Protein AF-0000000087763593 (afdb_homodimer)

Secondary structure (DSSP, 8-state):
-----HHHHHHHHHHHHHHHHHHHHHHHHHHHHHHTTSS-HHHHHHHHHHIIIIIHHHHHHHHHHTT--HHHHHHTTHHHHHHHHHHHHHHHHHHHHHHHH---TTHHHHHH-B-TTHHHHHHHHHHHTSGGGGGGPPTT--HHHHHHHHHHHHHHHHHHHHHHHHHHHHHHHHTS----SSTTTT------------------------------GGGGGGGGGGS-TT---------TT---------------------------------------------------------HHHHHHHHHHTT--HHHHHHHHHHHHHHSHHHHIIIII-HHHIIIIIHHHHHHHTTHHHHHHHHHHHGGGSPPSSPPPHHHHHHHHHIIIIIHHHHHHHHHHHHHHHS-TTTS---HHHHHHHHHTT-SSBPTTHHHHHHHHT--HHHHHHHHHHHHHHHHTGGGGHHHHHHHHHHHTT---/-----HHHHHHHHHHHHHHHHHHHHHHHHHHHHHHTTSS-HHHHHHHHHHIIIIIHHHHHHHHHHTT--HHHHHHTTHHHHHHHHHHHHHHHHHHHHHHHH---TTHHHHHH-B--SHHHHHHHHHHHTSGGGGGGPPTT--HHHHHHHHHHHHHHHHHHHHHHHHHHHHHHHHTS----TTTTTT-----------------------------GGGGGGGGGGGSTT-------TT-GGGTT------------------------------------S-----------------HHHHHHHHHHTT--HHHHHHHHHHHHHHSHHHHIIIII-HHHIIIIIHHHHHHHTTHHHHHHHHHHHGGGSPPSSPPPHHHHHHHHHIIIIIHHHHHHHHHHHHHHHS-TTTS---HHHHHHHHHTT-SSBPTTHHHHHHHHT--HHHHHHHHHHHHHHHHTGGGGHHHHHHHHHHHTT---

Nearest PDB structures (foldseek):
  8pd8-assembly1_A  TM=4.485E-01  e=4.971E-01  Strongylocentrotus purpuratus
  8pd5-assembly1_A  TM=4.478E-01  e=5.172E-01  Strongylocentrotus purpuratus
  8pdu-assembly1_B  TM=4.734E-01  e=8.638E-01  Strongylocentrotus purpuratus
  8xqa-assembly1_B  TM=4.224E-01  e=7.376E-01  Strongylocentrotus purpuratus
  8pcz-assembly1_B  TM=4.304E-01  e=1.184E+00  Strongylocentrotus purpuratus

Organism: Geotrichum candidum (NCBI:txid1173061)

pLDDT: mean 70.45, std 29.54, range [14.21, 97.62]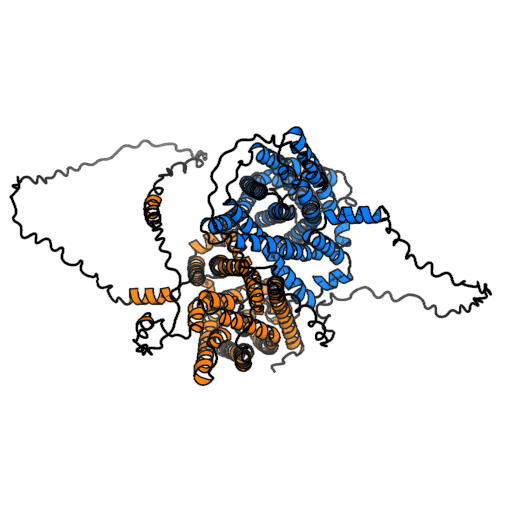

Structure (mmCIF, N/CA/C/O backbone):
data_AF-0000000087763593-model_v1
#
loop_
_entity.id
_entity.type
_entity.pdbx_description
1 polymer 'Auxin efflux carrier'
#
loop_
_atom_site.group_PDB
_atom_site.id
_atom_site.type_symbol
_atom_site.label_atom_id
_atom_site.label_alt_id
_atom_site.label_comp_id
_atom_site.label_asym_id
_atom_site.label_entity_id
_atom_site.label_seq_id
_atom_site.pdbx_PDB_ins_code
_atom_site.Cartn_x
_atom_site.Cartn_y
_atom_site.Cartn_z
_atom_site.occupancy
_atom_site.B_iso_or_equiv
_atom_site.auth_seq_id
_atom_site.auth_comp_id
_atom_site.auth_asym_id
_atom_site.auth_atom_id
_atom_site.pdbx_PDB_model_num
ATOM 1 N N . MET A 1 1 ? 20.031 38.031 -2.379 1 31.97 1 MET A N 1
ATOM 2 C CA . MET A 1 1 ? 18.734 38.312 -3 1 31.97 1 MET A CA 1
ATOM 3 C C . MET A 1 1 ? 17.969 37 -3.25 1 31.97 1 MET A C 1
ATOM 5 O O . MET A 1 1 ? 18.562 35.969 -3.58 1 31.97 1 MET A O 1
ATOM 9 N N . PHE A 1 2 ? 16.812 36.844 -2.635 1 45.16 2 PHE A N 1
ATOM 10 C CA . PHE A 1 2 ? 15.797 35.812 -2.721 1 45.16 2 PHE A CA 1
ATOM 11 C C . PHE A 1 2 ? 15.555 35.406 -4.172 1 45.16 2 PHE A C 1
ATOM 13 O O . PHE A 1 2 ? 14.82 36.094 -4.891 1 45.16 2 PHE A O 1
ATOM 20 N N . SER A 1 3 ? 16.5 35.156 -4.91 1 49.72 3 SER A N 1
ATOM 21 C CA . SER A 1 3 ? 16.125 34.875 -6.297 1 49.72 3 SER A CA 1
ATOM 22 C C . SER A 1 3 ? 15.211 33.656 -6.398 1 49.72 3 SER A C 1
ATOM 24 O O . SER A 1 3 ? 15.625 32.531 -6.102 1 49.72 3 SER A O 1
ATOM 26 N N . LEU A 1 4 ? 13.984 33.969 -6.145 1 59.84 4 LEU A N 1
ATOM 27 C CA . LEU A 1 4 ? 12.93 33 -6.418 1 59.84 4 LEU A CA 1
ATOM 28 C C . LEU A 1 4 ? 13.047 32.438 -7.84 1 59.84 4 LEU A C 1
ATOM 30 O O . LEU A 1 4 ? 12.922 33.219 -8.805 1 59.84 4 LEU A O 1
ATOM 34 N N . ASP A 1 5 ? 13.75 31.375 -7.98 1 69 5 ASP A N 1
ATOM 35 C CA . ASP A 1 5 ? 13.922 30.703 -9.258 1 69 5 ASP A CA 1
ATOM 36 C C . ASP A 1 5 ? 12.578 30.234 -9.812 1 69 5 ASP A C 1
ATOM 38 O O . ASP A 1 5 ? 11.898 29.406 -9.188 1 69 5 ASP A O 1
ATOM 42 N N . LEU A 1 6 ? 12.055 31.016 -10.844 1 76.81 6 LEU A N 1
ATOM 43 C CA . LEU A 1 6 ? 10.789 30.719 -11.5 1 76.81 6 LEU A CA 1
ATOM 44 C C . LEU A 1 6 ? 10.688 29.234 -11.859 1 76.81 6 LEU A C 1
ATOM 46 O O . LEU A 1 6 ? 9.609 28.656 -11.766 1 76.81 6 LEU A O 1
ATOM 50 N N . ALA A 1 7 ? 11.812 28.734 -12.18 1 75.88 7 ALA A N 1
ATOM 51 C CA . ALA A 1 7 ? 11.82 27.328 -12.547 1 75.88 7 ALA A CA 1
ATOM 52 C C . ALA A 1 7 ? 11.445 26.453 -11.352 1 75.88 7 ALA A C 1
ATOM 54 O O . ALA A 1 7 ? 10.703 25.469 -11.5 1 75.88 7 ALA A O 1
ATOM 55 N N . THR A 1 8 ? 11.82 26.891 -10.234 1 73.69 8 THR A N 1
ATOM 56 C CA . THR A 1 8 ? 11.523 26.141 -9.023 1 73.69 8 THR A CA 1
ATOM 57 C C . THR A 1 8 ? 10.039 26.234 -8.68 1 73.69 8 THR A C 1
ATOM 59 O O . THR A 1 8 ? 9.414 25.25 -8.312 1 73.69 8 THR A O 1
ATOM 62 N N . ILE A 1 9 ? 9.539 27.391 -8.82 1 78.38 9 ILE A N 1
ATOM 63 C CA . ILE A 1 9 ? 8.125 27.625 -8.516 1 78.38 9 ILE A CA 1
ATOM 64 C C . ILE A 1 9 ? 7.262 26.781 -9.461 1 78.38 9 ILE A C 1
ATOM 66 O O . ILE A 1 9 ? 6.352 26.078 -9.016 1 78.38 9 ILE A O 1
ATOM 70 N N . VAL A 1 10 ? 7.605 26.781 -10.688 1 79.12 10 VAL A N 1
ATOM 71 C CA . VAL A 1 10 ? 6.809 26.078 -11.688 1 79.12 10 VAL A CA 1
ATOM 72 C C . VAL A 1 10 ? 6.902 24.562 -11.461 1 79.12 10 VAL A C 1
ATOM 74 O O . VAL A 1 10 ? 5.883 23.875 -11.461 1 79.12 10 VAL A O 1
ATOM 77 N N . ASN A 1 11 ? 8.055 24.094 -11.172 1 75.19 11 ASN A N 1
ATOM 78 C CA . ASN A 1 11 ? 8.242 22.672 -10.953 1 75.19 11 ASN A CA 1
ATOM 79 C C . ASN A 1 11 ? 7.523 22.188 -9.695 1 75.19 11 ASN A C 1
ATOM 81 O O . ASN A 1 11 ? 6.953 21.094 -9.68 1 75.19 11 ASN A O 1
ATOM 85 N N . SER A 1 12 ? 7.551 23.094 -8.742 1 74.62 12 SER A N 1
ATOM 86 C CA . SER A 1 12 ? 6.855 22.734 -7.508 1 74.62 12 SER A CA 1
ATOM 87 C C . SER A 1 12 ? 5.344 22.75 -7.699 1 74.62 12 SER A C 1
ATOM 89 O O . SER A 1 12 ? 4.633 21.906 -7.16 1 74.62 12 SER A O 1
ATOM 91 N N . ALA A 1 13 ? 4.938 23.672 -8.445 1 79.38 13 ALA A N 1
ATOM 92 C CA . ALA A 1 13 ? 3.508 23.75 -8.742 1 79.38 13 ALA A CA 1
ATOM 93 C C . ALA A 1 13 ? 3.033 22.547 -9.539 1 79.38 13 ALA A C 1
ATOM 95 O O . ALA A 1 13 ? 1.973 21.984 -9.25 1 79.38 13 ALA A O 1
ATOM 96 N N . ILE A 1 14 ? 3.801 22.188 -10.453 1 78.94 14 ILE A N 1
ATOM 97 C CA . ILE A 1 14 ? 3.459 21.031 -11.297 1 78.94 14 ILE A CA 1
ATOM 98 C C . ILE A 1 14 ? 3.439 19.766 -10.445 1 78.94 14 ILE A C 1
ATOM 100 O O . ILE A 1 14 ? 2.508 18.953 -10.547 1 78.94 14 ILE A O 1
ATOM 104 N N . ALA A 1 15 ? 4.367 19.641 -9.609 1 75 15 ALA A N 1
ATOM 105 C CA . ALA A 1 15 ? 4.438 18.469 -8.734 1 75 15 ALA A CA 1
ATOM 106 C C . ALA A 1 15 ? 3.225 18.406 -7.812 1 75 15 ALA A C 1
ATOM 108 O O . ALA A 1 15 ? 2.641 17.328 -7.625 1 75 15 ALA A O 1
ATOM 109 N N . ALA A 1 16 ? 2.891 19.5 -7.285 1 75.25 16 ALA A N 1
ATOM 110 C CA . ALA A 1 16 ? 1.733 19.562 -6.398 1 75.25 16 ALA A CA 1
ATOM 111 C C . ALA A 1 16 ? 0.445 19.266 -7.156 1 75.25 16 ALA A C 1
ATOM 113 O O . ALA A 1 16 ? -0.436 18.562 -6.641 1 75.25 16 ALA A O 1
ATOM 114 N N . ALA A 1 17 ? 0.395 19.734 -8.305 1 80 17 ALA A N 1
ATOM 115 C CA . ALA A 1 17 ? -0.783 19.5 -9.133 1 80 17 ALA A CA 1
ATOM 116 C C . ALA A 1 17 ? -0.921 18.016 -9.469 1 80 17 ALA A C 1
ATOM 118 O O . ALA A 1 17 ? -2.016 17.453 -9.383 1 80 17 ALA A O 1
ATOM 119 N N . GLU A 1 18 ? 0.157 17.469 -9.836 1 77.12 18 GLU A N 1
ATOM 120 C CA . GLU A 1 18 ? 0.149 16.062 -10.195 1 77.12 18 GLU A CA 1
ATOM 121 C C . GLU A 1 18 ? -0.28 15.195 -9.008 1 77.12 18 GLU A C 1
ATOM 123 O O . GLU A 1 18 ? -1.085 14.273 -9.164 1 77.12 18 GLU A O 1
ATOM 128 N N . SER A 1 19 ? 0.187 15.523 -7.887 1 74.06 19 SER A N 1
ATOM 129 C CA . SER A 1 19 ? -0.183 14.797 -6.676 1 74.06 19 SER A CA 1
ATOM 130 C C . SER A 1 19 ? -1.663 14.969 -6.355 1 74.06 19 SER A C 1
ATOM 132 O O . SER A 1 19 ? -2.336 14.016 -5.957 1 74.06 19 SER A O 1
ATOM 134 N N . SER A 1 20 ? -2.084 16.141 -6.574 1 80.31 20 SER A N 1
ATOM 135 C CA . SER A 1 20 ? -3.484 16.422 -6.277 1 80.31 20 SER A CA 1
ATOM 136 C C . SER A 1 20 ? -4.414 15.695 -7.242 1 80.31 20 SER A C 1
ATOM 138 O O . SER A 1 20 ? -5.492 15.25 -6.855 1 80.31 20 SER A O 1
ATOM 140 N N . VAL A 1 21 ? -3.979 15.617 -8.43 1 84.88 21 VAL A N 1
ATOM 141 C CA . VAL A 1 21 ? -4.793 14.922 -9.422 1 84.88 21 VAL A CA 1
ATOM 142 C C . VAL A 1 21 ? -4.93 13.445 -9.039 1 84.88 21 VAL A C 1
ATOM 144 O O . VAL A 1 21 ? -6.004 12.867 -9.172 1 84.88 21 VAL A O 1
ATOM 147 N N . SER A 1 22 ? -3.898 12.875 -8.562 1 84.25 22 SER A N 1
ATOM 148 C CA . SER A 1 22 ? -3.951 11.484 -8.133 1 84.25 22 SER A CA 1
ATOM 149 C C . SER A 1 22 ? -4.984 11.281 -7.031 1 84.25 22 SER A C 1
ATOM 151 O O . SER A 1 22 ? -5.766 10.328 -7.07 1 84.25 22 SER A O 1
ATOM 153 N N . VAL A 1 23 ? -5.008 12.195 -6.121 1 80.56 23 VAL A N 1
ATOM 154 C CA . VAL A 1 23 ? -5.945 12.133 -5 1 80.56 23 VAL A CA 1
ATOM 155 C C . VAL A 1 23 ? -7.375 12.289 -5.516 1 80.56 23 VAL A C 1
ATOM 157 O O . VAL A 1 23 ? -8.266 11.523 -5.141 1 80.56 23 VAL A O 1
ATOM 160 N N . ILE A 1 24 ? -7.555 13.242 -6.406 1 86.69 24 ILE A N 1
ATOM 161 C CA . ILE A 1 24 ? -8.875 13.539 -6.961 1 86.69 24 ILE A CA 1
ATOM 162 C C . ILE A 1 24 ? -9.375 12.344 -7.762 1 86.69 24 ILE A C 1
ATOM 164 O O . ILE A 1 24 ? -10.562 12.016 -7.719 1 86.69 24 ILE A O 1
ATOM 168 N N . LEU A 1 25 ? -8.5 11.703 -8.445 1 90.94 25 LEU A N 1
ATOM 169 C CA . LEU A 1 25 ? -8.898 10.555 -9.242 1 90.94 25 LEU A CA 1
ATOM 170 C C . LEU A 1 25 ? -9.344 9.398 -8.344 1 90.94 25 LEU A C 1
ATOM 172 O O . LEU A 1 25 ? -10.305 8.703 -8.656 1 90.94 25 LEU A O 1
ATOM 176 N N . VAL A 1 26 ? -8.703 9.156 -7.262 1 89.5 26 VAL A N 1
ATOM 177 C CA . VAL A 1 26 ? -9.125 8.102 -6.348 1 89.5 26 VAL A CA 1
ATOM 178 C C . VAL A 1 26 ? -10.508 8.414 -5.785 1 89.5 26 VAL A C 1
ATOM 180 O O . VAL A 1 26 ? -11.359 7.531 -5.676 1 89.5 26 VAL A O 1
ATOM 183 N N . LEU A 1 27 ? -10.734 9.727 -5.453 1 86.94 27 LEU A N 1
ATOM 184 C CA . LEU A 1 27 ? -12.07 10.156 -5.059 1 86.94 27 LEU A CA 1
ATOM 185 C C . LEU A 1 27 ? -13.086 9.859 -6.16 1 86.94 27 LEU A C 1
ATOM 187 O O . LEU A 1 27 ? -14.188 9.375 -5.883 1 86.94 27 LEU A O 1
ATOM 191 N N . PHE A 1 28 ? -12.633 10.188 -7.297 1 92.75 28 PHE A N 1
ATOM 192 C CA . PHE A 1 28 ? -13.5 10.016 -8.453 1 92.75 28 PHE A CA 1
ATOM 193 C C . PHE A 1 28 ? -13.859 8.547 -8.648 1 92.75 28 PHE A C 1
ATOM 195 O O . PHE A 1 28 ? -15 8.227 -8.977 1 92.75 28 PHE A O 1
ATOM 202 N N . TYR A 1 29 ? -12.875 7.594 -8.477 1 94.62 29 TYR A N 1
ATOM 203 C CA . TYR A 1 29 ? -13.172 6.172 -8.586 1 94.62 29 TYR A CA 1
ATOM 204 C C . TYR A 1 29 ? -14.227 5.758 -7.566 1 94.62 29 TYR A C 1
ATOM 206 O O . TYR A 1 29 ? -15.148 5.004 -7.895 1 94.62 29 TYR A O 1
ATOM 214 N N . GLY A 1 30 ? -14.086 6.223 -6.332 1 92.75 30 GLY A N 1
ATOM 215 C CA . GLY A 1 30 ? -15.102 5.957 -5.324 1 92.75 30 GLY A CA 1
ATOM 216 C C . GLY A 1 30 ? -16.469 6.5 -5.699 1 92.75 30 GLY A C 1
ATOM 217 O O . GLY A 1 30 ? -17.484 5.82 -5.52 1 92.75 30 GLY A O 1
ATOM 218 N N . TYR A 1 31 ? -16.469 7.719 -6.219 1 92.56 31 TYR A N 1
ATOM 219 C CA . TYR A 1 31 ? -17.703 8.375 -6.652 1 92.56 31 TYR A CA 1
ATOM 220 C C . TYR A 1 31 ? -18.406 7.543 -7.719 1 92.56 31 TYR A C 1
ATOM 222 O O . TYR A 1 31 ? -19.609 7.297 -7.621 1 92.56 31 TYR A O 1
ATOM 230 N N . ILE A 1 32 ? -17.656 7.074 -8.727 1 95 32 ILE A N 1
ATOM 231 C CA . ILE A 1 32 ? -18.219 6.312 -9.836 1 95 32 ILE A CA 1
ATOM 232 C C . ILE A 1 32 ? -18.781 4.992 -9.32 1 95 32 ILE A C 1
ATOM 234 O O . ILE A 1 32 ? -19.859 4.551 -9.75 1 95 32 ILE A O 1
ATOM 238 N N . CYS A 1 33 ? -18.141 4.352 -8.406 1 94.69 33 CYS A N 1
ATOM 239 C CA . CYS A 1 33 ? -18.578 3.068 -7.875 1 94.69 33 CYS A CA 1
ATOM 240 C C . CYS A 1 33 ? -19.891 3.225 -7.105 1 94.69 33 CYS A C 1
ATOM 242 O O . CYS A 1 33 ? -20.75 2.344 -7.145 1 94.69 33 CYS A O 1
ATOM 244 N N . SER A 1 34 ? -19.953 4.293 -6.395 1 91.69 34 SER A N 1
ATOM 245 C CA . SER A 1 34 ? -21.203 4.562 -5.68 1 91.69 34 SER A CA 1
ATOM 246 C C . SER A 1 34 ? -22.312 4.961 -6.641 1 91.69 34 SER A C 1
ATOM 248 O O . SER A 1 34 ? -23.438 4.469 -6.535 1 91.69 34 SER A O 1
ATOM 250 N N . LYS A 1 35 ? -22.031 5.836 -7.586 1 91.81 35 LYS A N 1
ATOM 251 C CA . LYS A 1 35 ? -23 6.324 -8.562 1 91.81 35 LYS A CA 1
ATOM 252 C C . LYS A 1 35 ? -23.562 5.18 -9.398 1 91.81 35 LYS A C 1
ATOM 254 O O . LYS A 1 35 ? -24.75 5.176 -9.742 1 91.81 35 LYS A O 1
ATOM 259 N N . THR A 1 36 ? -22.781 4.188 -9.711 1 92.75 36 THR A N 1
ATOM 260 C CA . THR A 1 36 ? -23.188 3.055 -10.531 1 92.75 36 THR A CA 1
ATOM 261 C C . THR A 1 36 ? -23.719 1.913 -9.664 1 92.75 36 THR A C 1
ATOM 263 O O . THR A 1 36 ? -23.953 0.811 -10.164 1 92.75 36 THR A O 1
ATOM 266 N N . GLU A 1 37 ? -23.703 2.049 -8.367 1 88.75 37 GLU A N 1
ATOM 267 C CA . GLU A 1 37 ? -24.219 1.085 -7.395 1 88.75 37 GLU A CA 1
ATOM 268 C C . GLU A 1 37 ? -23.328 -0.148 -7.32 1 88.75 37 GLU A C 1
ATOM 270 O O . GLU A 1 37 ? -23.766 -1.227 -6.93 1 88.75 37 GLU A O 1
ATOM 275 N N . PHE A 1 38 ? -22.234 0.087 -7.875 1 90.81 38 PHE A N 1
ATOM 276 C CA . PHE A 1 38 ? -21.234 -0.954 -7.703 1 90.81 38 PHE A CA 1
ATOM 277 C C . PHE A 1 38 ? -20.859 -1.111 -6.234 1 90.81 38 PHE A C 1
ATOM 279 O O . PHE A 1 38 ? -20.531 -2.213 -5.785 1 90.81 38 PHE A O 1
ATOM 286 N N . LEU A 1 39 ? -20.828 -0.08 -5.547 1 92.56 39 LEU A N 1
ATOM 287 C CA . LEU A 1 39 ? -20.641 -0.03 -4.102 1 92.56 39 LEU A CA 1
ATOM 288 C C . LEU A 1 39 ? -21.891 0.457 -3.4 1 92.56 39 LEU A C 1
ATOM 290 O O . LEU A 1 39 ? -22.344 1.579 -3.637 1 92.56 39 LEU A O 1
ATOM 294 N N . SER A 1 40 ? -22.438 -0.372 -2.572 1 89.56 40 SER A N 1
ATOM 295 C CA . SER A 1 40 ? -23.641 -0.031 -1.834 1 89.56 40 SER A CA 1
ATOM 296 C C . SER A 1 40 ? -23.328 0.865 -0.64 1 89.56 40 SER A C 1
ATOM 298 O O . SER A 1 40 ? -22.172 0.985 -0.234 1 89.56 40 SER A O 1
ATOM 300 N N . GLU A 1 41 ? -24.422 1.399 -0.157 1 86.69 41 GLU A N 1
ATOM 301 C CA . GLU A 1 41 ? -24.266 2.234 1.031 1 86.69 41 GLU A CA 1
ATOM 302 C C . GLU A 1 41 ? -23.766 1.419 2.217 1 86.69 41 GLU A C 1
ATOM 304 O O . GLU A 1 41 ? -22.938 1.894 2.992 1 86.69 41 GLU A O 1
ATOM 309 N N . THR A 1 42 ? -24.281 0.24 2.314 1 87 42 THR A N 1
ATOM 310 C CA . THR A 1 42 ? -23.844 -0.645 3.389 1 87 42 THR A CA 1
ATOM 311 C C . THR A 1 42 ? -22.375 -1.036 3.209 1 87 42 THR A C 1
ATOM 313 O O . THR A 1 42 ? -21.625 -1.102 4.18 1 87 42 THR A O 1
ATOM 316 N N . GLY A 1 43 ? -22.031 -1.283 1.987 1 90.62 43 GLY A N 1
ATOM 317 C CA . GLY A 1 43 ? -20.625 -1.57 1.698 1 90.62 43 GLY A CA 1
ATOM 318 C C . GLY A 1 43 ? -19.703 -0.427 2.059 1 90.62 43 GLY A C 1
ATOM 319 O O . GLY A 1 43 ? -18.656 -0.642 2.676 1 90.62 43 GLY A O 1
ATOM 320 N N . GLU A 1 44 ? -20.141 0.702 1.66 1 90.19 44 GLU A N 1
ATOM 321 C CA . GLU A 1 44 ? -19.344 1.896 1.956 1 90.19 44 GLU A CA 1
ATOM 322 C C . GLU A 1 44 ? -19.203 2.1 3.461 1 90.19 44 GLU A C 1
ATOM 324 O O . GLU A 1 44 ? -18.109 2.436 3.943 1 90.19 44 GLU A O 1
ATOM 329 N N . ARG A 1 45 ? -20.25 1.892 4.195 1 86 45 ARG A N 1
ATOM 330 C CA . ARG A 1 45 ? -20.219 2.051 5.645 1 86 45 ARG A CA 1
ATOM 331 C C . ARG A 1 45 ? -19.297 1.027 6.293 1 86 45 ARG A C 1
ATOM 333 O O . ARG A 1 45 ? -18.578 1.348 7.242 1 86 45 ARG A O 1
ATOM 340 N N . SER A 1 46 ? -19.312 -0.134 5.801 1 90.38 46 SER A N 1
ATOM 341 C CA . SER A 1 46 ? -18.438 -1.179 6.32 1 90.38 46 SER A CA 1
ATOM 342 C C . SER A 1 46 ? -16.969 -0.843 6.082 1 90.38 46 SER A C 1
ATOM 344 O O . SER A 1 46 ? -16.141 -1.019 6.973 1 90.38 46 SER A O 1
ATOM 346 N N . ILE A 1 47 ? -16.766 -0.376 4.914 1 91.94 47 ILE A N 1
ATOM 347 C CA . ILE A 1 47 ? -15.398 -0.006 4.559 1 91.94 47 ILE A CA 1
ATOM 348 C C . ILE A 1 47 ? -14.922 1.139 5.449 1 91.94 47 ILE A C 1
ATOM 350 O O . ILE A 1 47 ? -13.82 1.09 5.996 1 91.94 47 ILE A O 1
ATOM 354 N N . SER A 1 48 ? -15.758 2.123 5.641 1 86.38 48 SER A N 1
ATOM 355 C CA . SER A 1 48 ? -15.414 3.275 6.465 1 86.38 48 SER A CA 1
ATOM 356 C C . SER A 1 48 ? -15.188 2.871 7.918 1 86.38 48 SER A C 1
ATOM 358 O O . SER A 1 48 ? -14.25 3.35 8.562 1 86.38 48 SER A O 1
ATOM 360 N N . LYS A 1 49 ? -16.016 2.01 8.375 1 88.44 49 LYS A N 1
ATOM 361 C CA . LYS A 1 49 ? -15.891 1.507 9.742 1 88.44 49 LYS A CA 1
ATOM 362 C C . LYS A 1 49 ? -14.57 0.778 9.945 1 88.44 49 LYS A C 1
ATOM 364 O O . LYS A 1 49 ? -13.883 0.987 10.945 1 88.44 49 LYS A O 1
ATOM 369 N N . LEU A 1 50 ? -14.211 -0.039 9.016 1 93.12 50 LEU A N 1
ATOM 370 C CA . LEU A 1 50 ? -12.945 -0.754 9.078 1 93.12 50 LEU A CA 1
ATOM 371 C C . LEU A 1 50 ? -11.773 0.218 9.023 1 93.12 50 LEU A C 1
ATOM 373 O O . LEU A 1 50 ? -10.797 0.064 9.766 1 93.12 50 LEU A O 1
ATOM 377 N N . CYS A 1 51 ? -11.859 1.228 8.164 1 90.38 51 CYS A N 1
ATOM 378 C CA . CYS A 1 51 ? -10.797 2.213 7.996 1 90.38 51 CYS A CA 1
ATOM 379 C C . CYS A 1 51 ? -10.547 2.965 9.297 1 90.38 51 CYS A C 1
ATOM 381 O O . CYS A 1 51 ? -9.406 3.051 9.758 1 90.38 51 CYS A O 1
ATOM 383 N N . VAL A 1 52 ? -11.633 3.359 9.961 1 85.31 52 VAL A N 1
ATOM 384 C CA . VAL A 1 52 ? -11.523 4.254 11.117 1 85.31 52 VAL A CA 1
ATOM 385 C C . VAL A 1 52 ? -11.133 3.455 12.352 1 85.31 52 VAL A C 1
ATOM 387 O O . VAL A 1 52 ? -10.352 3.924 13.18 1 85.31 52 VAL A O 1
ATOM 390 N N . ASN A 1 53 ? -11.602 2.211 12.438 1 89.81 53 ASN A N 1
ATOM 391 C CA . ASN A 1 53 ? -11.477 1.503 13.703 1 89.81 53 ASN A CA 1
ATOM 392 C C . ASN A 1 53 ? -10.352 0.471 13.664 1 89.81 53 ASN A C 1
ATOM 394 O O . ASN A 1 53 ? -9.898 -0.001 14.711 1 89.81 53 ASN A O 1
ATOM 398 N N . LEU A 1 54 ? -9.906 0.158 12.5 1 94.06 54 LEU A N 1
ATOM 399 C CA . LEU A 1 54 ? -8.914 -0.91 12.438 1 94.06 54 LEU A CA 1
ATOM 400 C C . LEU A 1 54 ? -7.711 -0.488 11.602 1 94.06 54 LEU A C 1
ATOM 402 O O . LEU A 1 54 ? -6.574 -0.514 12.078 1 94.06 54 LEU A O 1
ATOM 406 N N . PHE A 1 55 ? -7.906 -0.044 10.383 1 93.88 55 PHE A N 1
ATOM 407 C CA . PHE A 1 55 ? -6.801 0.226 9.469 1 93.88 55 PHE A CA 1
ATOM 408 C C . PHE A 1 55 ? -6.043 1.479 9.891 1 93.88 55 PHE A C 1
ATOM 410 O O . PHE A 1 55 ? -4.809 1.499 9.875 1 93.88 55 PHE A O 1
ATOM 417 N N . LEU A 1 56 ? -6.758 2.525 10.273 1 88.25 56 LEU A N 1
ATOM 418 C CA . LEU A 1 56 ? -6.133 3.768 10.719 1 88.25 56 LEU A CA 1
ATOM 419 C C . LEU A 1 56 ? -5.301 3.541 11.977 1 88.25 56 LEU A C 1
ATOM 421 O O . LEU A 1 56 ? -4.121 3.891 12.016 1 88.25 56 LEU A O 1
ATOM 425 N N . PRO A 1 57 ? -5.844 2.934 13 1 90.5 57 PRO A N 1
ATOM 426 C CA . PRO A 1 57 ? -5.035 2.645 14.188 1 90.5 57 PRO A CA 1
ATOM 427 C C . PRO A 1 57 ? -3.799 1.806 13.867 1 90.5 57 PRO A C 1
ATOM 429 O O . PRO A 1 57 ? -2.721 2.053 14.414 1 90.5 57 PRO A O 1
ATOM 432 N N . ALA A 1 58 ? -3.982 0.847 13.008 1 93.44 58 ALA A N 1
ATOM 433 C CA . ALA A 1 58 ? -2.854 0.011 12.609 1 93.44 58 ALA A CA 1
ATOM 434 C C . ALA A 1 58 ? -1.776 0.839 11.914 1 93.44 58 ALA A C 1
ATOM 436 O O . ALA A 1 58 ? -0.583 0.653 12.164 1 93.44 58 ALA A O 1
ATOM 437 N N . MET A 1 59 ? -2.205 1.718 11.062 1 89.12 59 MET A N 1
ATOM 438 C CA . MET A 1 59 ? -1.275 2.592 10.352 1 89.12 59 MET A CA 1
ATOM 439 C C . MET A 1 59 ? -0.508 3.479 11.328 1 89.12 59 MET A C 1
ATOM 441 O O . MET A 1 59 ? 0.711 3.619 11.219 1 89.12 59 MET A O 1
ATOM 445 N N . LEU A 1 60 ? -1.199 4.059 12.289 1 86.62 60 LEU A N 1
ATOM 446 C CA . LEU A 1 60 ? -0.576 4.957 13.258 1 86.62 60 LEU A CA 1
ATOM 447 C C . LEU A 1 60 ? 0.426 4.207 14.133 1 86.62 60 LEU A C 1
ATOM 449 O O . LEU A 1 60 ? 1.517 4.711 14.406 1 86.62 60 LEU A O 1
ATOM 453 N N . LEU A 1 61 ? 0.094 3.012 14.492 1 90.94 61 LEU A N 1
ATOM 454 C CA . LEU A 1 61 ? 0.959 2.203 15.344 1 90.94 61 LEU A CA 1
ATOM 455 C C . LEU A 1 61 ? 2.299 1.94 14.664 1 90.94 61 LEU A C 1
ATOM 457 O O . LEU A 1 61 ? 3.354 2.08 15.289 1 90.94 61 LEU A O 1
ATOM 461 N N . THR A 1 62 ? 2.266 1.655 13.438 1 88.5 62 THR A N 1
ATOM 462 C CA . THR A 1 62 ? 3.498 1.254 12.766 1 88.5 62 THR A CA 1
ATOM 463 C C . THR A 1 62 ? 4.227 2.469 12.203 1 88.5 62 THR A C 1
ATOM 465 O O . THR A 1 62 ? 5.453 2.553 12.281 1 88.5 62 THR A O 1
ATOM 468 N N . ASP A 1 63 ? 3.488 3.439 11.648 1 81.44 63 ASP A N 1
ATOM 469 C CA . ASP A 1 63 ? 4.117 4.59 11.008 1 81.44 63 ASP A CA 1
ATOM 470 C C . ASP A 1 63 ? 4.723 5.535 12.047 1 81.44 63 ASP A C 1
ATOM 472 O O . ASP A 1 63 ? 5.809 6.078 11.836 1 81.44 63 ASP A O 1
ATOM 476 N N . MET A 1 64 ? 4.043 5.734 13.109 1 80.38 64 MET A N 1
ATOM 477 C CA . MET A 1 64 ? 4.539 6.648 14.133 1 80.38 64 MET A CA 1
ATOM 478 C C . MET A 1 64 ? 5.562 5.957 15.031 1 80.38 64 MET A C 1
ATOM 480 O O . MET A 1 64 ? 6.633 6.504 15.297 1 80.38 64 MET A O 1
ATOM 484 N N . GLY A 1 65 ? 5.332 4.77 15.445 1 82.25 65 GLY A N 1
ATOM 485 C CA . GLY A 1 65 ? 6.164 4.082 16.422 1 82.25 65 GLY A CA 1
ATOM 486 C C . GLY A 1 65 ? 7.57 3.814 15.93 1 82.25 65 GLY A C 1
ATOM 487 O O . GLY A 1 65 ? 8.539 3.936 16.688 1 82.25 65 GLY A O 1
ATOM 488 N N . SER A 1 66 ? 7.652 3.49 14.711 1 82.75 66 SER A N 1
ATOM 489 C CA . SER A 1 66 ? 8.945 3.07 14.188 1 82.75 66 SER A CA 1
ATOM 490 C C . SER A 1 66 ? 9.883 4.262 14.008 1 82.75 66 SER A C 1
ATOM 492 O O . SER A 1 66 ? 11.102 4.09 13.898 1 82.75 66 SER A O 1
ATOM 494 N N . HIS A 1 67 ? 9.375 5.488 14.039 1 76.31 67 HIS A N 1
ATOM 495 C CA . HIS A 1 67 ? 10.203 6.648 13.742 1 76.31 67 HIS A CA 1
ATOM 496 C C . HIS A 1 67 ? 10.414 7.508 14.984 1 76.31 67 HIS A C 1
ATOM 498 O O . HIS A 1 67 ? 11.094 8.539 14.922 1 76.31 67 HIS A O 1
ATOM 504 N N . ILE A 1 68 ? 9.867 7.027 16.016 1 79.38 68 ILE A N 1
ATOM 505 C CA . ILE A 1 68 ? 9.992 7.828 17.234 1 79.38 68 ILE A CA 1
ATOM 506 C C . ILE A 1 68 ? 11.039 7.207 18.156 1 79.38 68 ILE A C 1
ATOM 508 O O . ILE A 1 68 ? 11.125 5.984 18.266 1 79.38 68 ILE A O 1
ATOM 512 N N . SER A 1 69 ? 12.07 7.918 18.547 1 80.44 69 SER A N 1
ATOM 513 C CA . SER A 1 69 ? 12.961 7.609 19.656 1 80.44 69 SER A CA 1
ATOM 514 C C . SER A 1 69 ? 13.203 8.836 20.531 1 80.44 69 SER A C 1
ATOM 516 O O . SER A 1 69 ? 13.016 9.969 20.078 1 80.44 69 SER A O 1
ATOM 518 N N . LEU A 1 70 ? 13.531 8.602 21.75 1 79.62 70 LEU A N 1
ATOM 519 C CA . LEU A 1 70 ? 13.82 9.734 22.625 1 79.62 70 LEU A CA 1
ATOM 520 C C . LEU A 1 70 ? 14.961 10.578 22.078 1 79.62 70 LEU A C 1
ATOM 522 O O . LEU A 1 70 ? 14.93 11.805 22.156 1 79.62 70 LEU A O 1
ATOM 526 N N . LYS A 1 71 ? 15.844 9.914 21.484 1 79.81 71 LYS A N 1
ATOM 527 C CA . LYS A 1 71 ? 16.984 10.617 20.906 1 79.81 71 LYS A CA 1
ATOM 528 C C . LYS A 1 71 ? 16.562 11.492 19.734 1 79.81 71 LYS A C 1
ATOM 530 O O . LYS A 1 71 ? 16.938 12.664 19.656 1 79.81 71 LYS A O 1
ATOM 535 N N . THR A 1 72 ? 15.703 11.016 18.969 1 79.25 72 THR A N 1
ATOM 536 C CA . THR A 1 72 ? 15.258 11.75 17.797 1 79.25 72 THR A CA 1
ATOM 537 C C . THR A 1 72 ? 14.344 12.906 18.188 1 79.25 72 THR A C 1
ATOM 539 O O . THR A 1 72 ? 14.391 13.977 17.578 1 79.25 72 THR A O 1
ATOM 542 N N . LEU A 1 73 ? 13.586 12.711 19.219 1 81.56 73 LEU A N 1
ATOM 543 C CA . LEU A 1 73 ? 12.672 13.75 19.672 1 81.56 73 LEU A CA 1
ATOM 544 C C . LEU A 1 73 ? 13.438 14.938 20.234 1 81.56 73 LEU A C 1
ATOM 546 O O . LEU A 1 73 ? 13.062 16.094 20.016 1 81.56 73 LEU A O 1
ATOM 550 N N . LYS A 1 74 ? 14.523 14.625 20.844 1 82.69 74 LYS A N 1
ATOM 551 C CA . LYS A 1 74 ? 15.336 15.688 21.422 1 82.69 74 LYS A CA 1
ATOM 552 C C . LYS A 1 74 ? 16.156 16.406 20.359 1 82.69 74 LYS A C 1
ATOM 554 O O . LYS A 1 74 ? 16.219 17.641 20.344 1 82.69 74 LYS A O 1
ATOM 559 N N . GLU A 1 75 ? 16.703 15.656 19.516 1 84.25 75 GLU A N 1
ATOM 560 C CA . GLU A 1 75 ? 17.578 16.203 18.484 1 84.25 75 GLU A CA 1
ATOM 561 C C . GLU A 1 75 ? 16.766 17.016 17.469 1 84.25 75 GLU A C 1
ATOM 563 O O . GLU A 1 75 ? 17.25 18.047 16.969 1 84.25 75 GLU A O 1
ATOM 568 N N . PHE A 1 76 ? 15.578 16.641 17.25 1 89 76 PHE A N 1
ATOM 569 C CA . PHE A 1 76 ? 14.742 17.281 16.25 1 89 76 PHE A CA 1
ATOM 570 C C . PHE A 1 76 ? 13.484 17.859 16.891 1 89 76 PHE A C 1
ATOM 572 O O . PHE A 1 76 ? 12.383 17.719 16.344 1 89 76 PHE A O 1
ATOM 579 N N . TRP A 1 77 ? 13.719 18.594 17.953 1 91.81 77 TRP A N 1
ATOM 580 C CA . TRP A 1 77 ? 12.617 19.141 18.75 1 91.81 77 TRP A CA 1
ATOM 581 C C . TRP A 1 77 ? 11.797 20.125 17.938 1 91.81 77 TRP A C 1
ATOM 583 O O . TRP A 1 77 ? 10.602 20.297 18.188 1 91.81 77 TRP A O 1
ATOM 593 N N . PRO A 1 78 ? 12.359 20.891 16.953 1 94.38 78 PRO A N 1
ATOM 594 C CA . PRO A 1 78 ? 11.523 21.797 16.156 1 94.38 78 PRO A CA 1
ATOM 595 C C . PRO A 1 78 ? 10.398 21.078 15.422 1 94.38 78 PRO A C 1
ATOM 597 O O . PRO A 1 78 ? 9.359 21.672 15.141 1 94.38 78 PRO A O 1
ATOM 600 N N . LEU A 1 79 ? 10.656 19.812 15.117 1 93.94 79 LEU A N 1
ATOM 601 C CA . LEU A 1 79 ? 9.656 19.016 14.414 1 93.94 79 LEU A CA 1
ATOM 602 C C . LEU A 1 79 ? 8.453 18.75 15.312 1 93.94 79 LEU A C 1
ATOM 604 O O . LEU A 1 79 ? 7.375 18.391 14.828 1 93.94 79 LEU A O 1
ATOM 608 N N . VAL A 1 80 ? 8.625 18.891 16.594 1 92 80 VAL A N 1
ATOM 609 C CA . VAL A 1 80 ? 7.562 18.703 17.562 1 92 80 VAL A CA 1
ATOM 610 C C . VAL A 1 80 ? 6.965 20.062 17.938 1 92 80 VAL A C 1
ATOM 612 O O . VAL A 1 80 ? 5.742 20.219 17.984 1 92 80 VAL A O 1
ATOM 615 N N . ALA A 1 81 ? 7.754 21.031 18.094 1 94.69 81 ALA A N 1
ATOM 616 C CA . ALA A 1 81 ? 7.336 22.328 18.609 1 94.69 81 ALA A CA 1
ATOM 617 C C . ALA A 1 81 ? 6.602 23.125 17.531 1 94.69 81 ALA A C 1
ATOM 619 O O . ALA A 1 81 ? 5.57 23.75 17.812 1 94.69 81 ALA A O 1
ATOM 620 N N . LEU A 1 82 ? 7.086 23.141 16.328 1 94.81 82 L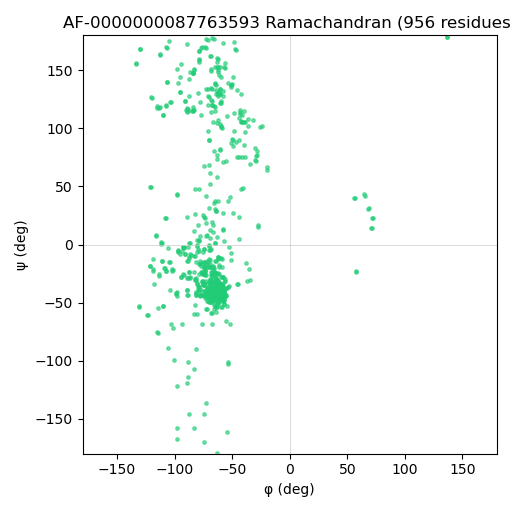EU A N 1
ATOM 621 C CA . LEU A 1 82 ? 6.516 23.969 15.281 1 94.81 82 LEU A CA 1
ATOM 622 C C . LEU A 1 82 ? 5.078 23.562 14.984 1 94.81 82 LEU A C 1
ATOM 624 O O . LEU A 1 82 ? 4.195 24.422 14.883 1 94.81 82 LEU A O 1
ATOM 628 N N . PRO A 1 83 ? 4.852 22.281 14.844 1 94.88 83 PRO A N 1
ATOM 629 C CA . PRO A 1 83 ? 3.453 21.922 14.586 1 94.88 83 PRO A CA 1
ATOM 630 C C . PRO A 1 83 ? 2.516 22.344 15.711 1 94.88 83 PRO A C 1
ATOM 632 O O . PRO A 1 83 ? 1.372 22.734 15.453 1 94.88 83 PRO A O 1
ATOM 635 N N . ILE A 1 84 ? 2.93 22.297 16.891 1 95.5 84 ILE A N 1
ATOM 636 C CA . ILE A 1 84 ? 2.096 22.719 18.016 1 95.5 84 ILE A CA 1
ATOM 637 C C . ILE A 1 84 ? 1.744 24.203 17.875 1 95.5 84 ILE A C 1
ATOM 639 O O . ILE A 1 84 ? 0.588 24.594 18.047 1 95.5 84 ILE A O 1
ATOM 643 N N . ILE A 1 85 ? 2.686 24.969 17.5 1 96.44 85 ILE A N 1
ATOM 644 C CA . ILE A 1 85 ? 2.494 26.406 17.344 1 96.44 85 ILE A CA 1
ATOM 645 C C . ILE A 1 85 ? 1.544 26.672 16.188 1 96.44 85 ILE A C 1
ATOM 647 O O . ILE A 1 85 ? 0.584 27.438 16.328 1 96.44 85 ILE A O 1
ATOM 651 N N . VAL A 1 86 ? 1.771 26.078 15.078 1 96.31 86 VAL A N 1
ATOM 652 C CA . VAL A 1 86 ? 0.961 26.312 13.883 1 96.31 86 VAL A CA 1
ATOM 653 C C . VAL A 1 86 ? -0.466 25.828 14.125 1 96.31 86 VAL A C 1
ATOM 655 O O . VAL A 1 86 ? -1.43 26.5 13.766 1 96.31 86 VAL A O 1
ATOM 658 N N . LEU A 1 87 ? -0.597 24.656 14.758 1 96.56 87 LEU A N 1
ATOM 659 C CA . LEU A 1 87 ? -1.913 24.109 15.078 1 96.56 87 LEU A CA 1
ATOM 660 C C . LEU A 1 87 ? -2.689 25.062 15.977 1 96.56 87 LEU A C 1
ATOM 662 O O . LEU A 1 87 ? -3.881 25.297 15.766 1 96.56 87 LEU A O 1
ATOM 666 N N . PHE A 1 88 ? -2.002 25.625 16.891 1 97.06 88 PHE A N 1
ATOM 667 C CA . PHE A 1 88 ? -2.645 26.531 17.844 1 97.06 88 PHE A CA 1
ATOM 668 C C . PHE A 1 88 ? -3.115 27.812 17.156 1 97.06 88 PHE A C 1
ATOM 670 O O . PHE A 1 88 ? -4.254 28.234 17.344 1 97.06 88 PHE A O 1
ATOM 677 N N . ILE A 1 89 ? -2.285 28.375 16.359 1 97.44 89 ILE A N 1
ATOM 678 C CA . ILE A 1 89 ? -2.609 29.625 15.688 1 97.44 89 ILE A CA 1
ATOM 679 C C . ILE A 1 89 ? -3.758 29.406 14.703 1 97.44 89 ILE A C 1
ATOM 681 O O . ILE A 1 89 ? -4.703 30.188 14.656 1 97.44 89 ILE A O 1
ATOM 685 N N . THR A 1 90 ? -3.68 28.328 13.945 1 97.25 90 THR A N 1
ATOM 686 C CA . THR A 1 90 ? -4.73 28.062 12.969 1 97.25 90 THR A CA 1
ATOM 687 C C . THR A 1 90 ? -6.035 27.688 13.664 1 97.25 90 THR A C 1
ATOM 689 O O . THR A 1 90 ? -7.121 27.969 13.156 1 97.25 90 THR A O 1
ATOM 692 N N . TYR A 1 91 ? -5.93 27.094 14.812 1 97.25 91 TYR A N 1
ATOM 693 C CA . TYR A 1 91 ? -7.117 26.828 15.609 1 97.25 91 TYR A CA 1
ATOM 694 C C . TYR A 1 91 ? -7.816 28.125 16 1 97.25 91 TYR A C 1
ATOM 696 O O . TYR A 1 91 ? -9.039 28.234 15.898 1 97.25 91 TYR A O 1
ATOM 704 N N . ILE A 1 92 ? -7.031 29.062 16.469 1 97.38 92 ILE A N 1
ATOM 705 C CA . ILE A 1 92 ? -7.578 30.359 16.844 1 97.38 92 ILE A CA 1
ATOM 706 C C . ILE A 1 92 ? -8.266 31.016 15.648 1 97.38 92 ILE A C 1
ATOM 708 O O . ILE A 1 92 ? -9.383 31.531 15.766 1 97.38 92 ILE A O 1
ATOM 712 N N . LEU A 1 93 ? -7.66 30.938 14.523 1 97.38 93 LEU A N 1
ATOM 713 C CA . LEU A 1 93 ? -8.242 31.516 13.32 1 97.38 93 LEU A CA 1
ATOM 714 C C . LEU A 1 93 ? -9.531 30.797 12.938 1 97.38 93 LEU A C 1
ATOM 716 O O . LEU A 1 93 ? -10.484 31.438 12.484 1 97.38 93 LEU A O 1
ATOM 720 N N . GLY A 1 94 ? -9.492 29.5 13.07 1 97 94 GLY A N 1
ATOM 721 C CA . GLY A 1 94 ? -10.703 28.734 12.812 1 97 94 GLY A CA 1
ATOM 722 C C . GLY A 1 94 ? -11.852 29.109 13.727 1 97 94 GLY A C 1
ATOM 723 O O . GLY A 1 94 ? -12.977 29.312 13.266 1 97 94 GLY A O 1
ATOM 724 N N . ARG A 1 95 ? -11.539 29.281 15.008 1 96.06 95 ARG A N 1
ATOM 725 C CA . ARG A 1 95 ? -12.562 29.641 15.984 1 96.06 95 ARG A CA 1
ATOM 726 C C . ARG A 1 95 ? -13.102 31.031 15.727 1 96.06 95 ARG A C 1
ATOM 728 O O . ARG A 1 95 ? -14.297 31.281 15.883 1 96.06 95 ARG A O 1
ATOM 735 N N . LEU A 1 96 ? -12.281 31.859 15.375 1 96.75 96 LEU A N 1
ATOM 736 C CA . LEU A 1 96 ? -12.695 33.219 15.055 1 96.75 96 LEU A CA 1
ATOM 737 C C . LEU A 1 96 ? -13.586 33.25 13.82 1 96.75 96 LEU A C 1
ATOM 739 O O . LEU A 1 96 ? -14.531 34.031 13.742 1 96.75 96 LEU A O 1
ATOM 743 N N . SER A 1 97 ? -13.305 32.344 12.844 1 96.56 97 SER A N 1
ATOM 744 C CA . SER A 1 97 ? -14.117 32.281 11.633 1 96.56 97 SER A CA 1
ATOM 745 C C . SER A 1 97 ? -15.531 31.797 11.953 1 96.56 97 SER A C 1
ATOM 747 O O . SER A 1 97 ? -16.5 32.281 11.352 1 96.56 97 SER A O 1
ATOM 749 N N . VAL A 1 98 ? -15.586 30.891 12.859 1 95.25 98 VAL A N 1
ATOM 750 C CA . VAL A 1 98 ? -16.891 30.375 13.258 1 95.25 98 VAL A CA 1
ATOM 751 C C . VAL A 1 98 ? -17.641 31.453 14.047 1 95.25 98 VAL A C 1
ATOM 753 O O . VAL A 1 98 ? -18.828 31.719 13.781 1 95.25 98 VAL A O 1
ATOM 756 N N . ARG A 1 99 ? -17.062 32.125 14.945 1 94.56 99 ARG A N 1
ATOM 757 C CA . ARG A 1 99 ? -17.672 33.062 15.883 1 94.56 99 ARG A CA 1
ATOM 758 C C . ARG A 1 99 ? -18.062 34.375 15.18 1 94.56 99 ARG A C 1
ATOM 760 O O . ARG A 1 99 ? -19.156 34.875 15.375 1 94.56 99 ARG A O 1
ATOM 767 N N . PHE A 1 100 ? -17.203 34.812 14.312 1 95.69 100 PHE A N 1
ATOM 768 C CA . PHE A 1 100 ? -17.391 36.156 13.805 1 95.69 100 PHE A CA 1
ATOM 769 C C . PHE A 1 100 ? -17.859 36.156 12.352 1 95.69 100 PHE A C 1
ATOM 771 O O . PHE A 1 100 ? -18.453 37.125 11.875 1 95.69 100 PHE A O 1
ATOM 778 N N . LEU A 1 101 ? -17.625 35.031 11.656 1 95.69 101 LEU A N 1
ATOM 779 C CA . LEU A 1 101 ? -18 35 10.25 1 95.69 101 LEU A CA 1
ATOM 780 C C . LEU A 1 101 ? -19.078 33.969 10 1 95.69 101 LEU A C 1
ATOM 782 O O . LEU A 1 101 ? -19.391 33.625 8.852 1 95.69 101 LEU A O 1
ATOM 786 N N . ASN A 1 102 ? -19.609 33.406 11.008 1 94.06 102 ASN A N 1
ATOM 787 C CA . ASN A 1 102 ? -20.719 32.469 10.961 1 94.06 102 ASN A CA 1
ATOM 788 C C . ASN A 1 102 ? -20.422 31.281 10.047 1 94.06 102 ASN A C 1
ATOM 790 O O . ASN A 1 102 ? -21.25 30.891 9.227 1 94.06 102 ASN A O 1
ATOM 794 N N . GLN A 1 103 ? -19.188 30.797 10.102 1 95.06 103 GLN A N 1
ATOM 795 C CA . GLN A 1 103 ? -18.797 29.641 9.312 1 95.06 103 GLN A CA 1
ATOM 796 C C . GLN A 1 103 ? -19.188 28.344 10.008 1 95.06 103 GLN A C 1
ATOM 798 O O . GLN A 1 103 ? -19.391 28.312 11.219 1 95.06 103 GLN A O 1
ATOM 803 N N . PRO A 1 104 ? -19.438 27.328 9.18 1 93.5 104 PRO A N 1
ATOM 804 C CA . PRO A 1 104 ? -19.734 26.031 9.797 1 93.5 104 PRO A CA 1
ATOM 805 C C . PRO A 1 104 ? -18.547 25.484 10.609 1 93.5 104 PRO A C 1
ATOM 807 O O . PRO A 1 104 ? -17.406 25.875 10.375 1 93.5 104 PRO A O 1
ATOM 810 N N . ASN A 1 105 ? -18.797 24.578 11.492 1 93.56 105 ASN A N 1
ATOM 811 C CA . ASN A 1 105 ? -17.781 24.078 12.422 1 93.56 105 ASN A CA 1
ATOM 812 C C . ASN A 1 105 ? -16.656 23.375 11.688 1 93.56 105 ASN A C 1
ATOM 814 O O . ASN A 1 105 ? -15.508 23.359 12.148 1 93.56 105 ASN A O 1
ATOM 818 N N . TYR A 1 106 ? -16.953 22.781 10.539 1 93.75 106 TYR A N 1
ATOM 819 C CA . TYR A 1 106 ? -15.93 21.984 9.875 1 93.75 106 TYR A CA 1
ATOM 820 C C . TYR A 1 106 ? -14.828 22.875 9.32 1 93.75 106 TYR A C 1
ATOM 822 O O . TYR A 1 106 ? -13.773 22.391 8.914 1 93.75 106 TYR A O 1
ATOM 830 N N . VAL A 1 107 ? -14.977 24.203 9.414 1 96 107 VAL A N 1
ATOM 831 C CA . VAL A 1 107 ? -13.938 25.141 8.984 1 96 107 VAL A CA 1
ATOM 832 C C . VAL A 1 107 ? -12.734 25.031 9.922 1 96 107 VAL A C 1
ATOM 834 O O . VAL A 1 107 ? -11.594 25.219 9.5 1 96 107 VAL A O 1
ATOM 837 N N . VAL A 1 108 ? -13 24.703 11.172 1 96.69 108 VAL A N 1
ATOM 838 C CA . VAL A 1 108 ? -11.953 24.703 12.188 1 96.69 108 VAL A CA 1
ATOM 839 C C . VAL A 1 108 ? -10.961 23.578 11.891 1 96.69 108 VAL A C 1
ATOM 841 O O . VAL A 1 108 ? -9.781 23.828 11.617 1 96.69 108 VAL A O 1
ATOM 844 N N . PRO A 1 109 ? -11.422 22.328 11.836 1 96.12 109 PRO A N 1
ATOM 845 C CA . PRO A 1 109 ? -10.438 21.297 11.484 1 96.12 109 PRO A CA 1
ATOM 846 C C . PRO A 1 109 ? -9.898 21.453 10.062 1 96.12 109 PRO A C 1
ATOM 848 O O . PRO A 1 109 ? -8.758 21.078 9.797 1 96.12 109 PRO A O 1
ATOM 851 N N . GLY A 1 110 ? -10.633 22 9.172 1 96.19 110 GLY A N 1
ATOM 852 C CA . GLY A 1 110 ? -10.148 22.281 7.828 1 96.19 110 GLY A CA 1
ATOM 853 C C . GLY A 1 110 ? -8.961 23.219 7.805 1 96.19 110 GLY A C 1
ATOM 854 O O . GLY A 1 110 ? -8.062 23.078 6.973 1 96.19 110 GLY A O 1
ATOM 855 N N . MET A 1 111 ? -8.945 24.141 8.734 1 97.12 111 MET A N 1
ATOM 856 C CA . MET A 1 111 ? -7.863 25.125 8.828 1 97.12 111 MET A CA 1
ATOM 857 C C . MET A 1 111 ? -6.703 24.578 9.656 1 97.12 111 MET A C 1
ATOM 859 O O . MET A 1 111 ? -5.547 24.922 9.422 1 97.12 111 MET A O 1
ATOM 863 N N . VAL A 1 112 ? -7 23.719 10.539 1 97 112 VAL A N 1
ATOM 864 C CA . VAL A 1 112 ? -6.035 23.328 11.562 1 97 112 VAL A CA 1
ATOM 865 C C . VAL A 1 112 ? -5.203 22.156 11.055 1 97 112 VAL A C 1
ATOM 867 O O . VAL A 1 112 ? -3.982 22.125 11.227 1 97 112 VAL A O 1
ATOM 870 N N . PHE A 1 113 ? -5.867 21.172 10.422 1 95.56 113 PHE A N 1
ATOM 871 C CA . PHE A 1 113 ? -5.203 19.906 10.109 1 95.56 113 PHE A CA 1
ATOM 872 C C . PHE A 1 113 ? -4.988 19.766 8.602 1 95.56 113 PHE A C 1
ATOM 874 O O . PHE A 1 113 ? -5.949 19.656 7.844 1 95.56 113 PHE A O 1
ATOM 881 N N . ASN A 1 114 ? -3.764 19.812 8.188 1 92.44 114 ASN A N 1
ATOM 882 C CA . ASN A 1 114 ? -3.449 19.656 6.773 1 92.44 114 ASN A CA 1
ATOM 883 C C . ASN A 1 114 ? -2.824 18.297 6.484 1 92.44 114 ASN A C 1
ATOM 885 O O . ASN A 1 114 ? -2.588 17.5 7.402 1 92.44 114 ASN A O 1
ATOM 889 N N . ASN A 1 115 ? -2.703 17.969 5.195 1 85.56 115 ASN A N 1
ATOM 890 C CA . ASN A 1 115 ? -2.004 16.766 4.75 1 85.56 115 ASN A CA 1
ATOM 891 C C . ASN A 1 115 ? -0.498 16.875 4.973 1 85.56 115 ASN A C 1
ATOM 893 O O . ASN A 1 115 ? 0.238 17.281 4.07 1 85.56 115 ASN A O 1
ATOM 897 N N . VAL A 1 116 ? -0.09 16.469 6.066 1 87.5 116 VAL A N 1
ATOM 898 C CA . VAL A 1 116 ? 1.258 16.797 6.523 1 87.5 116 VAL A CA 1
ATOM 899 C C . VAL A 1 116 ? 2.238 15.734 6.023 1 87.5 116 VAL A C 1
ATOM 901 O O . VAL A 1 116 ? 3.455 15.945 6.062 1 87.5 116 VAL A O 1
ATOM 904 N N . VAL A 1 117 ? 1.815 14.641 5.57 1 78.94 117 VAL A N 1
ATOM 905 C CA . VAL A 1 117 ? 2.746 13.57 5.23 1 78.94 117 VAL A CA 1
ATOM 906 C C . VAL A 1 117 ? 2.793 13.383 3.717 1 78.94 117 VAL A C 1
ATOM 908 O O . VAL A 1 117 ? 3.848 13.547 3.096 1 78.94 117 VAL A O 1
ATOM 911 N N . ALA A 1 118 ? 1.687 13.211 3.098 1 72.19 118 ALA A N 1
ATOM 912 C CA . ALA A 1 118 ? 1.663 12.828 1.688 1 72.19 118 ALA A CA 1
ATOM 913 C C . ALA A 1 118 ? 2.154 13.961 0.799 1 72.19 118 ALA A C 1
ATOM 915 O O . ALA A 1 118 ? 2.984 13.75 -0.089 1 72.19 118 ALA A O 1
ATOM 916 N N . MET A 1 119 ? 1.718 15.133 1.081 1 74 119 MET A N 1
ATOM 917 C CA . MET A 1 119 ? 2.006 16.25 0.189 1 74 119 MET A CA 1
ATOM 918 C C . MET A 1 119 ? 3.488 16.609 0.224 1 74 119 MET A C 1
ATOM 920 O O . MET A 1 119 ? 4.137 16.703 -0.821 1 74 119 MET A O 1
ATOM 924 N N . PRO A 1 120 ? 4.078 16.781 1.319 1 82 120 PRO A N 1
ATOM 925 C CA . PRO A 1 120 ? 5.516 17.078 1.35 1 82 120 PRO A CA 1
ATOM 926 C C . PRO A 1 120 ? 6.355 15.969 0.716 1 82 120 PRO A C 1
ATOM 928 O O . PRO A 1 120 ? 7.332 16.25 0.018 1 82 120 PRO A O 1
ATOM 931 N N . LEU A 1 121 ? 5.98 14.75 0.923 1 78.56 121 LEU A N 1
ATOM 932 C CA . LEU A 1 121 ? 6.754 13.633 0.38 1 78.56 121 LEU A CA 1
ATOM 933 C C . LEU A 1 121 ? 6.645 13.586 -1.141 1 78.56 121 LEU A C 1
ATOM 935 O O . LEU A 1 121 ? 7.633 13.32 -1.83 1 78.56 121 LEU A O 1
ATOM 939 N N . LEU A 1 122 ? 5.496 13.883 -1.611 1 68.75 122 LEU A N 1
ATOM 940 C CA . LEU A 1 122 ? 5.312 13.93 -3.059 1 68.75 122 LEU A CA 1
ATOM 941 C C . LEU A 1 122 ? 6.098 15.086 -3.67 1 68.75 122 LEU A C 1
ATOM 943 O O . LEU A 1 122 ? 6.672 14.945 -4.754 1 68.75 122 LEU A O 1
ATOM 947 N N . LEU A 1 123 ? 6.102 16.156 -2.986 1 74.81 123 LEU A N 1
ATOM 948 C CA . LEU A 1 123 ? 6.867 17.297 -3.445 1 74.81 123 LEU A CA 1
ATOM 949 C C . LEU A 1 123 ? 8.359 16.984 -3.48 1 74.81 123 LEU A C 1
ATOM 951 O O . LEU A 1 123 ? 9.055 17.328 -4.438 1 74.81 123 LEU A O 1
ATOM 955 N N . MET A 1 124 ? 8.828 16.297 -2.547 1 79 124 MET A N 1
ATOM 956 C CA . MET A 1 124 ? 10.234 15.914 -2.477 1 79 124 MET A CA 1
ATOM 957 C C . MET A 1 124 ? 10.594 14.953 -3.605 1 79 124 MET A C 1
ATOM 959 O O . MET A 1 124 ? 11.664 15.07 -4.207 1 79 124 MET A O 1
ATOM 963 N N . GLU A 1 125 ? 9.773 14.07 -3.799 1 70.06 125 GLU A N 1
ATOM 964 C CA . GLU A 1 125 ? 10 13.125 -4.887 1 70.06 125 GLU A CA 1
ATOM 965 C C . GLU A 1 125 ? 10.031 13.828 -6.238 1 70.06 125 GLU A C 1
ATOM 967 O O . GLU A 1 125 ? 10.844 13.492 -7.102 1 70.06 125 GLU A O 1
ATOM 972 N N . ALA A 1 126 ? 9.188 14.797 -6.336 1 66.44 126 ALA A N 1
ATOM 973 C CA . ALA A 1 126 ? 9.086 15.531 -7.598 1 66.44 126 ALA A CA 1
ATOM 974 C C . ALA A 1 126 ? 10.344 16.344 -7.859 1 66.44 126 ALA A C 1
ATOM 976 O O . ALA A 1 126 ? 10.781 16.469 -9 1 66.44 126 ALA A O 1
ATOM 977 N N . ILE A 1 127 ? 10.961 16.812 -6.812 1 69.94 127 ILE A N 1
ATOM 978 C CA . ILE A 1 127 ? 12.102 17.703 -7.012 1 69.94 127 ILE A CA 1
ATOM 979 C C . ILE A 1 127 ? 13.398 16.891 -6.91 1 69.94 127 ILE A C 1
ATOM 981 O O . ILE A 1 127 ? 14.492 17.438 -7.113 1 69.94 127 ILE A O 1
ATOM 985 N N . SER A 1 128 ? 13.312 15.594 -6.578 1 71 128 SER A N 1
ATOM 986 C CA . SER A 1 128 ? 14.492 14.75 -6.406 1 71 128 SER A CA 1
ATOM 987 C C . SER A 1 128 ? 15.211 14.531 -7.73 1 71 128 SER A C 1
ATOM 989 O O . SER A 1 128 ? 16.406 14.266 -7.754 1 71 128 SER A O 1
ATOM 991 N N . ASN A 1 129 ? 14.484 14.617 -8.758 1 62.44 129 ASN A N 1
ATOM 992 C CA . ASN A 1 129 ? 15.102 14.383 -10.062 1 62.44 129 ASN A CA 1
ATOM 993 C C . ASN A 1 129 ? 15.703 15.664 -10.633 1 62.44 129 ASN A C 1
ATOM 995 O O . ASN A 1 129 ? 16.234 15.656 -11.75 1 62.44 129 ASN A O 1
ATOM 999 N N . SER A 1 130 ? 15.57 16.688 -9.844 1 64.38 130 SER A N 1
ATOM 1000 C CA . SER A 1 130 ? 16.141 17.969 -10.273 1 64.38 130 SER A CA 1
ATOM 1001 C C . SER A 1 130 ? 17.312 18.375 -9.391 1 64.38 130 SER A C 1
ATOM 1003 O O . SER A 1 130 ? 17.562 17.75 -8.352 1 64.38 130 SER A O 1
ATOM 1005 N N . ASP A 1 131 ? 18.094 19.328 -9.898 1 71.56 131 ASP A N 1
ATOM 1006 C CA . ASP A 1 131 ? 19.25 19.828 -9.172 1 71.56 131 ASP A CA 1
ATOM 1007 C C . ASP A 1 131 ? 18.828 20.703 -7.992 1 71.56 131 ASP A C 1
ATOM 1009 O O . ASP A 1 131 ? 19.672 21.203 -7.242 1 71.56 131 ASP A O 1
ATOM 1013 N N . VAL A 1 132 ? 17.562 20.719 -7.75 1 75.06 132 VAL A N 1
ATOM 1014 C CA . VAL A 1 132 ? 17.031 21.609 -6.73 1 75.06 132 VAL A CA 1
ATOM 1015 C C . VAL A 1 132 ? 17.344 21.062 -5.34 1 75.06 132 VAL A C 1
ATOM 1017 O O . VAL A 1 132 ? 17.5 21.812 -4.383 1 75.06 132 VAL A O 1
ATOM 1020 N N . LEU A 1 133 ? 17.531 19.734 -5.258 1 78.81 133 LEU A N 1
ATOM 1021 C CA . LEU A 1 133 ? 17.719 19.109 -3.953 1 78.81 133 LEU A CA 1
ATOM 1022 C C . LEU A 1 133 ? 19.188 19.125 -3.555 1 78.81 133 LEU A C 1
ATOM 1024 O O . LEU A 1 133 ? 19.516 18.922 -2.385 1 78.81 133 LEU A O 1
ATOM 1028 N N . LEU A 1 134 ? 20.062 19.453 -4.449 1 82.19 134 LEU A N 1
ATOM 1029 C CA . LEU A 1 134 ? 21.484 19.281 -4.258 1 82.19 134 LEU A CA 1
ATOM 1030 C C . LEU A 1 134 ? 21.984 20.109 -3.084 1 82.19 134 LEU A C 1
ATOM 1032 O O . LEU A 1 134 ? 22.719 19.609 -2.227 1 82.19 134 LEU A O 1
ATOM 1036 N N . PRO A 1 135 ? 21.531 21.344 -2.984 1 85.06 135 PRO A N 1
ATOM 1037 C CA . PRO A 1 135 ? 22.031 22.156 -1.872 1 85.06 135 PRO A CA 1
ATOM 1038 C C . PRO A 1 135 ? 21.516 21.672 -0.515 1 85.06 135 PRO A C 1
ATOM 1040 O O . PRO A 1 135 ? 22.016 22.109 0.526 1 85.06 135 PRO A O 1
ATOM 1043 N N . LEU A 1 136 ? 20.531 20.812 -0.479 1 90.06 136 LEU A N 1
ATOM 1044 C CA . LEU A 1 136 ? 19.938 20.344 0.765 1 90.06 136 LEU A CA 1
ATOM 1045 C C . LEU A 1 136 ? 20.609 19.062 1.24 1 90.06 136 LEU A C 1
ATOM 1047 O O . LEU A 1 136 ? 20.328 18.578 2.334 1 90.06 136 LEU A O 1
ATOM 1051 N N . LEU A 1 137 ? 21.578 18.609 0.394 1 88.81 137 LEU A N 1
ATOM 1052 C CA . LEU A 1 137 ? 22.266 17.359 0.708 1 88.81 137 LEU A CA 1
ATOM 1053 C C . LEU A 1 137 ? 23.406 17.609 1.683 1 88.81 137 LEU A C 1
ATOM 1055 O O . LEU A 1 137 ? 24.016 18.688 1.697 1 88.81 137 LEU A O 1
ATOM 1059 N N . ARG A 1 138 ? 23.594 16.594 2.494 1 87.88 138 ARG A N 1
ATOM 1060 C CA . ARG A 1 138 ? 24.797 16.578 3.312 1 87.88 138 ARG A CA 1
ATOM 1061 C C . ARG A 1 138 ? 26.031 16.188 2.488 1 87.88 138 ARG A C 1
ATOM 1063 O O . ARG A 1 138 ? 25.891 15.742 1.345 1 87.88 138 ARG A O 1
ATOM 1070 N N . GLU A 1 139 ? 27.203 16.359 3.127 1 85.69 139 GLU A N 1
ATOM 1071 C CA . GLU A 1 139 ? 28.438 15.961 2.449 1 85.69 139 GLU A CA 1
ATOM 1072 C C . GLU A 1 139 ? 28.438 14.469 2.133 1 85.69 139 GLU A C 1
ATOM 1074 O O . GLU A 1 139 ? 28.156 13.648 3.008 1 85.69 139 GLU A O 1
ATOM 1079 N N . ASN A 1 140 ? 28.562 14.039 0.904 1 84.88 140 ASN A N 1
ATOM 1080 C CA . ASN A 1 140 ? 28.688 12.656 0.44 1 84.88 140 ASN A CA 1
ATOM 1081 C C . ASN A 1 140 ? 27.375 11.906 0.563 1 84.88 140 ASN A C 1
ATOM 1083 O O . ASN A 1 140 ? 27.359 10.688 0.759 1 84.88 140 ASN A O 1
ATOM 1087 N N . GLU A 1 141 ? 26.375 12.734 0.578 1 87.56 141 GLU A N 1
ATOM 1088 C CA . GLU A 1 141 ? 25.062 12.117 0.665 1 87.56 141 GLU A CA 1
ATOM 1089 C C . GLU A 1 141 ? 24.438 11.945 -0.717 1 87.56 141 GLU A C 1
ATOM 1091 O O . GLU A 1 141 ? 24.5 12.859 -1.545 1 87.56 141 GLU A O 1
ATOM 1096 N N . SER A 1 142 ? 23.953 10.75 -0.944 1 83.88 142 SER A N 1
ATOM 1097 C CA . SER A 1 142 ? 23.219 10.531 -2.193 1 83.88 142 SER A CA 1
ATOM 1098 C C . SER A 1 142 ? 21.797 11.078 -2.109 1 83.88 142 SER A C 1
ATOM 1100 O O . SER A 1 142 ? 21.297 11.336 -1.015 1 83.88 142 SER A O 1
ATOM 1102 N N . ILE A 1 143 ? 21.188 11.328 -3.193 1 81.75 143 ILE A N 1
ATOM 1103 C CA . ILE A 1 143 ? 19.812 11.82 -3.273 1 81.75 143 ILE A CA 1
ATOM 1104 C C . ILE A 1 143 ? 18.875 10.836 -2.57 1 81.75 143 ILE A C 1
ATOM 1106 O O . ILE A 1 143 ? 17.969 11.25 -1.849 1 81.75 143 ILE A O 1
ATOM 1110 N N . GLU A 1 144 ? 19.141 9.562 -2.746 1 75.56 144 GLU A N 1
ATOM 1111 C CA . GLU A 1 144 ? 18.312 8.539 -2.121 1 75.56 144 GLU A CA 1
ATOM 1112 C C . GLU A 1 144 ? 18.391 8.617 -0.6 1 75.56 144 GLU A C 1
ATOM 1114 O O . GLU A 1 144 ? 17.375 8.516 0.083 1 75.56 144 GLU A O 1
ATOM 1119 N N . GLN A 1 145 ? 19.594 8.836 -0.147 1 78.31 145 GLN A N 1
ATOM 1120 C CA . GLN A 1 145 ? 19.781 8.961 1.293 1 78.31 145 GLN A CA 1
ATOM 1121 C C . GLN A 1 145 ? 19.109 10.211 1.836 1 78.31 145 GLN A C 1
ATOM 1123 O O . GLN A 1 145 ? 18.531 10.188 2.922 1 78.31 145 GLN A O 1
ATOM 1128 N N . ALA A 1 146 ? 19.188 11.266 1.098 1 84.88 146 ALA A N 1
ATOM 1129 C CA . ALA A 1 146 ? 18.562 12.523 1.497 1 84.88 146 ALA A CA 1
ATOM 1130 C C . ALA A 1 146 ? 17.047 12.383 1.564 1 84.88 146 ALA A C 1
ATOM 1132 O O . ALA A 1 146 ? 16.391 12.945 2.455 1 84.88 146 ALA A O 1
ATOM 1133 N N . LEU A 1 147 ? 16.516 11.656 0.687 1 81.81 147 LEU A N 1
ATOM 1134 C CA . LEU A 1 147 ? 15.07 11.453 0.666 1 81.81 147 LEU A CA 1
ATOM 1135 C C . LEU A 1 147 ? 14.617 10.625 1.864 1 81.81 147 LEU A C 1
ATOM 1137 O O . LEU A 1 147 ? 13.547 10.867 2.426 1 81.81 147 LEU A O 1
ATOM 1141 N N . VAL A 1 148 ? 15.43 9.68 2.23 1 76.5 148 VAL A N 1
ATOM 1142 C CA . VAL A 1 148 ? 15.133 8.883 3.416 1 76.5 148 VAL A CA 1
ATOM 1143 C C . VAL A 1 148 ? 15.125 9.781 4.652 1 76.5 148 VAL A C 1
ATOM 1145 O O . VAL A 1 148 ? 14.234 9.68 5.496 1 76.5 148 VAL A O 1
ATOM 1148 N N . ARG A 1 149 ? 16.031 10.648 4.715 1 83.69 149 ARG A N 1
ATOM 1149 C CA . ARG A 1 149 ? 16.125 11.586 5.832 1 83.69 149 ARG A CA 1
ATOM 1150 C C . ARG A 1 149 ? 14.93 12.539 5.836 1 83.69 149 ARG A C 1
ATOM 1152 O O . ARG A 1 149 ? 14.328 12.781 6.887 1 83.69 149 ARG A O 1
ATOM 1159 N N . ALA A 1 150 ? 14.578 13.031 4.707 1 88.69 150 ALA A N 1
ATOM 1160 C CA . ALA A 1 150 ? 13.422 13.914 4.578 1 88.69 150 ALA A CA 1
ATOM 1161 C C . ALA A 1 150 ? 12.141 13.219 5.027 1 88.69 150 ALA A C 1
ATOM 1163 O O . ALA A 1 150 ? 11.32 13.805 5.738 1 88.69 150 ALA A O 1
ATOM 1164 N N . ARG A 1 151 ? 12.031 12 4.645 1 84.25 151 ARG A N 1
ATOM 1165 C CA . ARG A 1 151 ? 10.859 11.211 5.035 1 84.25 151 ARG A CA 1
ATOM 1166 C C . ARG A 1 151 ? 10.789 11.055 6.551 1 84.25 151 ARG A C 1
ATOM 1168 O O . ARG A 1 151 ? 9.703 11.148 7.137 1 84.25 151 ARG A O 1
ATOM 1175 N N . ALA A 1 152 ? 11.883 10.82 7.105 1 82.25 152 ALA A N 1
ATOM 1176 C CA . ALA A 1 152 ? 11.938 10.688 8.562 1 82.25 152 ALA A CA 1
ATOM 1177 C C . ALA A 1 152 ? 11.484 11.977 9.242 1 82.25 152 ALA A C 1
ATOM 1179 O O . ALA A 1 152 ? 10.719 11.938 10.211 1 82.25 152 ALA A O 1
ATOM 1180 N N . TYR A 1 153 ? 11.914 13.109 8.75 1 90.38 153 TYR A N 1
ATOM 1181 C CA . TYR A 1 153 ? 11.523 14.398 9.305 1 90.38 153 TYR A CA 1
ATOM 1182 C C . TYR A 1 153 ? 10.016 14.617 9.18 1 90.38 153 TYR A C 1
ATOM 1184 O O . TYR A 1 153 ? 9.367 15.023 10.148 1 90.38 153 TYR A O 1
ATOM 1192 N N . VAL A 1 154 ? 9.508 14.25 8.031 1 90.25 154 VAL A N 1
ATOM 1193 C CA . VAL A 1 154 ? 8.094 14.453 7.762 1 90.25 154 VAL A CA 1
ATOM 1194 C C . VAL A 1 154 ? 7.254 13.57 8.688 1 90.25 154 VAL A C 1
ATOM 1196 O O . VAL A 1 154 ? 6.258 14.023 9.25 1 90.25 154 VAL A O 1
ATOM 1199 N N . LEU A 1 155 ? 7.684 12.391 8.875 1 82.94 155 LEU A N 1
ATOM 1200 C CA . LEU A 1 155 ? 6.938 11.438 9.695 1 82.94 155 LEU A CA 1
ATOM 1201 C C . LEU A 1 155 ? 6.969 11.844 11.164 1 82.94 155 LEU A C 1
ATOM 1203 O O . LEU A 1 155 ? 5.965 11.719 11.867 1 82.94 155 LEU A O 1
ATOM 1207 N N . LEU A 1 156 ? 8.078 12.328 11.594 1 85.44 156 LEU A N 1
ATOM 1208 C CA . LEU A 1 156 ? 8.172 12.797 12.969 1 85.44 156 LEU A CA 1
ATOM 1209 C C . LEU A 1 156 ? 7.258 14 13.195 1 85.44 156 LEU A C 1
ATOM 1211 O O . LEU A 1 156 ? 6.559 14.07 14.203 1 85.44 156 LEU A O 1
ATOM 1215 N N . HIS A 1 157 ? 7.301 14.867 12.281 1 91.19 157 HIS A N 1
ATOM 1216 C CA . HIS A 1 157 ? 6.387 16 12.312 1 91.19 157 HIS A CA 1
ATOM 1217 C C . HIS A 1 157 ? 4.934 15.547 12.312 1 91.19 157 HIS A C 1
ATOM 1219 O O . HIS A 1 157 ? 4.094 16.125 13.008 1 91.19 157 HIS A O 1
ATOM 1225 N N . GLY A 1 158 ? 4.672 14.547 11.617 1 88.88 158 GLY A N 1
ATOM 1226 C CA . GLY A 1 158 ? 3.326 14.023 11.453 1 88.88 158 GLY A CA 1
ATOM 1227 C C . GLY A 1 158 ? 2.762 13.422 12.727 1 88.88 158 GLY A C 1
ATOM 1228 O O . GLY A 1 158 ? 1.543 13.383 12.906 1 88.88 158 GLY A O 1
ATOM 1229 N N . ILE A 1 159 ? 3.609 13.023 13.594 1 85.88 159 ILE A N 1
ATOM 1230 C CA . ILE A 1 159 ? 3.174 12.391 14.836 1 85.88 159 ILE A CA 1
ATOM 1231 C C . ILE A 1 159 ? 2.326 13.367 15.641 1 85.88 159 ILE A C 1
ATOM 1233 O O . ILE A 1 159 ? 1.223 13.031 16.078 1 85.88 159 ILE A O 1
ATOM 1237 N N . VAL A 1 160 ? 2.793 14.57 15.781 1 88.31 160 VAL A N 1
ATOM 1238 C CA . VAL A 1 160 ? 2.08 15.586 16.547 1 88.31 160 VAL A CA 1
ATOM 1239 C C . VAL A 1 160 ? 0.757 15.914 15.859 1 88.31 160 VAL A C 1
ATOM 1241 O O . VAL A 1 160 ? -0.287 16 16.516 1 88.31 160 VAL A O 1
ATOM 1244 N N . HIS A 1 161 ? 0.82 15.992 14.633 1 90.38 161 HIS A N 1
ATOM 1245 C CA . HIS A 1 161 ? -0.36 16.344 13.852 1 90.38 161 HIS A CA 1
ATOM 1246 C C . HIS A 1 161 ? -1.421 15.258 13.93 1 90.38 161 HIS A C 1
ATOM 1248 O O . HIS A 1 161 ? -2.605 15.547 14.117 1 90.38 161 HIS A O 1
ATOM 1254 N N . ASN A 1 162 ? -0.982 14.078 13.844 1 86.69 162 ASN A N 1
ATOM 1255 C CA . ASN A 1 162 ? -1.925 12.961 13.891 1 86.69 162 ASN A CA 1
ATOM 1256 C C . ASN A 1 162 ? -2.578 12.828 15.258 1 86.69 162 ASN A C 1
ATOM 1258 O O . ASN A 1 162 ? -3.791 12.648 15.359 1 86.69 162 ASN A O 1
ATOM 1262 N N . LEU A 1 163 ? -1.776 12.953 16.203 1 87.81 163 LEU A N 1
ATOM 1263 C CA . LEU A 1 163 ? -2.322 12.867 17.547 1 87.81 163 LEU A CA 1
ATOM 1264 C C . LEU A 1 163 ? -3.338 13.977 17.797 1 87.81 163 LEU A C 1
ATOM 1266 O O . LEU A 1 163 ? -4.438 13.719 18.297 1 87.81 163 LEU A O 1
ATOM 1270 N N . ALA A 1 164 ? -3.025 15.117 17.422 1 92.56 164 ALA A N 1
ATOM 1271 C CA . ALA A 1 164 ? -3.922 16.266 17.625 1 92.56 164 ALA A CA 1
ATOM 1272 C C . ALA A 1 164 ? -5.188 16.109 16.781 1 92.56 164 ALA A C 1
ATOM 1274 O O . ALA A 1 164 ? -6.289 16.391 17.25 1 92.56 164 ALA A O 1
ATOM 1275 N N . ARG A 1 165 ? -4.996 15.648 15.602 1 92.69 165 ARG A N 1
ATOM 1276 C CA . ARG A 1 165 ? -6.109 15.531 14.664 1 92.69 165 ARG A CA 1
ATOM 1277 C C . ARG A 1 165 ? -7.164 14.562 15.18 1 92.69 165 ARG A C 1
ATOM 1279 O O . ARG A 1 165 ? -8.352 14.891 15.211 1 92.69 165 ARG A O 1
ATOM 1286 N N . PHE A 1 166 ? -6.781 13.484 15.664 1 89.69 166 PHE A N 1
ATOM 1287 C CA . PHE A 1 166 ? -7.754 12.461 16.047 1 89.69 166 PHE A CA 1
ATOM 1288 C C . PHE A 1 166 ? -8.227 12.688 17.484 1 89.69 166 PHE A C 1
ATOM 1290 O O . PHE A 1 166 ? -9.344 12.297 17.828 1 89.69 166 PHE A O 1
ATOM 1297 N N . ALA A 1 167 ? -7.395 13.367 18.25 1 90.06 167 ALA A N 1
ATOM 1298 C CA . ALA A 1 167 ? -7.809 13.68 19.609 1 90.06 167 ALA A CA 1
ATOM 1299 C C . ALA A 1 167 ? -8.727 14.898 19.641 1 90.06 167 ALA A C 1
ATOM 1301 O O . ALA A 1 167 ? -9.742 14.906 20.344 1 90.06 167 ALA A O 1
ATOM 1302 N N . LEU A 1 168 ? -8.422 15.914 18.859 1 92.5 168 LEU A N 1
ATOM 1303 C CA . LEU A 1 168 ? -9.109 17.203 18.984 1 92.5 168 LEU A CA 1
ATOM 1304 C C . LEU A 1 168 ? -10.047 17.422 17.812 1 92.5 168 LEU A C 1
ATOM 1306 O O . LEU A 1 168 ? -10.984 18.219 17.906 1 92.5 168 LEU A O 1
ATOM 1310 N N . GLY A 1 169 ? -9.789 16.766 16.719 1 93.62 169 GLY A N 1
ATOM 1311 C CA . GLY A 1 169 ? -10.57 16.969 15.516 1 93.62 169 GLY A CA 1
ATOM 1312 C C . GLY A 1 169 ? -12.055 16.719 15.727 1 93.62 169 GLY A C 1
ATOM 1313 O O . GLY A 1 169 ? -12.883 17.578 15.391 1 93.62 169 GLY A O 1
ATOM 1314 N N . PRO A 1 170 ? -12.398 15.578 16.297 1 91.75 170 PRO A N 1
ATOM 1315 C CA . PRO A 1 170 ? -13.82 15.297 16.531 1 91.75 170 PRO A CA 1
ATOM 1316 C C . PRO A 1 170 ? -14.492 16.359 17.391 1 91.75 170 PRO A C 1
ATOM 1318 O O . PRO A 1 170 ? -15.648 16.719 17.156 1 91.75 170 PRO A O 1
ATOM 1321 N N . LEU A 1 171 ? -13.781 16.906 18.344 1 90 171 LEU A N 1
ATOM 1322 C CA . LEU A 1 171 ? -14.32 17.953 19.219 1 90 171 LEU A CA 1
ATOM 1323 C C . LEU A 1 171 ? -14.523 19.25 18.453 1 90 171 LEU A C 1
ATOM 1325 O O . LEU A 1 171 ? -15.492 19.969 18.688 1 90 171 LEU A O 1
ATOM 1329 N N . MET A 1 172 ? -13.664 19.516 17.578 1 93.19 172 MET A N 1
ATOM 1330 C CA . MET A 1 172 ? -13.742 20.734 16.781 1 93.19 172 MET A CA 1
ATOM 1331 C C . MET A 1 172 ? -14.953 20.688 15.852 1 93.19 172 MET A C 1
ATOM 1333 O O . MET A 1 172 ? -15.578 21.719 15.594 1 93.19 172 MET A O 1
ATOM 1337 N N . LEU A 1 173 ? -15.234 19.578 15.391 1 92.12 173 LEU A N 1
ATOM 1338 C CA . LEU A 1 173 ? -16.359 19.422 14.469 1 92.12 173 LEU A CA 1
ATOM 1339 C C . LEU A 1 173 ? -17.688 19.516 15.203 1 92.12 173 LEU A C 1
ATOM 1341 O O . LEU A 1 173 ? -18.656 20.062 14.664 1 92.12 173 LEU A O 1
ATOM 1345 N N . LYS A 1 174 ? -17.828 19.047 16.422 1 88 174 LYS A N 1
ATOM 1346 C CA . LYS A 1 174 ? -19.062 19.047 17.203 1 88 174 LYS A CA 1
ATOM 1347 C C . LYS A 1 174 ? -19.328 20.422 17.797 1 88 174 LYS A C 1
ATOM 1349 O O . LYS A 1 174 ? -20.453 20.719 18.219 1 88 174 LYS A O 1
ATOM 1354 N N . GLY A 1 175 ? -18.609 21.531 17.609 1 76.19 175 GLY A N 1
ATOM 1355 C CA . GLY A 1 175 ? -18.812 22.875 18.109 1 76.19 175 GLY A CA 1
ATOM 1356 C C . GLY A 1 175 ? -18.703 22.984 19.609 1 76.19 175 GLY A C 1
ATOM 1357 O O . GLY A 1 175 ? -19.297 23.875 20.219 1 76.19 175 GLY A O 1
ATOM 1358 N N . GLY A 1 176 ? -17.766 22.391 20.359 1 60.09 176 GLY A N 1
ATOM 1359 C CA . GLY A 1 176 ? -17.469 22.547 21.781 1 60.09 176 GLY A CA 1
ATOM 1360 C C . GLY A 1 176 ? -18.656 22.25 22.672 1 60.09 176 GLY A C 1
ATOM 1361 O O . GLY A 1 176 ? -18.594 22.438 23.891 1 60.09 176 GLY A O 1
ATOM 1362 N N . ALA A 1 177 ? -20.109 22.281 22.344 1 43.16 177 ALA A N 1
ATOM 1363 C CA . ALA A 1 177 ? -21.156 22.156 23.359 1 43.16 177 ALA A CA 1
ATOM 1364 C C . ALA A 1 177 ? -21.078 20.797 24.047 1 43.16 177 ALA A C 1
ATOM 1366 O O . ALA A 1 177 ? -21.094 19.766 23.375 1 43.16 177 ALA A O 1
ATOM 1367 N N . PRO A 1 178 ? -20.594 20.734 25.234 1 39.94 178 PRO A N 1
ATOM 1368 C CA . PRO A 1 178 ? -20.75 19.469 25.969 1 39.94 178 PRO A CA 1
ATOM 1369 C C . PRO A 1 178 ? -22.141 18.859 25.797 1 39.94 178 PRO A C 1
ATOM 1371 O O . PRO A 1 178 ? -23.125 19.594 25.688 1 39.94 178 PRO A O 1
ATOM 1374 N N . SER A 1 179 ? -22.266 17.875 25.062 1 38.06 179 SER A N 1
ATOM 1375 C CA . SER A 1 179 ? -23.578 17.234 25.062 1 38.06 179 SER A CA 1
ATOM 1376 C C . SER A 1 179 ? -24.219 17.312 26.438 1 38.06 179 SER A C 1
ATOM 1378 O O . SER A 1 179 ? -23.719 16.719 27.406 1 38.06 179 SER A O 1
ATOM 1380 N N . SER A 1 180 ? -24.641 18.375 26.984 1 32.44 180 SER A N 1
ATOM 1381 C CA . SER A 1 180 ? -25.531 18.312 28.141 1 32.44 180 SER A CA 1
ATOM 1382 C C . SER A 1 180 ? -26.625 17.266 27.938 1 32.44 180 SER A C 1
ATOM 1384 O O . SER A 1 180 ? -27.422 17.375 26.984 1 32.44 180 SER A O 1
ATOM 1386 N N . LYS A 1 181 ? -26.469 16.109 28.281 1 37.09 181 LYS A N 1
ATOM 1387 C CA . LYS A 1 181 ? -27.609 15.203 28.406 1 37.09 181 LYS A CA 1
ATOM 1388 C C . LYS A 1 181 ? -28.844 15.93 28.922 1 37.09 181 LYS A C 1
ATOM 1390 O O . LYS A 1 181 ? -29.891 15.32 29.125 1 37.09 181 LYS A O 1
ATOM 1395 N N . ALA A 1 182 ? -28.75 17.125 29.609 1 32.25 182 ALA A N 1
ATOM 1396 C CA . ALA A 1 182 ? -29.922 17.422 30.406 1 32.25 182 ALA A CA 1
ATOM 1397 C C . ALA A 1 182 ? -31.141 17.688 29.531 1 32.25 182 ALA A C 1
ATOM 1399 O O . ALA A 1 182 ? -32.281 17.406 29.938 1 32.25 182 ALA A O 1
ATOM 1400 N N . ASP A 1 183 ? -31 18.469 28.438 1 31.55 183 ASP A N 1
ATOM 1401 C CA . ASP A 1 183 ? -32.25 19.141 28.078 1 31.55 183 ASP A CA 1
ATOM 1402 C C . ASP A 1 183 ? -33.188 18.188 27.359 1 31.55 183 ASP A C 1
ATOM 1404 O O . ASP A 1 183 ? -34.25 18.609 26.859 1 31.55 183 ASP A O 1
ATOM 1408 N N . VAL A 1 184 ? -32.719 17.047 26.891 1 31.98 184 VAL A N 1
ATOM 1409 C CA . VAL A 1 184 ? -33.844 16.359 26.25 1 31.98 184 VAL A CA 1
ATOM 1410 C C . VAL A 1 184 ? -34.969 16.125 27.281 1 31.98 184 VAL A C 1
ATOM 1412 O O . VAL A 1 184 ? -35.969 15.461 26.969 1 31.98 184 VAL A O 1
ATOM 1415 N N . GLU A 1 185 ? -34.531 16.359 28.547 1 28.2 185 GLU A N 1
ATOM 1416 C CA . GLU A 1 185 ? -35.688 15.992 29.375 1 28.2 185 GLU A CA 1
ATOM 1417 C C . GLU A 1 185 ? -36.812 16.984 29.219 1 28.2 185 GLU A C 1
ATOM 1419 O O . GLU A 1 185 ? -38 16.625 29.312 1 28.2 185 GLU A O 1
ATOM 1424 N N . SER A 1 186 ? -36.438 18.297 29.281 1 27.56 186 SER A N 1
ATOM 1425 C CA . SER A 1 186 ? -37.5 19.125 29.844 1 27.56 186 SER A CA 1
ATOM 1426 C C . SER A 1 186 ? -38.562 19.406 28.812 1 27.56 186 SER A C 1
ATOM 1428 O O . SER A 1 186 ? -39.562 20.094 29.109 1 27.56 186 SER A O 1
ATOM 1430 N N . THR A 1 187 ? -38.156 19.578 27.578 1 26.83 187 THR A N 1
ATOM 1431 C CA . THR A 1 187 ? -39.25 20.203 26.828 1 26.83 187 THR A CA 1
ATOM 1432 C C . THR A 1 187 ? -40.5 19.328 26.891 1 26.83 187 THR A C 1
ATOM 1434 O O . THR A 1 187 ? -40.844 18.641 25.922 1 26.83 187 THR A O 1
ATOM 1437 N N . ALA A 1 188 ? -40.438 18.312 27.828 1 24.7 188 ALA A N 1
ATOM 1438 C CA . ALA A 1 188 ? -41.719 17.625 27.859 1 24.7 188 ALA A CA 1
ATOM 1439 C C . ALA A 1 188 ? -42.875 18.594 28.172 1 24.7 188 ALA A C 1
ATOM 1441 O O . ALA A 1 188 ? -43.719 18.312 29.016 1 24.7 188 ALA A O 1
ATOM 1442 N N . ALA A 1 189 ? -42.469 19.891 28.281 1 24.41 189 ALA A N 1
ATOM 1443 C CA . ALA A 1 189 ? -43.656 20.594 28.781 1 24.41 189 ALA A CA 1
ATOM 1444 C C . ALA A 1 189 ? -44.875 20.281 27.938 1 24.41 189 ALA A C 1
ATOM 1446 O O . ALA A 1 189 ? -44.781 20.047 26.734 1 24.41 189 ALA A O 1
ATOM 1447 N N . THR A 1 190 ? -46 20.062 28.688 1 24.44 190 THR A N 1
ATOM 1448 C CA . THR A 1 190 ? -47.406 19.703 28.562 1 24.44 190 THR A CA 1
ATOM 1449 C C . THR A 1 190 ? -48.094 20.641 27.594 1 24.44 190 THR A C 1
ATOM 1451 O O . THR A 1 190 ? -48.344 21.812 27.922 1 24.44 190 THR A O 1
ATOM 1454 N N . GLN A 1 191 ? -47.406 21.062 26.484 1 22.23 191 GLN A N 1
ATOM 1455 C CA . GLN A 1 191 ? -48.375 21.969 25.844 1 22.23 191 GLN A CA 1
ATOM 1456 C C . GLN A 1 191 ? -49.781 21.391 25.875 1 22.23 191 GLN A C 1
ATOM 1458 O O . GLN A 1 191 ? -49.969 20.203 25.562 1 22.23 191 GLN A O 1
ATOM 1463 N N . PRO A 1 192 ? -50.562 21.938 26.703 1 23.11 192 PRO A N 1
ATOM 1464 C CA . PRO A 1 192 ? -51.969 21.531 26.828 1 23.11 192 PRO A CA 1
ATOM 1465 C C . PRO A 1 192 ? -52.656 21.375 25.469 1 23.11 192 PRO A C 1
ATOM 1467 O O . PRO A 1 192 ? -52.656 22.312 24.656 1 23.11 192 PRO A O 1
ATOM 1470 N N . ILE A 1 193 ? -52.312 20.234 24.766 1 21.55 193 ILE A N 1
ATOM 1471 C CA . ILE A 1 193 ? -53.156 19.984 23.609 1 21.55 193 ILE A CA 1
ATOM 1472 C C . ILE A 1 193 ? -54.594 20.312 23.922 1 21.55 193 ILE A C 1
ATOM 1474 O O . ILE A 1 193 ? -55.156 19.781 24.891 1 21.55 193 ILE A O 1
ATOM 1478 N N . LEU A 1 194 ? -54.906 21.578 23.75 1 20.05 194 LEU A N 1
ATOM 1479 C CA . LEU A 1 194 ? -56.312 21.953 23.734 1 20.05 194 LEU A CA 1
ATOM 1480 C C . LEU A 1 194 ? -57.156 20.875 23.047 1 20.05 194 LEU A C 1
ATOM 1482 O O . LEU A 1 194 ? -56.812 20.422 21.953 1 20.05 194 LEU A O 1
ATOM 1486 N N . HIS A 1 195 ? -57.938 20.156 23.906 1 19.98 195 HIS A N 1
ATOM 1487 C CA . HIS A 1 195 ? -58.969 19.109 23.75 1 19.98 195 HIS A CA 1
ATOM 1488 C C . HIS A 1 195 ? -59.938 19.469 22.625 1 19.98 195 HIS A C 1
ATOM 1490 O O . HIS A 1 195 ? -61.094 19.078 22.672 1 19.98 195 HIS A O 1
ATOM 1496 N N . ASN A 1 196 ? -59.5 20.359 21.609 1 18.98 196 ASN A N 1
ATOM 1497 C CA . ASN A 1 196 ? -60.812 20.578 20.969 1 18.98 196 ASN A CA 1
ATOM 1498 C C . ASN A 1 196 ? -61.5 19.266 20.641 1 18.98 196 ASN A C 1
ATOM 1500 O O . ASN A 1 196 ? -60.844 18.266 20.328 1 18.98 196 ASN A O 1
ATOM 1504 N N . GLU A 1 197 ? -62.812 19.234 20.922 1 18.56 197 GLU A N 1
ATOM 1505 C CA . GLU A 1 197 ? -63.938 18.312 21.125 1 18.56 197 GLU A CA 1
ATOM 1506 C C . GLU A 1 197 ? -64.188 17.5 19.859 1 18.56 197 GLU A C 1
ATOM 1508 O O . GLU A 1 197 ? -65 16.531 19.891 1 18.56 197 GLU A O 1
ATOM 1513 N N . GLN A 1 198 ? -63.688 17.953 18.656 1 19 198 GLN A N 1
ATOM 1514 C CA . GLN A 1 198 ? -64.812 17.609 17.781 1 19 198 GLN A CA 1
ATOM 1515 C C . GLN A 1 198 ? -65.062 16.109 17.75 1 19 198 GLN A C 1
ATOM 1517 O O . GLN A 1 198 ? -64.125 15.32 17.922 1 19 198 GLN A O 1
ATOM 1522 N N . THR A 1 199 ? -66.312 15.68 17.578 1 17.44 199 THR A N 1
ATOM 1523 C CA . THR A 1 199 ? -67.25 14.602 17.828 1 17.44 199 THR A CA 1
ATOM 1524 C C . THR A 1 199 ? -66.938 13.398 16.953 1 17.44 199 THR A C 1
ATOM 1526 O O . THR A 1 199 ? -67.188 12.25 17.344 1 17.44 199 THR A O 1
ATOM 1529 N N . GLU A 1 200 ? -66.375 13.641 15.695 1 17.58 200 GLU A N 1
ATOM 1530 C CA . GLU A 1 200 ? -67.25 12.812 14.812 1 17.58 200 GLU A CA 1
ATOM 1531 C C . GLU A 1 200 ? -67.062 11.328 15.133 1 17.58 200 GLU A C 1
ATOM 1533 O O . GLU A 1 200 ? -66.062 10.93 15.734 1 17.58 200 GLU A O 1
ATOM 1538 N N . HIS A 1 201 ? -67.875 10.523 14.422 1 16.84 201 HIS A N 1
ATOM 1539 C CA . HIS A 1 201 ? -68.75 9.352 14.539 1 16.84 201 HIS A CA 1
ATOM 1540 C C . HIS A 1 201 ? -67.938 8.062 14.445 1 16.84 201 HIS A C 1
ATOM 1542 O O . HIS A 1 201 ? -68.125 7.148 15.25 1 16.84 201 HIS A O 1
ATOM 1548 N N . SER A 1 202 ? -67.25 7.934 13.242 1 18.19 202 SER A N 1
ATOM 1549 C CA . SER A 1 202 ? -67.688 6.676 12.633 1 18.19 202 SER A CA 1
ATOM 1550 C C . SER A 1 202 ? -67 5.484 13.297 1 18.19 202 SER A C 1
ATOM 1552 O O . SER A 1 202 ? -65.75 5.516 13.539 1 18.19 202 SER A O 1
ATOM 1554 N N . ARG A 1 203 ? -67.75 4.574 13.82 1 16.67 203 ARG A N 1
ATOM 1555 C CA . ARG A 1 203 ? -67.75 3.4 14.688 1 16.67 203 ARG A CA 1
ATOM 1556 C C . ARG A 1 203 ? -66.875 2.289 14.094 1 16.67 203 ARG A C 1
ATOM 1558 O O . ARG A 1 203 ? -66.75 1.22 14.688 1 16.67 203 ARG A O 1
ATOM 1565 N N . LEU A 1 204 ? -66.438 2.438 12.766 1 17.45 204 LEU A N 1
ATOM 1566 C CA . LEU A 1 204 ? -66.562 1.077 12.25 1 17.45 204 LEU A CA 1
ATOM 1567 C C . LEU A 1 204 ? -65.625 0.135 13.016 1 17.45 204 LEU A C 1
ATOM 1569 O O . LEU A 1 204 ? -64.562 0.555 13.516 1 17.45 204 LEU A O 1
ATOM 1573 N N . LEU A 1 205 ? -65.875 -1.113 13.055 1 16.92 205 LEU A N 1
ATOM 1574 C CA . LEU A 1 205 ? -65.938 -2.377 13.781 1 16.92 205 LEU A CA 1
ATOM 1575 C C . LEU A 1 205 ? -64.625 -3.123 13.727 1 16.92 205 LEU A C 1
ATOM 1577 O O . LEU A 1 205 ? -64.5 -4.207 14.297 1 16.92 205 LEU A O 1
ATOM 1581 N N . GLY A 1 206 ? -63.594 -2.566 12.984 1 17.41 206 GLY A N 1
ATOM 1582 C CA . GLY A 1 206 ? -62.875 -3.738 12.5 1 17.41 206 GLY A CA 1
ATOM 1583 C C . GLY A 1 206 ? -62.281 -4.582 13.609 1 17.41 206 GLY A C 1
ATOM 1584 O O . GLY A 1 206 ? -61.938 -4.059 14.672 1 17.41 206 GLY A O 1
ATOM 1585 N N . SER A 1 207 ? -62.531 -5.781 13.617 1 17.53 207 SER A N 1
ATOM 1586 C CA . SER A 1 207 ? -62.438 -6.953 14.477 1 17.53 207 SER A CA 1
ATOM 1587 C C . SER A 1 207 ? -61 -7.227 14.875 1 17.53 207 SER A C 1
ATOM 1589 O O . SER A 1 207 ? -60.062 -6.852 14.156 1 17.53 207 SER A O 1
ATOM 1591 N N . ASN A 1 208 ? -60.75 -7.699 16.125 1 16.56 208 ASN A N 1
ATOM 1592 C CA . ASN A 1 208 ? -59.875 -7.828 17.281 1 16.56 208 ASN A CA 1
ATOM 1593 C C . ASN A 1 208 ? -58.812 -8.914 17.078 1 16.56 208 ASN A C 1
ATOM 1595 O O . ASN A 1 208 ? -58.094 -9.258 18 1 16.56 208 ASN A O 1
ATOM 1599 N N . GLY A 1 209 ? -58.625 -9.633 15.922 1 17.91 209 GLY A N 1
ATOM 1600 C CA . GLY A 1 209 ? -58.25 -10.969 16.359 1 17.91 209 GLY A CA 1
ATOM 1601 C C . GLY A 1 209 ? -56.875 -11.016 17.031 1 17.91 209 GLY A C 1
ATOM 1602 O O . GLY A 1 209 ? -55.969 -10.281 16.641 1 17.91 209 GLY A O 1
ATOM 1603 N N . SER A 1 210 ? -56.75 -11.438 18.297 1 17.42 210 SER A N 1
ATOM 1604 C CA . SER A 1 210 ? -55.875 -11.469 19.453 1 17.42 210 SER A CA 1
ATOM 1605 C C . SER A 1 210 ? -54.656 -12.359 19.219 1 17.42 210 SER A C 1
ATOM 1607 O O . SER A 1 210 ? -53.781 -12.469 20.078 1 17.42 210 SER A O 1
ATOM 1609 N N . GLY A 1 211 ? -54.219 -12.883 18.047 1 17.81 211 GLY A N 1
ATOM 1610 C CA . GLY A 1 211 ? -53.562 -14.148 18.344 1 17.81 211 GLY A CA 1
ATOM 1611 C C . GLY A 1 211 ? -52.25 -13.977 19.109 1 17.81 211 GLY A C 1
ATOM 1612 O O . GLY A 1 211 ? -51.531 -13.023 18.875 1 17.81 211 GLY A O 1
ATOM 1613 N N . SER A 1 212 ? -52.094 -14.406 20.375 1 17.34 212 SER A N 1
ATOM 1614 C CA . SER A 1 212 ? -51.188 -14.375 21.531 1 17.34 212 SER A CA 1
ATOM 1615 C C . SER A 1 212 ? -49.875 -15.055 21.234 1 17.34 212 SER A C 1
ATOM 1617 O O . SER A 1 212 ? -49 -15.164 22.109 1 17.34 212 SER A O 1
ATOM 1619 N N . MET A 1 213 ? -49.25 -15.164 19.984 1 17.67 213 MET A N 1
ATOM 1620 C CA . MET A 1 213 ? -48.281 -16.266 19.984 1 17.67 213 MET A CA 1
ATOM 1621 C C . MET A 1 213 ? -47.156 -16 20.969 1 17.67 213 MET A C 1
ATOM 1623 O O . MET A 1 213 ? -46.719 -14.859 21.125 1 17.67 213 MET A O 1
ATOM 1627 N N . ASP A 1 214 ? -46.719 -17.031 21.891 1 17.86 214 ASP A N 1
ATOM 1628 C CA . ASP A 1 214 ? -45.938 -17.406 23.062 1 17.86 214 ASP A CA 1
ATOM 1629 C C . ASP A 1 214 ? -44.438 -17.25 22.812 1 17.86 214 ASP A C 1
ATOM 1631 O O . ASP A 1 214 ? -43.875 -17.891 21.922 1 17.86 214 ASP A O 1
ATOM 1635 N N . TYR A 1 215 ? -43.812 -16.078 22.891 1 17.33 215 TYR A N 1
ATOM 1636 C CA . TYR A 1 215 ? -42.438 -15.656 22.625 1 17.33 215 TYR A CA 1
ATOM 1637 C C . TYR A 1 215 ? -41.469 -16.266 23.625 1 17.33 215 TYR A C 1
ATOM 1639 O O . TYR A 1 215 ? -40.969 -15.586 24.516 1 17.33 215 TYR A O 1
ATOM 1647 N N . ASP A 1 216 ? -41.719 -17.391 24.422 1 17.86 216 ASP A N 1
ATOM 1648 C CA . ASP A 1 216 ? -40.969 -17.75 25.625 1 17.86 216 ASP A CA 1
ATOM 1649 C C . ASP A 1 216 ? -39.5 -18.078 25.266 1 17.86 216 ASP A C 1
ATOM 1651 O O . ASP A 1 216 ? -38.625 -18 26.125 1 17.86 216 ASP A O 1
ATOM 1655 N N . THR A 1 217 ? -39.062 -18.828 24.25 1 17.98 217 THR A N 1
ATOM 1656 C CA . THR A 1 217 ? -38.094 -19.906 24.328 1 17.98 217 THR A CA 1
ATOM 1657 C C . THR A 1 217 ? -36.688 -19.344 24.453 1 17.98 217 THR A C 1
ATOM 1659 O O . THR A 1 217 ? -35.75 -20.078 24.766 1 17.98 217 THR A O 1
ATOM 1662 N N . VAL A 1 218 ? -36.219 -18.156 24.094 1 18.02 218 VAL A N 1
ATOM 1663 C CA . VAL A 1 218 ? -34.844 -18.016 23.672 1 18.02 218 VAL A CA 1
ATOM 1664 C C . VAL A 1 218 ? -33.938 -17.875 24.875 1 18.02 218 VAL A C 1
ATOM 1666 O O . VAL A 1 218 ? -32.781 -17.438 24.75 1 18.02 218 VAL A O 1
ATOM 1669 N N . ALA A 1 219 ? -34.281 -18.094 26.172 1 18.64 219 ALA A N 1
ATOM 1670 C CA . ALA A 1 219 ? -33.531 -17.766 27.391 1 18.64 219 ALA A CA 1
ATOM 1671 C C . ALA A 1 219 ? -32.219 -18.531 27.453 1 18.64 219 ALA A C 1
ATOM 1673 O O . ALA A 1 219 ? -31.203 -18 27.891 1 18.64 219 ALA A O 1
ATOM 1674 N N . ASN A 1 220 ? -32.094 -19.891 27.344 1 17.84 220 ASN A N 1
ATOM 1675 C CA . ASN A 1 220 ? -31.219 -20.828 28.047 1 17.84 220 ASN A CA 1
ATOM 1676 C C . ASN A 1 220 ? -29.797 -20.781 27.5 1 17.84 220 ASN A C 1
ATOM 1678 O O . ASN A 1 220 ? -28.938 -21.547 27.938 1 17.84 220 ASN A O 1
ATOM 1682 N N . PHE A 1 221 ? -29.469 -20.312 26.391 1 17.48 221 PHE A N 1
ATOM 1683 C CA . PHE A 1 221 ? -28.25 -20.797 25.734 1 17.48 221 PHE A CA 1
ATOM 1684 C C . PHE A 1 221 ? -27.016 -20.172 26.359 1 17.48 221 PHE A C 1
ATOM 1686 O O . PHE A 1 221 ? -25.906 -20.344 25.828 1 17.48 221 PHE A O 1
ATOM 1693 N N . ARG A 1 222 ? -26.969 -19.406 27.438 1 19.16 222 ARG A N 1
ATOM 1694 C CA . ARG A 1 222 ? -25.797 -18.703 27.953 1 19.16 222 ARG A CA 1
ATOM 1695 C C . ARG A 1 222 ? -24.766 -19.672 28.516 1 19.16 222 ARG A C 1
ATOM 1697 O O . ARG A 1 222 ? -23.578 -19.344 28.594 1 19.16 222 ARG A O 1
ATOM 1704 N N . LYS A 1 223 ? -25.109 -20.688 29.234 1 19.2 223 LYS A N 1
ATOM 1705 C CA . LYS A 1 223 ? -24.234 -21.172 30.312 1 19.2 223 LYS A CA 1
ATOM 1706 C C . LYS A 1 223 ? -22.984 -21.812 29.734 1 19.2 223 LYS A C 1
ATOM 1708 O O . LYS A 1 223 ? -21.906 -21.719 30.344 1 19.2 223 LYS A O 1
ATOM 1713 N N . ARG A 1 224 ? -22.938 -22.75 28.75 1 19.08 224 ARG A N 1
ATOM 1714 C CA . ARG A 1 224 ? -21.969 -23.844 28.672 1 19.08 224 ARG A CA 1
ATOM 1715 C C . ARG A 1 224 ? -20.625 -23.344 28.141 1 19.08 224 ARG A C 1
ATOM 1717 O O . ARG A 1 224 ? -19.688 -24.125 27.969 1 19.08 224 ARG A O 1
ATOM 1724 N N . ALA A 1 225 ? -20.469 -22.25 27.547 1 18.39 225 ALA A N 1
ATOM 1725 C CA . ALA A 1 225 ? -19.234 -22.188 26.766 1 18.39 225 ALA A CA 1
ATOM 1726 C C . ALA A 1 225 ? -18.016 -22.047 27.672 1 18.39 225 ALA A C 1
ATOM 1728 O O . ALA A 1 225 ? -16.984 -21.531 27.25 1 18.39 225 ALA A O 1
ATOM 1729 N N . ARG A 1 226 ? -18.047 -22.438 28.984 1 18.22 226 ARG A N 1
ATOM 1730 C CA . ARG A 1 226 ? -16.938 -22.266 29.906 1 18.22 226 ARG A CA 1
ATOM 1731 C C . ARG A 1 226 ? -15.656 -22.906 29.359 1 18.22 226 ARG A C 1
ATOM 1733 O O . ARG A 1 226 ? -14.57 -22.328 29.484 1 18.22 226 ARG A O 1
ATOM 1740 N N . LEU A 1 227 ? -15.648 -24.281 29.219 1 18.3 227 LEU A N 1
ATOM 1741 C CA . LEU A 1 227 ? -14.57 -25.109 29.734 1 18.3 227 LEU A CA 1
ATOM 1742 C C . LEU A 1 227 ? -13.336 -25.016 28.844 1 18.3 227 LEU A C 1
ATOM 1744 O O . LEU A 1 227 ? -12.219 -25.234 29.281 1 18.3 227 LEU A O 1
ATOM 1748 N N . LEU A 1 228 ? -13.477 -25.062 27.484 1 17.92 228 LEU A N 1
ATOM 1749 C CA . LEU A 1 228 ? -12.461 -25.938 26.891 1 17.92 228 LEU A CA 1
ATOM 1750 C C . LEU A 1 228 ? -11.125 -25.203 26.766 1 17.92 228 LEU A C 1
ATOM 1752 O O . LEU A 1 228 ? -10.188 -25.734 26.172 1 17.92 228 LEU A O 1
ATOM 1756 N N . SER A 1 229 ? -10.914 -23.938 27.016 1 17.83 229 SER A N 1
ATOM 1757 C CA . SER A 1 229 ? -9.797 -23.438 26.219 1 17.83 229 SER A CA 1
ATOM 1758 C C . SER A 1 229 ? -8.461 -23.844 26.828 1 17.83 229 SER A C 1
ATOM 1760 O O . SER A 1 229 ? -7.473 -23.125 26.719 1 17.83 229 SER A O 1
ATOM 1762 N N . THR A 1 230 ? -8.188 -25.062 27.219 1 18.08 230 THR A N 1
ATOM 1763 C CA . THR A 1 230 ? -6.961 -25.156 28.016 1 18.08 230 THR A CA 1
ATOM 1764 C C . THR A 1 230 ? -5.73 -24.984 27.125 1 18.08 230 THR A C 1
ATOM 1766 O O . THR A 1 230 ? -4.605 -24.906 27.625 1 18.08 230 THR A O 1
ATOM 1769 N N . GLY A 1 231 ? -5.781 -25.188 25.75 1 17.03 231 GLY A N 1
ATOM 1770 C CA . GLY A 1 231 ? -4.582 -25.891 25.328 1 17.03 231 GLY A CA 1
ATOM 1771 C C . GLY A 1 231 ? -3.32 -25.047 25.469 1 17.03 231 GLY A C 1
ATOM 1772 O O . GLY A 1 231 ? -3.391 -23.828 25.578 1 17.03 231 GLY A O 1
ATOM 1773 N N . SER A 1 232 ? -1.989 -25.672 25.109 1 17.3 232 SER A N 1
ATOM 1774 C CA . SER A 1 232 ? -0.628 -25.766 25.625 1 17.3 232 SER A CA 1
ATOM 1775 C C . SER A 1 232 ? 0.262 -24.688 25.031 1 17.3 232 SER A C 1
ATOM 1777 O O . SER A 1 232 ? 0.976 -23.984 25.75 1 17.3 232 SER A O 1
ATOM 1779 N N . ILE A 1 233 ? 0.592 -24.766 23.594 1 17.09 233 ILE A N 1
ATOM 1780 C CA . ILE A 1 233 ? 2.016 -24.969 23.344 1 17.09 233 ILE A CA 1
ATOM 1781 C C . ILE A 1 233 ? 2.756 -23.641 23.5 1 17.09 233 ILE A C 1
ATOM 1783 O O . ILE A 1 233 ? 2.238 -22.578 23.109 1 17.09 233 ILE A O 1
ATOM 1787 N N . ASP A 1 234 ? 4.172 -23.562 23.797 1 16.3 234 ASP A N 1
ATOM 1788 C CA . ASP A 1 234 ? 5.234 -22.844 24.484 1 16.3 234 ASP A CA 1
ATOM 1789 C C . ASP A 1 234 ? 5.828 -21.734 23.609 1 16.3 234 ASP A C 1
ATOM 1791 O O . ASP A 1 234 ? 5.484 -21.625 22.438 1 16.3 234 ASP A O 1
ATOM 1795 N N . ALA A 1 235 ? 7.312 -21.828 23.266 1 15.79 235 ALA A N 1
ATOM 1796 C CA . ALA A 1 235 ? 8.469 -21.062 23.703 1 15.79 235 ALA A CA 1
ATOM 1797 C C . ALA A 1 235 ? 8.836 -19.984 22.703 1 15.79 235 ALA A C 1
ATOM 1799 O O . ALA A 1 235 ? 8.258 -19.922 21.609 1 15.79 235 ALA A O 1
ATOM 1800 N N . ASP A 1 236 ? 10.266 -19.906 22.016 1 16.36 236 ASP A N 1
ATOM 1801 C CA . ASP A 1 236 ? 11.477 -19.125 22.25 1 16.36 236 ASP A CA 1
ATOM 1802 C C . ASP A 1 236 ? 11.812 -18.266 21.031 1 16.36 236 ASP A C 1
ATOM 1804 O O . ASP A 1 236 ? 12.75 -17.469 21.078 1 16.36 236 ASP A O 1
ATOM 1808 N N . GLU A 1 237 ? 11.258 -18.375 19.812 1 16.98 237 GLU A N 1
ATOM 1809 C CA . GLU A 1 237 ? 12.25 -18.344 18.75 1 16.98 237 GLU A CA 1
ATOM 1810 C C . GLU A 1 237 ? 12.633 -16.906 18.406 1 16.98 237 GLU A C 1
ATOM 1812 O O . GLU A 1 237 ? 12.102 -16.312 17.469 1 16.98 237 GLU A O 1
ATOM 1817 N N . ALA A 1 238 ? 12.961 -15.977 19.391 1 16.41 238 ALA A N 1
ATOM 1818 C CA . ALA A 1 238 ? 12.984 -14.523 19.266 1 16.41 238 ALA A CA 1
ATOM 1819 C C . ALA A 1 238 ? 14.078 -14.07 18.297 1 16.41 238 ALA A C 1
ATOM 1821 O O . ALA A 1 238 ? 13.859 -13.203 17.453 1 16.41 238 ALA A O 1
ATOM 1822 N N . GLU A 1 239 ? 15.531 -14.422 18.406 1 17.45 239 GLU A N 1
ATOM 1823 C CA . GLU A 1 239 ? 16.594 -13.422 18.516 1 17.45 239 GLU A CA 1
ATOM 1824 C C . GLU A 1 239 ? 17.172 -13.078 17.141 1 17.45 239 GLU A C 1
ATOM 1826 O O . GLU A 1 239 ? 18.031 -12.203 17.031 1 17.45 239 GLU A O 1
ATOM 1831 N N . ALA A 1 240 ? 16.859 -13.672 16.031 1 18.3 240 ALA A N 1
ATOM 1832 C CA . ALA A 1 240 ? 18.031 -13.859 15.188 1 18.3 240 ALA A CA 1
ATOM 1833 C C . ALA A 1 240 ? 18.469 -12.547 14.555 1 18.3 240 ALA A C 1
ATOM 1835 O O . ALA A 1 240 ? 19.469 -12.5 13.82 1 18.3 240 ALA A O 1
ATOM 1836 N N . ILE A 1 241 ? 17.688 -11.508 14.547 1 18.2 241 ILE A N 1
ATOM 1837 C CA . ILE A 1 241 ? 17.875 -10.656 13.383 1 18.2 241 ILE A CA 1
ATOM 1838 C C . ILE A 1 241 ? 19.156 -9.828 13.555 1 18.2 241 ILE A C 1
ATOM 1840 O O . ILE A 1 241 ? 19.609 -9.172 12.617 1 18.2 241 ILE A O 1
ATOM 1844 N N . LEU A 1 242 ? 19.594 -9.406 14.805 1 18.16 242 LEU A N 1
ATOM 1845 C CA . LEU A 1 242 ? 20.344 -8.148 14.875 1 18.16 242 LEU A CA 1
ATOM 1846 C C . LEU A 1 242 ? 21.719 -8.289 14.258 1 18.16 242 LEU A C 1
ATOM 1848 O O . LEU A 1 242 ? 22.562 -9.031 14.766 1 18.16 242 LEU A O 1
ATOM 1852 N N . GLY A 1 243 ? 21.906 -8.477 12.953 1 18 243 GLY A N 1
ATOM 1853 C CA . GLY A 1 243 ? 23.25 -8.562 12.414 1 18 243 GLY A CA 1
ATOM 1854 C C . GLY A 1 243 ? 24.203 -7.527 12.992 1 18 243 GLY A C 1
ATOM 1855 O O . GLY A 1 243 ? 23.828 -6.363 13.148 1 18 243 GLY A O 1
ATOM 1856 N N . GLY A 1 244 ? 25.219 -7.973 13.734 1 19.55 244 GLY A N 1
ATOM 1857 C CA . GLY A 1 244 ? 26.188 -7.492 14.719 1 19.55 244 GLY A CA 1
ATOM 1858 C C . GLY A 1 244 ? 27.125 -6.438 14.164 1 19.55 244 GLY A C 1
ATOM 1859 O O . GLY A 1 244 ? 27.766 -6.656 13.133 1 19.55 244 GLY A O 1
ATOM 1860 N N . LEU A 1 245 ? 26.641 -5.207 13.953 1 17.56 245 LEU A N 1
ATOM 1861 C CA . LEU A 1 245 ? 27.641 -4.156 13.766 1 17.56 245 LEU A CA 1
ATOM 1862 C C . LEU A 1 245 ? 28.797 -4.324 14.742 1 17.56 245 LEU A C 1
ATOM 1864 O O . LEU A 1 245 ? 28.578 -4.473 15.945 1 17.56 245 LEU A O 1
ATOM 1868 N N . ARG A 1 246 ? 29.922 -4.781 14.242 1 19.55 246 ARG A N 1
ATOM 1869 C CA . ARG A 1 246 ? 31.172 -5.133 14.898 1 19.55 246 ARG A CA 1
ATOM 1870 C C . ARG A 1 246 ? 31.594 -4.043 15.875 1 19.55 246 ARG A C 1
ATOM 1872 O O . ARG A 1 246 ? 31.234 -2.875 15.711 1 19.55 246 ARG A O 1
ATOM 1879 N N . ILE A 1 247 ? 32.688 -4.383 16.828 1 19.97 247 ILE A N 1
ATOM 1880 C CA . ILE A 1 247 ? 33.188 -4.184 18.172 1 19.97 247 ILE A CA 1
ATOM 1881 C C . ILE A 1 247 ? 33.875 -2.824 18.266 1 19.97 247 ILE A C 1
ATOM 1883 O O . ILE A 1 247 ? 33.719 -2.092 19.234 1 19.97 247 ILE A O 1
ATOM 1887 N N . GLU A 1 248 ? 34.469 -1.996 17.469 1 18.64 248 GLU A N 1
ATOM 1888 C CA . GLU A 1 248 ? 35.875 -1.967 17.906 1 18.64 248 GLU A CA 1
ATOM 1889 C C . GLU A 1 248 ? 36.031 -1.167 19.203 1 18.64 248 GLU A C 1
ATOM 1891 O O . GLU A 1 248 ? 36.125 0.06 19.172 1 18.64 248 GLU A O 1
ATOM 1896 N N . THR A 1 249 ? 34.969 -1.03 20.016 1 17.45 249 THR A N 1
ATOM 1897 C CA . THR A 1 249 ? 35.375 -0.077 21.031 1 17.45 249 THR A CA 1
ATOM 1898 C C . THR A 1 249 ? 36.688 -0.544 21.703 1 17.45 249 THR A C 1
ATOM 1900 O O . THR A 1 249 ? 36.969 -1.742 21.734 1 17.45 249 THR A O 1
ATOM 1903 N N . ASP A 1 250 ? 37.656 0.399 21.984 1 19 250 ASP A N 1
ATOM 1904 C CA . ASP A 1 250 ? 38.938 0.38 22.719 1 19 250 ASP A CA 1
ATOM 1905 C C . ASP A 1 250 ? 38.75 -0.254 24.094 1 19 250 ASP A C 1
ATOM 1907 O O . ASP A 1 250 ? 37.625 -0.262 24.641 1 19 250 ASP A O 1
ATOM 1911 N N . SER A 1 251 ? 39.688 -1.129 24.562 1 17.11 251 SER A N 1
ATOM 1912 C CA . SER A 1 251 ? 40.062 -2.033 25.641 1 17.11 251 SER A CA 1
ATOM 1913 C C . SER A 1 251 ? 40 -1.343 27 1 17.11 251 SER A C 1
ATOM 1915 O O . SER A 1 251 ? 40.188 -1.978 28.047 1 17.11 251 SER A O 1
ATOM 1917 N N . THR A 1 252 ? 39.688 -0.018 27.25 1 18.56 252 THR A N 1
ATOM 1918 C CA . THR A 1 252 ? 40.375 0.232 28.5 1 18.56 252 THR A CA 1
ATOM 1919 C C . THR A 1 252 ? 39.719 -0.489 29.672 1 18.56 252 THR A C 1
ATOM 1921 O O . THR A 1 252 ? 38.5 -0.378 29.859 1 18.56 252 THR A O 1
ATOM 1924 N N . GLY A 1 253 ? 40.188 -1.762 30.188 1 16.72 253 GLY A N 1
ATOM 1925 C CA . GLY A 1 253 ? 39.938 -2.732 31.234 1 16.72 253 GLY A CA 1
ATOM 1926 C C . GLY A 1 253 ? 39.719 -2.096 32.594 1 16.72 253 GLY A C 1
ATOM 1927 O O . GLY A 1 253 ? 39.562 -2.797 33.594 1 16.72 253 GLY A O 1
ATOM 1928 N N . HIS A 1 254 ? 39.625 -0.819 33.062 1 15.91 254 HIS A N 1
ATOM 1929 C CA . HIS A 1 254 ? 40.281 -0.888 34.375 1 15.91 254 HIS A CA 1
ATOM 1930 C C . HIS A 1 254 ? 39.344 -1.559 35.375 1 15.91 254 HIS A C 1
ATOM 1932 O O . HIS A 1 254 ? 39.781 -2.438 36.125 1 15.91 254 HIS A O 1
ATOM 1938 N N . SER A 1 255 ? 38.156 -1.016 35.844 1 15.89 255 SER A N 1
ATOM 1939 C CA . SER A 1 255 ? 38.312 -0.714 37.281 1 15.89 255 SER A CA 1
ATOM 1940 C C . SER A 1 255 ? 38.062 -1.94 38.125 1 15.89 255 SER A C 1
ATOM 1942 O O . SER A 1 255 ? 37.469 -2.924 37.656 1 15.89 255 SER A O 1
ATOM 1944 N N . LYS A 1 256 ? 37.656 -1.64 39.656 1 16 256 LYS A N 1
ATOM 1945 C CA . LYS A 1 256 ? 37.906 -1.983 41.031 1 16 256 LYS A CA 1
ATOM 1946 C C . LYS A 1 256 ? 36.938 -3.027 41.531 1 16 256 LYS A C 1
ATOM 1948 O O . LYS A 1 256 ? 35.812 -3.135 41.031 1 16 256 LYS A O 1
ATOM 1953 N N . LEU A 1 257 ? 37.25 -3.863 42.594 1 14.83 257 LEU A N 1
ATOM 1954 C CA . LEU A 1 257 ? 37.125 -5.086 43.375 1 14.83 257 LEU A CA 1
ATOM 1955 C C . LEU A 1 257 ? 35.875 -5.023 44.219 1 14.83 257 LEU A C 1
ATOM 1957 O O . LEU A 1 257 ? 35.125 -6.012 44.344 1 14.83 257 LEU A O 1
ATOM 1961 N N . LYS A 1 258 ? 35.25 -4.074 45 1 15.09 258 LYS A N 1
ATOM 1962 C CA . LYS A 1 258 ? 35.188 -4.379 46.438 1 15.09 258 LYS A CA 1
ATOM 1963 C C . LYS A 1 258 ? 33.938 -5.211 46.75 1 15.09 258 LYS A C 1
ATOM 1965 O O . LYS A 1 258 ? 32.844 -4.938 46.25 1 15.09 258 LYS A O 1
ATOM 1970 N N . ARG A 1 259 ? 34.094 -6.348 47.438 1 15.64 259 ARG A N 1
ATOM 1971 C CA . ARG A 1 259 ? 33.406 -7.531 47.938 1 15.64 259 ARG A CA 1
ATOM 1972 C C . ARG A 1 259 ? 32.188 -7.137 48.75 1 15.64 259 ARG A C 1
ATOM 1974 O O . ARG A 1 259 ? 31.062 -7.578 48.469 1 15.64 259 ARG A O 1
ATOM 1981 N N . ARG A 1 260 ? 32.281 -7.207 50.188 1 15.31 260 ARG A N 1
ATOM 1982 C CA . ARG A 1 260 ? 31.781 -8.273 51.062 1 15.31 260 ARG A CA 1
ATOM 1983 C C . ARG A 1 260 ? 30.5 -7.859 51.781 1 15.31 260 ARG A C 1
ATOM 1985 O O . ARG A 1 260 ? 29.625 -8.695 52.062 1 15.31 260 ARG A O 1
ATOM 1992 N N . ASN A 1 261 ? 30.203 -6.527 52.344 1 14.53 261 ASN A N 1
ATOM 1993 C CA . ASN A 1 261 ? 30.031 -6.508 53.812 1 14.53 261 ASN A CA 1
ATOM 1994 C C . ASN A 1 261 ? 28.688 -7.102 54.219 1 14.53 261 ASN A C 1
ATOM 1996 O O . ASN A 1 261 ? 27.781 -7.227 53.375 1 14.53 261 ASN A O 1
ATOM 2000 N N . THR A 1 262 ? 28.234 -6.984 55.594 1 15.87 262 THR A N 1
ATOM 2001 C CA . THR A 1 262 ? 27.922 -7.535 56.906 1 15.87 262 THR A CA 1
ATOM 2002 C C . THR A 1 262 ? 26.453 -7.348 57.219 1 15.87 262 THR A C 1
ATOM 2004 O O . THR A 1 262 ? 25.844 -8.18 57.906 1 15.87 262 THR A O 1
ATOM 2007 N N . PHE A 1 263 ? 25.547 -6.258 56.844 1 15.4 263 PHE A N 1
ATOM 2008 C CA . PHE A 1 263 ? 24.922 -5.723 58.062 1 15.4 263 PHE A CA 1
ATOM 2009 C C . PHE A 1 263 ? 23.781 -6.617 58.5 1 15.4 263 PHE A C 1
ATOM 2011 O O . PHE A 1 263 ? 23 -7.125 57.688 1 15.4 263 PHE A O 1
ATOM 2018 N N . SER A 1 264 ? 23.656 -7.086 59.875 1 16.72 264 SER A N 1
ATOM 2019 C CA . SER A 1 264 ? 23.141 -7.922 60.969 1 16.72 264 SER A CA 1
ATOM 2020 C C . SER A 1 264 ? 21.703 -7.555 61.312 1 16.72 264 SER A C 1
ATOM 2022 O O . SER A 1 264 ? 20.922 -8.406 61.75 1 16.72 264 SER A O 1
ATOM 2024 N N . GLY A 1 265 ? 21.125 -6.234 61.25 1 15.76 265 GLY A N 1
ATOM 2025 C CA . GLY A 1 265 ? 20.484 -5.84 62.531 1 15.76 265 GLY A CA 1
ATOM 2026 C C . GLY A 1 265 ? 19.203 -6.602 62.812 1 15.76 265 GLY A C 1
ATOM 2027 O O . GLY A 1 265 ? 18.656 -7.262 61.906 1 15.76 265 GLY A O 1
ATOM 2028 N N . PHE A 1 266 ? 18.484 -6.379 64.125 1 16.88 266 PHE A N 1
ATOM 2029 C CA . PHE A 1 266 ? 17.906 -6.766 65.375 1 16.88 266 PHE A CA 1
ATOM 2030 C C . PHE A 1 266 ? 16.391 -6.633 65.375 1 16.88 266 PHE A C 1
ATOM 2032 O O . PHE A 1 266 ? 15.703 -6.977 66.312 1 16.88 266 PHE A O 1
ATOM 2039 N N . PHE A 1 267 ? 15.617 -6.164 64.188 1 16.03 267 PHE A N 1
ATOM 2040 C CA . PHE A 1 267 ? 14.508 -5.406 64.75 1 16.03 267 PHE A CA 1
ATOM 2041 C C . PHE A 1 267 ? 13.508 -6.332 65.438 1 16.03 267 PHE A C 1
ATOM 2043 O O . PHE A 1 267 ? 13.156 -7.387 64.938 1 16.03 267 PHE A O 1
ATOM 2050 N N . ASN A 1 268 ? 13.242 -6.168 66.812 1 17.33 268 ASN A N 1
ATOM 2051 C CA . ASN A 1 268 ? 12.578 -6.688 68 1 17.33 268 ASN A CA 1
ATOM 2052 C C . ASN A 1 268 ? 11.062 -6.551 67.875 1 17.33 268 ASN A C 1
ATOM 2054 O O . ASN A 1 268 ? 10.516 -5.461 68.062 1 17.33 268 ASN A O 1
ATOM 2058 N N . ARG A 1 269 ? 10.398 -7.012 66.812 1 16.42 269 ARG A N 1
ATOM 2059 C CA . ARG A 1 269 ? 9 -6.598 66.75 1 16.42 269 ARG A CA 1
ATOM 2060 C C . ARG A 1 269 ? 8.227 -7.09 68 1 16.42 269 ARG A C 1
ATOM 2062 O O . ARG A 1 269 ? 8.07 -8.297 68.188 1 16.42 269 ARG A O 1
ATOM 2069 N N . HIS A 1 270 ? 7.992 -6.242 68.938 1 16.33 270 HIS A N 1
ATOM 2070 C CA . HIS A 1 270 ? 7.422 -6.363 70.312 1 16.33 270 HIS A CA 1
ATOM 2071 C C . HIS A 1 270 ? 5.945 -6.742 70.25 1 16.33 270 HIS A C 1
ATOM 2073 O O . HIS A 1 270 ? 5.516 -7.684 70.875 1 16.33 270 HIS A O 1
ATOM 2079 N N . SER A 1 271 ? 4.926 -5.832 69.75 1 16.12 271 SER A N 1
ATOM 2080 C CA . SER A 1 271 ? 4.039 -5.281 70.812 1 16.12 271 SER A CA 1
ATOM 2081 C C . SER A 1 271 ? 2.854 -6.203 71.062 1 16.12 271 SER A C 1
ATOM 2083 O O . SER A 1 271 ? 2.59 -7.121 70.25 1 16.12 271 SER A O 1
ATOM 2085 N N . SER A 1 272 ? 1.513 -5.539 71.438 1 17.39 272 SER A N 1
ATOM 2086 C CA . SER A 1 272 ? 0.619 -5.441 72.562 1 17.39 272 SER A CA 1
ATOM 2087 C C . SER A 1 272 ? -0.631 -6.289 72.375 1 17.39 272 SER A C 1
ATOM 2089 O O . SER A 1 272 ? -0.989 -6.625 71.25 1 17.39 272 SER A O 1
ATOM 2091 N N . GLU A 1 273 ? -1.627 -6.422 73.438 1 19.06 273 GLU A N 1
ATOM 2092 C CA . GLU A 1 273 ? -2.498 -7.277 74.25 1 19.06 273 GLU A CA 1
ATOM 2093 C C . GLU A 1 273 ? -3.955 -7.133 73.812 1 19.06 273 GLU A C 1
ATOM 2095 O O . GLU A 1 273 ? -4.82 -7.879 74.25 1 19.06 273 GLU A O 1
ATOM 2100 N N . SER A 1 274 ? -4.375 -6.25 72.812 1 17.14 274 SER A N 1
ATOM 2101 C CA . SER A 1 274 ? -5.641 -5.652 73.188 1 17.14 274 SER A CA 1
ATOM 2102 C C . SER A 1 274 ? -6.75 -6.695 73.312 1 17.14 274 SER A C 1
ATOM 2104 O O . SER A 1 274 ? -6.648 -7.758 72.688 1 17.14 274 SER A O 1
ATOM 2106 N N . ALA A 1 275 ? -8.141 -6.168 73.688 1 18.38 275 ALA A N 1
ATOM 2107 C CA . ALA A 1 275 ? -9.336 -6.273 74.5 1 18.38 275 ALA A CA 1
ATOM 2108 C C . ALA A 1 275 ? -10.453 -7.008 73.812 1 18.38 275 ALA A C 1
ATOM 2110 O O . ALA A 1 275 ? -10.57 -6.914 72.562 1 18.38 275 ALA A O 1
ATOM 2111 N N . GLU A 1 276 ? -11.258 -7.895 74.438 1 21.62 276 GLU A N 1
ATOM 2112 C CA . GLU A 1 276 ? -12.172 -9.016 74.25 1 21.62 276 GLU A CA 1
ATOM 2113 C C . GLU A 1 276 ? -13.57 -8.523 73.875 1 21.62 276 GLU A C 1
ATOM 2115 O O . GLU A 1 276 ? -14.477 -9.328 73.625 1 21.62 276 GLU A O 1
ATOM 2120 N N . PRO A 1 277 ? -13.797 -7.199 73.188 1 22.14 277 PRO A N 1
ATOM 2121 C CA . PRO A 1 277 ? -15.133 -6.797 73.625 1 22.14 277 PRO A CA 1
ATOM 2122 C C . PRO A 1 277 ? -16.219 -7.762 73.188 1 22.14 277 PRO A C 1
ATOM 2124 O O . PRO A 1 277 ? -16.031 -8.469 72.188 1 22.14 277 PRO A O 1
ATOM 2127 N N . LEU A 1 278 ? -17.312 -7.867 74 1 23.42 278 LEU A N 1
ATOM 2128 C CA . LEU A 1 278 ? -18.5 -8.664 74.312 1 23.42 278 LEU A CA 1
ATOM 2129 C C . LEU A 1 278 ? -19.578 -8.461 73.25 1 23.42 278 LEU A C 1
ATOM 2131 O O . LEU A 1 278 ? -20.141 -7.363 73.125 1 23.42 278 LEU A O 1
ATOM 2135 N N . LEU A 1 279 ? -19.484 -8.867 72 1 22.56 279 LEU A N 1
ATOM 2136 C CA . LEU A 1 279 ? -20.344 -8.547 70.875 1 22.56 279 LEU A CA 1
ATOM 2137 C C . LEU A 1 279 ? -21.766 -9.055 71.062 1 22.56 279 LEU A C 1
ATOM 2139 O O . LEU A 1 279 ? -21.969 -10.266 71.25 1 22.56 279 LEU A O 1
ATOM 2143 N N . SER A 1 280 ? -22.516 -8.242 71.938 1 23.2 280 SER A N 1
ATOM 2144 C CA . SER A 1 280 ? -23.891 -8.508 72.312 1 23.2 280 SER A CA 1
ATOM 2145 C C . SER A 1 280 ? -24.766 -8.82 71.062 1 23.2 280 SER A C 1
ATOM 2147 O O . SER A 1 280 ? -24.422 -8.461 69.938 1 23.2 280 SER A O 1
ATOM 2149 N N . PRO A 1 281 ? -26.078 -9.344 71.312 1 27.16 281 PRO A N 1
ATOM 2150 C CA . PRO A 1 281 ? -27 -10.25 70.625 1 27.16 281 PRO A CA 1
ATOM 2151 C C . PRO A 1 281 ? -27.734 -9.578 69.438 1 27.16 281 PRO A C 1
ATOM 2153 O O . PRO A 1 281 ? -28.281 -10.266 68.562 1 27.16 281 PRO A O 1
ATOM 2156 N N . ASP A 1 282 ? -28.141 -8.266 69.625 1 29.12 282 ASP A N 1
ATOM 2157 C CA . ASP A 1 282 ? -29.391 -7.727 69.125 1 29.12 282 ASP A CA 1
ATOM 2158 C C . ASP A 1 282 ? -29.359 -7.652 67.625 1 29.12 282 ASP A C 1
ATOM 2160 O O . ASP A 1 282 ? -28.312 -7.328 67 1 29.12 282 ASP A O 1
ATOM 2164 N N . ASP A 1 283 ? -30.344 -8.281 66.875 1 30.47 283 ASP A N 1
ATOM 2165 C CA . ASP A 1 283 ? -30.531 -8.914 65.562 1 30.47 283 ASP A CA 1
ATOM 2166 C C . ASP A 1 283 ? -30.422 -7.891 64.438 1 30.47 283 ASP A C 1
ATOM 2168 O O . ASP A 1 283 ? -31.188 -7.957 63.469 1 30.47 283 ASP A O 1
ATOM 2172 N N . PRO A 1 284 ? -29.922 -6.551 64.75 1 28.56 284 PRO A N 1
ATOM 2173 C CA . PRO A 1 284 ? -30.203 -5.297 64.062 1 28.56 284 PRO A CA 1
ATOM 2174 C C . PRO A 1 284 ? -29.719 -5.316 62.594 1 28.56 284 PRO A C 1
ATOM 2176 O O . PRO A 1 284 ? -28.859 -4.527 62.219 1 28.56 284 PRO A O 1
ATOM 2179 N N . LEU A 1 285 ? -29.812 -6.426 61.812 1 28.89 285 LEU A N 1
ATOM 2180 C CA . LEU A 1 285 ? -29.016 -6.633 60.625 1 28.89 285 LEU A CA 1
ATOM 2181 C C . LEU A 1 285 ? -29.375 -5.621 59.531 1 28.89 285 LEU A C 1
ATOM 2183 O O . LEU A 1 285 ? -30.016 -5.973 58.531 1 28.89 285 LEU A O 1
ATOM 2187 N N . ALA A 1 286 ? -30.078 -4.523 59.969 1 28.39 286 ALA A N 1
ATOM 2188 C CA . ALA A 1 286 ? -30.469 -3.582 58.938 1 28.39 286 ALA A CA 1
ATOM 2189 C C . ALA A 1 286 ? -29.266 -3.193 58.062 1 28.39 286 ALA A C 1
ATOM 2191 O O . ALA A 1 286 ? -28.266 -2.693 58.562 1 28.39 286 ALA A O 1
ATOM 2192 N N . ILE A 1 287 ? -28.984 -3.934 57.031 1 32.72 287 ILE A N 1
ATOM 2193 C CA . ILE A 1 287 ? -27.812 -3.744 56.156 1 32.72 287 ILE A CA 1
ATOM 2194 C C . ILE A 1 287 ? -27.688 -2.27 55.781 1 32.72 287 ILE A C 1
ATOM 2196 O O . ILE A 1 287 ? -28.625 -1.675 55.25 1 32.72 287 ILE A O 1
ATOM 2200 N N . PRO A 1 288 ? -26.984 -1.46 56.594 1 32.88 288 PRO A N 1
ATOM 2201 C CA . PRO A 1 288 ? -26.969 -0.034 56.25 1 32.88 288 PRO A CA 1
ATOM 2202 C C . PRO A 1 288 ? -26.703 0.22 54.781 1 32.88 288 PRO A C 1
ATOM 2204 O O . PRO A 1 288 ? -26.094 -0.614 54.094 1 32.88 288 PRO A O 1
ATOM 2207 N N . PRO A 1 289 ? -27.516 1.108 54.156 1 35.03 289 PRO A N 1
ATOM 2208 C CA . PRO A 1 289 ? -27.422 1.421 52.719 1 35.03 289 PRO A CA 1
ATOM 2209 C C . PRO A 1 289 ? -25.984 1.594 52.25 1 35.03 289 PRO A C 1
ATOM 2211 O O . PRO A 1 289 ? -25.109 1.973 53.062 1 35.03 289 PRO A O 1
ATOM 2214 N N . GLU A 1 290 ? -25.547 0.716 51.375 1 36.72 290 GLU A N 1
ATOM 2215 C CA . GLU A 1 290 ? -24.188 0.748 50.844 1 36.72 290 GLU A CA 1
ATOM 2216 C C . GLU A 1 290 ? -23.703 2.182 50.656 1 36.72 290 GLU A C 1
ATOM 2218 O O . GLU A 1 290 ? -24.453 3.037 50.156 1 36.72 290 GLU A O 1
ATOM 2223 N N . PRO A 1 291 ? -22.875 2.666 51.562 1 33.94 291 PRO A N 1
ATOM 2224 C CA . PRO A 1 291 ? -22.469 4.055 51.312 1 33.94 291 PRO A CA 1
ATOM 2225 C C . PRO A 1 291 ? -22.219 4.344 49.844 1 33.94 291 PRO A C 1
ATOM 2227 O O . PRO A 1 291 ? -21.766 3.459 49.094 1 33.94 291 PRO A O 1
ATOM 2230 N N . THR A 1 292 ? -23.125 5.086 49.094 1 34.53 292 THR A N 1
ATOM 2231 C CA . THR A 1 292 ? -22.828 5.699 47.812 1 34.53 292 THR A CA 1
ATOM 2232 C C . THR A 1 292 ? -21.344 6.078 47.75 1 34.53 292 THR A C 1
ATOM 2234 O O . THR A 1 292 ? -20.875 6.906 48.5 1 34.53 292 THR A O 1
ATOM 2237 N N . ILE A 1 293 ? -20.5 5.062 47.625 1 36.47 293 ILE A N 1
ATOM 2238 C CA . ILE A 1 293 ? -19.172 5.551 47.281 1 36.47 293 ILE A CA 1
ATOM 2239 C C . ILE A 1 293 ? -19.266 6.855 46.5 1 36.47 293 ILE A C 1
ATOM 2241 O O . ILE A 1 293 ? -19.781 6.871 45.375 1 36.47 293 ILE A O 1
ATOM 2245 N N . THR A 1 294 ? -19.531 7.945 47.094 1 36.81 294 THR A N 1
ATOM 2246 C CA . THR A 1 294 ? -19.328 9.25 46.469 1 36.81 294 THR A CA 1
ATOM 2247 C C . THR A 1 294 ? -18.172 9.211 45.469 1 36.81 294 THR A C 1
ATOM 2249 O O . THR A 1 294 ? -17.062 8.805 45.812 1 36.81 294 THR A O 1
ATOM 2252 N N . ARG A 1 295 ? -18.391 8.766 44.188 1 41.81 295 ARG A N 1
ATOM 2253 C CA . ARG A 1 295 ? -17.422 9.133 43.156 1 41.81 295 ARG A CA 1
ATOM 2254 C C . ARG A 1 295 ? -16.594 10.344 43.594 1 41.81 295 ARG A C 1
ATOM 2256 O O . ARG A 1 295 ? -17.109 11.461 43.656 1 41.81 295 ARG A O 1
ATOM 2263 N N . SER A 1 296 ? -15.844 10.203 44.594 1 41.25 296 SER A N 1
ATOM 2264 C CA . SER A 1 296 ? -14.859 11.227 44.938 1 41.25 296 SER A CA 1
ATOM 2265 C C . SER A 1 296 ? -14.43 12.023 43.719 1 41.25 296 SER A C 1
ATOM 2267 O O . SER A 1 296 ? -14.094 11.445 42.688 1 41.25 296 SER A O 1
ATOM 2269 N N . ASN A 1 297 ? -14.836 13.234 43.344 1 48.22 297 ASN A N 1
ATOM 2270 C CA . ASN A 1 297 ? -14.5 14.367 42.469 1 48.22 297 ASN A CA 1
ATOM 2271 C C . ASN A 1 297 ? -12.992 14.445 42.219 1 48.22 297 ASN A C 1
ATOM 2273 O O . ASN A 1 297 ? -12.391 15.508 42.375 1 48.22 297 ASN A O 1
ATOM 2277 N N . SER A 1 298 ? -12.227 13.398 42.469 1 53 298 SER A N 1
ATOM 2278 C CA . SER A 1 298 ? -10.781 13.555 42.406 1 53 298 SER A CA 1
ATOM 2279 C C . SER A 1 298 ? -10.352 13.992 41 1 53 298 SER A C 1
ATOM 2281 O O . SER A 1 298 ? -11.031 13.695 40 1 53 298 SER A O 1
ATOM 2283 N N . LEU A 1 299 ? -9.508 15.086 40.906 1 58.28 299 LEU A N 1
ATOM 2284 C CA . LEU A 1 299 ? -8.852 15.664 39.75 1 58.28 299 LEU A CA 1
ATOM 2285 C C . LEU A 1 299 ? -8.406 14.57 38.781 1 58.28 299 LEU A C 1
ATOM 2287 O O . LEU A 1 299 ? -8.5 14.734 37.562 1 58.28 299 LEU A O 1
ATOM 2291 N N . PHE A 1 300 ? -8.094 13.43 39.438 1 58.91 300 PHE A N 1
ATOM 2292 C CA . PHE A 1 300 ? -7.605 12.336 38.594 1 58.91 300 PHE A CA 1
ATOM 2293 C C . PHE A 1 300 ? -8.734 11.758 37.75 1 58.91 300 PHE A C 1
ATOM 2295 O O . PHE A 1 300 ? -8.555 11.531 36.562 1 58.91 300 PHE A O 1
ATOM 2302 N N . PHE A 1 301 ? -9.805 11.469 38.344 1 61.38 301 PHE A N 1
ATOM 2303 C CA . PHE A 1 301 ? -10.906 10.883 37.594 1 61.38 301 PHE A CA 1
ATOM 2304 C C . PHE A 1 301 ? -11.477 11.883 36.594 1 61.38 301 PHE A C 1
ATOM 2306 O O . PHE A 1 301 ? -11.891 11.5 35.5 1 61.38 301 PHE A O 1
ATOM 2313 N N . ARG A 1 302 ? -11.5 13.203 37 1 59.47 302 ARG A N 1
ATOM 2314 C CA . ARG A 1 302 ? -11.914 14.227 36.062 1 59.47 302 ARG A CA 1
ATOM 2315 C C . ARG A 1 302 ? -10.969 14.281 34.844 1 59.47 302 ARG A C 1
ATOM 2317 O O . ARG A 1 302 ? -11.406 14.43 33.719 1 59.47 302 ARG A O 1
ATOM 2324 N N . ILE A 1 303 ? -9.727 14.102 35.25 1 61.06 303 ILE A N 1
ATOM 2325 C CA . ILE A 1 303 ? -8.727 14.078 34.188 1 61.06 303 ILE A CA 1
ATOM 2326 C C . ILE A 1 303 ? -8.953 12.852 33.312 1 61.06 303 ILE A C 1
ATOM 2328 O O . ILE A 1 303 ? -8.898 12.945 32.062 1 61.06 303 ILE A O 1
ATOM 2332 N N . LEU A 1 304 ? -9.211 11.766 33.938 1 62.97 304 LEU A N 1
ATOM 2333 C CA . LEU A 1 304 ? -9.422 10.539 33.188 1 62.97 304 LEU A CA 1
ATOM 2334 C C . LEU A 1 304 ? -10.672 10.648 32.312 1 62.97 304 LEU A C 1
ATOM 2336 O O . LEU A 1 304 ? -10.672 10.172 31.156 1 62.97 304 LEU A O 1
ATOM 2340 N N . GLU A 1 305 ? -11.688 11.211 32.875 1 63.97 305 GLU A N 1
ATOM 2341 C CA . GLU A 1 305 ? -12.906 11.414 32.094 1 63.97 305 GLU A CA 1
ATOM 2342 C C . GLU A 1 305 ? -12.672 12.359 30.922 1 63.97 305 GLU A C 1
ATOM 2344 O O . GLU A 1 305 ? -13.203 12.148 29.828 1 63.97 305 GLU A O 1
ATOM 2349 N N . THR A 1 306 ? -11.898 13.406 31.328 1 61.84 306 THR A N 1
ATOM 2350 C CA . THR A 1 306 ? -11.57 14.375 30.281 1 61.84 306 THR A CA 1
ATOM 2351 C C . THR A 1 306 ? -10.742 13.719 29.188 1 61.84 306 THR A C 1
ATOM 2353 O O . THR A 1 306 ? -10.977 13.961 28 1 61.84 306 THR A O 1
ATOM 2356 N N . VAL A 1 307 ? -9.961 12.836 29.641 1 71 307 VAL A N 1
ATOM 2357 C CA . VAL A 1 307 ? -9.078 12.172 28.688 1 71 307 VAL A CA 1
ATOM 2358 C C . VAL A 1 307 ? -9.867 11.164 27.859 1 71 307 VAL A C 1
ATOM 2360 O O . VAL A 1 307 ? -9.602 10.992 26.672 1 71 307 VAL A O 1
ATOM 2363 N N . GLU A 1 308 ? -10.773 10.625 28.484 1 73.38 308 GLU A N 1
ATOM 2364 C CA . GLU A 1 308 ? -11.562 9.586 27.828 1 73.38 308 GLU A CA 1
ATOM 2365 C C . GLU A 1 308 ? -12.336 10.148 26.625 1 73.38 308 GLU A C 1
ATOM 2367 O O . GLU A 1 308 ? -12.609 9.43 25.672 1 73.38 308 GLU A O 1
ATOM 2372 N N . GLN A 1 309 ? -12.672 11.453 26.797 1 69.44 309 GLN A N 1
ATOM 2373 C CA . GLN A 1 309 ? -13.445 12.055 25.703 1 69.44 309 GLN A CA 1
ATOM 2374 C C . GLN A 1 309 ? -12.617 12.148 24.438 1 69.44 309 GLN A C 1
ATOM 2376 O O . GLN A 1 309 ? -13.164 12.242 23.328 1 69.44 309 GLN A O 1
ATOM 2381 N N . PHE A 1 310 ? -11.352 12.055 24.656 1 76 310 PHE A N 1
ATOM 2382 C CA . PHE A 1 310 ? -10.461 12.203 23.516 1 76 310 PHE A CA 1
ATOM 2383 C C . PHE A 1 310 ? -10.055 10.836 22.953 1 76 310 PHE A C 1
ATOM 2385 O O . PHE A 1 310 ? -9.484 10.742 21.875 1 76 310 PHE A O 1
ATOM 2392 N N . LEU A 1 311 ? -10.484 9.844 23.688 1 83 311 LEU A N 1
ATOM 2393 C CA . LEU A 1 311 ? -9.93 8.539 23.344 1 83 311 LEU A CA 1
ATOM 2394 C C . LEU A 1 311 ? -10.781 7.848 22.297 1 83 311 LEU A C 1
ATOM 2396 O O . LEU A 1 311 ? -12.008 7.797 22.422 1 83 311 LEU A O 1
ATOM 2400 N N . ASN A 1 312 ? -10.32 7.598 21.234 1 85.25 312 ASN A N 1
ATOM 2401 C CA . ASN A 1 312 ? -10.82 6.746 20.156 1 85.25 312 ASN A CA 1
ATOM 2402 C C . ASN A 1 312 ? -9.75 5.781 19.672 1 85.25 312 ASN A C 1
ATOM 2404 O O . ASN A 1 312 ? -8.594 5.859 20.094 1 85.25 312 ASN A O 1
ATOM 2408 N N . PRO A 1 313 ? -10.086 4.852 18.922 1 88 313 PRO A N 1
ATOM 2409 C CA . PRO A 1 313 ? -9.102 3.84 18.516 1 88 313 PRO A CA 1
ATOM 2410 C C . PRO A 1 313 ? -7.844 4.453 17.906 1 88 313 PRO A C 1
ATOM 2412 O O . PRO A 1 313 ? -6.738 3.969 18.156 1 88 313 PRO A O 1
ATOM 2415 N N . ALA A 1 314 ? -7.996 5.496 17.188 1 86.94 314 ALA A N 1
ATOM 2416 C CA . ALA A 1 314 ? -6.848 6.152 16.562 1 86.94 314 ALA A CA 1
ATOM 2417 C C . ALA A 1 314 ? -5.938 6.777 17.625 1 86.94 314 ALA A C 1
ATOM 2419 O O . ALA A 1 314 ? -4.715 6.625 17.562 1 86.94 314 ALA A O 1
ATOM 2420 N N . VAL A 1 315 ? -6.512 7.441 18.578 1 89.06 315 VAL A N 1
ATOM 2421 C CA . VAL A 1 315 ? -5.746 8.102 19.625 1 89.06 315 VAL A CA 1
ATOM 2422 C C . VAL A 1 315 ? -5.051 7.047 20.484 1 89.06 315 VAL A C 1
ATOM 2424 O O . VAL A 1 315 ? -3.873 7.191 20.828 1 89.06 315 VAL A O 1
ATOM 2427 N N . ILE A 1 316 ? -5.762 6.023 20.766 1 91.88 316 ILE A N 1
ATOM 2428 C CA . ILE A 1 316 ? -5.195 4.938 21.562 1 91.88 316 ILE A CA 1
ATOM 2429 C C . ILE A 1 316 ? -3.998 4.336 20.828 1 91.88 316 ILE A C 1
ATOM 2431 O O . ILE A 1 316 ? -2.941 4.117 21.422 1 91.88 316 ILE A O 1
ATOM 2435 N N . ALA A 1 317 ? -4.156 4.129 19.594 1 92 317 ALA A N 1
ATOM 2436 C CA . ALA A 1 317 ? -3.072 3.566 18.797 1 92 317 ALA A CA 1
ATOM 2437 C C . ALA A 1 317 ? -1.886 4.523 18.734 1 92 317 ALA A C 1
ATOM 2439 O O . ALA A 1 317 ? -0.731 4.098 18.812 1 92 317 ALA A O 1
ATOM 2440 N N . ALA A 1 318 ? -2.199 5.766 18.609 1 88.25 318 ALA A N 1
ATOM 2441 C CA . ALA A 1 318 ? -1.14 6.77 18.547 1 88.25 318 ALA A CA 1
ATOM 2442 C C . ALA A 1 318 ? -0.362 6.824 19.859 1 88.25 318 ALA A C 1
ATOM 2444 O O . ALA A 1 318 ? 0.87 6.891 19.859 1 88.25 318 ALA A O 1
ATOM 2445 N N . LEU A 1 319 ? -1.057 6.797 20.938 1 89.5 319 LEU A N 1
ATOM 2446 C CA . LEU A 1 319 ? -0.408 6.812 22.25 1 89.5 319 LEU A CA 1
ATOM 2447 C C . LEU A 1 319 ? 0.421 5.547 22.453 1 89.5 319 LEU A C 1
ATOM 2449 O O . LEU A 1 319 ? 1.547 5.617 22.953 1 89.5 319 LEU A O 1
ATOM 2453 N N . LEU A 1 320 ? -0.15 4.461 22.031 1 92.19 320 LEU A N 1
ATOM 2454 C CA . LEU A 1 320 ? 0.591 3.207 22.109 1 92.19 320 LEU A CA 1
ATOM 2455 C C . LEU A 1 320 ? 1.843 3.258 21.234 1 92.19 320 LEU A C 1
ATOM 2457 O O . LEU A 1 320 ? 2.898 2.76 21.641 1 92.19 320 LEU A O 1
ATOM 2461 N N . ALA A 1 321 ? 1.688 3.822 20.109 1 91.19 321 ALA A N 1
ATOM 2462 C CA . ALA A 1 321 ? 2.826 3.979 19.219 1 91.19 321 ALA A CA 1
ATOM 2463 C C . ALA A 1 321 ? 3.936 4.797 19.859 1 91.19 321 ALA A C 1
ATOM 2465 O O . ALA A 1 321 ? 5.117 4.461 19.75 1 91.19 321 ALA A O 1
ATOM 2466 N N . ILE A 1 322 ? 3.547 5.828 20.531 1 87.81 322 ILE A N 1
ATOM 2467 C CA . ILE A 1 322 ? 4.512 6.684 21.219 1 87.81 322 ILE A CA 1
ATOM 2468 C C . ILE A 1 322 ? 5.191 5.898 22.344 1 87.81 322 ILE A C 1
ATOM 2470 O O . ILE A 1 322 ? 6.418 5.926 22.469 1 87.81 322 ILE A O 1
ATOM 2474 N N . VAL A 1 323 ? 4.414 5.168 23.094 1 91.69 323 VAL A N 1
ATOM 2475 C CA . VAL A 1 323 ? 4.949 4.379 24.188 1 91.69 323 VAL A CA 1
ATOM 2476 C C . VAL A 1 323 ? 5.918 3.326 23.656 1 91.69 323 VAL A C 1
ATOM 2478 O O . VAL A 1 323 ? 7.047 3.211 24.141 1 91.69 323 VAL A O 1
ATOM 2481 N N . ILE A 1 324 ? 5.535 2.65 22.688 1 92.38 324 ILE A N 1
ATOM 2482 C CA . ILE A 1 324 ? 6.367 1.599 22.109 1 92.38 324 ILE A CA 1
ATOM 2483 C C . ILE A 1 324 ? 7.605 2.215 21.453 1 92.38 324 ILE A C 1
ATOM 2485 O O . ILE A 1 324 ? 8.703 1.656 21.547 1 92.38 324 ILE A O 1
ATOM 2489 N N . GLY A 1 325 ? 7.434 3.311 20.828 1 88.56 325 GLY A N 1
ATOM 2490 C CA . GLY A 1 325 ? 8.523 3.971 20.125 1 88.56 325 GLY A CA 1
ATOM 2491 C C . GLY A 1 325 ? 9.57 4.547 21.062 1 88.56 325 GLY A C 1
ATOM 2492 O O . GLY A 1 325 ? 10.766 4.492 20.766 1 88.56 325 GLY A O 1
ATOM 2493 N N . VAL A 1 326 ? 9.188 5.027 22.25 1 89.19 326 VAL A N 1
ATOM 2494 C CA . VAL A 1 326 ? 10.086 5.746 23.156 1 89.19 326 VAL A CA 1
ATOM 2495 C C . VAL A 1 326 ? 10.797 4.758 24.078 1 89.19 326 VAL A C 1
ATOM 2497 O O . VAL A 1 326 ? 11.945 4.98 24.469 1 89.19 326 VAL A O 1
ATOM 2500 N N . ILE A 1 327 ? 10.172 3.623 24.391 1 92.38 327 ILE A N 1
ATOM 2501 C CA . ILE A 1 327 ? 10.781 2.613 25.25 1 92.38 327 ILE A CA 1
ATOM 2502 C C . ILE A 1 327 ? 11.695 1.716 24.422 1 92.38 327 ILE A C 1
ATOM 2504 O O . ILE A 1 327 ? 11.234 0.965 23.562 1 92.38 327 ILE A O 1
ATOM 2508 N N . PRO A 1 328 ? 12.977 1.79 24.766 1 90.12 328 PRO A N 1
ATOM 2509 C CA . PRO A 1 328 ? 13.969 1.117 23.922 1 90.12 328 PRO A CA 1
ATOM 2510 C C . PRO A 1 328 ? 13.695 -0.378 23.766 1 90.12 328 PRO A C 1
ATOM 2512 O O . PRO A 1 328 ? 13.805 -0.921 22.656 1 90.12 328 PRO A O 1
ATOM 2515 N N . PHE A 1 329 ? 13.344 -1.034 24.828 1 92.31 329 PHE A N 1
ATOM 2516 C CA . PHE A 1 329 ? 13.078 -2.467 24.766 1 92.31 329 PHE A CA 1
ATOM 2517 C C . PHE A 1 329 ? 11.891 -2.75 23.844 1 92.31 329 PHE A C 1
ATOM 2519 O O . PHE A 1 329 ? 11.953 -3.648 23 1 92.31 329 PHE A O 1
ATOM 2526 N N . LEU A 1 330 ? 10.891 -1.992 23.938 1 93.19 330 LEU A N 1
ATOM 2527 C CA . LEU A 1 330 ? 9.695 -2.186 23.141 1 93.19 330 LEU A CA 1
ATOM 2528 C C . LEU A 1 330 ? 9.945 -1.799 21.688 1 93.19 330 LEU A C 1
ATOM 2530 O O . LEU A 1 330 ? 9.469 -2.471 20.766 1 93.19 330 LEU A O 1
ATOM 2534 N N . HIS A 1 331 ? 10.609 -0.774 21.531 1 91.19 331 HIS A N 1
ATOM 2535 C CA . HIS A 1 331 ? 10.945 -0.337 20.188 1 91.19 331 HIS A CA 1
ATOM 2536 C C . HIS A 1 331 ? 11.711 -1.421 19.438 1 91.19 331 HIS A C 1
ATOM 2538 O O . HIS A 1 331 ? 11.383 -1.734 18.281 1 91.19 331 HIS A O 1
ATOM 2544 N N . TYR A 1 332 ? 12.688 -1.913 20.141 1 90.38 332 TYR A N 1
ATOM 2545 C CA . TYR A 1 332 ? 13.484 -2.973 19.531 1 90.38 332 TYR A CA 1
ATOM 2546 C C . TYR A 1 332 ? 12.625 -4.195 19.234 1 90.38 332 TYR A C 1
ATOM 2548 O O . TYR A 1 332 ? 12.703 -4.77 18.141 1 90.38 332 TYR A O 1
ATOM 2556 N N . PHE A 1 333 ? 11.859 -4.516 20.141 1 91.56 333 PHE A N 1
ATOM 2557 C CA . PHE A 1 333 ? 11.055 -5.73 20.031 1 91.56 333 PHE A CA 1
ATOM 2558 C C . PHE A 1 333 ? 10.094 -5.633 18.859 1 91.56 333 PHE A C 1
ATOM 2560 O O . PHE A 1 333 ? 10 -6.555 18.047 1 91.56 333 PHE A O 1
ATOM 2567 N N . PHE A 1 334 ? 9.477 -4.605 18.641 1 91.25 334 PHE A N 1
ATOM 2568 C CA . PHE A 1 334 ? 8.375 -4.523 17.688 1 91.25 334 PHE A CA 1
ATOM 2569 C C . PHE A 1 334 ? 8.875 -4.043 16.328 1 91.25 334 PHE A C 1
ATOM 2571 O O . PHE A 1 334 ? 8.32 -4.406 15.289 1 91.25 334 PHE A O 1
ATOM 2578 N N . TYR A 1 335 ? 9.969 -3.248 16.312 1 86.81 335 TYR A N 1
ATOM 2579 C CA . TYR A 1 335 ? 10.289 -2.58 15.055 1 86.81 335 TYR A CA 1
ATOM 2580 C C . TYR A 1 335 ? 11.68 -2.969 14.57 1 86.81 335 TYR A C 1
ATOM 2582 O O . TYR A 1 335 ? 12 -2.809 13.391 1 86.81 335 TYR A O 1
ATOM 2590 N N . ASP A 1 336 ? 12.492 -3.496 15.484 1 84.81 336 ASP A N 1
ATOM 2591 C CA . ASP A 1 336 ? 13.867 -3.773 15.07 1 84.81 336 ASP A CA 1
ATOM 2592 C C . ASP A 1 336 ? 14.148 -5.273 15.07 1 84.81 336 ASP A C 1
ATOM 2594 O O . ASP A 1 336 ? 15.031 -5.742 14.352 1 84.81 336 ASP A O 1
ATOM 2598 N N . ASN A 1 337 ? 13.406 -6.02 15.883 1 84.44 337 ASN A N 1
ATOM 2599 C CA . ASN A 1 337 ? 13.547 -7.473 15.859 1 84.44 337 ASN A CA 1
ATOM 2600 C C . ASN A 1 337 ? 13.055 -8.07 14.547 1 84.44 337 ASN A C 1
ATOM 2602 O O . ASN A 1 337 ? 11.875 -7.945 14.211 1 84.44 337 ASN A O 1
ATOM 2606 N N . VAL A 1 338 ? 13.859 -8.719 13.852 1 76.94 338 VAL A N 1
ATOM 2607 C CA . VAL A 1 338 ? 13.586 -9.172 12.492 1 76.94 338 VAL A CA 1
ATOM 2608 C C . VAL A 1 338 ? 12.391 -10.125 12.492 1 76.94 338 VAL A C 1
ATOM 2610 O O . VAL A 1 338 ? 11.516 -10.031 11.633 1 76.94 338 VAL A O 1
ATOM 2613 N N . ALA A 1 339 ? 12.406 -11.016 13.438 1 78.31 339 ALA A N 1
ATOM 2614 C CA . ALA A 1 339 ? 11.344 -12.016 13.5 1 78.31 339 ALA A CA 1
ATOM 2615 C C . ALA A 1 339 ? 9.977 -11.352 13.695 1 78.31 339 ALA A C 1
ATOM 2617 O O . ALA A 1 339 ? 9.023 -11.672 12.992 1 78.31 339 ALA A O 1
ATOM 2618 N N . ILE A 1 340 ? 9.938 -10.398 14.562 1 86.19 340 ILE A N 1
ATOM 2619 C CA . ILE A 1 340 ? 8.664 -9.75 14.883 1 86.19 340 ILE A CA 1
ATOM 2620 C C . ILE A 1 340 ? 8.312 -8.742 13.797 1 86.19 340 ILE A C 1
ATOM 2622 O O . ILE A 1 340 ? 7.152 -8.609 13.414 1 86.19 340 ILE A O 1
ATOM 2626 N N . GLU A 1 341 ? 9.227 -8.086 13.352 1 84.38 341 GLU A N 1
ATOM 2627 C CA . GLU A 1 341 ? 9.008 -7.09 12.312 1 84.38 341 GLU A CA 1
ATOM 2628 C C . GLU A 1 341 ? 8.469 -7.73 11.039 1 84.38 341 GLU A C 1
ATOM 2630 O O . GLU A 1 341 ? 7.535 -7.207 10.414 1 84.38 341 GLU A O 1
ATOM 2635 N N . SER A 1 342 ? 8.984 -8.938 10.719 1 80.75 342 SER A N 1
ATOM 2636 C CA . SER A 1 342 ? 8.609 -9.57 9.461 1 80.75 342 SER A CA 1
ATOM 2637 C C . SER A 1 342 ? 7.328 -10.383 9.609 1 80.75 342 SER A C 1
ATOM 2639 O O . SER A 1 342 ? 6.781 -10.875 8.625 1 80.75 342 SER A O 1
ATOM 2641 N N . SER A 1 343 ? 6.891 -10.516 10.812 1 86.06 343 SER A N 1
ATOM 2642 C CA . SER A 1 343 ? 5.676 -11.289 11.047 1 86.06 343 SER A CA 1
ATOM 2643 C C . SER A 1 343 ? 4.555 -10.406 11.586 1 86.06 343 SER A C 1
ATOM 2645 O O . SER A 1 343 ? 3.812 -9.797 10.805 1 86.06 343 SER A O 1
ATOM 2647 N N . PHE A 1 344 ? 4.711 -10.102 12.789 1 90.94 344 PHE A N 1
ATOM 2648 C CA . PHE A 1 344 ? 3.625 -9.391 13.461 1 90.94 344 PHE A CA 1
ATOM 2649 C C . PHE A 1 344 ? 3.545 -7.949 12.969 1 90.94 344 PHE A C 1
ATOM 2651 O O . PHE A 1 344 ? 2.488 -7.5 12.516 1 90.94 344 PHE A O 1
ATOM 2658 N N . THR A 1 345 ? 4.594 -7.219 13.062 1 90.38 345 THR A N 1
ATOM 2659 C CA . THR A 1 345 ? 4.594 -5.812 12.672 1 90.38 345 THR A CA 1
ATOM 2660 C C . THR A 1 345 ? 4.246 -5.656 11.195 1 90.38 345 THR A C 1
ATOM 2662 O O . THR A 1 345 ? 3.51 -4.742 10.82 1 90.38 345 THR A O 1
ATOM 2665 N N . GLN A 1 346 ? 4.715 -6.582 10.43 1 86.81 346 GLN A N 1
ATOM 2666 C CA . GLN A 1 346 ? 4.406 -6.543 9.008 1 86.81 346 GLN A CA 1
ATOM 2667 C C . GLN A 1 346 ? 2.914 -6.754 8.758 1 86.81 346 GLN A C 1
ATOM 2669 O O . GLN A 1 346 ? 2.338 -6.145 7.855 1 86.81 346 GLN A O 1
ATOM 2674 N N . SER A 1 347 ? 2.342 -7.633 9.477 1 90.12 347 SER A N 1
ATOM 2675 C CA . SER A 1 347 ? 0.908 -7.848 9.312 1 90.12 347 SER A CA 1
ATOM 2676 C C . SER A 1 347 ? 0.119 -6.586 9.648 1 90.12 347 SER A C 1
ATOM 2678 O O . SER A 1 347 ? -0.851 -6.254 8.961 1 90.12 347 SER A O 1
ATOM 2680 N N . ILE A 1 348 ? 0.568 -5.855 10.648 1 93.06 348 ILE A N 1
ATOM 2681 C CA . ILE A 1 348 ? -0.079 -4.605 11.039 1 93.06 348 ILE A CA 1
ATOM 2682 C C . ILE A 1 348 ? 0.172 -3.541 9.969 1 93.06 348 ILE A C 1
ATOM 2684 O O . ILE A 1 348 ? -0.729 -2.771 9.633 1 93.06 348 ILE A O 1
ATOM 2688 N N . ARG A 1 349 ? 1.293 -3.547 9.453 1 90.19 349 ARG A N 1
ATOM 2689 C CA . ARG A 1 349 ? 1.637 -2.615 8.383 1 90.19 349 ARG A CA 1
ATOM 2690 C C . ARG A 1 349 ? 0.809 -2.887 7.129 1 90.19 349 ARG A C 1
ATOM 2692 O O . ARG A 1 349 ? 0.39 -1.954 6.441 1 90.19 349 ARG A O 1
ATOM 2699 N N . SER A 1 350 ? 0.583 -4.102 6.883 1 88.56 350 SER A N 1
ATOM 2700 C CA . SER A 1 350 ? -0.175 -4.484 5.699 1 88.56 350 SER A CA 1
ATOM 2701 C C . SER A 1 350 ? -1.606 -3.963 5.762 1 88.56 350 SER A C 1
ATOM 2703 O O . SER A 1 350 ? -2.111 -3.4 4.789 1 88.56 350 SER A O 1
ATOM 2705 N N . ILE A 1 351 ? -2.195 -4.105 6.852 1 93.06 351 ILE A N 1
ATOM 2706 C CA . ILE A 1 351 ? -3.574 -3.639 6.941 1 93.06 351 ILE A CA 1
ATOM 2707 C C . ILE A 1 351 ? -3.596 -2.123 7.129 1 93.06 351 ILE A C 1
ATOM 2709 O O . ILE A 1 351 ? -4.516 -1.446 6.668 1 93.06 351 ILE A O 1
ATOM 2713 N N . GLY A 1 352 ? -2.635 -1.581 7.883 1 92.5 352 GLY A N 1
ATOM 2714 C CA . GLY A 1 352 ? -2.541 -0.134 8.008 1 92.5 352 GLY A CA 1
ATOM 2715 C C . GLY A 1 352 ? -2.357 0.565 6.672 1 92.5 352 GLY A C 1
ATOM 2716 O O . GLY A 1 352 ? -2.877 1.663 6.465 1 92.5 352 GLY A O 1
ATOM 2717 N N . GLY A 1 353 ? -1.645 -0.065 5.801 1 89.81 353 GLY A N 1
ATOM 2718 C CA . GLY A 1 353 ? -1.388 0.481 4.477 1 89.81 353 GLY A CA 1
ATOM 2719 C C . GLY A 1 353 ? -2.641 0.622 3.635 1 89.81 353 GLY A C 1
ATOM 2720 O O . GLY A 1 353 ? -2.645 1.339 2.633 1 89.81 353 GLY A O 1
ATOM 2721 N N . LEU A 1 354 ? -3.678 0.015 4.035 1 90.69 354 LEU A N 1
ATOM 2722 C CA . LEU A 1 354 ? -4.945 0.081 3.32 1 90.69 354 LEU A CA 1
ATOM 2723 C C . LEU A 1 354 ? -5.625 1.43 3.537 1 90.69 354 LEU A C 1
ATOM 2725 O O . LEU A 1 354 ? -6.434 1.861 2.713 1 90.69 354 LEU A O 1
ATOM 2729 N N . TYR A 1 355 ? -5.34 2.074 4.59 1 88.44 355 TYR A N 1
ATOM 2730 C CA . TYR A 1 355 ? -6.145 3.184 5.086 1 88.44 355 TYR A CA 1
ATOM 2731 C C . TYR A 1 355 ? -6.125 4.352 4.105 1 88.44 355 TYR A C 1
ATOM 2733 O O . TYR A 1 355 ? -7.18 4.832 3.682 1 88.44 355 TYR A O 1
ATOM 2741 N N . PRO A 1 356 ? -5.023 4.859 3.686 1 82.62 356 PRO A N 1
ATOM 2742 C CA . PRO A 1 356 ? -5.031 6.117 2.934 1 82.62 356 PRO A CA 1
ATOM 2743 C C . PRO A 1 356 ? -5.863 6.035 1.655 1 82.62 356 PRO A C 1
ATOM 2745 O O . PRO A 1 356 ? -6.789 6.828 1.464 1 82.62 356 PRO A O 1
ATOM 2748 N N . ALA A 1 357 ? -5.551 5.059 0.841 1 87.88 357 ALA A N 1
ATOM 2749 C CA . ALA A 1 357 ? -6.234 4.969 -0.448 1 87.88 357 ALA A CA 1
ATOM 2750 C C . ALA A 1 357 ? -7.68 4.52 -0.274 1 87.88 357 ALA A C 1
ATOM 2752 O O . ALA A 1 357 ? -8.578 5.027 -0.951 1 87.88 357 ALA A O 1
ATOM 2753 N N . LEU A 1 358 ? -7.875 3.598 0.61 1 91.75 358 LEU A N 1
ATOM 2754 C CA . LEU A 1 358 ? -9.219 3.059 0.789 1 91.75 358 LEU A CA 1
ATOM 2755 C C . LEU A 1 358 ? -10.148 4.105 1.396 1 91.75 358 LEU A C 1
ATOM 2757 O O . LEU A 1 358 ? -11.32 4.184 1.031 1 91.75 358 LEU A O 1
ATOM 2761 N N . GLN A 1 359 ? -9.672 4.848 2.359 1 85.12 359 GLN A N 1
ATOM 2762 C CA . GLN A 1 359 ? -10.484 5.902 2.955 1 85.12 359 GLN A CA 1
ATOM 2763 C C . GLN A 1 359 ? -10.828 6.977 1.928 1 85.12 359 GLN A C 1
ATOM 2765 O O . GLN A 1 359 ? -11.945 7.504 1.922 1 85.12 359 GLN A O 1
ATOM 2770 N N . LEU A 1 360 ? -9.852 7.34 1.16 1 84.25 360 LEU A N 1
ATOM 2771 C CA . LEU A 1 360 ? -10.094 8.312 0.1 1 84.25 360 LEU A CA 1
ATOM 2772 C C . LEU A 1 360 ? -11.148 7.801 -0.875 1 84.25 360 LEU A C 1
ATOM 2774 O O . LEU A 1 360 ? -12.031 8.555 -1.296 1 84.25 360 LEU A O 1
ATOM 2778 N N . PHE A 1 361 ? -10.992 6.57 -1.243 1 91.69 361 PHE A N 1
ATOM 2779 C CA . PHE A 1 361 ? -11.953 5.906 -2.115 1 91.69 361 PHE A CA 1
ATOM 2780 C C . PHE A 1 361 ? -13.344 5.938 -1.505 1 91.69 361 PHE A C 1
ATOM 2782 O O . PHE A 1 361 ? -14.32 6.277 -2.182 1 91.69 361 PHE A O 1
ATOM 2789 N N . ALA A 1 362 ? -13.492 5.586 -0.222 1 88.69 362 ALA A N 1
ATOM 2790 C CA . ALA A 1 362 ? -14.773 5.59 0.48 1 88.69 362 ALA A CA 1
ATOM 2791 C C . ALA A 1 362 ? -15.359 6.996 0.54 1 88.69 362 ALA A C 1
ATOM 2793 O O . ALA A 1 362 ? -16.578 7.176 0.39 1 88.69 362 ALA A O 1
ATOM 2794 N N . LEU A 1 363 ? -14.57 7.965 0.77 1 83.06 363 LEU A N 1
ATOM 2795 C CA . LEU A 1 363 ? -15.023 9.352 0.805 1 83.06 363 LEU A CA 1
ATOM 2796 C C . LEU A 1 363 ? -15.602 9.766 -0.545 1 83.06 363 LEU A C 1
ATOM 2798 O O . LEU A 1 363 ? -16.609 10.484 -0.603 1 83.06 363 LEU A O 1
ATOM 2802 N N . GLY A 1 364 ? -14.883 9.383 -1.582 1 87.5 364 GLY A N 1
ATOM 2803 C CA . GLY A 1 364 ? -15.398 9.664 -2.914 1 87.5 364 GLY A CA 1
ATOM 2804 C C . GLY A 1 364 ? -16.797 9.117 -3.143 1 87.5 364 GLY A C 1
ATOM 2805 O O . GLY A 1 364 ? -17.609 9.758 -3.805 1 87.5 364 GLY A O 1
ATOM 2806 N N . SER A 1 365 ? -17 7.988 -2.588 1 89.88 365 SER A N 1
ATOM 2807 C CA . SER A 1 365 ? -18.312 7.363 -2.756 1 89.88 365 SER A CA 1
ATOM 2808 C C . SER A 1 365 ? -19.406 8.18 -2.078 1 89.88 365 SER A C 1
ATOM 2810 O O . SER A 1 365 ? -20.562 8.109 -2.469 1 89.88 365 SER A O 1
ATOM 2812 N N . LYS A 1 366 ? -19.078 8.961 -1.105 1 83.5 366 LYS A N 1
ATOM 2813 C CA . LYS A 1 366 ? -20.062 9.742 -0.351 1 83.5 366 LYS A CA 1
ATOM 2814 C C . LYS A 1 366 ? -20.406 11.039 -1.078 1 83.5 366 LYS A C 1
ATOM 2816 O O . LYS A 1 366 ? -21.344 11.742 -0.698 1 83.5 366 LYS A O 1
ATOM 2821 N N . LEU A 1 367 ? -19.656 11.305 -2.068 1 85.31 367 LEU A N 1
ATOM 2822 C CA . LEU A 1 367 ? -19.875 12.531 -2.826 1 85.31 367 LEU A CA 1
ATOM 2823 C C . LEU A 1 367 ? -21.156 12.438 -3.658 1 85.31 367 LEU A C 1
ATOM 2825 O O . LEU A 1 367 ? -21.656 13.445 -4.148 1 85.31 367 LEU A O 1
ATOM 2829 N N . THR A 1 368 ? -21.641 11.18 -3.777 1 85.31 368 THR A N 1
ATOM 2830 C CA . THR A 1 368 ? -22.875 11.008 -4.543 1 85.31 368 THR A CA 1
ATOM 2831 C C . THR A 1 368 ? -24.078 11.492 -3.744 1 85.31 368 THR A C 1
ATOM 2833 O O . THR A 1 368 ? -25.141 11.758 -4.312 1 85.31 368 THR A O 1
ATOM 2836 N N . ALA A 1 369 ? -23.953 11.578 -2.498 1 79.12 369 ALA A N 1
ATOM 2837 C CA . ALA A 1 369 ? -25.047 12.039 -1.653 1 79.12 369 ALA A CA 1
ATOM 2838 C C . ALA A 1 369 ? -25.312 13.523 -1.863 1 79.12 369 ALA A C 1
ATOM 2840 O O . ALA A 1 369 ? -24.375 14.328 -1.953 1 79.12 369 ALA A O 1
ATOM 2841 N N . PRO A 1 370 ? -26.578 13.844 -2.148 1 74.75 370 PRO A N 1
ATOM 2842 C CA . PRO A 1 370 ? -26.906 15.258 -2.346 1 74.75 370 PRO A CA 1
ATOM 2843 C C . PRO A 1 370 ? -26.719 16.078 -1.078 1 74.75 370 PRO A C 1
ATOM 2845 O O . PRO A 1 370 ? -26.859 15.57 0.031 1 74.75 370 PRO A O 1
ATOM 2848 N N . LEU A 1 371 ? -26.156 17.281 -1.261 1 74.19 371 LEU A N 1
ATOM 2849 C CA . LEU A 1 371 ? -26.062 18.25 -0.166 1 74.19 371 LEU A CA 1
ATOM 2850 C C . LEU A 1 371 ? -27.281 19.156 -0.143 1 74.19 371 LEU A C 1
ATOM 2852 O O . LEU A 1 371 ? -27.703 19.688 -1.181 1 74.19 371 LEU A O 1
ATOM 2856 N N . ARG A 1 372 ? -27.922 19.125 1.05 1 69.69 372 ARG A N 1
ATOM 2857 C CA . ARG A 1 372 ? -29.047 20.047 1.192 1 69.69 372 ARG A CA 1
ATOM 2858 C C . ARG A 1 372 ? -28.609 21.484 0.942 1 69.69 372 ARG A C 1
ATOM 2860 O O . ARG A 1 372 ? -29.297 22.25 0.267 1 69.69 372 ARG A O 1
ATOM 2867 N N . GLN A 1 373 ? -27.438 21.844 1.551 1 76.88 373 GLN A N 1
ATOM 2868 C CA . GLN A 1 373 ? -26.844 23.156 1.343 1 76.88 373 GLN A CA 1
ATOM 2869 C C . GLN A 1 373 ? -25.438 23.031 0.75 1 76.88 373 GLN A C 1
ATOM 2871 O O . GLN A 1 373 ? -24.609 22.266 1.245 1 76.88 373 GLN A O 1
ATOM 2876 N N . PRO A 1 374 ? -25.297 23.75 -0.353 1 82.81 374 PRO A N 1
ATOM 2877 C CA . PRO A 1 374 ? -23.953 23.719 -0.939 1 82.81 374 PRO A CA 1
ATOM 2878 C C . PRO A 1 374 ? -22.875 24.25 0.002 1 82.81 374 PRO A C 1
ATOM 2880 O O . PRO A 1 374 ? -23.188 25.047 0.894 1 82.81 374 PRO A O 1
ATOM 2883 N N . VAL A 1 375 ? -21.75 23.797 -0.175 1 88.81 375 VAL A N 1
ATOM 2884 C CA . VAL A 1 375 ? -20.609 24.297 0.591 1 88.81 375 VAL A CA 1
ATOM 2885 C C . VAL A 1 375 ? -20.375 25.766 0.253 1 88.81 375 VAL A C 1
ATOM 2887 O O . VAL A 1 375 ? -20.312 26.141 -0.921 1 88.81 375 VAL A O 1
ATOM 2890 N N . ARG A 1 376 ? -20.281 26.531 1.237 1 90.88 376 ARG A N 1
ATOM 2891 C CA . ARG A 1 376 ? -20.094 27.969 1.058 1 90.88 376 ARG A CA 1
ATOM 2892 C C . ARG A 1 376 ? -18.734 28.281 0.458 1 90.88 376 ARG A C 1
ATOM 2894 O O . ARG A 1 376 ? -17.703 27.797 0.936 1 90.88 376 ARG A O 1
ATOM 2901 N N . LYS A 1 377 ? -18.75 29.125 -0.499 1 93.44 377 LYS A N 1
ATOM 2902 C CA . LYS A 1 377 ? -17.5 29.547 -1.134 1 93.44 377 LYS A CA 1
ATOM 2903 C C . LYS A 1 377 ? -16.594 30.25 -0.136 1 93.44 377 LYS A C 1
ATOM 2905 O O . LYS A 1 377 ? -15.367 30.094 -0.183 1 93.44 377 LYS A O 1
ATOM 2910 N N . SER A 1 378 ? -17.219 31.016 0.726 1 95.12 378 SER A N 1
ATOM 2911 C CA . SER A 1 378 ? -16.438 31.75 1.716 1 95.12 378 SER A CA 1
ATOM 2912 C C . SER A 1 378 ? -15.664 30.797 2.625 1 95.12 378 SER A C 1
ATOM 2914 O O . SER A 1 378 ? -14.531 31.078 3.02 1 95.12 378 SER A O 1
ATOM 2916 N N . THR A 1 379 ? -16.281 29.672 2.916 1 95.56 379 THR A N 1
ATOM 2917 C CA . THR A 1 379 ? -15.625 28.672 3.764 1 95.56 379 THR A CA 1
ATOM 2918 C C . THR A 1 379 ? -14.391 28.094 3.074 1 95.56 379 THR A C 1
ATOM 2920 O O . THR A 1 379 ? -13.32 28.016 3.678 1 95.56 379 THR A O 1
ATOM 2923 N N . ILE A 1 380 ? -14.539 27.797 1.843 1 95.88 380 ILE A N 1
ATOM 2924 C CA . ILE A 1 380 ? -13.445 27.219 1.067 1 95.88 380 ILE A CA 1
ATOM 2925 C C . ILE A 1 380 ? -12.32 28.25 0.924 1 95.88 380 ILE A C 1
ATOM 2927 O O . ILE A 1 380 ? -11.141 27.906 1.07 1 95.88 380 ILE A O 1
ATOM 2931 N N . ILE A 1 381 ? -12.656 29.453 0.677 1 96.5 381 ILE A N 1
ATOM 2932 C CA . ILE A 1 381 ? -11.68 30.516 0.486 1 96.5 381 ILE A CA 1
ATOM 2933 C C . ILE A 1 381 ? -10.914 30.766 1.787 1 96.5 381 ILE A C 1
ATOM 2935 O O . ILE A 1 381 ? -9.688 30.906 1.778 1 96.5 381 ILE A O 1
ATOM 2939 N N . LEU A 1 382 ? -11.656 30.812 2.889 1 96.88 382 LEU A N 1
ATOM 2940 C CA . LEU A 1 382 ? -11.023 31.031 4.184 1 96.88 382 LEU A CA 1
ATOM 2941 C C . LEU A 1 382 ? -10.055 29.891 4.512 1 96.88 382 LEU A C 1
ATOM 2943 O O . LEU A 1 382 ? -8.938 30.125 4.965 1 96.88 382 LEU A O 1
ATOM 2947 N N . ILE A 1 383 ? -10.5 28.672 4.266 1 97.31 383 ILE A N 1
ATOM 2948 C CA . ILE A 1 383 ? -9.641 27.516 4.5 1 97.31 383 ILE A CA 1
ATOM 2949 C C . ILE A 1 383 ? -8.406 27.594 3.602 1 97.31 383 ILE A C 1
ATOM 2951 O O . ILE A 1 383 ? -7.285 27.359 4.055 1 97.31 383 ILE A O 1
ATOM 2955 N N . ALA A 1 384 ? -8.594 27.984 2.395 1 96.56 384 ALA A N 1
ATOM 2956 C CA . ALA A 1 384 ? -7.504 28.094 1.429 1 96.56 384 ALA A CA 1
ATOM 2957 C C . ALA A 1 384 ? -6.484 29.141 1.866 1 96.56 384 ALA A C 1
ATOM 2959 O O . ALA A 1 384 ? -5.273 28.891 1.808 1 96.56 384 ALA A O 1
ATOM 2960 N N . ILE A 1 385 ? -6.938 30.234 2.299 1 96.94 385 ILE A N 1
ATOM 2961 C CA . ILE A 1 385 ? -6.055 31.312 2.723 1 96.94 385 ILE A CA 1
ATOM 2962 C C . ILE A 1 385 ? -5.199 30.859 3.9 1 96.94 385 ILE A C 1
ATOM 2964 O O . ILE A 1 385 ? -3.988 31.078 3.92 1 96.94 385 ILE A O 1
ATOM 2968 N N . VAL A 1 386 ? -5.812 30.203 4.82 1 97.56 386 VAL A N 1
ATOM 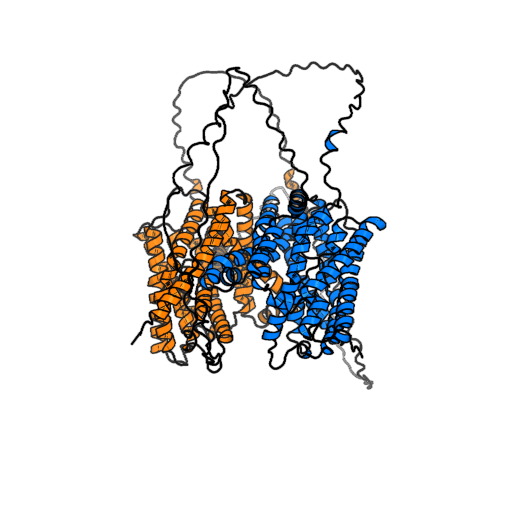2969 C CA . VAL A 1 386 ? -5.094 29.766 6.016 1 97.56 386 VAL A CA 1
ATOM 2970 C C . VAL A 1 386 ? -4.121 28.641 5.652 1 97.56 386 VAL A C 1
ATOM 2972 O O . VAL A 1 386 ? -2.959 28.672 6.059 1 97.56 386 VAL A O 1
ATOM 2975 N N . ARG A 1 387 ? -4.508 27.75 4.812 1 95.69 387 ARG A N 1
ATOM 2976 C CA . ARG A 1 387 ? -3.764 26.516 4.535 1 95.69 387 ARG A CA 1
ATOM 2977 C C . ARG A 1 387 ? -2.645 26.766 3.533 1 95.69 387 ARG A C 1
ATOM 2979 O O . ARG A 1 387 ? -1.584 26.141 3.605 1 95.69 387 ARG A O 1
ATOM 2986 N N . PHE A 1 388 ? -2.824 27.734 2.619 1 95.25 388 PHE A N 1
ATOM 2987 C CA . PHE A 1 388 ? -1.859 27.875 1.535 1 95.25 388 PHE A CA 1
ATOM 2988 C C . PHE A 1 388 ? -1.052 29.156 1.696 1 95.25 388 PHE A C 1
ATOM 2990 O O . PHE A 1 388 ? -0.014 29.328 1.054 1 95.25 388 PHE A O 1
ATOM 2997 N N . ALA A 1 389 ? -1.504 30.062 2.557 1 95.69 389 ALA A N 1
ATOM 2998 C CA . ALA A 1 389 ? -0.785 31.312 2.729 1 95.69 389 ALA A CA 1
ATOM 2999 C C . ALA A 1 389 ? -0.374 31.516 4.184 1 95.69 389 ALA A C 1
ATOM 3001 O O . ALA A 1 389 ? 0.813 31.469 4.512 1 95.69 389 ALA A O 1
ATOM 3002 N N . ILE A 1 390 ? -1.307 31.578 5.113 1 97.19 390 ILE A N 1
ATOM 3003 C CA . ILE A 1 390 ? -1.033 31.953 6.5 1 97.19 390 ILE A CA 1
ATOM 3004 C C . ILE A 1 390 ? -0.125 30.906 7.141 1 97.19 390 ILE A C 1
ATOM 3006 O O . ILE A 1 390 ? 0.855 31.25 7.805 1 97.19 390 ILE A O 1
ATOM 3010 N N . SER A 1 391 ? -0.446 29.641 6.996 1 96.69 391 SER A N 1
ATOM 3011 C CA . SER A 1 391 ? 0.364 28.578 7.582 1 96.69 391 SER A CA 1
ATOM 3012 C C . SER A 1 391 ? 1.796 28.625 7.062 1 96.69 391 SER A C 1
ATOM 3014 O O . SER A 1 391 ? 2.746 28.453 7.828 1 96.69 391 SER A O 1
ATOM 3016 N N . GLY A 1 392 ? 1.945 28.859 5.77 1 95.44 392 GLY A N 1
ATOM 3017 C CA . GLY A 1 392 ? 3.271 28.984 5.188 1 95.44 392 GLY A CA 1
ATOM 3018 C C . GLY A 1 392 ? 4.043 30.188 5.707 1 95.44 392 GLY A C 1
ATOM 3019 O O . GLY A 1 392 ? 5.234 30.078 6 1 95.44 392 GLY A O 1
ATOM 3020 N N . ILE A 1 393 ? 3.344 31.281 5.805 1 96.69 393 ILE A N 1
ATOM 3021 C CA . ILE A 1 393 ? 3.971 32.5 6.309 1 96.69 393 ILE A CA 1
ATOM 3022 C C . ILE A 1 393 ? 4.457 32.25 7.742 1 96.69 393 ILE A C 1
ATOM 3024 O O . ILE A 1 393 ? 5.574 32.656 8.094 1 96.69 393 ILE A O 1
ATOM 3028 N N . ILE A 1 394 ? 3.66 31.578 8.555 1 96.94 394 ILE A N 1
ATOM 3029 C CA . ILE A 1 394 ? 4.012 31.312 9.953 1 96.94 394 ILE A CA 1
ATOM 3030 C C . ILE A 1 394 ? 5.238 30.406 10.008 1 96.94 394 ILE A C 1
ATOM 3032 O O . ILE A 1 394 ? 6.219 30.719 10.688 1 96.94 394 ILE A O 1
ATOM 3036 N N . SER A 1 395 ? 5.191 29.297 9.336 1 97 395 SER A N 1
ATOM 3037 C CA . SER A 1 395 ? 6.281 28.328 9.414 1 97 395 SER A CA 1
ATOM 3038 C C . SER A 1 395 ? 7.578 28.906 8.852 1 97 395 SER A C 1
ATOM 3040 O O . SER A 1 395 ? 8.641 28.766 9.469 1 97 395 SER A O 1
ATOM 3042 N N . VAL A 1 396 ? 7.488 29.562 7.711 1 96.62 396 VAL A N 1
ATOM 3043 C CA . VAL A 1 396 ? 8.664 30.141 7.074 1 96.62 396 VAL A CA 1
ATOM 3044 C C . VAL A 1 396 ? 9.242 31.234 7.977 1 96.62 396 VAL A C 1
ATOM 3046 O O . VAL A 1 396 ? 10.461 31.312 8.164 1 96.62 396 VAL A O 1
ATOM 3049 N N . SER A 1 397 ? 8.391 32.062 8.531 1 97 397 SER A N 1
ATOM 3050 C CA . SER A 1 397 ? 8.844 33.156 9.391 1 97 397 SER A CA 1
ATOM 3051 C C . SER A 1 397 ? 9.57 32.625 10.625 1 97 397 SER A C 1
ATOM 3053 O O . SER A 1 397 ? 10.633 33.125 10.992 1 97 397 SER A O 1
ATOM 3055 N N . ILE A 1 398 ? 9.023 31.594 11.195 1 97 398 ILE A N 1
ATOM 3056 C CA . ILE A 1 398 ? 9.609 31.031 12.406 1 97 398 ILE A CA 1
ATOM 3057 C C . ILE A 1 398 ? 10.953 30.391 12.07 1 97 398 ILE A C 1
ATOM 3059 O O . ILE A 1 398 ? 11.945 30.625 12.758 1 97 398 ILE A O 1
ATOM 3063 N N . VAL A 1 399 ? 11 29.609 11.047 1 97.06 399 VAL A N 1
ATOM 3064 C CA . VAL A 1 399 ? 12.227 28.906 10.672 1 97.06 399 VAL A CA 1
ATOM 3065 C C . VAL A 1 399 ? 13.281 29.922 10.234 1 97.06 399 VAL A C 1
ATOM 3067 O O . VAL A 1 399 ? 14.453 29.812 10.617 1 97.06 399 VAL A O 1
ATOM 3070 N N . ALA A 1 400 ? 12.867 30.922 9.414 1 95.5 400 ALA A N 1
ATOM 3071 C CA . ALA A 1 400 ? 13.797 31.953 8.984 1 95.5 400 ALA A CA 1
ATOM 3072 C C . ALA A 1 400 ? 14.375 32.719 10.18 1 95.5 400 ALA A C 1
ATOM 3074 O O . ALA A 1 400 ? 15.578 32.969 10.242 1 95.5 400 ALA A O 1
ATOM 3075 N N . PHE A 1 401 ? 13.516 33 11.117 1 96.44 401 PHE A N 1
ATOM 3076 C CA . PHE A 1 401 ? 13.938 33.719 12.312 1 96.44 401 PHE A CA 1
ATOM 3077 C C . PHE A 1 401 ? 14.883 32.875 13.148 1 96.44 401 PHE A C 1
ATOM 3079 O O . PHE A 1 401 ? 15.953 33.344 13.555 1 96.44 401 PHE A O 1
ATOM 3086 N N . MET A 1 402 ? 14.531 31.656 13.391 1 95.69 402 MET A N 1
ATOM 3087 C CA . MET A 1 402 ? 15.32 30.781 14.25 1 95.69 402 MET A CA 1
ATOM 3088 C C . MET A 1 402 ? 16.641 30.422 13.594 1 95.69 402 MET A C 1
ATOM 3090 O O . MET A 1 402 ? 17.688 30.375 14.258 1 95.69 402 MET A O 1
ATOM 3094 N N . SER A 1 403 ? 16.641 30.156 12.336 1 94.06 403 SER A N 1
ATOM 3095 C CA . SER A 1 403 ? 17.875 29.766 11.633 1 94.06 403 SER A CA 1
ATOM 3096 C C . SER A 1 403 ? 18.844 30.938 11.562 1 94.06 403 SER A C 1
ATOM 3098 O O . SER A 1 403 ? 20.062 30.734 11.477 1 94.06 403 SER A O 1
ATOM 3100 N N . SER A 1 404 ? 18.375 32.188 11.594 1 92.44 404 SER A N 1
ATOM 3101 C CA . SER A 1 404 ? 19.234 33.375 11.469 1 92.44 404 SER A CA 1
ATOM 3102 C C . SER A 1 404 ? 19.688 33.875 12.836 1 92.44 404 SER A C 1
ATOM 3104 O O . SER A 1 404 ? 20.75 34.469 12.961 1 92.44 404 SER A O 1
ATOM 3106 N N . HIS A 1 405 ? 18.906 33.594 13.875 1 93.5 405 HIS A N 1
ATOM 3107 C CA . HIS A 1 405 ? 19.203 34.25 15.141 1 93.5 405 HIS A CA 1
ATOM 3108 C C . HIS A 1 405 ? 19.547 33.25 16.234 1 93.5 405 HIS A C 1
ATOM 3110 O O . HIS A 1 405 ? 20.156 33.594 17.234 1 93.5 405 HIS A O 1
ATOM 3116 N N . ALA A 1 406 ? 19.141 32.031 16.062 1 92.88 406 ALA A N 1
ATOM 3117 C CA . ALA A 1 406 ? 19.422 31.047 17.094 1 92.88 406 ALA A CA 1
ATOM 3118 C C . ALA A 1 406 ? 20.797 30.422 16.875 1 92.88 406 ALA A C 1
ATOM 3120 O O . ALA A 1 406 ? 21.281 30.328 15.742 1 92.88 406 ALA A O 1
ATOM 3121 N N . SER A 1 407 ? 21.438 30.062 17.953 1 91.56 407 SER A N 1
ATOM 3122 C CA . SER A 1 407 ? 22.719 29.359 17.875 1 91.56 407 SER A CA 1
ATOM 3123 C C . SER A 1 407 ? 22.547 27.953 17.312 1 91.56 407 SER A C 1
ATOM 3125 O O . SER A 1 407 ? 21.5 27.328 17.5 1 91.56 407 SER A O 1
ATOM 3127 N N . PRO A 1 408 ? 23.547 27.469 16.625 1 89.56 408 PRO A N 1
ATOM 3128 C CA . PRO A 1 408 ? 23.5 26.109 16.062 1 89.56 408 PRO A CA 1
ATOM 3129 C C . PRO A 1 408 ? 23.297 25.047 17.125 1 89.56 408 PRO A C 1
ATOM 3131 O O . PRO A 1 408 ? 22.875 23.922 16.812 1 89.56 408 PRO A O 1
ATOM 3134 N N . SER A 1 409 ? 23.578 25.375 18.391 1 88.19 409 SER A N 1
ATOM 3135 C CA . SER A 1 409 ? 23.375 24.422 19.484 1 88.19 409 SER A CA 1
ATOM 3136 C C . SER A 1 409 ? 21.891 24.297 19.844 1 88.19 409 SER A C 1
ATOM 3138 O O . SER A 1 409 ? 21.469 23.281 20.406 1 88.19 409 SER A O 1
ATOM 3140 N N . VAL A 1 410 ? 21.188 25.297 19.531 1 91 410 VAL A N 1
ATOM 3141 C CA . VAL A 1 410 ? 19.781 25.344 19.906 1 91 410 VAL A CA 1
ATOM 3142 C C . VAL A 1 410 ? 18.922 24.922 18.703 1 91 410 VAL A C 1
ATOM 3144 O O . VAL A 1 410 ? 18 24.125 18.859 1 91 410 VAL A O 1
ATOM 3147 N N . TRP A 1 411 ? 19.266 25.406 17.531 1 94.38 411 TRP A N 1
ATOM 3148 C CA . TRP A 1 411 ? 18.516 25.141 16.312 1 94.38 411 TRP A CA 1
ATOM 3149 C C . TRP A 1 411 ? 19.344 24.344 15.32 1 94.38 411 TRP A C 1
ATOM 3151 O O . TRP A 1 411 ? 20.391 24.828 14.852 1 94.38 411 TRP A O 1
ATOM 3161 N N . PRO A 1 412 ? 18.844 23.156 15.031 1 92.38 412 PRO A N 1
ATOM 3162 C CA . PRO A 1 412 ? 19.609 22.344 14.086 1 92.38 412 PRO A CA 1
ATOM 3163 C C . PRO A 1 412 ? 19.766 23.016 12.727 1 92.38 412 PRO A C 1
ATOM 3165 O O . PRO A 1 412 ? 18.766 23.406 12.117 1 92.38 412 PRO A O 1
ATOM 3168 N N . MET A 1 413 ? 21.031 23.078 12.242 1 93 413 MET A N 1
ATOM 3169 C CA . MET A 1 413 ? 21.328 23.781 11 1 93 413 MET A CA 1
ATOM 3170 C C . MET A 1 413 ? 21.406 22.797 9.828 1 93 413 MET A C 1
ATOM 3172 O O . MET A 1 413 ? 22.328 22.859 9.016 1 93 413 MET A O 1
ATOM 3176 N N . ASP A 1 414 ? 20.484 21.859 9.773 1 92.88 414 ASP A N 1
ATOM 3177 C CA . ASP A 1 414 ? 20.312 20.953 8.641 1 92.88 414 ASP A CA 1
ATOM 3178 C C . ASP A 1 414 ? 19.375 21.562 7.594 1 92.88 414 ASP A C 1
ATOM 3180 O O . ASP A 1 414 ? 18.188 21.75 7.855 1 92.88 414 ASP A O 1
ATOM 3184 N N . PRO A 1 415 ? 19.906 21.844 6.43 1 93.56 415 PRO A N 1
ATOM 3185 C CA . PRO A 1 415 ? 19.078 22.5 5.41 1 93.56 415 PRO A CA 1
ATOM 3186 C C . PRO A 1 415 ? 17.828 21.688 5.078 1 93.56 415 PRO A C 1
ATOM 3188 O O . PRO A 1 415 ? 16.75 22.266 4.871 1 93.56 415 PRO A O 1
ATOM 3191 N N . MET A 1 416 ? 17.922 20.438 5.027 1 92.94 416 MET A N 1
ATOM 3192 C CA . MET A 1 416 ? 16.766 19.594 4.715 1 92.94 416 MET A CA 1
ATOM 3193 C C . MET A 1 416 ? 15.711 19.688 5.816 1 92.94 416 MET A C 1
ATOM 3195 O O . MET A 1 416 ? 14.516 19.797 5.535 1 92.94 416 MET A O 1
ATOM 3199 N N . LEU A 1 417 ? 16.188 19.641 7.023 1 94.12 417 LEU A N 1
ATOM 3200 C CA . LEU A 1 417 ? 15.273 19.766 8.156 1 94.12 417 LEU A CA 1
ATOM 3201 C C . LEU A 1 417 ? 14.508 21.078 8.094 1 94.12 417 LEU A C 1
ATOM 3203 O O . LEU A 1 417 ? 13.281 21.109 8.242 1 94.12 417 LEU A O 1
ATOM 3207 N N . ASN A 1 418 ? 15.211 22.109 7.887 1 95.88 418 ASN A N 1
ATOM 3208 C CA . ASN A 1 418 ? 14.602 23.438 7.863 1 95.88 418 ASN A CA 1
ATOM 3209 C C . ASN A 1 418 ? 13.664 23.609 6.672 1 95.88 418 ASN A C 1
ATOM 3211 O O . ASN A 1 418 ? 12.625 24.266 6.781 1 95.88 418 ASN A O 1
ATOM 3215 N N . PHE A 1 419 ? 14.047 23 5.602 1 94.5 419 PHE A N 1
ATOM 3216 C CA . PHE A 1 419 ? 13.156 22.984 4.449 1 94.5 419 PHE A CA 1
ATOM 3217 C C . PHE A 1 419 ? 11.852 22.266 4.773 1 94.5 419 PHE A C 1
ATOM 3219 O O . PHE A 1 419 ? 10.766 22.797 4.523 1 94.5 419 PHE A O 1
ATOM 3226 N N . VAL A 1 420 ? 11.922 21.078 5.352 1 94.5 420 VAL A N 1
ATOM 3227 C CA . VAL A 1 420 ? 10.766 20.266 5.695 1 94.5 420 VAL A CA 1
ATOM 3228 C C . VAL A 1 420 ? 9.883 21.016 6.691 1 94.5 420 VAL A C 1
ATOM 3230 O O . VAL A 1 420 ? 8.656 21.016 6.559 1 94.5 420 VAL A O 1
ATOM 3233 N N . LEU A 1 421 ? 10.492 21.688 7.625 1 96.06 421 LEU A N 1
ATOM 3234 C CA . LEU A 1 421 ? 9.758 22.453 8.633 1 96.06 421 LEU A CA 1
ATOM 3235 C C . LEU A 1 421 ? 8.922 23.547 7.988 1 96.06 421 LEU A C 1
ATOM 3237 O O . LEU A 1 421 ? 7.816 23.844 8.445 1 96.06 421 LEU A O 1
ATOM 3241 N N . MET A 1 422 ? 9.375 24.094 6.957 1 96.06 422 MET A N 1
ATOM 3242 C CA . MET A 1 422 ? 8.695 25.219 6.328 1 96.06 422 MET A CA 1
ATOM 3243 C C . MET A 1 422 ? 7.551 24.75 5.445 1 96.06 422 MET A C 1
ATOM 3245 O O . MET A 1 422 ? 6.523 25.422 5.34 1 96.06 422 MET A O 1
ATOM 3249 N N . ILE A 1 423 ? 7.656 23.562 4.906 1 93.62 423 ILE A N 1
ATOM 3250 C CA . ILE A 1 423 ? 6.684 23.203 3.879 1 93.62 423 ILE A CA 1
ATOM 3251 C C . ILE A 1 423 ? 5.617 22.281 4.469 1 93.62 423 ILE A C 1
ATOM 3253 O O . ILE A 1 423 ? 4.516 22.172 3.93 1 93.62 423 ILE A O 1
ATOM 3257 N N . THR A 1 424 ? 5.844 21.625 5.527 1 94.12 424 THR A N 1
ATOM 3258 C CA . THR A 1 424 ? 4.949 20.609 6.066 1 94.12 424 THR A CA 1
ATOM 3259 C C . THR A 1 424 ? 3.625 21.234 6.504 1 94.12 424 THR A C 1
ATOM 3261 O O . THR A 1 424 ? 2.566 20.609 6.355 1 94.12 424 THR A O 1
ATOM 3264 N N . PRO A 1 425 ? 3.641 22.5 6.992 1 94.62 425 PRO A N 1
ATOM 3265 C CA . PRO A 1 425 ? 2.359 23.047 7.441 1 94.62 425 PRO A CA 1
ATOM 3266 C C . PRO A 1 425 ? 1.499 23.562 6.285 1 94.62 425 PRO A C 1
ATOM 3268 O O . PRO A 1 425 ? 0.365 24 6.504 1 94.62 425 PRO A O 1
ATOM 3271 N N . VAL A 1 426 ? 1.963 23.5 5.109 1 93.88 426 VAL A N 1
ATOM 3272 C CA . VAL A 1 426 ? 1.268 24.094 3.973 1 93.88 426 VAL A CA 1
ATOM 3273 C C . VAL A 1 426 ? 0.637 23 3.119 1 93.88 426 VAL A C 1
ATOM 3275 O O . VAL A 1 426 ? 1.249 21.953 2.891 1 93.88 426 VAL A O 1
ATOM 3278 N N . GLY A 1 427 ? -0.534 23.281 2.666 1 91.5 427 GLY A N 1
ATOM 3279 C CA . GLY A 1 427 ? -1.21 22.328 1.799 1 91.5 427 GLY A CA 1
ATOM 3280 C C . GLY A 1 427 ? -2.678 22.141 2.139 1 91.5 427 GLY A C 1
ATOM 3281 O O . GLY A 1 427 ? -3.186 22.781 3.07 1 91.5 427 GLY A O 1
ATOM 3282 N N . PRO A 1 428 ? -3.336 21.344 1.401 1 92.19 428 PRO A N 1
ATOM 3283 C CA . PRO A 1 428 ? -4.762 21.109 1.654 1 92.19 428 PRO A CA 1
ATOM 3284 C C . PRO A 1 428 ? -5.016 20.359 2.957 1 92.19 428 PRO A C 1
ATOM 3286 O O . PRO A 1 428 ? -4.09 19.797 3.539 1 92.19 428 PRO A O 1
ATOM 3289 N N . PRO A 1 429 ? -6.285 20.469 3.395 1 93.75 429 PRO A N 1
ATOM 3290 C CA . PRO A 1 429 ? -6.633 19.734 4.609 1 93.75 429 PRO A CA 1
ATOM 3291 C C . PRO A 1 429 ? -6.363 18.234 4.484 1 93.75 429 PRO A C 1
ATOM 3293 O O . PRO A 1 429 ? -6.34 17.703 3.373 1 93.75 429 PRO A O 1
ATOM 3296 N N . ALA A 1 430 ? -6.109 17.656 5.633 1 90.69 430 ALA A N 1
ATOM 3297 C CA . ALA A 1 430 ? -5.824 16.219 5.695 1 90.69 430 ALA A CA 1
ATOM 3298 C C . ALA A 1 430 ? -7.004 15.406 5.176 1 90.69 430 ALA A C 1
ATOM 3300 O O . ALA A 1 430 ? -8.156 15.656 5.547 1 90.69 430 ALA A O 1
ATOM 3301 N N . ILE A 1 431 ? -6.695 14.477 4.375 1 82.06 431 ILE A N 1
ATOM 3302 C CA . ILE A 1 431 ? -7.723 13.594 3.842 1 82.06 431 ILE A CA 1
ATOM 3303 C C . ILE A 1 431 ? -8.375 12.82 4.98 1 82.06 431 ILE A C 1
ATOM 3305 O O . ILE A 1 431 ? -9.562 12.469 4.91 1 82.06 431 ILE A O 1
ATOM 3309 N N . THR A 1 432 ? -7.656 12.664 6.066 1 84.94 432 THR A N 1
ATOM 3310 C CA . THR A 1 432 ? -8.133 11.875 7.203 1 84.94 432 THR A CA 1
ATOM 3311 C C . THR A 1 432 ? -9.203 12.641 7.977 1 84.94 432 THR A C 1
ATOM 3313 O O . THR A 1 432 ? -9.797 12.109 8.914 1 84.94 432 THR A O 1
ATOM 3316 N N . LEU A 1 433 ? -9.484 13.859 7.598 1 89.69 433 LEU A N 1
ATOM 3317 C CA . LEU A 1 433 ? -10.586 14.586 8.227 1 89.69 433 LEU A CA 1
ATOM 3318 C C . LEU A 1 433 ? -11.922 13.898 7.949 1 89.69 433 LEU A C 1
ATOM 3320 O O . LEU A 1 433 ? -12.883 14.07 8.703 1 89.69 433 LEU A O 1
ATOM 3324 N N . ALA A 1 434 ? -11.906 13.195 6.883 1 80.56 434 ALA A N 1
ATOM 3325 C CA . ALA A 1 434 ? -13.086 12.375 6.613 1 80.56 434 ALA A CA 1
ATOM 3326 C C . ALA A 1 434 ? -13.32 11.367 7.738 1 80.56 434 ALA A C 1
ATOM 3328 O O . ALA A 1 434 ? -14.453 11.195 8.195 1 80.56 434 ALA A O 1
ATOM 3329 N N . ALA A 1 435 ? -12.25 10.773 8.125 1 82.62 435 ALA A N 1
ATOM 3330 C CA . ALA A 1 435 ? -12.336 9.844 9.242 1 82.62 435 ALA A CA 1
ATOM 3331 C C . ALA A 1 435 ? -12.711 10.562 10.531 1 82.62 435 ALA A C 1
ATOM 3333 O O . ALA A 1 435 ? -13.492 10.047 11.336 1 82.62 435 ALA A O 1
ATOM 3334 N N . VAL A 1 436 ? -12.172 11.703 10.68 1 89.81 436 VAL A N 1
ATOM 3335 C CA . VAL A 1 436 ? -12.461 12.5 11.867 1 89.81 436 VAL A CA 1
ATOM 3336 C C . VAL A 1 436 ? -13.953 12.82 11.922 1 89.81 436 VAL A C 1
ATOM 3338 O O . VAL A 1 436 ? -14.562 12.773 12.992 1 89.81 436 VAL A O 1
ATOM 3341 N N . ALA A 1 437 ? -14.516 13.109 10.812 1 88.88 437 ALA A N 1
ATOM 3342 C CA . ALA A 1 437 ? -15.945 13.391 10.75 1 88.88 437 ALA A CA 1
ATOM 3343 C C . ALA A 1 437 ? -16.766 12.156 11.133 1 88.88 437 ALA A C 1
ATOM 3345 O O . ALA A 1 437 ? -17.766 12.266 11.844 1 88.88 437 ALA A O 1
ATOM 3346 N N . GLU A 1 438 ? -16.297 11.055 10.68 1 82.5 438 GLU A N 1
ATOM 3347 C CA . GLU A 1 438 ? -16.969 9.805 11.023 1 82.5 438 GLU A CA 1
ATOM 3348 C C . GLU A 1 438 ? -16.844 9.516 12.516 1 82.5 438 GLU A C 1
ATOM 3350 O O . GLU A 1 438 ? -17.828 9.117 13.156 1 82.5 438 GLU A O 1
ATOM 3355 N N . ILE A 1 439 ? -15.711 9.719 13.055 1 85.44 439 ILE A N 1
ATOM 3356 C CA . ILE A 1 439 ? -15.453 9.484 14.477 1 85.44 439 ILE A CA 1
ATOM 3357 C C . ILE A 1 439 ? -16.297 10.438 15.32 1 85.44 439 ILE A C 1
ATOM 3359 O O . ILE A 1 439 ? -16.812 10.047 16.359 1 85.44 439 ILE A O 1
ATOM 3363 N N . ALA A 1 440 ? -16.438 11.633 14.844 1 89.19 440 ALA A N 1
ATOM 3364 C CA . ALA A 1 440 ? -17.188 12.656 15.562 1 89.19 440 ALA A CA 1
ATOM 3365 C C . ALA A 1 440 ? -18.688 12.336 15.547 1 89.19 440 ALA A C 1
ATOM 3367 O O . ALA A 1 440 ? -19.453 12.891 16.344 1 89.19 440 ALA A O 1
ATOM 3368 N N . GLY A 1 441 ? -19.109 11.484 14.609 1 86.12 441 GLY A N 1
ATOM 3369 C CA . GLY A 1 441 ? -20.516 11.133 14.516 1 86.12 441 GLY A CA 1
ATOM 3370 C C . GLY A 1 441 ? -21.391 12.281 14.047 1 86.12 441 GLY A C 1
ATOM 3371 O O . GLY A 1 441 ? -22.516 12.453 14.539 1 86.12 441 GLY A O 1
ATOM 3372 N N . VAL A 1 442 ? -20.891 13.117 13.266 1 87.69 442 VAL A N 1
ATOM 3373 C CA . VAL A 1 442 ? -21.656 14.242 12.742 1 87.69 442 VAL A CA 1
ATOM 3374 C C . VAL A 1 442 ? -22.641 13.734 11.68 1 87.69 442 VAL A C 1
ATOM 3376 O O . VAL A 1 442 ? -22.594 12.562 11.289 1 87.69 442 VAL A O 1
ATOM 3379 N N . SER A 1 443 ? -23.516 14.586 11.273 1 85.81 443 SER A N 1
ATOM 3380 C CA . SER A 1 443 ? -24.562 14.219 10.312 1 85.81 443 SER A CA 1
ATOM 3381 C C . SER A 1 443 ? -23.969 13.844 8.969 1 85.81 443 SER A C 1
ATOM 3383 O O . SER A 1 443 ? -22.875 14.297 8.617 1 85.81 443 SER A O 1
ATOM 3385 N N . PRO A 1 444 ? -24.625 13.023 8.219 1 83.44 444 PRO A N 1
ATOM 3386 C CA . PRO A 1 444 ? -24.156 12.664 6.879 1 83.44 444 PRO A CA 1
ATOM 3387 C C . PRO A 1 444 ? -23.953 13.875 5.977 1 83.44 444 PRO A C 1
ATOM 3389 O O . PRO A 1 444 ? -23.062 13.867 5.121 1 83.44 444 PRO A O 1
ATOM 3392 N N . GLU A 1 445 ? -24.719 14.828 6.199 1 86 445 GLU A N 1
ATOM 3393 C CA . GLU A 1 445 ? -24.562 16.047 5.422 1 86 445 GLU A CA 1
ATOM 3394 C C . GLU A 1 445 ? -23.234 16.734 5.727 1 86 445 GLU A C 1
ATOM 3396 O O . GLU A 1 445 ? -22.578 17.25 4.82 1 86 445 GLU A O 1
ATOM 3401 N N . GLU A 1 446 ? -22.906 16.719 6.957 1 87.44 446 GLU A N 1
ATOM 3402 C CA . GLU A 1 446 ? -21.625 17.312 7.352 1 87.44 446 GLU A CA 1
ATOM 3403 C C . GLU A 1 446 ? -20.453 16.5 6.805 1 87.44 446 GLU A C 1
ATOM 3405 O O . GLU A 1 446 ? -19.438 17.078 6.418 1 87.44 446 GLU A O 1
ATOM 3410 N N . VAL A 1 447 ? -20.625 15.219 6.777 1 86.94 447 VAL A N 1
ATOM 3411 C CA . VAL A 1 447 ? -19.578 14.367 6.207 1 86.94 447 VAL A CA 1
ATOM 3412 C C . VAL A 1 447 ? -19.406 14.688 4.723 1 86.94 447 VAL A C 1
ATOM 3414 O O . VAL A 1 447 ? -18.281 14.789 4.227 1 86.94 447 VAL A O 1
ATOM 3417 N N . THR A 1 448 ? -20.516 14.852 4.078 1 87 448 THR A N 1
ATOM 3418 C CA . THR A 1 448 ? -20.484 15.203 2.662 1 87 448 THR A CA 1
ATOM 3419 C C . THR A 1 448 ? -19.844 16.578 2.457 1 87 448 THR A C 1
ATOM 3421 O O . THR A 1 448 ? -19.109 16.781 1.497 1 87 448 THR A O 1
ATOM 3424 N N . ALA A 1 449 ? -20.172 17.469 3.344 1 89.5 449 ALA A N 1
ATOM 3425 C CA . ALA A 1 449 ? -19.578 18.797 3.27 1 89.5 449 ALA A CA 1
ATOM 3426 C C . ALA A 1 449 ? -18.062 18.734 3.41 1 89.5 449 ALA A C 1
ATOM 3428 O O . ALA A 1 449 ? -17.328 19.422 2.693 1 89.5 449 ALA A O 1
ATOM 3429 N N . VAL A 1 450 ? -17.609 17.922 4.301 1 89.94 450 VAL A N 1
ATOM 3430 C CA . VAL A 1 450 ? -16.172 17.734 4.508 1 89.94 450 VAL A CA 1
ATOM 3431 C C . VAL A 1 450 ? -15.539 17.125 3.256 1 89.94 450 VAL A C 1
ATOM 3433 O O . VAL A 1 450 ? -14.469 17.562 2.822 1 89.94 450 VAL A O 1
ATOM 3436 N N . SER A 1 451 ? -16.219 16.188 2.631 1 87.69 451 SER A N 1
ATOM 3437 C CA . SER A 1 451 ? -15.727 15.57 1.406 1 87.69 451 SER A CA 1
ATOM 3438 C C . SER A 1 451 ? -15.609 16.594 0.276 1 87.69 451 SER A C 1
ATOM 3440 O O . SER A 1 451 ? -14.625 16.594 -0.459 1 87.69 451 SER A O 1
ATOM 3442 N N . ARG A 1 452 ? -16.562 17.406 0.131 1 90.25 452 ARG A N 1
ATOM 3443 C CA . ARG A 1 452 ? -16.547 18.422 -0.907 1 90.25 452 ARG A CA 1
ATOM 3444 C C . ARG A 1 452 ? -15.461 19.469 -0.633 1 90.25 452 ARG A C 1
ATOM 3446 O O . ARG A 1 452 ? -14.797 19.938 -1.559 1 90.25 452 ARG A O 1
ATOM 3453 N N . MET A 1 453 ? -15.414 19.797 0.615 1 91.56 453 MET A N 1
ATOM 3454 C CA . MET A 1 453 ? -14.344 20.719 1.001 1 91.56 453 MET A CA 1
ATOM 3455 C C . MET A 1 453 ? -12.977 20.156 0.609 1 91.56 453 MET A C 1
ATOM 3457 O O . MET A 1 453 ? -12.141 20.891 0.066 1 91.56 453 MET A O 1
ATOM 3461 N N . LEU A 1 454 ? -12.75 18.891 0.833 1 88.94 454 LEU A N 1
ATOM 3462 C CA . LEU A 1 454 ? -11.5 18.234 0.457 1 88.94 454 LEU A CA 1
ATOM 3463 C C . LEU A 1 454 ? -11.312 18.25 -1.057 1 88.94 454 LEU A C 1
ATOM 3465 O O . LEU A 1 454 ? -10.234 18.594 -1.549 1 88.94 454 LEU A O 1
ATOM 3469 N N . LEU A 1 455 ? -12.367 17.969 -1.765 1 88.31 455 LEU A N 1
ATOM 3470 C CA . LEU A 1 455 ? -12.312 17.984 -3.223 1 88.31 455 LEU A CA 1
ATOM 3471 C C . LEU A 1 455 ? -11.891 19.359 -3.73 1 88.31 455 LEU A C 1
ATOM 3473 O O . LEU A 1 455 ? -10.953 19.469 -4.531 1 88.31 455 LEU A O 1
ATOM 3477 N N . TYR A 1 456 ? -12.469 20.375 -3.225 1 91.81 456 TYR A N 1
ATOM 3478 C CA . TYR A 1 456 ? -12.195 21.734 -3.682 1 91.81 456 TYR A CA 1
ATOM 3479 C C . TYR A 1 456 ? -10.789 22.172 -3.301 1 91.81 456 TYR A C 1
ATOM 3481 O O . TYR A 1 456 ? -10.078 22.766 -4.109 1 91.81 456 TYR A O 1
ATOM 3489 N N . THR A 1 457 ? -10.398 21.828 -2.174 1 92.12 457 THR A N 1
ATOM 3490 C CA . THR A 1 457 ? -9.102 22.297 -1.703 1 92.12 457 THR A CA 1
ATOM 3491 C C . THR A 1 457 ? -7.965 21.531 -2.385 1 92.12 457 THR A C 1
ATOM 3493 O O . THR A 1 457 ? -6.891 22.094 -2.617 1 92.12 457 THR A O 1
ATOM 3496 N N . TYR A 1 458 ? -8.156 20.312 -2.727 1 87.19 458 TYR A N 1
ATOM 3497 C CA . TYR A 1 458 ? -7.117 19.547 -3.416 1 87.19 458 TYR A CA 1
ATOM 3498 C C . TYR A 1 458 ? -6.98 20 -4.867 1 87.19 458 TYR A C 1
ATOM 3500 O O . TYR A 1 458 ? -5.91 19.875 -5.465 1 87.19 458 TYR A O 1
ATOM 3508 N N . THR A 1 459 ? -8.047 20.609 -5.457 1 88.56 459 THR A N 1
ATOM 3509 C CA . THR A 1 459 ? -7.965 21.156 -6.809 1 88.56 459 THR A CA 1
ATOM 3510 C C . THR A 1 459 ? -7.02 22.344 -6.855 1 88.56 459 THR A C 1
ATOM 3512 O O . THR A 1 459 ? -6.379 22.609 -7.879 1 88.56 459 THR A O 1
ATOM 3515 N N . ILE A 1 460 ? -6.863 23 -5.707 1 91.31 460 ILE A N 1
ATOM 3516 C CA . ILE A 1 460 ? -6.02 24.188 -5.711 1 91.31 460 ILE A CA 1
ATOM 3517 C C . ILE A 1 460 ? -4.711 23.891 -4.977 1 91.31 460 ILE A C 1
ATOM 3519 O O . ILE A 1 460 ? -4.027 24.812 -4.516 1 91.31 460 ILE A O 1
ATOM 3523 N N . ALA A 1 461 ? -4.32 22.688 -4.867 1 87.69 461 ALA A N 1
ATOM 3524 C CA . ALA A 1 461 ? -3.117 22.219 -4.176 1 87.69 461 ALA A CA 1
ATOM 3525 C C . ALA A 1 461 ? -1.863 22.844 -4.777 1 87.69 461 ALA A C 1
ATOM 3527 O O . ALA A 1 461 ? -0.881 23.094 -4.07 1 87.69 461 ALA A O 1
ATOM 3528 N N . PRO A 1 462 ? -1.797 23.234 -6.059 1 87 462 PRO A N 1
ATOM 3529 C CA . PRO A 1 462 ? -0.604 23.859 -6.641 1 87 462 PRO A CA 1
ATOM 3530 C C . PRO A 1 462 ? -0.258 25.188 -5.984 1 87 462 PRO A C 1
ATOM 3532 O O . PRO A 1 462 ? 0.852 25.703 -6.16 1 87 462 PRO A O 1
ATOM 3535 N N . LEU A 1 463 ? -1.104 25.719 -5.195 1 91.06 463 LEU A N 1
ATOM 3536 C CA . LEU A 1 463 ? -0.876 26.984 -4.512 1 91.06 463 LEU A CA 1
ATOM 3537 C C . LEU A 1 463 ? 0.189 26.828 -3.428 1 91.06 463 LEU A C 1
ATOM 3539 O O . LEU A 1 463 ? 0.608 27.812 -2.822 1 91.06 463 LEU A O 1
ATOM 3543 N N . VAL A 1 464 ? 0.689 25.625 -3.293 1 90.75 464 VAL A N 1
ATOM 3544 C CA . VAL A 1 464 ? 1.772 25.406 -2.34 1 90.75 464 VAL A CA 1
ATOM 3545 C C . VAL A 1 464 ? 3.088 25.906 -2.932 1 90.75 464 VAL A C 1
ATOM 3547 O O . VAL A 1 464 ? 4.066 26.109 -2.207 1 90.75 464 VAL A O 1
ATOM 3550 N N . ALA A 1 465 ? 3.197 26.125 -4.18 1 88.06 465 ALA A N 1
ATOM 3551 C CA . ALA A 1 465 ? 4.422 26.328 -4.953 1 88.06 465 ALA A CA 1
ATOM 3552 C C . ALA A 1 465 ? 5.168 27.578 -4.469 1 88.06 465 ALA A C 1
ATOM 3554 O O . ALA A 1 465 ? 6.387 27.531 -4.27 1 88.06 465 ALA A O 1
ATOM 3555 N N . PRO A 1 466 ? 4.488 28.672 -4.254 1 88.5 466 PRO A N 1
ATOM 3556 C CA . PRO A 1 466 ? 5.227 29.844 -3.783 1 88.5 466 PRO A CA 1
ATOM 3557 C C . PRO A 1 466 ? 5.926 29.609 -2.445 1 88.5 466 PRO A C 1
ATOM 3559 O O . PRO A 1 466 ? 7.066 30.031 -2.258 1 88.5 466 PRO A O 1
ATOM 3562 N N . THR A 1 467 ? 5.246 28.938 -1.545 1 91.75 467 THR A N 1
ATOM 3563 C CA . THR A 1 467 ? 5.852 28.641 -0.253 1 91.75 467 THR A CA 1
ATOM 3564 C C . THR A 1 467 ? 7.062 27.719 -0.421 1 91.75 467 THR A C 1
ATOM 3566 O O . THR A 1 467 ? 8.086 27.906 0.239 1 91.75 467 THR A O 1
ATOM 3569 N N . VAL A 1 468 ? 6.977 26.797 -1.282 1 88.62 468 VAL A N 1
ATOM 3570 C CA . VAL A 1 468 ? 8.07 25.859 -1.527 1 88.62 468 VAL A CA 1
ATOM 3571 C C . VAL A 1 468 ? 9.281 26.609 -2.082 1 88.62 468 VAL A C 1
ATOM 3573 O O . VAL A 1 468 ? 10.414 26.375 -1.658 1 88.62 468 VAL A O 1
ATOM 3576 N N . ALA A 1 469 ? 9.023 27.484 -2.965 1 87.5 469 ALA A N 1
ATOM 3577 C CA . ALA A 1 469 ? 10.102 28.266 -3.561 1 87.5 469 ALA A CA 1
ATOM 3578 C C . ALA A 1 469 ? 10.805 29.125 -2.51 1 87.5 469 ALA A C 1
ATOM 3580 O O . ALA A 1 469 ? 12.039 29.172 -2.465 1 87.5 469 ALA A O 1
ATOM 3581 N N . VAL A 1 470 ? 10.016 29.75 -1.692 1 91.62 470 VAL A N 1
ATOM 3582 C CA . VAL A 1 470 ? 10.578 30.578 -0.639 1 91.62 470 VAL A CA 1
ATOM 3583 C C . VAL A 1 470 ? 11.352 29.719 0.357 1 91.62 470 VAL A C 1
ATOM 3585 O O . VAL A 1 470 ? 12.445 30.078 0.791 1 91.62 470 VAL A O 1
ATOM 3588 N N . ALA A 1 471 ? 10.758 28.609 0.679 1 93.5 471 ALA A N 1
ATOM 3589 C CA . ALA A 1 471 ? 11.383 27.688 1.623 1 93.5 471 ALA A CA 1
ATOM 3590 C C . ALA A 1 471 ? 12.727 27.203 1.1 1 93.5 471 ALA A C 1
ATOM 3592 O O . ALA A 1 471 ? 13.703 27.109 1.855 1 93.5 471 ALA A O 1
ATOM 3593 N N . LEU A 1 472 ? 12.789 26.938 -0.134 1 88.75 472 LEU A N 1
ATOM 3594 C CA . LEU A 1 472 ? 14.039 26.484 -0.741 1 88.75 472 LEU A CA 1
ATOM 3595 C C . LEU A 1 472 ? 15.086 27.594 -0.687 1 88.75 472 LEU A C 1
ATOM 3597 O O . LEU A 1 472 ? 16.25 27.328 -0.341 1 88.75 472 LEU A O 1
ATOM 3601 N N . SER A 1 473 ? 14.672 28.719 -1.028 1 88.62 473 SER A N 1
ATOM 3602 C CA . SER A 1 473 ? 15.594 29.859 -1.02 1 88.62 473 SER A CA 1
ATOM 3603 C C . SER A 1 473 ? 16.203 30.062 0.365 1 88.62 473 SER A C 1
ATOM 3605 O O . SER A 1 473 ? 17.391 30.359 0.492 1 88.62 473 SER A O 1
ATOM 3607 N N . ILE A 1 474 ? 15.438 29.906 1.337 1 92.38 474 ILE A N 1
ATOM 3608 C CA . ILE A 1 474 ? 15.898 30.078 2.709 1 92.38 474 ILE A CA 1
ATOM 3609 C C . ILE A 1 474 ? 16.766 28.906 3.117 1 92.38 474 ILE A C 1
ATOM 3611 O O . ILE A 1 474 ? 17.844 29.078 3.703 1 92.38 474 ILE A O 1
ATOM 3615 N N . ALA A 1 475 ? 16.344 27.703 2.797 1 92.75 475 ALA A N 1
ATOM 3616 C CA . ALA A 1 475 ? 17.078 26.5 3.168 1 92.75 475 ALA A CA 1
ATOM 3617 C C . ALA A 1 475 ? 18.469 26.469 2.537 1 92.75 475 ALA A C 1
ATOM 3619 O O . ALA A 1 475 ? 19.422 25.984 3.146 1 92.75 475 ALA A O 1
ATOM 3620 N N . TYR A 1 476 ? 18.594 27.062 1.358 1 89.56 476 TYR A N 1
ATOM 3621 C CA . TYR A 1 476 ? 19.859 27.109 0.65 1 89.56 476 TYR A CA 1
ATOM 3622 C C . TYR A 1 476 ? 20.875 27.953 1.411 1 89.56 476 TYR A C 1
ATOM 3624 O O . TYR A 1 476 ? 22.094 27.781 1.252 1 89.56 476 TYR A O 1
ATOM 3632 N N . GLN A 1 477 ? 20.375 28.797 2.191 1 89.5 477 GLN A N 1
ATOM 3633 C CA . GLN A 1 477 ? 21.266 29.719 2.896 1 89.5 477 GLN A CA 1
ATOM 3634 C C . GLN A 1 477 ? 21.688 29.156 4.242 1 89.5 477 GLN A C 1
ATOM 3636 O O . GLN A 1 477 ? 22.578 29.703 4.902 1 89.5 477 GLN A O 1
ATOM 3641 N N . ILE A 1 478 ? 21.062 28.062 4.605 1 90.56 478 ILE A N 1
ATOM 3642 C CA . ILE A 1 478 ? 21.375 27.453 5.891 1 90.56 478 ILE A CA 1
ATOM 3643 C C . ILE A 1 478 ? 22.594 26.547 5.746 1 90.56 478 ILE A C 1
ATOM 3645 O O . ILE A 1 478 ? 22.594 25.609 4.945 1 90.56 478 ILE A O 1
ATOM 3649 N N . LYS A 1 479 ? 23.688 26.781 6.316 1 79.19 479 LYS A N 1
ATOM 3650 C CA . LYS A 1 479 ? 24.922 26 6.258 1 79.19 479 LYS A CA 1
ATOM 3651 C C . LYS A 1 479 ? 25.172 25.266 7.57 1 79.19 479 LYS A C 1
ATOM 3653 O O . LYS A 1 479 ? 25.109 25.859 8.648 1 79.19 479 LYS A O 1
ATOM 3658 N N . PRO A 1 480 ? 25.203 23.906 7.383 1 72.06 480 PRO A N 1
ATOM 3659 C CA . PRO A 1 480 ? 25.469 23.156 8.609 1 72.06 480 PRO A CA 1
ATOM 3660 C C . PRO A 1 480 ? 26.734 23.641 9.328 1 72.06 480 PRO A C 1
ATOM 3662 O O . PRO A 1 480 ? 27.641 24.172 8.688 1 72.06 480 PRO A O 1
ATOM 3665 N N . MET B 1 1 ? 31.047 -30.047 -4.008 1 32.12 1 MET B N 1
ATOM 3666 C CA . MET B 1 1 ? 30.109 -30.672 -3.09 1 32.12 1 MET B CA 1
ATOM 3667 C C . MET B 1 1 ? 29.047 -29.672 -2.617 1 32.12 1 MET B C 1
ATOM 3669 O O . MET B 1 1 ? 29.359 -28.5 -2.387 1 32.12 1 MET B O 1
ATOM 3673 N N . PHE B 1 2 ? 27.797 -29.891 -2.953 1 45.19 2 PHE B N 1
ATOM 3674 C CA . PHE B 1 2 ? 26.562 -29.219 -2.582 1 45.19 2 PHE B CA 1
ATOM 3675 C C . PHE B 1 2 ? 26.562 -28.859 -1.099 1 45.19 2 PHE B C 1
ATOM 3677 O O . PHE B 1 2 ? 26.266 -29.719 -0.256 1 45.19 2 PHE B O 1
ATOM 3684 N N . SER B 1 3 ? 27.531 -28.297 -0.602 1 50.03 3 SER B N 1
ATOM 3685 C CA . SER B 1 3 ? 27.438 -28.109 0.842 1 50.03 3 SER B CA 1
ATOM 3686 C C . SER B 1 3 ? 26.25 -27.25 1.215 1 50.03 3 SER B C 1
ATOM 3688 O O . SER B 1 3 ? 26.203 -26.062 0.869 1 50.03 3 SER B O 1
ATOM 3690 N N . LEU B 1 4 ? 25.141 -27.938 1.245 1 59.66 4 LEU B N 1
ATOM 3691 C CA . LEU B 1 4 ? 23.938 -27.344 1.81 1 59.66 4 LEU B CA 1
ATOM 3692 C C . LEU B 1 4 ? 24.219 -26.719 3.174 1 59.66 4 LEU B C 1
ATOM 3694 O O . LEU B 1 4 ? 24.594 -27.438 4.117 1 59.66 4 LEU B O 1
ATOM 3698 N N . ASP B 1 5 ? 24.578 -25.469 3.174 1 68.69 5 ASP B N 1
ATOM 3699 C CA . ASP B 1 5 ? 24.828 -24.719 4.398 1 68.69 5 ASP B CA 1
ATOM 3700 C C . ASP B 1 5 ? 23.594 -24.672 5.285 1 68.69 5 ASP B C 1
ATOM 3702 O O . ASP B 1 5 ? 22.547 -24.156 4.875 1 68.69 5 ASP B O 1
ATOM 3706 N N . LEU B 1 6 ? 23.609 -25.547 6.375 1 76.62 6 LEU B N 1
ATOM 3707 C CA . LEU B 1 6 ? 22.516 -25.641 7.344 1 76.62 6 LEU B CA 1
ATOM 3708 C C . LEU B 1 6 ? 22.047 -24.25 7.77 1 76.62 6 LEU B C 1
ATOM 3710 O O . LEU B 1 6 ? 20.844 -24.031 7.961 1 76.62 6 LEU B O 1
ATOM 3714 N N . ALA B 1 7 ? 23 -23.406 7.816 1 75.44 7 ALA B N 1
ATOM 3715 C CA . ALA B 1 7 ? 22.656 -22.047 8.227 1 75.44 7 ALA B CA 1
ATOM 3716 C C . ALA B 1 7 ? 21.734 -21.391 7.203 1 75.44 7 ALA B C 1
ATOM 3718 O O . ALA B 1 7 ? 20.781 -20.703 7.574 1 75.44 7 ALA B O 1
ATOM 3719 N N . THR B 1 8 ? 21.938 -21.734 6.012 1 73.44 8 THR B N 1
ATOM 3720 C CA . THR B 1 8 ? 21.125 -21.156 4.945 1 73.44 8 THR B CA 1
ATOM 3721 C C . THR B 1 8 ? 19.719 -21.734 4.98 1 73.44 8 THR B C 1
ATOM 3723 O O . THR B 1 8 ? 18.734 -21.016 4.816 1 73.44 8 THR B O 1
ATOM 3726 N N . ILE B 1 9 ? 19.672 -22.984 5.191 1 78.31 9 ILE B N 1
ATOM 3727 C CA . ILE B 1 9 ? 18.375 -23.656 5.242 1 78.31 9 ILE B CA 1
ATOM 3728 C C . ILE B 1 9 ? 17.547 -23.109 6.402 1 78.31 9 ILE B C 1
ATOM 3730 O O . ILE B 1 9 ? 16.375 -22.75 6.23 1 78.31 9 ILE B O 1
ATOM 3734 N N . VAL B 1 10 ? 18.156 -22.938 7.512 1 78.81 10 VAL B N 1
ATOM 3735 C CA . VAL B 1 10 ? 17.453 -22.484 8.711 1 78.81 10 VAL B CA 1
ATOM 3736 C C . VAL B 1 10 ? 17 -21.047 8.523 1 78.81 10 VAL B C 1
ATOM 3738 O O . VAL B 1 10 ? 15.844 -20.703 8.805 1 78.81 10 VAL B O 1
ATOM 3741 N N . ASN B 1 11 ? 17.844 -20.234 7.965 1 74.81 11 ASN B N 1
ATOM 3742 C CA . ASN B 1 11 ? 17.516 -18.828 7.77 1 74.81 11 ASN B CA 1
ATOM 3743 C C . ASN B 1 11 ? 16.391 -18.656 6.75 1 74.81 11 ASN B C 1
ATOM 3745 O O . ASN B 1 11 ? 15.516 -17.812 6.922 1 74.81 11 ASN B O 1
ATOM 3749 N N . SER B 1 12 ? 16.453 -19.531 5.785 1 74.38 12 SER B N 1
ATOM 3750 C CA . SER B 1 12 ? 15.398 -19.469 4.777 1 74.38 12 SER B CA 1
ATOM 3751 C C . SER B 1 12 ? 14.07 -19.969 5.34 1 74.38 12 SER B C 1
ATOM 3753 O O . SER B 1 12 ? 13.016 -19.406 5.027 1 74.38 12 SER B O 1
ATOM 3755 N N . ALA B 1 13 ? 14.172 -20.938 6.117 1 79.12 13 ALA B N 1
ATOM 3756 C CA . ALA B 1 13 ? 12.961 -21.469 6.75 1 79.12 13 ALA B CA 1
ATOM 3757 C C . ALA B 1 13 ? 12.344 -20.438 7.691 1 79.12 13 ALA B C 1
ATOM 3759 O O . ALA B 1 13 ? 11.125 -20.25 7.703 1 79.12 13 ALA B O 1
ATOM 3760 N N . ILE B 1 14 ? 13.156 -19.812 8.398 1 78.06 14 ILE B N 1
ATOM 3761 C CA . ILE B 1 14 ? 12.688 -18.797 9.344 1 78.06 14 ILE B CA 1
ATOM 3762 C C . ILE B 1 14 ? 12.055 -17.641 8.586 1 78.06 14 ILE B C 1
ATOM 3764 O O . ILE B 1 14 ? 10.977 -17.156 8.945 1 78.06 14 ILE B O 1
ATOM 3768 N N . ALA B 1 15 ? 12.672 -17.266 7.547 1 74.69 15 ALA B N 1
ATOM 3769 C CA . ALA B 1 15 ? 12.148 -16.172 6.738 1 74.69 15 ALA B CA 1
ATOM 3770 C C . ALA B 1 15 ? 10.789 -16.516 6.145 1 74.69 15 ALA B C 1
ATOM 3772 O O . ALA B 1 15 ? 9.867 -15.703 6.152 1 74.69 15 ALA B O 1
ATOM 3773 N N . ALA B 1 16 ? 10.703 -17.688 5.672 1 74.75 16 ALA B N 1
ATOM 3774 C CA . ALA B 1 16 ? 9.445 -18.156 5.098 1 74.75 16 ALA B CA 1
ATOM 3775 C C . ALA B 1 16 ? 8.359 -18.234 6.168 1 74.75 16 ALA B C 1
ATOM 3777 O O . ALA B 1 16 ? 7.203 -17.875 5.918 1 74.75 16 ALA B O 1
ATOM 3778 N N . ALA B 1 17 ? 8.742 -18.672 7.27 1 79.69 17 ALA B N 1
ATOM 3779 C CA . ALA B 1 17 ? 7.789 -18.781 8.375 1 79.69 17 ALA B CA 1
ATOM 3780 C C . ALA B 1 17 ? 7.277 -17.406 8.789 1 79.69 17 ALA B C 1
ATOM 3782 O O . ALA B 1 17 ? 6.074 -17.219 9.008 1 79.69 17 ALA B O 1
ATOM 3783 N N . GLU B 1 18 ? 8.18 -16.531 8.891 1 76.75 18 GLU B N 1
ATOM 3784 C CA . GLU B 1 18 ? 7.816 -15.172 9.297 1 76.75 18 GLU B CA 1
ATOM 3785 C C . GLU B 1 18 ? 6.855 -14.539 8.289 1 76.75 18 GLU B C 1
ATOM 3787 O O . GLU B 1 18 ? 5.863 -13.922 8.68 1 76.75 18 GLU B O 1
ATOM 3792 N N . SER B 1 19 ? 7.105 -14.75 7.074 1 74 19 SER B N 1
ATOM 3793 C CA . SER B 1 19 ? 6.234 -14.227 6.027 1 74 19 SER B CA 1
ATOM 3794 C C . SER B 1 19 ? 4.855 -14.875 6.078 1 74 19 SER B C 1
ATOM 3796 O O . SER B 1 19 ? 3.842 -14.203 5.898 1 74 19 SER B O 1
ATOM 3798 N N . SER B 1 20 ? 4.895 -16.109 6.352 1 80.31 20 SER B N 1
ATOM 3799 C CA . SER B 1 20 ? 3.633 -16.828 6.406 1 80.31 20 SER B CA 1
ATOM 3800 C C . SER B 1 20 ? 2.793 -16.391 7.605 1 80.31 20 SER B C 1
ATOM 3802 O O . SER B 1 20 ? 1.566 -16.312 7.516 1 80.31 20 SER B O 1
ATOM 3804 N N . VAL B 1 21 ? 3.463 -16.141 8.648 1 84.56 21 VAL B N 1
ATOM 3805 C CA . VAL B 1 21 ? 2.748 -15.695 9.836 1 84.56 21 VAL B CA 1
ATOM 3806 C C . VAL B 1 21 ? 2.062 -14.359 9.562 1 84.56 21 VAL B C 1
ATOM 3808 O O . VAL B 1 21 ? 0.927 -14.133 9.984 1 84.56 21 VAL B O 1
ATOM 3811 N N . SER B 1 22 ? 2.711 -13.508 8.867 1 84.06 22 SER B N 1
ATOM 3812 C CA . SER B 1 22 ? 2.115 -12.219 8.523 1 84.06 22 SER B CA 1
ATOM 3813 C C . SER B 1 22 ? 0.83 -12.398 7.723 1 84.06 22 SER B C 1
ATOM 3815 O O . SER B 1 22 ? -0.174 -11.742 7.992 1 84.06 22 SER B O 1
ATOM 3817 N N . VAL B 1 23 ? 0.867 -13.305 6.805 1 80.44 23 VAL B N 1
ATOM 3818 C CA . VAL B 1 23 ? -0.29 -13.586 5.961 1 80.44 23 VAL B CA 1
ATOM 3819 C C . VAL B 1 23 ? -1.42 -14.164 6.809 1 80.44 23 VAL B C 1
ATOM 3821 O O . VAL B 1 23 ? -2.57 -13.734 6.699 1 80.44 23 VAL B O 1
ATOM 3824 N N . ILE B 1 24 ? -1.062 -15.078 7.672 1 86.44 24 ILE B N 1
ATOM 3825 C CA . ILE B 1 24 ? -2.035 -15.758 8.523 1 86.44 24 ILE B CA 1
ATOM 3826 C C . ILE B 1 24 ? -2.676 -14.75 9.477 1 86.44 24 ILE B C 1
ATOM 3828 O O . ILE B 1 24 ? -3.877 -14.812 9.742 1 86.44 24 ILE B O 1
ATOM 3832 N N . LEU B 1 25 ? -1.899 -13.836 9.938 1 90.69 25 LEU B N 1
ATOM 3833 C CA . LEU B 1 25 ? -2.43 -12.836 10.859 1 90.69 25 LEU B CA 1
ATOM 3834 C C . LEU B 1 25 ? -3.424 -11.922 10.148 1 90.69 25 LEU B C 1
ATOM 3836 O O . LEU B 1 25 ? -4.449 -11.555 10.727 1 90.69 25 LEU B O 1
ATOM 3840 N N . VAL B 1 26 ? -3.186 -11.539 8.953 1 89.38 26 VAL B N 1
ATOM 3841 C CA . VAL B 1 26 ? -4.129 -10.711 8.211 1 89.38 26 VAL B CA 1
ATOM 3842 C C . VAL B 1 26 ? -5.434 -11.469 8 1 89.38 26 VAL B C 1
ATOM 3844 O O . VAL B 1 26 ? -6.523 -10.906 8.148 1 89.38 26 VAL B O 1
ATOM 3847 N N . LEU B 1 27 ? -5.32 -12.789 7.684 1 86.81 27 LEU B N 1
ATOM 3848 C CA . LEU B 1 27 ? -6.504 -13.641 7.617 1 86.81 27 LEU B CA 1
ATOM 3849 C C . LEU B 1 27 ? -7.25 -13.641 8.945 1 86.81 27 LEU B C 1
ATOM 3851 O O . LEU B 1 27 ? -8.477 -13.539 8.977 1 86.81 27 LEU B O 1
ATOM 3855 N N . PHE B 1 28 ? -6.434 -13.766 9.922 1 92.81 28 PHE B N 1
ATOM 3856 C CA . PHE B 1 28 ? -6.992 -13.828 11.266 1 92.81 28 PHE B CA 1
ATOM 3857 C C . PHE B 1 28 ? -7.742 -12.547 11.602 1 92.81 28 PHE B C 1
ATOM 3859 O O . PHE B 1 28 ? -8.805 -12.586 12.227 1 92.81 28 PHE B O 1
ATOM 3866 N N . TYR B 1 29 ? -7.184 -11.344 11.242 1 94.5 29 TYR B N 1
ATOM 3867 C CA . TYR B 1 29 ? -7.879 -10.078 11.477 1 94.5 29 TYR B CA 1
ATOM 3868 C C . TYR B 1 29 ? -9.234 -10.07 10.773 1 94.5 29 TYR B C 1
ATOM 3870 O O . TYR B 1 29 ? -10.234 -9.633 11.352 1 94.5 29 TYR B O 1
ATOM 3878 N N . GLY B 1 30 ? -9.266 -10.508 9.523 1 92.81 30 GLY B N 1
ATOM 3879 C CA . GLY B 1 30 ? -10.531 -10.617 8.812 1 92.81 30 GLY B CA 1
ATOM 3880 C C . GLY B 1 30 ? -11.516 -11.555 9.492 1 92.81 30 GLY B C 1
ATOM 3881 O O . GLY B 1 30 ? -12.703 -11.234 9.594 1 92.81 30 GLY B O 1
ATOM 3882 N N . TYR B 1 31 ? -11.008 -12.688 9.945 1 92.5 31 TYR B N 1
ATOM 3883 C CA . TYR B 1 31 ? -11.82 -13.68 10.641 1 92.5 31 TYR B CA 1
ATOM 3884 C C . TYR B 1 31 ? -12.461 -13.07 11.883 1 92.5 31 TYR B C 1
ATOM 3886 O O . TYR B 1 31 ? -13.672 -13.219 12.094 1 92.5 31 TYR B O 1
ATOM 3894 N N . ILE B 1 32 ? -11.656 -12.352 12.688 1 95 32 ILE B N 1
ATOM 3895 C CA . ILE B 1 32 ? -12.141 -11.758 13.93 1 95 32 ILE B CA 1
ATOM 3896 C C . ILE B 1 32 ? -13.203 -10.711 13.625 1 95 32 ILE B C 1
ATOM 3898 O O . ILE B 1 32 ? -14.211 -10.617 14.328 1 95 32 ILE B O 1
ATOM 3902 N N . CYS B 1 33 ? -13.039 -9.93 12.617 1 94.75 33 CYS B N 1
ATOM 3903 C CA . CYS B 1 33 ? -13.984 -8.883 12.266 1 94.75 33 CYS B CA 1
ATOM 3904 C C . CYS B 1 33 ? -15.32 -9.469 11.836 1 94.75 33 CYS B C 1
ATOM 3906 O O . CYS B 1 33 ? -16.375 -8.906 12.125 1 94.75 33 CYS B O 1
ATOM 3908 N N . SER B 1 34 ? -15.234 -10.539 11.125 1 91.69 34 SER B N 1
ATOM 3909 C CA . SER B 1 34 ? -16.469 -11.211 10.734 1 91.69 34 SER B CA 1
ATOM 3910 C C . SER B 1 34 ? -17.125 -11.906 11.93 1 91.69 34 SER B C 1
ATOM 3912 O O . SER B 1 34 ? -18.328 -11.805 12.117 1 91.69 34 SER B O 1
ATOM 3914 N N . LYS B 1 35 ? -16.344 -12.594 12.727 1 91.94 35 LYS B N 1
ATOM 3915 C CA . LYS B 1 35 ? -16.844 -13.328 13.891 1 91.94 35 LYS B CA 1
ATOM 3916 C C . LYS B 1 35 ? -17.5 -12.383 14.891 1 91.94 35 LYS B C 1
ATOM 3918 O O . LYS B 1 35 ? -18.5 -12.742 15.516 1 91.94 35 LYS B O 1
ATOM 3923 N N . THR B 1 36 ? -17.031 -11.188 15.031 1 92.81 36 THR B N 1
ATOM 3924 C CA . THR B 1 36 ? -17.547 -10.211 15.977 1 92.81 36 THR B CA 1
ATOM 3925 C C . THR B 1 36 ? -18.609 -9.336 15.32 1 92.81 36 THR B C 1
ATOM 3927 O O . THR B 1 36 ? -19.062 -8.344 15.898 1 92.81 36 THR B O 1
ATOM 3930 N N . GLU B 1 37 ? -18.891 -9.516 14.055 1 88.88 37 GLU B N 1
ATOM 3931 C CA . GLU B 1 37 ? -19.906 -8.797 13.289 1 88.88 37 GLU B CA 1
ATOM 3932 C C . GLU B 1 37 ? -19.5 -7.352 13.039 1 88.88 37 GLU B C 1
ATOM 3934 O O . GLU B 1 37 ? -20.344 -6.488 12.82 1 88.88 37 GLU B O 1
ATOM 3939 N N . PHE B 1 38 ? -18.281 -7.211 13.297 1 90.94 38 PHE B N 1
ATOM 3940 C CA . PHE B 1 38 ? -17.734 -5.914 12.922 1 90.94 38 PHE B CA 1
ATOM 3941 C C . PHE B 1 38 ? -17.812 -5.711 11.414 1 90.94 38 PHE B C 1
ATOM 3943 O O . PHE B 1 38 ? -17.969 -4.582 10.945 1 90.94 38 PHE B O 1
ATOM 3950 N N . LEU B 1 39 ? -17.641 -6.719 10.695 1 92.69 39 LEU B N 1
ATOM 3951 C CA . LEU B 1 39 ? -17.797 -6.766 9.25 1 92.69 39 LEU B CA 1
ATOM 3952 C C . LEU B 1 39 ? -18.984 -7.656 8.859 1 92.69 39 LEU B C 1
ATOM 3954 O O . LEU B 1 39 ? -18.969 -8.852 9.156 1 92.69 39 LEU B O 1
ATOM 3958 N N . SER B 1 40 ? -19.938 -7.07 8.242 1 89.5 40 SER B N 1
ATOM 3959 C CA . SER B 1 40 ? -21.125 -7.809 7.82 1 89.5 40 SER B CA 1
ATOM 3960 C C . SER B 1 40 ? -20.844 -8.609 6.547 1 89.5 40 SER B C 1
ATOM 3962 O O . SER B 1 40 ? -19.844 -8.367 5.863 1 89.5 40 SER B O 1
ATOM 3964 N N . GLU B 1 41 ? -21.797 -9.484 6.324 1 86.62 41 GLU B N 1
ATOM 3965 C CA . GLU B 1 41 ? -21.688 -10.273 5.102 1 86.62 41 GLU B CA 1
ATOM 3966 C C . GLU B 1 41 ? -21.781 -9.383 3.861 1 86.62 41 GLU B C 1
ATOM 3968 O O . GLU B 1 41 ? -21.062 -9.602 2.887 1 86.62 41 GLU B O 1
ATOM 3973 N N . THR B 1 42 ? -22.641 -8.438 3.955 1 86.88 42 THR B N 1
ATOM 3974 C CA . THR B 1 42 ? -22.797 -7.5 2.844 1 86.88 42 THR B CA 1
ATOM 3975 C C . THR B 1 42 ? -21.531 -6.656 2.672 1 86.88 42 THR B C 1
ATOM 3977 O O . THR B 1 42 ? -21.109 -6.387 1.546 1 86.88 42 THR B O 1
ATOM 3980 N N . GLY B 1 43 ? -20.969 -6.266 3.775 1 90.69 43 GLY B N 1
ATOM 3981 C CA . GLY B 1 43 ? -19.719 -5.539 3.719 1 90.69 43 GLY B CA 1
ATOM 3982 C C . GLY B 1 43 ? -18.594 -6.34 3.09 1 90.69 43 GLY B C 1
ATOM 3983 O O . GLY B 1 43 ? -17.859 -5.832 2.238 1 90.69 43 GLY B O 1
ATOM 3984 N N . GLU B 1 44 ? -18.531 -7.527 3.535 1 90.19 44 GLU B N 1
ATOM 3985 C CA . GLU B 1 44 ? -17.516 -8.422 3.004 1 90.19 44 GLU B CA 1
ATOM 3986 C C . GLU B 1 44 ? -17.688 -8.633 1.501 1 90.19 44 GLU B C 1
ATOM 3988 O O . GLU B 1 44 ? -16.703 -8.625 0.75 1 90.19 44 GLU B O 1
ATOM 3993 N N . ARG B 1 45 ? -18.891 -8.789 1.055 1 86.19 45 ARG B N 1
ATOM 3994 C CA . ARG B 1 45 ? -19.188 -8.992 -0.361 1 86.19 45 ARG B CA 1
ATOM 3995 C C . ARG B 1 45 ? -18.828 -7.758 -1.178 1 86.19 45 ARG B C 1
ATOM 3997 O O . ARG B 1 45 ? -18.297 -7.871 -2.287 1 86.19 45 ARG B O 1
ATOM 4004 N N . SER B 1 46 ? -19.078 -6.645 -0.643 1 90.38 46 SER B N 1
ATOM 4005 C CA . SER B 1 46 ? -18.734 -5.398 -1.322 1 90.38 46 SER B CA 1
ATOM 4006 C C . SER B 1 46 ? -17.234 -5.242 -1.471 1 90.38 46 SER B C 1
ATOM 4008 O O . SER B 1 46 ? -16.734 -4.848 -2.533 1 90.38 46 SER B O 1
ATOM 4010 N N . ILE B 1 47 ? -16.609 -5.574 -0.41 1 91.88 47 ILE B N 1
ATOM 4011 C CA . ILE B 1 47 ? -15.148 -5.477 -0.417 1 91.88 47 ILE B CA 1
ATOM 4012 C C . ILE B 1 47 ? -14.57 -6.445 -1.444 1 91.88 47 ILE B C 1
ATOM 4014 O O . ILE B 1 47 ? -13.711 -6.074 -2.246 1 91.88 47 ILE B O 1
ATOM 4018 N N . SER B 1 48 ? -15.07 -7.648 -1.474 1 86.44 48 SER B N 1
ATOM 4019 C CA . SER B 1 48 ? -14.594 -8.664 -2.404 1 86.44 48 SER B CA 1
ATOM 4020 C C . SER B 1 48 ? -14.875 -8.266 -3.85 1 86.44 48 SER B C 1
ATOM 4022 O O . SER B 1 48 ? -14.031 -8.453 -4.727 1 86.44 48 SER B O 1
ATOM 4024 N N . LYS B 1 49 ? -16.031 -7.73 -4.047 1 88.44 49 LYS B N 1
ATOM 4025 C CA . LYS B 1 49 ? -16.422 -7.273 -5.375 1 88.44 49 LYS B CA 1
ATOM 4026 C C . LYS B 1 49 ? -15.484 -6.172 -5.871 1 88.44 49 LYS B C 1
ATOM 4028 O O . LYS B 1 49 ? -15.039 -6.191 -7.023 1 88.44 49 LYS B O 1
ATOM 4033 N N . LEU B 1 50 ? -15.188 -5.246 -5.031 1 92.94 50 LEU B N 1
ATOM 4034 C CA . LEU B 1 50 ? -14.266 -4.168 -5.379 1 92.94 50 LEU B CA 1
ATOM 4035 C C . LEU B 1 50 ? -12.867 -4.715 -5.66 1 92.94 50 LEU B C 1
ATOM 4037 O O . LEU B 1 50 ? -12.211 -4.285 -6.613 1 92.94 50 LEU B O 1
ATOM 4041 N N . CYS B 1 51 ? -12.422 -5.672 -4.852 1 90.38 51 CYS B N 1
ATOM 4042 C CA . CYS B 1 51 ? -11.094 -6.262 -4.996 1 90.38 51 CYS B CA 1
ATOM 4043 C C . CYS B 1 51 ? -10.953 -6.949 -6.348 1 90.38 51 CYS B C 1
ATOM 4045 O O . CYS B 1 51 ? -9.992 -6.691 -7.082 1 90.38 51 CYS B O 1
ATOM 4047 N N . VAL B 1 52 ? -11.984 -7.691 -6.738 1 85.25 52 VAL B N 1
ATOM 4048 C CA . VAL B 1 52 ? -11.891 -8.555 -7.91 1 85.25 52 VAL B CA 1
ATOM 4049 C C . VAL B 1 52 ? -12.094 -7.727 -9.18 1 85.25 52 VAL B C 1
ATOM 4051 O O . VAL B 1 52 ? -11.438 -7.957 -10.195 1 85.25 52 VAL B O 1
ATOM 4054 N N . ASN B 1 53 ? -12.93 -6.688 -9.086 1 89.75 53 ASN B N 1
ATOM 4055 C CA . ASN B 1 53 ? -13.359 -6.027 -10.32 1 89.75 53 ASN B CA 1
ATOM 4056 C C . ASN B 1 53 ? -12.648 -4.691 -10.516 1 89.75 53 ASN B C 1
ATOM 4058 O O . ASN B 1 53 ? -12.641 -4.141 -11.617 1 89.75 53 ASN B O 1
ATOM 4062 N N . LEU B 1 54 ? -12.047 -4.211 -9.492 1 94.06 54 LEU B N 1
ATOM 4063 C CA . LEU B 1 54 ? -11.469 -2.883 -9.633 1 94.06 54 LEU B CA 1
ATOM 4064 C C . LEU B 1 54 ? -10.023 -2.867 -9.133 1 94.06 54 LEU B C 1
ATOM 4066 O O . LEU B 1 54 ? -9.109 -2.506 -9.883 1 94.06 54 LEU B O 1
ATOM 4070 N N . PHE B 1 55 ? -9.75 -3.309 -7.926 1 93.81 55 PHE B N 1
ATOM 4071 C CA . PHE B 1 55 ? -8.43 -3.176 -7.324 1 93.81 55 PHE B CA 1
ATOM 4072 C C . PHE B 1 55 ? -7.441 -4.141 -7.973 1 93.81 55 PHE B C 1
ATOM 4074 O O . PHE B 1 55 ? -6.301 -3.771 -8.266 1 93.81 55 PHE B O 1
ATOM 4081 N N . LEU B 1 56 ? -7.871 -5.367 -8.211 1 88.31 56 LEU B N 1
ATOM 4082 C CA . LEU B 1 56 ? -7.016 -6.367 -8.844 1 88.31 56 LEU B CA 1
ATOM 4083 C C . LEU B 1 56 ? -6.641 -5.938 -10.258 1 88.31 56 LEU B C 1
ATOM 4085 O O . LEU B 1 56 ? -5.457 -5.898 -10.602 1 88.31 56 LEU B O 1
ATOM 4089 N N . PRO B 1 57 ? -7.578 -5.574 -11.094 1 90.44 57 PRO B N 1
ATOM 4090 C CA . PRO B 1 57 ? -7.219 -5.094 -12.43 1 90.44 57 PRO B CA 1
ATOM 4091 C C . PRO B 1 57 ? -6.273 -3.895 -12.391 1 90.44 57 PRO B C 1
ATOM 4093 O O . PRO B 1 57 ? -5.344 -3.812 -13.195 1 90.44 57 PRO B O 1
ATOM 4096 N N . ALA B 1 58 ? -6.531 -3.012 -11.477 1 93.44 58 ALA B N 1
ATOM 4097 C CA . ALA B 1 58 ? -5.66 -1.847 -11.336 1 93.44 58 ALA B CA 1
ATOM 4098 C C . ALA B 1 58 ? -4.238 -2.264 -10.969 1 93.44 58 ALA B C 1
ATOM 4100 O O . ALA B 1 58 ? -3.268 -1.72 -11.5 1 93.44 58 ALA B O 1
ATOM 4101 N N . MET B 1 59 ? -4.145 -3.199 -10.078 1 89.12 59 MET B N 1
ATOM 4102 C CA . MET B 1 59 ? -2.842 -3.707 -9.656 1 89.12 59 MET B CA 1
ATOM 4103 C C . MET B 1 59 ? -2.1 -4.34 -10.828 1 89.12 59 MET B C 1
ATOM 4105 O O . MET B 1 59 ? -0.913 -4.082 -11.031 1 89.12 59 MET B O 1
ATOM 4109 N N . LEU B 1 60 ? -2.783 -5.145 -11.617 1 86.69 60 LEU B N 1
ATOM 4110 C CA . LEU B 1 60 ? -2.17 -5.84 -12.742 1 86.69 60 LEU B CA 1
ATOM 4111 C C . LEU B 1 60 ? -1.705 -4.848 -13.805 1 86.69 60 LEU B C 1
ATOM 4113 O O . LEU B 1 60 ? -0.614 -4.992 -14.359 1 86.69 60 LEU B O 1
ATOM 4117 N N . LEU B 1 61 ? -2.48 -3.836 -14.023 1 90.88 61 LEU B N 1
ATOM 4118 C CA . LEU B 1 61 ? -2.156 -2.83 -15.031 1 90.88 61 LEU B CA 1
ATOM 4119 C C . LEU B 1 61 ? -0.845 -2.129 -14.695 1 90.88 61 LEU B C 1
ATOM 4121 O O . LEU B 1 61 ? 0.01 -1.954 -15.562 1 90.88 61 LEU B O 1
ATOM 4125 N N . THR B 1 62 ? -0.666 -1.823 -13.492 1 88.62 62 THR B N 1
ATOM 4126 C CA . THR B 1 62 ? 0.501 -1.024 -13.133 1 88.62 62 THR B CA 1
ATOM 4127 C C . THR B 1 62 ? 1.695 -1.922 -12.82 1 88.62 62 THR B C 1
ATOM 4129 O O . THR B 1 62 ? 2.826 -1.614 -13.203 1 88.62 62 THR B O 1
ATOM 4132 N N . ASP B 1 63 ? 1.478 -3.049 -12.141 1 81.44 63 ASP B N 1
ATOM 4133 C CA . ASP B 1 63 ? 2.578 -3.914 -11.727 1 81.44 63 ASP B CA 1
ATOM 4134 C C . ASP B 1 63 ? 3.176 -4.652 -12.922 1 81.44 63 ASP B C 1
ATOM 4136 O O . ASP B 1 63 ? 4.395 -4.805 -13.016 1 81.44 63 ASP B O 1
ATOM 4140 N N . MET B 1 64 ? 2.338 -5.109 -13.789 1 80.56 64 MET B N 1
ATOM 4141 C CA . MET B 1 64 ? 2.828 -5.859 -14.945 1 80.56 64 MET B CA 1
ATOM 4142 C C . MET B 1 64 ? 3.32 -4.918 -16.031 1 80.56 64 MET B C 1
ATOM 4144 O O . MET B 1 64 ? 4.402 -5.113 -16.594 1 80.56 64 MET B O 1
ATOM 4148 N N . GLY B 1 65 ? 2.633 -3.877 -16.328 1 82.38 65 GLY B N 1
ATOM 4149 C CA . GLY B 1 65 ? 2.934 -3 -17.438 1 82.38 65 GLY B CA 1
ATOM 4150 C C . GLY B 1 65 ? 4.262 -2.281 -17.297 1 82.38 65 GLY B C 1
ATOM 4151 O O . GLY B 1 65 ? 4.996 -2.117 -18.281 1 82.38 65 GLY B O 1
ATOM 4152 N N . SER B 1 66 ? 4.539 -1.901 -16.141 1 83 66 SER B N 1
ATOM 4153 C CA . SER B 1 66 ? 5.723 -1.073 -15.93 1 83 66 SER B CA 1
ATOM 4154 C C . SER B 1 66 ? 7 -1.9 -16.047 1 83 66 SER B C 1
ATOM 4156 O O . SER B 1 66 ? 8.086 -1.351 -16.234 1 83 66 SER B O 1
ATOM 4158 N N . HIS B 1 67 ? 6.926 -3.225 -15.977 1 76.44 67 HIS B N 1
ATOM 4159 C CA . HIS B 1 67 ? 8.125 -4.051 -15.945 1 76.44 67 HIS B CA 1
ATOM 4160 C C . HIS B 1 67 ? 8.289 -4.848 -17.234 1 76.44 67 HIS B C 1
ATOM 4162 O O . HIS B 1 67 ? 9.258 -5.59 -17.391 1 76.44 67 HIS B O 1
ATOM 4168 N N . ILE B 1 68 ? 7.371 -4.621 -18.078 1 79.44 68 ILE B N 1
ATOM 4169 C CA . ILE B 1 68 ? 7.438 -5.395 -19.312 1 79.44 68 ILE B CA 1
ATOM 4170 C C . ILE B 1 68 ? 7.969 -4.512 -20.438 1 79.44 68 ILE B C 1
ATOM 4172 O O . ILE B 1 68 ? 7.629 -3.332 -20.531 1 79.44 68 ILE B O 1
ATOM 4176 N N . SER B 1 69 ? 9.039 -4.879 -21.094 1 80.38 69 SER B N 1
ATOM 4177 C CA . SER B 1 69 ? 9.469 -4.348 -22.391 1 80.38 69 SER B CA 1
ATOM 4178 C C . SER B 1 69 ? 9.859 -5.469 -23.344 1 80.38 69 SER B C 1
ATOM 4180 O O . SER B 1 69 ? 10.164 -6.586 -22.906 1 80.38 69 SER B O 1
ATOM 4182 N N . LEU B 1 70 ? 9.797 -5.191 -24.609 1 79.69 70 LEU B N 1
ATOM 4183 C CA . LEU B 1 70 ? 10.188 -6.207 -25.578 1 79.69 70 LEU B CA 1
ATOM 4184 C C . LEU B 1 70 ? 11.641 -6.621 -25.359 1 79.69 70 LEU B C 1
ATOM 4186 O O . LEU B 1 70 ? 11.977 -7.801 -25.484 1 79.69 70 LEU B O 1
ATOM 4190 N N . LYS B 1 71 ? 12.391 -5.703 -24.969 1 79.94 71 LYS B N 1
ATOM 4191 C CA . LYS B 1 71 ? 13.805 -5.977 -24.734 1 79.94 71 LYS B CA 1
ATOM 4192 C C . LYS B 1 71 ? 13.984 -6.895 -23.531 1 79.94 71 LYS B C 1
ATOM 4194 O O . LYS B 1 71 ? 14.719 -7.883 -23.594 1 79.94 71 LYS B O 1
ATOM 4199 N N . THR B 1 72 ? 13.234 -6.68 -22.562 1 79.19 72 THR B N 1
ATOM 4200 C CA . THR B 1 72 ? 13.359 -7.469 -21.344 1 79.19 72 THR B CA 1
ATOM 4201 C C . THR B 1 72 ? 12.789 -8.867 -21.547 1 79.19 72 THR B C 1
ATOM 4203 O O . THR B 1 72 ? 13.32 -9.844 -21.016 1 79.19 72 THR B O 1
ATOM 4206 N N . LEU B 1 73 ? 11.773 -8.961 -22.344 1 81.38 73 LEU B N 1
ATOM 4207 C CA . LEU B 1 73 ? 11.148 -10.258 -22.594 1 81.38 73 LEU B CA 1
ATOM 4208 C C . LEU B 1 73 ? 12.086 -11.164 -23.391 1 81.38 73 LEU B C 1
ATOM 4210 O O . LEU B 1 73 ? 12.164 -12.367 -23.125 1 81.38 73 LEU B O 1
ATOM 4214 N N . LYS B 1 74 ? 12.836 -10.547 -24.234 1 82.62 74 LYS B N 1
ATOM 4215 C CA . LYS B 1 74 ? 13.766 -11.32 -25.047 1 82.62 74 LYS B CA 1
ATOM 4216 C C . LYS B 1 74 ? 15.008 -11.703 -24.234 1 82.62 74 LYS B C 1
ATOM 4218 O O . LYS B 1 74 ? 15.461 -12.844 -24.281 1 82.62 74 LYS B O 1
ATOM 4223 N N . GLU B 1 75 ? 15.484 -10.789 -23.531 1 84.38 75 GLU B N 1
ATOM 4224 C CA . GLU B 1 75 ? 16.719 -10.992 -22.766 1 84.38 75 GLU B CA 1
ATOM 4225 C C . GLU B 1 75 ? 16.484 -11.977 -21.609 1 84.38 75 GLU B C 1
ATOM 4227 O O . GLU B 1 75 ? 17.359 -12.773 -21.297 1 84.38 75 GLU B O 1
ATOM 4232 N N . PHE B 1 76 ? 15.32 -11.992 -21.094 1 88.94 76 PHE B N 1
ATOM 4233 C CA . PHE B 1 76 ? 15.016 -12.828 -19.938 1 88.94 76 PHE B CA 1
ATOM 4234 C C . PHE B 1 76 ? 13.891 -13.805 -20.266 1 88.94 76 PHE B C 1
ATOM 4236 O O . PHE B 1 76 ? 12.977 -13.992 -19.453 1 88.94 76 PHE B O 1
ATOM 4243 N N . TRP B 1 77 ? 14.062 -14.469 -21.391 1 91.81 77 TRP B N 1
ATOM 4244 C CA . TRP B 1 77 ? 13.023 -15.352 -21.906 1 91.81 77 TRP B CA 1
ATOM 4245 C C . TRP B 1 77 ? 12.781 -16.516 -20.953 1 91.81 77 TRP B C 1
ATOM 4247 O O . TRP B 1 77 ? 11.68 -17.062 -20.906 1 91.81 77 TRP B O 1
ATOM 4257 N N . PRO B 1 78 ? 13.789 -17.031 -20.172 1 94.38 78 PRO B N 1
ATOM 4258 C CA . PRO B 1 78 ? 13.508 -18.109 -19.234 1 94.38 78 PRO B CA 1
ATOM 4259 C C . PRO B 1 78 ? 12.438 -17.766 -18.219 1 94.38 78 PRO B C 1
ATOM 4261 O O . PRO B 1 78 ? 11.742 -18.641 -17.703 1 94.38 78 PRO B O 1
ATOM 4264 N N . LEU B 1 79 ? 12.352 -16.453 -17.938 1 93.88 79 LEU B N 1
ATOM 4265 C CA . LEU B 1 79 ? 11.352 -16 -16.969 1 93.88 79 LEU B CA 1
ATOM 4266 C C . LEU B 1 79 ? 9.945 -16.156 -17.531 1 93.88 79 LEU B C 1
ATOM 4268 O O . LEU B 1 79 ? 8.969 -16.156 -16.781 1 93.88 79 LEU B O 1
ATOM 4272 N N . VAL B 1 80 ? 9.836 -16.312 -18.812 1 91.94 80 VAL B N 1
ATOM 4273 C CA . VAL B 1 80 ? 8.555 -16.5 -19.484 1 91.94 80 VAL B CA 1
ATOM 4274 C C . VAL B 1 80 ? 8.336 -18 -19.75 1 91.94 80 VAL B C 1
ATOM 4276 O O . VAL B 1 80 ? 7.262 -18.531 -19.484 1 91.94 80 VAL B O 1
ATOM 4279 N N . ALA B 1 81 ? 9.32 -18.656 -20.141 1 94.62 81 ALA B N 1
ATOM 4280 C CA . ALA B 1 81 ? 9.227 -20.047 -20.578 1 94.62 81 ALA B CA 1
ATOM 4281 C C . ALA B 1 81 ? 9.07 -21 -19.406 1 94.62 81 ALA B C 1
ATOM 4283 O O . ALA B 1 81 ? 8.258 -21.922 -19.438 1 94.62 81 ALA B O 1
ATOM 4284 N N . LEU B 1 82 ? 9.82 -20.797 -18.359 1 94.81 82 LEU B N 1
ATOM 4285 C CA . LEU B 1 82 ? 9.828 -21.734 -17.234 1 94.81 82 LEU B CA 1
ATOM 4286 C C . LEU B 1 82 ? 8.453 -21.781 -16.562 1 94.81 82 LEU B C 1
ATOM 4288 O O . LEU B 1 82 ? 7.938 -22.859 -16.281 1 94.81 82 LEU B O 1
ATOM 4292 N N . PRO B 1 83 ? 7.875 -20.625 -16.328 1 94.94 83 PRO B N 1
ATOM 4293 C CA . PRO B 1 83 ? 6.547 -20.703 -15.711 1 94.94 83 PRO B CA 1
ATOM 4294 C C . PRO B 1 83 ? 5.543 -21.453 -16.578 1 94.94 83 PRO B C 1
ATOM 4296 O O . PRO B 1 83 ? 4.684 -22.172 -16.062 1 94.94 83 PRO B O 1
ATOM 4299 N N . ILE B 1 84 ? 5.617 -21.344 -17.828 1 95.56 84 ILE B N 1
ATOM 4300 C CA . ILE B 1 84 ? 4.703 -22.047 -18.719 1 95.56 84 ILE B CA 1
ATOM 4301 C C . ILE B 1 84 ? 4.883 -23.547 -18.562 1 95.56 84 ILE B C 1
ATOM 4303 O O . ILE B 1 84 ? 3.9 -24.297 -18.469 1 95.56 84 ILE B O 1
ATOM 4307 N N . ILE B 1 85 ? 6.082 -23.969 -18.453 1 96.5 85 ILE B N 1
ATOM 4308 C CA . ILE B 1 85 ? 6.398 -25.391 -18.328 1 96.5 85 ILE B CA 1
ATOM 4309 C C . ILE B 1 85 ? 5.902 -25.906 -16.969 1 96.5 85 ILE B C 1
ATOM 4311 O O . ILE B 1 85 ? 5.223 -26.922 -16.906 1 96.5 85 ILE B O 1
ATOM 4315 N N . VAL B 1 86 ? 6.191 -25.203 -15.922 1 96.38 86 VAL B N 1
ATOM 4316 C CA . VAL B 1 86 ? 5.82 -25.625 -14.578 1 96.38 86 VAL B CA 1
ATOM 4317 C C . VAL B 1 86 ? 4.301 -25.625 -14.438 1 96.38 86 VAL B C 1
ATOM 4319 O O . VAL B 1 86 ? 3.721 -26.562 -13.883 1 96.38 86 VAL B O 1
ATOM 4322 N N . LEU B 1 87 ? 3.654 -24.578 -14.969 1 96.62 87 LEU B N 1
ATOM 4323 C CA . LEU B 1 87 ? 2.199 -24.5 -14.93 1 96.62 87 LEU B CA 1
ATOM 4324 C C . LEU B 1 87 ? 1.565 -25.688 -15.648 1 96.62 87 LEU B C 1
ATOM 4326 O O . LEU B 1 87 ? 0.601 -26.281 -15.148 1 96.62 87 LEU B O 1
ATOM 4330 N N . PHE B 1 88 ? 2.141 -26.047 -16.734 1 97.12 88 PHE B N 1
ATOM 4331 C CA . PHE B 1 88 ? 1.599 -27.141 -17.531 1 97.12 88 PHE B CA 1
ATOM 4332 C C . PHE B 1 88 ? 1.742 -28.469 -16.797 1 97.12 88 PHE B C 1
ATOM 4334 O O . PHE B 1 88 ? 0.788 -29.25 -16.703 1 97.12 88 PHE B O 1
ATOM 4341 N N . ILE B 1 89 ? 2.881 -28.719 -16.25 1 97.5 89 ILE B N 1
ATOM 4342 C CA . ILE B 1 89 ? 3.145 -29.984 -15.57 1 97.5 89 ILE B CA 1
ATOM 4343 C C . ILE B 1 89 ? 2.264 -30.094 -14.328 1 97.5 89 ILE B C 1
ATOM 4345 O O . ILE B 1 89 ? 1.66 -31.141 -14.078 1 97.5 89 ILE B O 1
ATOM 4349 N N . THR B 1 90 ? 2.195 -29.016 -13.57 1 97.25 90 THR B N 1
ATOM 4350 C CA . THR B 1 90 ? 1.394 -29.047 -12.352 1 97.25 90 THR B CA 1
ATOM 4351 C C . THR B 1 90 ? -0.093 -29.141 -12.688 1 97.25 90 THR B C 1
ATOM 4353 O O . THR B 1 90 ? -0.872 -29.719 -11.93 1 97.25 90 THR B O 1
ATOM 4356 N N . TYR B 1 91 ? -0.479 -28.594 -13.797 1 97.31 91 TYR B N 1
ATOM 4357 C CA . TYR B 1 91 ? -1.854 -28.734 -14.266 1 97.31 91 TYR B CA 1
ATOM 4358 C C . TYR B 1 91 ? -2.184 -30.203 -14.523 1 97.31 91 TYR B C 1
ATOM 4360 O O . TYR B 1 91 ? -3.244 -30.688 -14.117 1 97.31 91 TYR B O 1
ATOM 4368 N N . ILE B 1 92 ? -1.272 -30.891 -15.188 1 97.5 92 ILE B N 1
ATOM 4369 C CA . ILE B 1 92 ? -1.463 -32.312 -15.477 1 97.5 92 ILE B CA 1
ATOM 4370 C C . ILE B 1 92 ? -1.584 -33.094 -14.172 1 97.5 92 ILE B C 1
ATOM 4372 O O . ILE B 1 92 ? -2.475 -33.938 -14.031 1 97.5 92 ILE B O 1
ATOM 4376 N N . LEU B 1 93 ? -0.774 -32.781 -13.227 1 97.44 93 LEU B N 1
ATOM 4377 C CA . LEU B 1 93 ? -0.822 -33.469 -11.938 1 97.44 93 LEU B CA 1
ATOM 4378 C C . LEU B 1 93 ? -2.135 -33.156 -11.219 1 97.44 93 LEU B C 1
ATOM 4380 O O . LEU B 1 93 ? -2.701 -34.062 -10.57 1 97.44 93 LEU B O 1
ATOM 4384 N N . GLY B 1 94 ? -2.537 -31.938 -11.312 1 97.06 94 GLY B N 1
ATOM 4385 C CA . GLY B 1 94 ? -3.82 -31.578 -10.727 1 97.06 94 GLY B CA 1
ATOM 4386 C C . GLY B 1 94 ? -4.984 -32.312 -11.344 1 97.06 94 GLY B C 1
ATOM 4387 O O . GLY B 1 94 ? -5.836 -32.875 -10.625 1 97.06 94 GLY B O 1
ATOM 4388 N N . ARG B 1 95 ? -4.969 -32.438 -12.664 1 96.12 95 ARG B N 1
ATOM 4389 C CA . ARG B 1 95 ? -6.031 -33.156 -13.375 1 96.12 95 ARG B CA 1
ATOM 4390 C C . ARG B 1 95 ? -6.023 -34.625 -13.039 1 96.12 95 ARG B C 1
ATOM 4392 O O . ARG B 1 95 ? -7.086 -35.25 -12.906 1 96.12 95 ARG B O 1
ATOM 4399 N N . LEU B 1 96 ? -4.934 -35.156 -12.93 1 96.81 96 LEU B N 1
ATOM 4400 C CA . LEU B 1 96 ? -4.801 -36.562 -12.578 1 96.81 96 LEU B CA 1
ATOM 4401 C C . LEU B 1 96 ? -5.309 -36.812 -11.156 1 96.81 96 LEU B C 1
ATOM 4403 O O . LEU B 1 96 ? -5.898 -37.844 -10.883 1 96.81 96 LEU B O 1
ATOM 4407 N N . SER B 1 97 ? -5.082 -35.812 -10.25 1 96.69 97 SER B N 1
ATOM 4408 C CA . SER B 1 97 ? -5.555 -35.938 -8.875 1 96.69 97 SER B CA 1
ATOM 4409 C C . SER B 1 97 ? -7.078 -35.969 -8.805 1 96.69 97 SER B C 1
ATOM 4411 O O . SER B 1 97 ? -7.664 -36.688 -8.008 1 96.69 97 SER B O 1
ATOM 4413 N N . VAL B 1 98 ? -7.645 -35.156 -9.633 1 95.31 98 VAL B N 1
ATOM 4414 C CA . VAL B 1 98 ? -9.102 -35.094 -9.672 1 95.31 98 VAL B CA 1
ATOM 4415 C C . VAL B 1 98 ? -9.641 -36.375 -10.297 1 95.31 98 VAL B C 1
ATOM 4417 O O . VAL B 1 98 ? -10.57 -37 -9.758 1 95.31 98 VAL B O 1
ATOM 4420 N N . ARG B 1 99 ? -9.109 -36.875 -11.344 1 94.69 99 ARG B N 1
ATOM 4421 C CA . ARG B 1 99 ? -9.609 -38 -12.125 1 94.69 99 ARG B CA 1
ATOM 4422 C C . ARG B 1 99 ? -9.375 -39.312 -11.406 1 94.69 99 ARG B C 1
ATOM 4424 O O . ARG B 1 99 ? -10.273 -40.188 -11.352 1 94.69 99 ARG B O 1
ATOM 4431 N N . PHE B 1 100 ? -8.25 -39.438 -10.805 1 95.94 100 PHE B N 1
ATOM 4432 C CA . PHE B 1 100 ? -7.867 -40.781 -10.328 1 95.94 100 PHE B CA 1
ATOM 4433 C C . PHE B 1 100 ? -7.938 -40.844 -8.805 1 95.94 100 PHE B C 1
ATOM 4435 O O . PHE B 1 100 ? -8.055 -41.906 -8.227 1 95.94 100 PHE B O 1
ATOM 4442 N N . LEU B 1 101 ? -7.898 -39.688 -8.141 1 95.75 101 LEU B N 1
ATOM 4443 C CA . LEU B 1 101 ? -7.898 -39.719 -6.684 1 95.75 101 LEU B CA 1
ATOM 4444 C C . LEU B 1 101 ? -9.156 -39.062 -6.129 1 95.75 101 LEU B C 1
ATOM 4446 O O . LEU B 1 101 ? -9.242 -38.812 -4.93 1 95.75 101 LEU B O 1
ATOM 4450 N N . ASN B 1 102 ? -10.078 -38.719 -6.949 1 94.06 102 ASN B N 1
ATOM 4451 C CA . ASN B 1 102 ? -11.383 -38.188 -6.582 1 94.06 102 ASN B CA 1
ATOM 4452 C C . ASN B 1 102 ? -11.242 -36.938 -5.73 1 94.06 102 ASN B C 1
ATOM 4454 O O . ASN B 1 102 ? -11.922 -36.781 -4.711 1 94.06 102 ASN B O 1
ATOM 4458 N N . GLN B 1 103 ? -10.281 -36.094 -6.078 1 95.12 103 GLN B N 1
ATOM 4459 C CA . GLN B 1 103 ? -10.094 -34.844 -5.367 1 95.12 103 GLN B CA 1
ATOM 4460 C C . GLN B 1 103 ? -11.039 -33.75 -5.891 1 95.12 103 GLN B C 1
ATOM 4462 O O . GLN B 1 103 ? -11.523 -33.844 -7.016 1 95.12 103 GLN B O 1
ATOM 4467 N N . PRO B 1 104 ? -11.383 -32.844 -4.98 1 93.62 104 PRO B N 1
ATOM 4468 C CA . PRO B 1 104 ? -12.211 -31.734 -5.453 1 93.62 104 PRO B CA 1
ATOM 4469 C C . PRO B 1 104 ? -11.508 -30.875 -6.508 1 93.62 104 PRO B C 1
ATOM 4471 O O . PRO B 1 104 ? -10.281 -30.875 -6.586 1 93.62 104 PRO B O 1
ATOM 4474 N N . ASN B 1 105 ? -12.227 -30.141 -7.27 1 93.75 105 ASN B N 1
ATOM 4475 C CA . ASN B 1 105 ? -11.695 -29.391 -8.398 1 93.75 105 ASN B CA 1
ATOM 4476 C C . ASN B 1 105 ? -10.703 -28.328 -7.941 1 93.75 105 ASN B C 1
ATOM 4478 O O . ASN B 1 105 ? -9.773 -27.984 -8.68 1 93.75 105 ASN B O 1
ATOM 4482 N N . TYR B 1 106 ? -10.883 -27.812 -6.738 1 93.88 106 TYR B N 1
ATOM 4483 C CA . TYR B 1 106 ? -10.023 -26.703 -6.316 1 93.88 106 TYR B CA 1
ATOM 4484 C C . TYR B 1 106 ? -8.594 -27.188 -6.094 1 93.88 106 TYR B C 1
ATOM 4486 O O . TYR B 1 106 ? -7.68 -26.375 -5.938 1 93.88 106 TYR B O 1
ATOM 4494 N N . VAL B 1 107 ? -8.336 -28.484 -6.195 1 96.12 107 VAL B N 1
ATOM 4495 C CA . VAL B 1 107 ? -6.98 -29.031 -6.082 1 96.12 107 VAL B CA 1
ATOM 4496 C C . VAL B 1 107 ? -6.148 -28.578 -7.281 1 96.12 107 VAL B C 1
ATOM 4498 O O . VAL B 1 107 ? -4.938 -28.375 -7.164 1 96.12 107 VAL B O 1
ATOM 4501 N N . VAL B 1 108 ? -6.801 -28.406 -8.406 1 96.81 108 VAL B N 1
ATOM 4502 C CA . VAL B 1 108 ? -6.094 -28.109 -9.648 1 96.81 108 VAL B CA 1
ATOM 4503 C C . VAL B 1 108 ? -5.469 -26.719 -9.562 1 96.81 108 VAL B C 1
ATOM 4505 O O . VAL B 1 108 ? -4.246 -26.578 -9.609 1 96.81 108 VAL B O 1
ATOM 4508 N N . PRO B 1 109 ? -6.273 -25.672 -9.352 1 96.25 109 PRO B N 1
ATOM 4509 C CA . PRO B 1 109 ? -5.617 -24.375 -9.219 1 96.25 109 PRO B CA 1
ATOM 4510 C C . PRO B 1 109 ? -4.719 -24.281 -7.984 1 96.25 109 PRO B C 1
ATOM 4512 O O . PRO B 1 109 ? -3.719 -23.562 -7.992 1 96.25 109 PRO B O 1
ATOM 4515 N N . GLY B 1 110 ? -4.988 -25 -6.953 1 96.25 110 GLY B N 1
ATOM 4516 C CA . GLY B 1 110 ? -4.125 -25.062 -5.785 1 96.25 110 GLY B CA 1
ATOM 4517 C C . GLY B 1 110 ? -2.73 -25.578 -6.102 1 96.25 110 GLY B C 1
ATOM 4518 O O . GLY B 1 110 ? -1.747 -25.125 -5.516 1 96.25 110 GLY B O 1
ATOM 4519 N N . MET B 1 111 ? -2.65 -26.484 -7.039 1 97.19 111 MET B N 1
ATOM 4520 C CA . MET B 1 111 ? -1.376 -27.078 -7.441 1 97.19 111 MET B CA 1
ATOM 4521 C C . MET B 1 111 ? -0.693 -26.219 -8.508 1 97.19 111 MET B C 1
ATOM 4523 O O . MET B 1 111 ? 0.536 -26.188 -8.586 1 97.19 111 MET B O 1
ATOM 4527 N N . VAL B 1 112 ? -1.454 -25.547 -9.258 1 97.12 112 VAL B N 1
ATOM 4528 C CA . VAL B 1 112 ? -0.951 -24.906 -10.469 1 97.12 112 VAL B CA 1
ATOM 4529 C C . VAL B 1 112 ? -0.436 -23.5 -10.133 1 97.12 112 VAL B C 1
ATOM 4531 O O . VAL B 1 112 ? 0.634 -23.094 -10.602 1 97.12 112 VAL B O 1
ATOM 4534 N N . PHE B 1 113 ? -1.195 -22.766 -9.328 1 95.69 113 PHE B N 1
ATOM 4535 C CA . PHE B 1 113 ? -0.904 -21.344 -9.141 1 95.69 113 PHE B CA 1
ATOM 4536 C C . PHE B 1 113 ? -0.377 -21.078 -7.734 1 95.69 113 PHE B C 1
ATOM 4538 O O . PHE B 1 113 ? -1.104 -21.234 -6.754 1 95.69 113 PHE B O 1
ATOM 4545 N N . ASN B 1 114 ? 0.859 -20.719 -7.633 1 92.75 114 ASN B N 1
ATOM 4546 C CA . ASN B 1 114 ? 1.446 -20.422 -6.332 1 92.75 114 ASN B CA 1
ATOM 4547 C C . ASN B 1 114 ? 1.667 -18.922 -6.16 1 92.75 114 ASN B C 1
ATOM 4549 O O . ASN B 1 114 ? 1.415 -18.141 -7.078 1 92.75 114 ASN B O 1
ATOM 4553 N N . ASN B 1 115 ? 2 -18.516 -4.934 1 85.69 115 ASN B N 1
ATOM 4554 C CA . ASN B 1 115 ? 2.379 -17.141 -4.629 1 85.69 115 ASN B CA 1
ATOM 4555 C C . ASN B 1 115 ? 3.738 -16.781 -5.227 1 85.69 115 ASN B C 1
ATOM 4557 O O . ASN B 1 115 ? 4.766 -16.906 -4.551 1 85.69 115 ASN B O 1
ATOM 4561 N N . VAL B 1 116 ? 3.705 -16.312 -6.371 1 87.69 116 VAL B N 1
ATOM 4562 C CA . VAL B 1 116 ? 4.93 -16.219 -7.16 1 87.69 116 VAL B CA 1
ATOM 4563 C C . VAL B 1 116 ? 5.613 -14.883 -6.883 1 87.69 116 VAL B C 1
ATOM 4565 O O . VAL B 1 116 ? 6.781 -14.688 -7.234 1 87.69 116 VAL B O 1
ATOM 4568 N N . VAL B 1 117 ? 4.992 -13.969 -6.297 1 79.06 117 VAL B N 1
ATOM 4569 C CA . VAL B 1 117 ? 5.586 -12.641 -6.16 1 79.06 117 VAL B CA 1
ATOM 4570 C C . VAL B 1 117 ? 5.945 -12.383 -4.695 1 79.06 117 VAL B C 1
ATOM 4572 O O . VAL B 1 117 ? 7.113 -12.18 -4.363 1 79.06 117 VAL B O 1
ATOM 4575 N N . ALA B 1 118 ? 5.031 -12.539 -3.818 1 72.19 118 ALA B N 1
ATOM 4576 C CA . ALA B 1 118 ? 5.234 -12.125 -2.434 1 72.19 118 ALA B CA 1
ATOM 4577 C C . ALA B 1 118 ? 6.266 -13.008 -1.739 1 72.19 118 ALA B C 1
ATOM 4579 O O . ALA B 1 118 ? 7.18 -12.508 -1.078 1 72.19 118 ALA B O 1
ATOM 4580 N N . MET B 1 119 ? 6.168 -14.258 -1.943 1 74.31 119 MET B N 1
ATOM 4581 C CA . MET B 1 119 ? 7.012 -15.195 -1.197 1 74.31 119 MET B CA 1
ATOM 4582 C C . MET B 1 119 ? 8.469 -15.062 -1.617 1 74.31 119 MET B C 1
ATOM 4584 O O . MET B 1 119 ? 9.352 -14.898 -0.771 1 74.31 119 MET B O 1
ATOM 4588 N N . PRO B 1 120 ? 8.789 -15.078 -2.836 1 82.06 120 PRO B N 1
ATOM 4589 C CA . PRO B 1 120 ? 10.188 -14.906 -3.236 1 82.06 120 PRO B CA 1
ATOM 4590 C C . PRO B 1 120 ? 10.773 -13.562 -2.789 1 82.06 120 PRO B C 1
ATOM 4592 O O . PRO B 1 120 ? 11.93 -13.5 -2.369 1 82.06 120 PRO B O 1
ATOM 4595 N N . LEU B 1 121 ? 10 -12.547 -2.855 1 78.06 121 LEU B N 1
ATOM 4596 C CA . LEU B 1 121 ? 10.492 -11.227 -2.479 1 78.06 121 LEU B CA 1
ATOM 4597 C C . LEU B 1 121 ? 10.75 -11.148 -0.978 1 78.06 121 LEU B C 1
ATOM 4599 O O . LEU B 1 121 ? 11.742 -10.562 -0.545 1 78.06 121 LEU B O 1
ATOM 4603 N N . LEU B 1 122 ? 9.906 -11.781 -0.25 1 68.62 122 LEU B N 1
ATOM 4604 C CA . LEU B 1 122 ? 10.109 -11.82 1.194 1 68.62 122 LEU B CA 1
ATOM 4605 C C . LEU B 1 122 ? 11.344 -12.641 1.546 1 68.62 122 LEU B C 1
ATOM 4607 O O . LEU B 1 122 ? 12.094 -12.281 2.455 1 68.62 122 LEU B O 1
ATOM 4611 N N . LEU B 1 123 ? 11.508 -13.68 0.846 1 74.56 123 LEU B N 1
ATOM 4612 C CA . LEU B 1 123 ? 12.695 -14.508 1.052 1 74.56 123 LEU B CA 1
ATOM 4613 C C . LEU B 1 123 ? 13.969 -13.742 0.723 1 74.56 123 LEU B C 1
ATOM 4615 O O . LEU B 1 123 ? 14.953 -13.812 1.462 1 74.56 123 LEU B O 1
ATOM 4619 N N . MET B 1 124 ? 13.945 -12.969 -0.266 1 78.44 124 MET B N 1
ATOM 4620 C CA . MET B 1 124 ? 15.094 -12.172 -0.672 1 78.44 124 MET B CA 1
ATOM 4621 C C . MET B 1 124 ? 15.406 -11.102 0.368 1 78.44 124 MET B C 1
ATOM 4623 O O . MET B 1 124 ? 16.562 -10.844 0.677 1 78.44 124 MET B O 1
ATOM 4627 N N . GLU B 1 125 ? 14.43 -10.516 0.782 1 69.69 125 GLU B N 1
ATOM 4628 C CA . GLU B 1 125 ? 14.609 -9.5 1.814 1 69.69 125 GLU B CA 1
ATOM 4629 C C . GLU B 1 125 ? 15.195 -10.102 3.088 1 69.69 125 GLU B C 1
ATOM 4631 O O . GLU B 1 125 ? 16.047 -9.492 3.729 1 69.69 125 GLU B O 1
ATOM 4636 N N . ALA B 1 126 ? 14.75 -11.281 3.369 1 65.81 126 ALA B N 1
ATOM 4637 C CA . ALA B 1 126 ? 15.203 -11.953 4.586 1 65.81 126 ALA B CA 1
ATOM 4638 C C . ALA B 1 126 ? 16.672 -12.328 4.492 1 65.81 126 ALA B C 1
ATOM 4640 O O . ALA B 1 126 ? 17.406 -12.266 5.484 1 65.81 126 ALA B O 1
ATOM 4641 N N . ILE B 1 127 ? 17.141 -12.625 3.307 1 69.19 127 ILE B N 1
ATOM 4642 C CA . ILE B 1 127 ? 18.5 -13.094 3.176 1 69.19 127 ILE B CA 1
ATOM 4643 C C . ILE B 1 127 ? 19.422 -11.93 2.789 1 69.19 127 ILE B C 1
ATOM 4645 O O . ILE B 1 127 ? 20.641 -12.094 2.697 1 69.19 127 ILE B O 1
ATOM 4649 N N . SER B 1 128 ? 18.844 -10.75 2.529 1 70.44 128 SER B N 1
ATOM 4650 C CA . SER B 1 128 ? 19.625 -9.594 2.107 1 70.44 128 SER B CA 1
ATOM 4651 C C . SER B 1 128 ? 20.531 -9.094 3.229 1 70.44 128 SER B C 1
ATOM 4653 O O . SER B 1 128 ? 21.562 -8.469 2.969 1 70.44 128 SER B O 1
ATOM 4655 N N . ASN B 1 129 ? 20.141 -9.359 4.395 1 61.47 129 ASN B N 1
ATOM 4656 C CA . ASN B 1 129 ? 20.953 -8.891 5.52 1 61.47 129 ASN B CA 1
ATOM 4657 C C . ASN B 1 129 ? 22.047 -9.883 5.875 1 61.47 129 ASN B C 1
ATOM 4659 O O . ASN B 1 129 ? 22.797 -9.664 6.824 1 61.47 129 ASN B O 1
ATOM 4663 N N . SER B 1 130 ? 22.062 -10.938 5.098 1 63.44 130 SER B N 1
ATOM 4664 C CA . SER B 1 130 ? 23.094 -11.945 5.328 1 63.44 130 SER B CA 1
ATOM 4665 C C . SER B 1 130 ? 24.078 -12 4.168 1 63.44 130 SER B C 1
ATOM 4667 O O . SER B 1 130 ? 23.859 -11.375 3.127 1 63.44 130 SER B O 1
ATOM 4669 N N . ASP B 1 131 ? 25.234 -12.625 4.422 1 70.56 131 ASP B N 1
ATOM 4670 C CA . ASP B 1 131 ? 26.266 -12.766 3.41 1 70.56 131 ASP B CA 1
ATOM 4671 C C . ASP B 1 131 ? 25.859 -13.781 2.342 1 70.56 131 ASP B C 1
ATOM 4673 O O . ASP B 1 131 ? 26.609 -14.016 1.39 1 70.56 131 ASP B O 1
ATOM 4677 N N . VAL B 1 132 ? 24.641 -14.195 2.426 1 74.5 132 VAL B N 1
ATOM 4678 C CA . VAL B 1 132 ? 24.188 -15.258 1.539 1 74.5 132 VAL B CA 1
ATOM 4679 C C . VAL B 1 132 ? 23.953 -14.695 0.138 1 74.5 132 VAL B C 1
ATOM 4681 O O . VAL B 1 132 ? 24.094 -15.406 -0.856 1 74.5 132 VAL B O 1
ATOM 4684 N N . LEU B 1 133 ? 23.688 -13.391 0.06 1 78.5 133 LEU B N 1
ATOM 4685 C CA . LEU B 1 133 ? 23.344 -12.797 -1.226 1 78.5 133 LEU B CA 1
ATOM 4686 C C . LEU B 1 133 ? 24.594 -12.367 -1.979 1 78.5 133 LEU B C 1
ATOM 4688 O O . LEU B 1 133 ? 24.547 -12.109 -3.184 1 78.5 133 LEU B O 1
ATOM 4692 N N . LEU B 1 134 ? 25.703 -12.352 -1.341 1 81.69 134 LEU B N 1
ATOM 4693 C CA . LEU B 1 134 ? 26.922 -11.742 -1.875 1 81.69 134 LEU B CA 1
ATOM 4694 C C . LEU B 1 134 ? 27.344 -12.43 -3.168 1 81.69 134 LEU B C 1
ATOM 4696 O O . LEU B 1 134 ? 27.641 -11.758 -4.16 1 81.69 134 LEU B O 1
ATOM 4700 N N . PRO B 1 135 ? 27.281 -13.734 -3.188 1 84.88 135 PRO B N 1
ATOM 4701 C CA . PRO B 1 135 ? 27.719 -14.398 -4.422 1 84.88 135 PRO B CA 1
ATOM 4702 C C . PRO B 1 135 ? 26.75 -14.164 -5.586 1 84.88 135 PRO B C 1
ATOM 4704 O O . PRO B 1 135 ? 27.094 -14.461 -6.734 1 84.88 135 PRO B O 1
ATOM 4707 N N . LEU B 1 136 ? 25.578 -13.664 -5.336 1 89.81 136 LEU B N 1
ATOM 4708 C CA . LEU B 1 136 ? 24.562 -13.453 -6.371 1 89.81 136 LEU B CA 1
ATOM 4709 C C . LEU B 1 136 ? 24.672 -12.047 -6.953 1 89.81 136 LEU B C 1
ATOM 4711 O O . LEU B 1 136 ? 23.984 -11.719 -7.922 1 89.81 136 LEU B O 1
ATOM 4715 N N . LEU B 1 137 ? 25.625 -11.281 -6.359 1 88.5 137 LEU B N 1
ATOM 4716 C CA . LEU B 1 137 ? 25.781 -9.891 -6.785 1 88.5 137 LEU B CA 1
ATOM 4717 C C . LEU B 1 137 ? 26.672 -9.797 -8.023 1 88.5 137 LEU B C 1
ATOM 4719 O O . LEU B 1 137 ? 27.547 -10.641 -8.227 1 88.5 137 LEU B O 1
ATOM 4723 N N . ARG B 1 138 ? 26.312 -8.797 -8.812 1 88.06 138 ARG B N 1
ATOM 4724 C CA . ARG B 1 138 ? 27.203 -8.453 -9.906 1 88.06 138 ARG B CA 1
ATOM 4725 C C . ARG B 1 138 ? 28.406 -7.656 -9.398 1 88.06 138 ARG B C 1
ATOM 4727 O O . ARG B 1 138 ? 28.422 -7.227 -8.242 1 88.06 138 ARG B O 1
ATOM 4734 N N . GLU B 1 139 ? 29.391 -7.488 -10.305 1 85.62 139 GLU B N 1
ATOM 4735 C CA . GLU B 1 139 ? 30.562 -6.699 -9.945 1 85.62 139 GLU B CA 1
ATOM 4736 C C . GLU B 1 139 ? 30.172 -5.266 -9.578 1 85.62 139 GLU B C 1
ATOM 4738 O O . GLU B 1 139 ? 29.438 -4.609 -10.328 1 85.62 139 GLU B O 1
ATOM 4743 N N . ASN B 1 140 ? 30.469 -4.762 -8.398 1 84.75 140 ASN B N 1
ATOM 4744 C CA . ASN B 1 140 ? 30.266 -3.396 -7.922 1 84.75 140 ASN B CA 1
ATOM 4745 C C . ASN B 1 140 ? 28.781 -3.1 -7.684 1 84.75 140 ASN B C 1
ATOM 4747 O O . ASN B 1 140 ? 28.344 -1.956 -7.82 1 84.75 140 ASN B O 1
ATOM 4751 N N . GLU B 1 141 ? 28.125 -4.203 -7.492 1 87.44 141 GLU B N 1
ATOM 4752 C CA . GLU B 1 141 ? 26.703 -4.031 -7.23 1 87.44 141 GLU B CA 1
ATOM 4753 C C . GLU B 1 141 ? 26.422 -4.008 -5.73 1 87.44 141 GLU B C 1
ATOM 4755 O O . GLU B 1 141 ? 26.953 -4.816 -4.977 1 87.44 141 GLU B O 1
ATOM 4760 N N . SER B 1 142 ? 25.656 -2.998 -5.359 1 83.5 142 SER B N 1
ATOM 4761 C CA . SER B 1 142 ? 25.234 -2.967 -3.961 1 83.5 142 SER B CA 1
ATOM 4762 C C . SER B 1 142 ? 24.078 -3.938 -3.713 1 83.5 142 SER B C 1
ATOM 4764 O O . SER B 1 142 ? 23.422 -4.391 -4.656 1 83.5 142 SER B O 1
ATOM 4766 N N . ILE B 1 143 ? 23.859 -4.32 -2.512 1 81.44 143 ILE B N 1
ATOM 4767 C CA . ILE B 1 143 ? 22.766 -5.211 -2.111 1 81.44 143 ILE B CA 1
ATOM 4768 C C . ILE B 1 143 ? 21.438 -4.605 -2.521 1 81.44 143 ILE B C 1
ATOM 4770 O O . ILE B 1 143 ? 20.547 -5.312 -3.01 1 81.44 143 ILE B O 1
ATOM 4774 N N . GLU B 1 144 ? 21.328 -3.307 -2.365 1 75.31 144 GLU B N 1
ATOM 4775 C CA . GLU B 1 144 ? 20.094 -2.617 -2.727 1 75.31 144 GLU B CA 1
ATOM 4776 C C . GLU B 1 144 ? 19.812 -2.738 -4.223 1 75.31 144 GLU B C 1
ATOM 4778 O O . GLU B 1 144 ? 18.672 -2.996 -4.625 1 75.31 144 GLU B O 1
ATOM 4783 N N . GLN B 1 145 ? 20.859 -2.59 -4.973 1 78.44 145 GLN B N 1
ATOM 4784 C CA . GLN B 1 145 ? 20.719 -2.709 -6.418 1 78.44 145 GLN B CA 1
ATOM 4785 C C . GLN B 1 145 ? 20.359 -4.137 -6.82 1 78.44 145 GLN B C 1
ATOM 4787 O O . GLN B 1 145 ? 19.547 -4.344 -7.727 1 78.44 145 GLN B O 1
ATOM 4792 N N . ALA B 1 146 ? 20.938 -5.066 -6.152 1 84.81 146 ALA B N 1
ATOM 4793 C CA . ALA B 1 146 ? 20.656 -6.477 -6.434 1 84.81 146 ALA B CA 1
ATOM 4794 C C . ALA B 1 146 ? 19.219 -6.828 -6.117 1 84.81 146 ALA B C 1
ATOM 4796 O O . ALA B 1 146 ? 18.578 -7.598 -6.844 1 84.81 146 ALA B O 1
ATOM 4797 N N . LEU B 1 147 ? 18.719 -6.27 -5.109 1 81.62 147 LEU B N 1
ATOM 4798 C CA . LEU B 1 147 ? 17.344 -6.531 -4.723 1 81.62 147 LEU B CA 1
ATOM 4799 C C . LEU B 1 147 ? 16.375 -5.941 -5.738 1 81.62 147 LEU B C 1
ATOM 4801 O O . LEU B 1 147 ? 15.328 -6.535 -6.027 1 81.62 147 LEU B O 1
ATOM 4805 N N . VAL B 1 148 ? 16.719 -4.812 -6.246 1 76.19 148 VAL B N 1
ATOM 4806 C CA . VAL B 1 148 ? 15.906 -4.199 -7.293 1 76.19 148 VAL B CA 1
ATOM 4807 C C . VAL B 1 148 ? 15.875 -5.105 -8.523 1 76.19 148 VAL B C 1
ATOM 4809 O O . VAL B 1 148 ? 14.812 -5.32 -9.109 1 76.19 148 VAL B O 1
ATOM 4812 N N . ARG B 1 149 ? 16.969 -5.645 -8.844 1 83.5 149 ARG B N 1
ATOM 4813 C CA . ARG B 1 149 ? 17.062 -6.555 -9.984 1 83.5 149 ARG B CA 1
ATOM 4814 C C . ARG B 1 149 ? 16.266 -7.832 -9.734 1 83.5 149 ARG B C 1
ATOM 4816 O O . ARG B 1 149 ? 15.539 -8.297 -10.609 1 83.5 149 ARG B O 1
ATOM 4823 N N . ALA B 1 150 ? 16.375 -8.359 -8.578 1 88.56 150 ALA B N 1
ATOM 4824 C CA . ALA B 1 150 ? 15.633 -9.562 -8.203 1 88.56 150 ALA B CA 1
ATOM 4825 C C . ALA B 1 150 ? 14.125 -9.312 -8.289 1 88.56 150 ALA B C 1
ATOM 4827 O O . ALA B 1 150 ? 13.383 -10.164 -8.789 1 88.56 150 ALA B O 1
ATOM 4828 N N . ARG B 1 151 ? 13.734 -8.188 -7.84 1 83.81 151 ARG B N 1
ATOM 4829 C CA . ARG B 1 151 ? 12.32 -7.82 -7.895 1 83.81 151 ARG B CA 1
ATOM 4830 C C . ARG B 1 151 ? 11.828 -7.762 -9.336 1 83.81 151 ARG B C 1
ATOM 4832 O O . ARG B 1 151 ? 10.727 -8.219 -9.641 1 83.81 151 ARG B O 1
ATOM 4839 N N . ALA B 1 152 ? 12.625 -7.215 -10.141 1 82.19 152 ALA B N 1
ATOM 4840 C CA . ALA B 1 152 ? 12.266 -7.141 -11.555 1 82.19 152 ALA B CA 1
ATOM 4841 C C . ALA B 1 152 ? 12.094 -8.531 -12.148 1 82.19 152 ALA B C 1
ATOM 4843 O O . ALA B 1 152 ? 11.141 -8.781 -12.891 1 82.19 152 ALA B O 1
ATOM 4844 N N . TYR B 1 153 ? 12.969 -9.453 -11.812 1 90.31 153 TYR B N 1
ATOM 4845 C CA . TYR B 1 153 ? 12.883 -10.828 -12.297 1 90.31 153 TYR B CA 1
ATOM 4846 C C . TYR B 1 153 ? 11.602 -11.492 -11.82 1 90.31 153 TYR B C 1
ATOM 4848 O O . TYR B 1 153 ? 10.891 -12.133 -12.602 1 90.31 153 TYR B O 1
ATOM 4856 N N . VAL B 1 154 ? 11.305 -11.258 -10.578 1 90.06 154 VAL B N 1
ATOM 4857 C CA . VAL B 1 154 ? 10.133 -11.883 -9.961 1 90.06 154 VAL B CA 1
ATOM 4858 C C . VAL B 1 154 ? 8.859 -11.344 -10.617 1 90.06 154 VAL B C 1
ATOM 4860 O O . VAL B 1 154 ? 7.949 -12.117 -10.938 1 90.06 154 VAL B O 1
ATOM 4863 N N . LEU B 1 155 ? 8.828 -10.102 -10.859 1 82.75 155 LEU B N 1
ATOM 4864 C CA . LEU B 1 155 ? 7.641 -9.477 -11.422 1 82.75 155 LEU B CA 1
ATOM 4865 C C . LEU B 1 155 ? 7.434 -9.906 -12.875 1 82.75 155 LEU B C 1
ATOM 4867 O O . LEU B 1 155 ? 6.301 -10.141 -13.297 1 82.75 155 LEU B O 1
ATOM 4871 N N . LEU B 1 156 ? 8.5 -10.023 -13.586 1 85.38 156 LEU B N 1
ATOM 4872 C CA . LEU B 1 156 ? 8.391 -10.508 -14.961 1 85.38 156 LEU B CA 1
ATOM 4873 C C . LEU B 1 156 ? 7.875 -11.938 -14.992 1 85.38 156 LEU B C 1
ATOM 4875 O O . LEU B 1 156 ? 7.004 -12.266 -15.805 1 85.38 156 LEU B O 1
ATOM 4879 N N . HIS B 1 157 ? 8.414 -12.711 -14.156 1 91.19 157 HIS B N 1
ATOM 4880 C CA . HIS B 1 157 ? 7.934 -14.078 -14.008 1 91.19 157 HIS B CA 1
ATOM 4881 C C . HIS B 1 157 ? 6.453 -14.102 -13.625 1 91.19 157 HIS B C 1
ATOM 4883 O O . HIS B 1 157 ? 5.699 -14.945 -14.117 1 91.19 157 HIS B O 1
ATOM 4889 N N . GLY B 1 158 ? 6.07 -13.211 -12.844 1 88.81 158 GLY B N 1
ATOM 4890 C CA . GLY B 1 158 ? 4.711 -13.133 -12.328 1 88.81 158 GLY B CA 1
ATOM 4891 C C . GLY B 1 158 ? 3.689 -12.797 -13.398 1 88.81 158 GLY B C 1
ATOM 4892 O O . GLY B 1 158 ? 2.514 -13.141 -13.273 1 88.81 158 GLY B O 1
ATOM 4893 N N . ILE B 1 159 ? 4.133 -12.188 -14.438 1 85.88 159 ILE B N 1
ATOM 4894 C CA . ILE B 1 159 ? 3.225 -11.773 -15.5 1 85.88 159 ILE B CA 1
ATOM 4895 C C . ILE B 1 159 ? 2.553 -13 -16.109 1 85.88 159 ILE B C 1
ATOM 4897 O O . ILE B 1 159 ? 1.326 -13.047 -16.234 1 85.88 159 ILE B O 1
ATOM 4901 N N . VAL B 1 160 ? 3.314 -14 -16.406 1 88.38 160 VAL B N 1
ATOM 4902 C CA . VAL B 1 160 ? 2.787 -15.227 -17.016 1 88.38 160 VAL B CA 1
ATOM 4903 C C . VAL B 1 160 ? 1.848 -15.922 -16.031 1 88.38 160 VAL B C 1
ATOM 4905 O O . VAL B 1 160 ? 0.754 -16.344 -16.406 1 88.38 160 VAL B O 1
ATOM 4908 N N . HIS B 1 161 ? 2.236 -15.922 -14.859 1 90.75 161 HIS B N 1
ATOM 4909 C CA . HIS B 1 161 ? 1.459 -16.594 -13.828 1 90.75 161 HIS B CA 1
ATOM 4910 C C . HIS B 1 161 ? 0.125 -15.891 -13.594 1 90.75 161 HIS B C 1
ATOM 4912 O O . HIS B 1 161 ? -0.916 -16.547 -13.492 1 90.75 161 HIS B O 1
ATOM 4918 N N . ASN B 1 162 ? 0.175 -14.633 -13.57 1 86.75 162 ASN B N 1
ATOM 4919 C CA . ASN B 1 162 ? -1.048 -13.875 -13.336 1 86.75 162 ASN B CA 1
ATOM 4920 C C . ASN B 1 162 ? -2.029 -14.016 -14.5 1 86.75 162 ASN B C 1
ATOM 4922 O O . ASN B 1 162 ? -3.223 -14.227 -14.281 1 86.75 162 ASN B O 1
ATOM 4926 N N . LEU B 1 163 ? -1.479 -13.922 -15.617 1 87.88 163 LEU B N 1
ATOM 4927 C CA . LEU B 1 163 ? -2.342 -14.07 -16.781 1 87.88 163 LEU B CA 1
ATOM 4928 C C . LEU B 1 163 ? -2.982 -15.453 -16.812 1 87.88 163 LEU B C 1
ATOM 4930 O O . LEU B 1 163 ? -4.195 -15.578 -17.016 1 87.88 163 LEU B O 1
ATOM 4934 N N . ALA B 1 164 ? -2.25 -16.422 -16.578 1 92.69 164 ALA B N 1
ATOM 4935 C CA . ALA B 1 164 ? -2.758 -17.797 -16.578 1 92.69 164 ALA B CA 1
ATOM 4936 C C . ALA B 1 164 ? -3.754 -18.016 -15.438 1 92.69 164 ALA B C 1
ATOM 4938 O O . ALA B 1 164 ? -4.793 -18.641 -15.633 1 92.69 164 ALA B O 1
ATOM 4939 N N . ARG B 1 165 ? -3.428 -17.469 -14.328 1 92.94 165 ARG B N 1
ATOM 4940 C CA . ARG B 1 165 ? -4.25 -17.672 -13.141 1 92.94 165 ARG B CA 1
ATOM 4941 C C . ARG B 1 165 ? -5.648 -17.094 -13.336 1 92.94 165 ARG B C 1
ATOM 4943 O O . ARG B 1 165 ? -6.645 -17.781 -13.086 1 92.94 165 ARG B O 1
ATOM 4950 N N . PHE B 1 166 ? -5.762 -15.977 -13.859 1 89.75 166 PHE B N 1
ATOM 4951 C CA . PHE B 1 166 ? -7.07 -15.336 -13.945 1 89.75 166 PHE B CA 1
ATOM 4952 C C . PHE B 1 166 ? -7.793 -15.758 -15.219 1 89.75 166 PHE B C 1
ATOM 4954 O O . PHE B 1 166 ? -9.023 -15.75 -15.266 1 89.75 166 PHE B O 1
ATOM 4961 N N . ALA B 1 167 ? -7.008 -16.172 -16.203 1 90.12 167 ALA B N 1
ATOM 4962 C CA . ALA B 1 167 ? -7.629 -16.656 -17.422 1 90.12 167 ALA B CA 1
ATOM 4963 C C . ALA B 1 167 ? -8.086 -18.109 -17.266 1 90.12 167 ALA B C 1
ATOM 4965 O O . ALA B 1 167 ? -9.195 -18.453 -17.688 1 90.12 167 ALA B O 1
ATOM 4966 N N . LEU B 1 168 ? -7.289 -18.938 -16.641 1 92.62 168 LEU B N 1
ATOM 4967 C CA . LEU B 1 168 ? -7.543 -20.375 -16.641 1 92.62 168 LEU B CA 1
ATOM 4968 C C . LEU B 1 168 ? -8.039 -20.828 -15.266 1 92.62 168 LEU B C 1
ATOM 4970 O O . LEU B 1 168 ? -8.672 -21.891 -15.156 1 92.62 168 LEU B O 1
ATOM 4974 N N . GLY B 1 169 ? -7.742 -20.078 -14.266 1 93.75 169 GLY B N 1
ATOM 4975 C CA . GLY B 1 169 ? -8.102 -20.469 -12.914 1 93.75 169 GLY B CA 1
ATOM 4976 C C . GLY B 1 169 ? -9.586 -20.719 -12.734 1 93.75 169 GLY B C 1
ATOM 4977 O O . GLY B 1 169 ? -9.992 -21.766 -12.234 1 93.75 169 GLY B O 1
ATOM 4978 N N . PRO B 1 170 ? -10.406 -19.766 -13.156 1 91.75 170 PRO B N 1
ATOM 4979 C CA . PRO B 1 170 ? -11.852 -19.953 -13.008 1 91.75 170 PRO B CA 1
ATOM 4980 C C . PRO B 1 170 ? -12.359 -21.203 -13.734 1 91.75 170 PRO B C 1
ATOM 4982 O O . PRO B 1 170 ? -13.234 -21.906 -13.219 1 91.75 170 PRO B O 1
ATOM 4985 N N . LEU B 1 171 ? -11.773 -21.547 -14.844 1 90.19 171 LEU B N 1
ATOM 4986 C CA . LEU B 1 171 ? -12.156 -22.734 -15.594 1 90.19 171 LEU B CA 1
ATOM 4987 C C . LEU B 1 171 ? -11.742 -24 -14.852 1 90.19 171 LEU B C 1
ATOM 4989 O O . LEU B 1 171 ? -12.469 -25 -14.859 1 90.19 171 LEU B O 1
ATOM 4993 N N . MET B 1 172 ? -10.641 -23.953 -14.234 1 93.38 172 MET B N 1
ATOM 4994 C CA . MET B 1 172 ? -10.133 -25.094 -13.484 1 93.38 172 MET B CA 1
ATOM 4995 C C . MET B 1 172 ? -11.023 -25.406 -12.289 1 93.38 172 MET B C 1
ATOM 4997 O O . MET B 1 172 ? -11.211 -26.562 -11.93 1 93.38 172 MET B O 1
ATOM 5001 N N . LEU B 1 173 ? -11.523 -24.406 -11.734 1 92.31 173 LEU B N 1
ATOM 5002 C CA . LEU B 1 173 ? -12.359 -24.578 -10.555 1 92.31 173 LEU B CA 1
ATOM 5003 C C . LEU B 1 173 ? -13.734 -25.109 -10.938 1 92.31 173 LEU B C 1
ATOM 5005 O O . LEU B 1 173 ? -14.32 -25.906 -10.195 1 92.31 173 LEU B O 1
ATOM 5009 N N . LYS B 1 174 ? -14.328 -24.766 -12.062 1 88.12 174 LYS B N 1
ATOM 5010 C CA . LYS B 1 174 ? -15.648 -25.188 -12.508 1 88.12 174 LYS B CA 1
ATOM 5011 C C . LYS B 1 174 ? -15.609 -26.594 -13.086 1 88.12 174 LYS B C 1
ATOM 5013 O O . LYS B 1 174 ? -16.656 -27.25 -13.211 1 88.12 174 LYS B O 1
ATOM 5018 N N . GLY B 1 175 ? -14.562 -27.422 -13.133 1 76.44 175 GLY B N 1
ATOM 5019 C CA . GLY B 1 175 ? -14.461 -28.781 -13.609 1 76.44 175 GLY B CA 1
ATOM 5020 C C . GLY B 1 175 ? -14.695 -28.906 -15.102 1 76.44 175 GLY B C 1
ATOM 5021 O O . GLY B 1 175 ? -15.117 -29.969 -15.578 1 76.44 175 GLY B O 1
ATOM 5022 N N . GLY B 1 176 ? -14.25 -28.109 -16.047 1 60.84 176 GLY B N 1
ATOM 5023 C CA . GLY B 1 176 ? -14.289 -28.219 -17.5 1 60.84 176 GLY B CA 1
ATOM 5024 C C . GLY B 1 176 ? -15.695 -28.359 -18.047 1 60.84 176 GLY B C 1
ATOM 5025 O O . GLY B 1 176 ? -15.883 -28.547 -19.25 1 60.84 176 GLY B O 1
ATOM 5026 N N . ALA B 1 177 ? -16.938 -28.859 -17.391 1 43.59 177 ALA B N 1
ATOM 5027 C CA . ALA B 1 177 ? -18.188 -29.109 -18.094 1 43.59 177 ALA B CA 1
ATOM 5028 C C . ALA B 1 177 ? -18.734 -27.828 -18.703 1 43.59 177 ALA B C 1
ATOM 5030 O O . ALA B 1 177 ? -18.906 -26.828 -18.016 1 43.59 177 ALA B O 1
ATOM 5031 N N . PRO B 1 178 ? -18.656 -27.688 -20 1 41.06 178 PRO B N 1
ATOM 5032 C CA . PRO B 1 178 ? -19.406 -26.578 -20.609 1 41.06 178 PRO B CA 1
ATOM 5033 C C . PRO B 1 178 ? -20.812 -26.438 -20.047 1 41.06 178 PRO B C 1
ATOM 5035 O O . PRO B 1 178 ? -21.453 -27.438 -19.734 1 41.06 178 PRO B O 1
ATOM 5038 N N . SER B 1 179 ? -21.078 -25.516 -19.344 1 37.78 179 SER B N 1
ATOM 5039 C CA . SER B 1 179 ? -22.469 -25.312 -18.984 1 37.78 179 SER B CA 1
ATOM 5040 C C . SER B 1 179 ? -23.391 -25.609 -20.172 1 37.78 179 SER B C 1
ATOM 5042 O O . SER B 1 179 ? -23.328 -24.938 -21.203 1 37.78 179 SER B O 1
ATOM 5044 N N . SER B 1 180 ? -23.703 -26.766 -20.609 1 29.31 180 SER B N 1
ATOM 5045 C CA . SER B 1 180 ? -24.859 -26.922 -21.484 1 29.31 180 SER B CA 1
ATOM 5046 C C . SER B 1 180 ? -26.078 -26.203 -20.906 1 29.31 180 SER B C 1
ATOM 5048 O O . SER B 1 180 ? -26.5 -26.5 -19.797 1 29.31 180 SER B O 1
ATOM 5050 N N . LYS B 1 181 ? -26.406 -25.109 -21.266 1 41.25 181 LYS B N 1
ATOM 5051 C CA . LYS B 1 181 ? -27.75 -24.562 -21.047 1 41.25 181 LYS B CA 1
ATOM 5052 C C . LYS B 1 181 ? -28.812 -25.641 -21.219 1 41.25 181 LYS B C 1
ATOM 5054 O O . LYS B 1 181 ? -30.016 -25.344 -21.141 1 41.25 181 LYS B O 1
ATOM 5059 N N . ALA B 1 182 ? -28.453 -26.844 -21.875 1 31.81 182 ALA B N 1
ATOM 5060 C CA . ALA B 1 182 ? -29.625 -27.578 -22.297 1 31.81 182 ALA B CA 1
ATOM 5061 C C . ALA B 1 182 ? -30.328 -28.234 -21.125 1 31.81 182 ALA B C 1
ATOM 5063 O O . ALA B 1 182 ? -31.547 -28.469 -21.156 1 31.81 182 ALA B O 1
ATOM 5064 N N . ASP B 1 183 ? -29.562 -28.891 -20.156 1 31.44 183 ASP B N 1
ATOM 5065 C CA . ASP B 1 183 ? -30.312 -29.891 -19.406 1 31.44 183 ASP B CA 1
ATOM 5066 C C . ASP B 1 183 ? -31.297 -29.219 -18.438 1 31.44 183 ASP B C 1
ATOM 5068 O O . ASP B 1 183 ? -31.906 -29.906 -17.609 1 31.44 183 ASP B O 1
ATOM 5072 N N . VAL B 1 184 ? -31.156 -27.984 -18.141 1 32.75 184 VAL B N 1
ATOM 5073 C CA . VAL B 1 184 ? -32.188 -27.578 -17.188 1 32.75 184 VAL B CA 1
ATOM 5074 C C . VAL B 1 184 ? -33.562 -27.797 -17.828 1 32.75 184 VAL B C 1
ATOM 5076 O O . VAL B 1 184 ? -34.594 -27.469 -17.219 1 32.75 184 VAL B O 1
ATOM 5079 N N . GLU B 1 185 ? -33.5 -28.062 -19.156 1 29.08 185 GLU B N 1
ATOM 5080 C CA . GLU B 1 185 ? -34.906 -28.172 -19.625 1 29.08 185 GLU B CA 1
ATOM 5081 C C . GLU B 1 185 ? -35.531 -29.469 -19.141 1 29.08 185 GLU B C 1
ATOM 5083 O O . GLU B 1 185 ? -36.75 -29.531 -18.922 1 29.08 185 GLU B O 1
ATOM 5088 N N . SER B 1 186 ? -34.781 -30.609 -19.266 1 27.78 186 SER B N 1
ATOM 5089 C CA . SER B 1 186 ? -35.594 -31.781 -19.5 1 27.78 186 SER B CA 1
ATOM 5090 C C . SER B 1 186 ? -36.188 -32.281 -18.188 1 27.78 186 SER B C 1
ATOM 5092 O O . SER B 1 186 ? -36.969 -33.25 -18.203 1 27.78 186 SER B O 1
ATOM 5094 N N . THR B 1 187 ? -35.438 -32.219 -17.109 1 27.58 187 THR B N 1
ATOM 5095 C CA . THR B 1 187 ? -36 -33.094 -16.078 1 27.58 187 THR B CA 1
ATOM 5096 C C . THR B 1 187 ? -37.438 -32.688 -15.758 1 27.58 187 THR B C 1
ATOM 5098 O O . THR B 1 187 ? -37.688 -32.031 -14.734 1 27.58 187 THR B O 1
ATOM 5101 N N . ALA B 1 188 ? -38.031 -31.812 -16.641 1 25.12 188 ALA B N 1
ATOM 5102 C CA . ALA B 1 188 ? -39.406 -31.547 -16.266 1 25.12 188 ALA B CA 1
ATOM 5103 C C . ALA B 1 188 ? -40.25 -32.812 -16.328 1 25.12 188 ALA B C 1
ATOM 5105 O O . ALA B 1 188 ? -41.312 -32.844 -16.922 1 25.12 188 ALA B O 1
ATOM 5106 N N . ALA B 1 189 ? -39.531 -33.938 -16.578 1 24.73 189 ALA B N 1
ATOM 5107 C CA . ALA B 1 189 ? -40.469 -35.031 -16.766 1 24.73 189 ALA B CA 1
ATOM 5108 C C . ALA B 1 189 ? -41.5 -35.062 -15.633 1 24.73 189 ALA B C 1
ATOM 5110 O O . ALA B 1 189 ? -41.188 -34.719 -14.5 1 24.73 189 ALA B O 1
ATOM 5111 N N . THR B 1 190 ? -42.781 -35.438 -16.016 1 25.06 190 THR B N 1
ATOM 5112 C CA . THR B 1 190 ? -44.156 -35.531 -15.523 1 25.06 190 THR B CA 1
ATOM 5113 C C . THR B 1 190 ? -44.25 -36.562 -14.406 1 25.06 190 THR B C 1
ATOM 5115 O O . THR B 1 190 ? -44.156 -37.781 -14.656 1 25.06 190 THR B O 1
ATOM 5118 N N . GLN B 1 191 ? -43.219 -36.719 -13.516 1 22.59 191 GLN B N 1
ATOM 5119 C CA . GLN B 1 191 ? -43.625 -37.844 -12.664 1 22.59 191 GLN B CA 1
ATOM 5120 C C . GLN B 1 191 ? -45.094 -37.719 -12.289 1 22.59 191 GLN B C 1
ATOM 5122 O O . GLN B 1 191 ? -45.594 -36.656 -11.922 1 22.59 191 GLN B O 1
ATOM 5127 N N . PRO B 1 192 ? -45.875 -38.594 -12.789 1 23.05 192 PRO B N 1
ATOM 5128 C CA . PRO B 1 192 ? -47.312 -38.656 -12.523 1 23.05 192 PRO B CA 1
ATOM 5129 C C . PRO B 1 192 ? -47.656 -38.594 -11.039 1 23.05 192 PRO B C 1
ATOM 5131 O O . PRO B 1 192 ? -47.062 -39.312 -10.242 1 23.05 192 PRO B O 1
ATOM 5134 N N . ILE B 1 193 ? -47.75 -37.344 -10.508 1 22.19 193 ILE B N 1
ATOM 5135 C CA . ILE B 1 193 ? -48.344 -37.188 -9.18 1 22.19 193 ILE B CA 1
ATOM 5136 C C . ILE B 1 193 ? -49.562 -38.094 -9.047 1 22.19 193 ILE B C 1
ATOM 5138 O O . ILE B 1 193 ? -50.531 -37.938 -9.789 1 22.19 193 ILE B O 1
ATOM 5142 N N . LEU B 1 194 ? -49.281 -39.344 -8.891 1 20.25 194 LEU B N 1
ATOM 5143 C CA . LEU B 1 194 ? -50.406 -40.188 -8.492 1 20.25 194 LEU B CA 1
ATOM 5144 C C . LEU B 1 194 ? -51.281 -39.469 -7.473 1 20.25 194 LEU B C 1
ATOM 5146 O O . LEU B 1 194 ? -50.781 -38.875 -6.52 1 20.25 194 LEU B O 1
ATOM 5150 N N . HIS B 1 195 ? -52.562 -39.188 -7.93 1 20.62 195 HIS B N 1
ATOM 5151 C CA . HIS B 1 195 ? -53.75 -38.594 -7.359 1 20.62 195 HIS B CA 1
ATOM 5152 C C . HIS B 1 195 ? -54.094 -39.219 -6 1 20.62 195 HIS B C 1
ATOM 5154 O O . HIS B 1 195 ? -55.188 -39.719 -5.801 1 20.62 195 HIS B O 1
ATOM 5160 N N . ASN B 1 196 ? -53.094 -39.781 -5.207 1 19.36 196 ASN B N 1
ATOM 5161 C CA . ASN B 1 196 ? -53.906 -40.406 -4.18 1 19.36 196 ASN B CA 1
ATOM 5162 C C . ASN B 1 196 ? -54.906 -39.406 -3.588 1 19.36 196 ASN B C 1
ATOM 5164 O O . ASN B 1 196 ? -54.594 -38.219 -3.43 1 19.36 196 ASN B O 1
ATOM 5168 N N . GLU B 1 197 ? -56.156 -39.844 -3.418 1 18.91 197 GLU B N 1
ATOM 5169 C CA . GLU B 1 197 ? -57.562 -39.406 -3.232 1 18.91 197 GLU B CA 1
ATOM 5170 C C . GLU B 1 197 ? -57.719 -38.688 -1.896 1 18.91 197 GLU B C 1
ATOM 5172 O O . GLU B 1 197 ? -58.812 -38.156 -1.611 1 18.91 197 GLU B O 1
ATOM 5177 N N . GLN B 1 198 ? -56.75 -38.906 -0.885 1 19.16 198 GLN B N 1
ATOM 5178 C CA . GLN B 1 198 ? -57.594 -38.938 0.305 1 19.16 198 GLN B CA 1
ATOM 5179 C C . GLN B 1 198 ? -58.406 -37.625 0.458 1 19.16 198 GLN B C 1
ATOM 5181 O O . GLN B 1 198 ? -58.031 -36.594 -0.093 1 19.16 198 GLN B O 1
ATOM 5186 N N . THR B 1 199 ? -59.312 -37.656 1.459 1 17.91 199 THR B N 1
ATOM 5187 C CA . THR B 1 199 ? -60.688 -37.25 1.803 1 17.91 199 THR B CA 1
ATOM 5188 C C . THR B 1 199 ? -60.719 -35.781 2.186 1 17.91 199 THR B C 1
ATOM 5190 O O . THR B 1 199 ? -61.625 -35.031 1.773 1 17.91 199 THR B O 1
ATOM 5193 N N . GLU B 1 200 ? -59.906 -35.406 3.297 1 17.3 200 GLU B N 1
ATOM 5194 C CA . GLU B 1 200 ? -60.75 -34.844 4.312 1 17.3 200 GLU B CA 1
ATOM 5195 C C . GLU B 1 200 ? -61.25 -33.438 3.893 1 17.3 200 GLU B C 1
ATOM 5197 O O . GLU B 1 200 ? -60.781 -32.906 2.887 1 17.3 200 GLU B O 1
ATOM 5202 N N . HIS B 1 201 ? -61.156 -32.562 4.977 1 17.05 201 HIS B N 1
ATOM 5203 C CA . HIS B 1 201 ? -62.094 -31.719 5.688 1 17.05 201 HIS B CA 1
ATOM 5204 C C . HIS B 1 201 ? -62.188 -30.344 5.027 1 17.05 201 HIS B C 1
ATOM 5206 O O . HIS B 1 201 ? -63.281 -29.891 4.684 1 17.05 201 HIS B O 1
ATOM 5212 N N . SER B 1 202 ? -61.719 -29.344 5.812 1 18.09 202 SER B N 1
ATOM 5213 C CA . SER B 1 202 ? -62.5 -28.219 6.281 1 18.09 202 SER B CA 1
ATOM 5214 C C . SER B 1 202 ? -62.469 -27.078 5.27 1 18.09 202 SER B C 1
ATOM 5216 O O . SER B 1 202 ? -61.5 -26.875 4.555 1 18.09 202 SER B O 1
ATOM 5218 N N . ARG B 1 203 ? -63.594 -26.375 5.105 1 17.39 203 ARG B N 1
ATOM 5219 C CA . ARG B 1 203 ? -64.312 -25.438 4.289 1 17.39 203 ARG B CA 1
ATOM 5220 C C . ARG B 1 203 ? -63.688 -24.047 4.293 1 17.39 203 ARG B C 1
ATOM 5222 O O . ARG B 1 203 ? -64.25 -23.094 3.771 1 17.39 203 ARG B O 1
ATOM 5229 N N . LEU B 1 204 ? -62.594 -23.922 5.145 1 16.58 204 LEU B N 1
ATOM 5230 C CA . LEU B 1 204 ? -62.719 -22.547 5.598 1 16.58 204 LEU B CA 1
ATOM 5231 C C . LEU B 1 204 ? -62.781 -21.594 4.41 1 16.58 204 LEU B C 1
ATOM 5233 O O . LEU B 1 204 ? -62.344 -21.938 3.305 1 16.58 204 LEU B O 1
ATOM 5237 N N . LEU B 1 205 ? -62.5 -20.312 4.754 1 18.05 205 LEU B N 1
ATOM 5238 C CA . LEU B 1 205 ? -63 -18.953 4.609 1 18.05 205 LEU B CA 1
ATOM 5239 C C . LEU B 1 205 ? -62.438 -18.281 3.365 1 18.05 205 LEU B C 1
ATOM 5241 O O . LEU B 1 205 ? -61.219 -18.312 3.145 1 18.05 205 LEU B O 1
ATOM 5245 N N . GLY B 1 206 ? -63.188 -17.938 2.406 1 16.25 206 GLY B N 1
ATOM 5246 C CA . GLY B 1 206 ? -63.281 -17.531 1.013 1 16.25 206 GLY B CA 1
ATOM 5247 C C . GLY B 1 206 ? -62.562 -16.219 0.731 1 16.25 206 GLY B C 1
ATOM 5248 O O . GLY B 1 206 ? -62.5 -15.781 -0.416 1 16.25 206 GLY B O 1
ATOM 5249 N N . SER B 1 207 ? -62.156 -15.445 1.762 1 18.06 207 SER B N 1
ATOM 5250 C CA . SER B 1 207 ? -62.5 -14.102 1.326 1 18.06 207 SER B CA 1
ATOM 5251 C C . SER B 1 207 ? -61.594 -13.633 0.188 1 18.06 207 SER B C 1
ATOM 5253 O O . SER B 1 207 ? -60.438 -14.016 0.119 1 18.06 207 SER B O 1
ATOM 5255 N N . ASN B 1 208 ? -62.125 -13.055 -0.855 1 16.33 208 ASN B N 1
ATOM 5256 C CA . ASN B 1 208 ? -62.031 -12.742 -2.275 1 16.33 208 ASN B CA 1
ATOM 5257 C C . ASN B 1 208 ? -60.969 -11.672 -2.527 1 16.33 208 ASN B C 1
ATOM 5259 O O . ASN B 1 208 ? -60.5 -11.508 -3.656 1 16.33 208 ASN B O 1
ATOM 5263 N N . GLY B 1 209 ? -60.562 -10.734 -1.659 1 18.02 209 GLY B N 1
ATOM 5264 C CA . GLY B 1 209 ? -60.562 -9.461 -2.357 1 18.02 209 GLY B CA 1
ATOM 5265 C C . GLY B 1 209 ? -59.375 -9.281 -3.279 1 18.02 209 GLY B C 1
ATOM 5266 O O . GLY B 1 209 ? -58.25 -9.68 -2.941 1 18.02 209 GLY B O 1
ATOM 5267 N N . SER B 1 210 ? -59.5 -9.25 -4.57 1 17.5 210 SER B N 1
ATOM 5268 C CA . SER B 1 210 ? -58.781 -9.289 -5.824 1 17.5 210 SER B CA 1
ATOM 5269 C C . SER B 1 210 ? -57.875 -8.062 -5.965 1 17.5 210 SER B C 1
ATOM 5271 O O . SER B 1 210 ? -57.188 -7.891 -6.988 1 17.5 210 SER B O 1
ATOM 5273 N N . GLY B 1 211 ? -57.281 -7.398 -4.957 1 17.56 211 GLY B N 1
ATOM 5274 C CA . GLY B 1 211 ? -56.875 -6.074 -5.41 1 17.56 211 GLY B CA 1
ATOM 5275 C C . GLY B 1 211 ? -55.781 -6.102 -6.457 1 17.56 211 GLY B C 1
ATOM 5276 O O . GLY B 1 211 ? -54.812 -6.852 -6.332 1 17.56 211 GLY B O 1
ATOM 5277 N N . SER B 1 212 ? -56 -5.863 -7.742 1 17.53 212 SER B N 1
ATOM 5278 C CA . SER B 1 212 ? -55.375 -5.914 -9.055 1 17.53 212 SER B CA 1
ATOM 5279 C C . SER B 1 212 ? -54.219 -4.938 -9.141 1 17.53 212 SER B C 1
ATOM 5281 O O . SER B 1 212 ? -53.562 -4.828 -10.188 1 17.53 212 SER B O 1
ATOM 5283 N N . MET B 1 213 ? -53.344 -4.648 -8.148 1 18.23 213 MET B N 1
ATOM 5284 C CA . MET B 1 213 ? -52.594 -3.412 -8.391 1 18.23 213 MET B CA 1
ATOM 5285 C C . MET B 1 213 ? -51.688 -3.555 -9.609 1 18.23 213 MET B C 1
ATOM 5287 O O . MET B 1 213 ? -51.031 -4.574 -9.766 1 18.23 213 MET B O 1
ATOM 5291 N N . ASP B 1 214 ? -51.875 -2.73 -10.695 1 18.84 214 ASP B N 1
ATOM 5292 C CA . ASP B 1 214 ? -51.406 -2.514 -12.07 1 18.84 214 ASP B CA 1
ATOM 5293 C C . ASP B 1 214 ? -49.906 -2.266 -12.125 1 18.84 214 ASP B C 1
ATOM 5295 O O . ASP B 1 214 ? -49.406 -1.404 -11.414 1 18.84 214 ASP B O 1
ATOM 5299 N N . TYR B 1 215 ? -49.094 -3.219 -12.453 1 18.83 215 TYR B N 1
ATOM 5300 C CA . TYR B 1 215 ? -47.656 -3.426 -12.57 1 18.83 215 TYR B CA 1
ATOM 5301 C C . TYR B 1 215 ? -47.062 -2.549 -13.664 1 18.83 215 TYR B C 1
ATOM 5303 O O . TYR B 1 215 ? -45.906 -2.711 -14.047 1 18.83 215 TYR B O 1
ATOM 5311 N N . ASP B 1 216 ? -47.875 -1.681 -14.375 1 19.41 216 ASP B N 1
ATOM 5312 C CA . ASP B 1 216 ? -47.438 -1.293 -15.711 1 19.41 216 ASP B CA 1
ATOM 5313 C C . ASP B 1 216 ? -46.156 -0.474 -15.656 1 19.41 216 ASP B C 1
ATOM 5315 O O . ASP B 1 216 ? -45.438 -0.342 -16.656 1 19.41 216 ASP B O 1
ATOM 5319 N N . THR B 1 217 ? -45.906 0.342 -14.734 1 19.69 217 THR B N 1
ATOM 5320 C CA . THR B 1 217 ? -45.312 1.64 -15.031 1 19.69 217 THR B CA 1
ATOM 5321 C C . THR B 1 217 ? -43.844 1.485 -15.383 1 19.69 217 THR B C 1
ATOM 5323 O O . THR B 1 217 ? -43.219 2.418 -15.898 1 19.69 217 THR B O 1
ATOM 5326 N N . VAL B 1 218 ? -43.188 0.49 -15.023 1 19.53 218 VAL B N 1
ATOM 5327 C CA . VAL B 1 218 ? -41.781 0.711 -14.859 1 19.53 218 VAL B CA 1
ATOM 5328 C C . VAL B 1 218 ? -41.094 0.701 -16.219 1 19.53 218 VAL B C 1
ATOM 5330 O O . VAL B 1 218 ? -39.844 0.771 -16.312 1 19.53 218 VAL B O 1
ATOM 5333 N N . ALA B 1 219 ? -41.75 0.397 -17.359 1 20.36 219 ALA B N 1
ATOM 5334 C CA . ALA B 1 219 ? -41.156 0.121 -18.656 1 20.36 219 ALA B CA 1
ATOM 5335 C C . ALA B 1 219 ? -40.406 1.347 -19.188 1 20.36 219 ALA B C 1
ATOM 5337 O O . ALA B 1 219 ? -39.438 1.218 -19.938 1 20.36 219 ALA B O 1
ATOM 5338 N N . ASN B 1 220 ? -40.969 2.518 -19.094 1 19.08 220 ASN B N 1
ATOM 5339 C CA . ASN B 1 220 ? -40.656 3.611 -20.016 1 19.08 220 ASN B CA 1
ATOM 5340 C C . ASN B 1 220 ? -39.25 4.145 -19.797 1 19.08 220 ASN B C 1
ATOM 5342 O O . ASN B 1 220 ? -38.812 5.07 -20.484 1 19.08 220 ASN B O 1
ATOM 5346 N N . PHE B 1 221 ? -38.656 3.91 -18.75 1 18.38 221 PHE B N 1
ATOM 5347 C CA . PHE B 1 221 ? -37.594 4.848 -18.438 1 18.38 221 PHE B CA 1
ATOM 5348 C C . PHE B 1 221 ? -36.375 4.594 -19.312 1 18.38 221 PHE B C 1
ATOM 5350 O O . PHE B 1 221 ? -35.344 5.273 -19.172 1 18.38 221 PHE B O 1
ATOM 5357 N N . ARG B 1 222 ? -36.281 3.568 -20.125 1 20.58 222 ARG B N 1
ATOM 5358 C CA . ARG B 1 222 ? -35.094 3.223 -20.891 1 20.58 222 ARG B CA 1
ATOM 5359 C C . ARG B 1 222 ? -34.719 4.336 -21.859 1 20.58 222 ARG B C 1
ATOM 5361 O O . ARG B 1 222 ? -33.562 4.457 -22.266 1 20.58 222 ARG B O 1
ATOM 5368 N N . LYS B 1 223 ? -35.719 4.902 -22.484 1 20.06 223 LYS B N 1
ATOM 5369 C CA . LYS B 1 223 ? -35.406 5.531 -23.781 1 20.06 223 LYS B CA 1
ATOM 5370 C C . LYS B 1 223 ? -34.5 6.738 -23.594 1 20.06 223 LYS B C 1
ATOM 5372 O O . LYS B 1 223 ? -33.688 7.027 -24.469 1 20.06 223 LYS B O 1
ATOM 5377 N N . ARG B 1 224 ? -34.719 7.641 -22.656 1 19.72 224 ARG B N 1
ATOM 5378 C CA . ARG B 1 224 ? -34.281 9.008 -22.859 1 19.72 224 ARG B CA 1
ATOM 5379 C C . ARG B 1 224 ? -32.75 9.102 -22.703 1 19.72 224 ARG B C 1
ATOM 5381 O O . ARG B 1 224 ? -32.188 10.18 -22.859 1 19.72 224 ARG B O 1
ATOM 5388 N N . ALA B 1 225 ? -32.094 8.195 -22.094 1 19.69 225 ALA B N 1
ATOM 5389 C CA . ALA B 1 225 ? -30.75 8.641 -21.75 1 19.69 225 ALA B CA 1
ATOM 5390 C C . ALA B 1 225 ? -29.891 8.805 -23.016 1 19.69 225 ALA B C 1
ATOM 5392 O O . ALA B 1 225 ? -28.688 8.992 -22.922 1 19.69 225 ALA B O 1
ATOM 5393 N N . ARG B 1 226 ? -30.5 8.641 -24.234 1 19.36 226 ARG B N 1
ATOM 5394 C CA . ARG B 1 226 ? -29.719 8.742 -25.453 1 19.36 226 ARG B CA 1
ATOM 5395 C C . ARG B 1 226 ? -28.953 10.07 -25.516 1 19.36 226 ARG B C 1
ATOM 5397 O O . ARG B 1 226 ? -27.828 10.125 -26 1 19.36 226 ARG B O 1
ATOM 5404 N N . LEU B 1 227 ? -29.719 11.195 -25.344 1 19.47 227 LEU B N 1
ATOM 5405 C CA . LEU B 1 227 ? -29.391 12.391 -26.125 1 19.47 227 LEU B CA 1
ATOM 5406 C C . LEU B 1 227 ? -28.125 13.047 -25.609 1 19.47 227 LEU B C 1
ATOM 5408 O O . LEU B 1 227 ? -27.656 14.055 -26.156 1 19.47 227 LEU B O 1
ATOM 5412 N N . LEU B 1 228 ? -27.766 12.891 -24.359 1 19.53 228 LEU B N 1
ATOM 5413 C CA . LEU B 1 228 ? -26.969 14.047 -23.984 1 19.53 228 LEU B CA 1
ATOM 5414 C C . LEU B 1 228 ? -25.594 13.992 -24.641 1 19.53 228 LEU B C 1
ATOM 5416 O O . LEU B 1 228 ? -24.578 14.312 -24.016 1 19.53 228 LEU B O 1
ATOM 5420 N N . SER B 1 229 ? -25.375 13.156 -25.766 1 19.05 229 SER B N 1
ATOM 5421 C CA . SER B 1 229 ? -24.047 13.023 -26.375 1 19.05 229 SER B CA 1
ATOM 5422 C C . SER B 1 229 ? -23.484 14.391 -26.766 1 19.05 229 SER B C 1
ATOM 5424 O O . SER B 1 229 ? -22.266 14.57 -26.812 1 19.05 229 SER B O 1
ATOM 5426 N N . THR B 1 230 ? -24.25 15.25 -27.359 1 19.39 230 THR B N 1
ATOM 5427 C CA . THR B 1 230 ? -23.656 15.969 -28.484 1 19.39 230 THR B CA 1
ATOM 5428 C C . THR B 1 230 ? -22.766 17.109 -28 1 19.39 230 THR B C 1
ATOM 5430 O O . THR B 1 230 ? -22.312 17.938 -28.797 1 19.39 230 THR B O 1
ATOM 5433 N N . GLY B 1 231 ? -22.609 17.453 -26.734 1 17.98 231 GLY B N 1
ATOM 5434 C CA . GLY B 1 231 ? -22.156 18.828 -26.75 1 17.98 231 GLY B CA 1
ATOM 5435 C C . GLY B 1 231 ? -20.781 19 -27.391 1 17.98 231 GLY B C 1
ATOM 5436 O O . GLY B 1 231 ? -19.906 18.141 -27.219 1 17.98 231 GLY B O 1
ATOM 5437 N N . SER B 1 232 ? -20.594 19.703 -28.562 1 19.55 232 SER B N 1
ATOM 5438 C CA . SER B 1 232 ? -19.531 20.188 -29.469 1 19.55 232 SER B CA 1
ATOM 5439 C C . SER B 1 232 ? -18.469 20.969 -28.703 1 19.55 232 SER B C 1
ATOM 5441 O O . SER B 1 232 ? -18.719 22.094 -28.281 1 19.55 232 SER B O 1
ATOM 5443 N N . ILE B 1 233 ? -18.016 20.594 -27.531 1 18.17 233 ILE B N 1
ATOM 5444 C CA . ILE B 1 233 ? -17.109 21.609 -27.016 1 18.17 233 ILE B CA 1
ATOM 5445 C C . ILE B 1 233 ? -16.016 21.891 -28.047 1 18.17 233 ILE B C 1
ATOM 5447 O O . ILE B 1 233 ? -15.375 20.969 -28.547 1 18.17 233 ILE B O 1
ATOM 5451 N N . ASP B 1 234 ? -15.945 23.078 -28.734 1 18.12 234 ASP B N 1
ATOM 5452 C CA . ASP B 1 234 ? -15.055 23.781 -29.656 1 18.12 234 ASP B CA 1
ATOM 5453 C C . ASP B 1 234 ? -13.617 23.766 -29.141 1 18.12 234 ASP B C 1
ATOM 5455 O O . ASP B 1 234 ? -13.375 23.969 -27.953 1 18.12 234 ASP B O 1
ATOM 5459 N N . ALA B 1 235 ? -12.672 23.078 -29.812 1 18.48 235 ALA B N 1
ATOM 5460 C CA . ALA B 1 235 ? -11.25 22.766 -29.859 1 18.48 235 ALA B CA 1
ATOM 5461 C C . ALA B 1 235 ? -10.406 24.047 -29.812 1 18.48 235 ALA B C 1
ATOM 5463 O O . ALA B 1 235 ? -9.18 23.984 -29.766 1 18.48 235 ALA B O 1
ATOM 5464 N N . ASP B 1 236 ? -10.938 25.344 -29.875 1 19.58 236 ASP B N 1
ATOM 5465 C CA . ASP B 1 236 ? -10.031 26.297 -30.5 1 19.58 236 ASP B CA 1
ATOM 5466 C C . ASP B 1 236 ? -8.82 26.578 -29.609 1 19.58 236 ASP B C 1
ATOM 5468 O O . ASP B 1 236 ? -7.789 27.031 -30.094 1 19.58 236 ASP B O 1
ATOM 5472 N N . GLU B 1 237 ? -8.938 26.547 -28.328 1 17.86 237 GLU B N 1
ATOM 5473 C CA . GLU B 1 237 ? -8.055 27.547 -27.719 1 17.86 237 GLU B CA 1
ATOM 5474 C C . GLU B 1 237 ? -6.605 27.078 -27.75 1 17.86 237 GLU B C 1
ATOM 5476 O O . GLU B 1 237 ? -6.062 26.672 -26.719 1 17.86 237 GLU B O 1
ATOM 5481 N N . ALA B 1 238 ? -6.148 26.156 -28.703 1 18.56 238 ALA B N 1
ATOM 5482 C CA . ALA B 1 238 ? -4.754 25.719 -28.688 1 18.56 238 ALA B CA 1
ATOM 5483 C C . ALA B 1 238 ? -3.805 26.906 -28.781 1 18.56 238 ALA B C 1
ATOM 5485 O O . ALA B 1 238 ? -2.633 26.812 -28.406 1 18.56 238 ALA B O 1
ATOM 5486 N N . GLU B 1 239 ? -4.152 28.078 -29.438 1 20.34 239 GLU B N 1
ATOM 5487 C CA . GLU B 1 239 ? -3.125 28.797 -30.188 1 20.34 239 GLU B CA 1
ATOM 5488 C C . GLU B 1 239 ? -2.17 29.531 -29.234 1 20.34 239 GLU B C 1
ATOM 5490 O O . GLU B 1 239 ? -1.096 29.969 -29.656 1 20.34 239 GLU B O 1
ATOM 5495 N N . ALA B 1 240 ? -2.596 29.875 -28.031 1 18.69 240 ALA B N 1
ATOM 5496 C CA . ALA B 1 240 ? -2.029 31.172 -27.656 1 18.69 240 ALA B CA 1
ATOM 5497 C C . ALA B 1 240 ? -0.511 31.078 -27.531 1 18.69 240 ALA B C 1
ATOM 5499 O O . ALA B 1 240 ? 0.207 32 -27.938 1 18.69 240 ALA B O 1
ATOM 5500 N N . ILE B 1 241 ? 0.043 30.234 -26.688 1 18.81 241 ILE B N 1
ATOM 5501 C CA . ILE B 1 241 ? 1.192 30.828 -26 1 18.81 241 ILE B CA 1
ATOM 5502 C C . ILE B 1 241 ? 2.412 30.781 -26.922 1 18.81 241 ILE B C 1
ATOM 5504 O O . ILE B 1 241 ? 3.537 30.578 -26.469 1 18.81 241 ILE B O 1
ATOM 5508 N N . LEU B 1 242 ? 2.252 30.547 -28.344 1 20.77 242 LEU B N 1
ATOM 5509 C CA . LEU B 1 242 ? 3.486 30.484 -29.125 1 20.77 242 LEU B CA 1
ATOM 5510 C C . LEU B 1 242 ? 4.203 31.828 -29.109 1 20.77 242 LEU B C 1
ATOM 5512 O O . LEU B 1 242 ? 5.156 32.031 -29.875 1 20.77 242 LEU B O 1
ATOM 5516 N N . GLY B 1 243 ? 3.746 32.906 -28.438 1 18.8 243 GLY B N 1
ATOM 5517 C CA . GLY B 1 243 ? 4.094 34.188 -29.031 1 18.8 243 GLY B CA 1
ATOM 5518 C C . GLY B 1 243 ? 5.578 34.344 -29.312 1 18.8 243 GLY B C 1
ATOM 5519 O O . GLY B 1 243 ? 5.973 34.875 -30.344 1 18.8 243 GLY B O 1
ATOM 5520 N N . GLY B 1 244 ? 6.504 34.438 -28.344 1 18.88 244 GLY B N 1
ATOM 5521 C CA . GLY B 1 244 ? 7.262 35.688 -28.391 1 18.88 244 GLY B CA 1
ATOM 5522 C C . GLY B 1 244 ? 8.406 35.625 -29.391 1 18.88 244 GLY B C 1
ATOM 5523 O O . GLY B 1 244 ? 9.18 36.594 -29.484 1 18.88 244 GLY B O 1
ATOM 5524 N N . LEU B 1 245 ? 8.938 34.375 -29.75 1 17.94 245 LEU B N 1
ATOM 5525 C CA . LEU B 1 245 ? 10.297 34.688 -30.188 1 17.94 245 LEU B CA 1
ATOM 5526 C C . LEU B 1 245 ? 10.289 35.5 -31.469 1 17.94 245 LEU B C 1
ATOM 5528 O O . LEU B 1 245 ? 9.469 35.281 -32.344 1 17.94 245 LEU B O 1
ATOM 5532 N N . ARG B 1 246 ? 10.906 36.719 -31.578 1 19.17 246 ARG B N 1
ATOM 5533 C CA . ARG B 1 246 ? 11.055 37.812 -32.531 1 19.17 246 ARG B CA 1
ATOM 5534 C C . ARG B 1 246 ? 11.664 37.312 -33.844 1 19.17 246 ARG B C 1
ATOM 5536 O O . ARG B 1 246 ? 11.867 38.094 -34.781 1 19.17 246 ARG B O 1
ATOM 5543 N N . ILE B 1 247 ? 11.555 36.031 -34.344 1 18.03 247 ILE B N 1
ATOM 5544 C CA . ILE B 1 247 ? 12.562 36.031 -35.406 1 18.03 247 ILE B CA 1
ATOM 5545 C C . ILE B 1 247 ? 12.172 37.031 -36.469 1 18.03 247 ILE B C 1
ATOM 5547 O O . ILE B 1 247 ? 10.992 37.188 -36.812 1 18.03 247 ILE B O 1
ATOM 5551 N N . GLU B 1 248 ? 13.102 37.906 -37.062 1 18.47 248 GLU B N 1
ATOM 5552 C CA . GLU B 1 248 ? 13.289 38.938 -38.094 1 18.47 248 GLU B CA 1
ATOM 5553 C C . GLU B 1 248 ? 12.859 38.438 -39.469 1 18.47 248 GLU B C 1
ATOM 5555 O O . GLU B 1 248 ? 13.523 37.562 -40.031 1 18.47 248 GLU B O 1
ATOM 5560 N N . THR B 1 249 ? 11.492 38.312 -39.625 1 18.7 249 THR B N 1
ATOM 5561 C CA . THR B 1 249 ? 11.094 37.812 -40.938 1 18.7 249 THR B CA 1
ATOM 5562 C C . THR B 1 249 ? 11.375 38.844 -42 1 18.7 249 THR B C 1
ATOM 5564 O O . THR B 1 249 ? 10.648 39.844 -42.125 1 18.7 249 THR B O 1
ATOM 5567 N N . ASP B 1 250 ? 12.5 39.312 -42.312 1 16.38 250 ASP B N 1
ATOM 5568 C CA . ASP B 1 250 ? 12.453 40.406 -43.281 1 16.38 250 ASP B CA 1
ATOM 5569 C C . ASP B 1 250 ? 11.664 40 -44.531 1 16.38 250 ASP B C 1
ATOM 5571 O O . ASP B 1 250 ? 10.719 40.688 -44.938 1 16.38 250 ASP B O 1
ATOM 5575 N N . SER B 1 251 ? 12.406 39.656 -45.625 1 16.42 251 SER B N 1
ATOM 5576 C CA . SER B 1 251 ? 12.453 40.406 -46.875 1 16.42 251 SER B CA 1
ATOM 5577 C C . SER B 1 251 ? 11.352 39.969 -47.844 1 16.42 251 SER B C 1
ATOM 5579 O O . SER B 1 251 ? 10.586 40.781 -48.344 1 16.42 251 SER B O 1
ATOM 5581 N N . THR B 1 252 ? 11.648 39.125 -48.875 1 17.3 252 THR B N 1
ATOM 5582 C CA . THR B 1 252 ? 11.641 39.469 -50.281 1 17.3 252 THR B CA 1
ATOM 5583 C C . THR B 1 252 ? 10.297 39.094 -50.938 1 17.3 252 THR B C 1
ATOM 5585 O O . THR B 1 252 ? 9.602 38.188 -50.438 1 17.3 252 THR B O 1
ATOM 5588 N N . GLY B 1 253 ? 9.711 39.906 -51.969 1 16.31 253 GLY B N 1
ATOM 5589 C CA . GLY B 1 253 ? 8.562 40.281 -52.75 1 16.31 253 GLY B CA 1
ATOM 5590 C C . GLY B 1 253 ? 8.07 39.188 -53.688 1 16.31 253 GLY B C 1
ATOM 5591 O O . GLY B 1 253 ? 6.961 39.25 -54.219 1 16.31 253 GLY B O 1
ATOM 5592 N N . HIS B 1 254 ? 8.812 38.125 -54.125 1 15.89 254 HIS B N 1
ATOM 5593 C CA . HIS B 1 254 ? 8.656 38 -55.562 1 15.89 254 HIS B CA 1
ATOM 5594 C C . HIS B 1 254 ? 7.266 37.469 -55.906 1 15.89 254 HIS B C 1
ATOM 5596 O O . HIS B 1 254 ? 6.602 36.844 -55.094 1 15.89 254 HIS B O 1
ATOM 5602 N N . SER B 1 255 ? 6.922 37.344 -57.281 1 15.46 255 SER B N 1
ATOM 5603 C CA . SER B 1 255 ? 6.07 37.625 -58.438 1 15.46 255 SER B CA 1
ATOM 5604 C C . SER B 1 255 ? 5.152 36.438 -58.719 1 15.46 255 SER B C 1
ATOM 5606 O O . SER B 1 255 ? 3.945 36.625 -58.906 1 15.46 255 SER B O 1
ATOM 5608 N N . LYS B 1 256 ? 5.633 35.25 -59.25 1 15.6 256 LYS B N 1
ATOM 5609 C CA . LYS B 1 256 ? 5.23 34.969 -60.625 1 15.6 256 LYS B CA 1
ATOM 5610 C C . LYS B 1 256 ? 3.828 34.375 -60.688 1 15.6 256 LYS B C 1
ATOM 5612 O O . LYS B 1 256 ? 2.965 34.875 -61.406 1 15.6 256 LYS B O 1
ATOM 5617 N N . LEU B 1 257 ? 3.66 32.969 -60.625 1 14.21 257 LEU B N 1
ATOM 5618 C CA . LEU B 1 257 ? 3.328 32.25 -61.875 1 14.21 257 LEU B CA 1
ATOM 5619 C C . LEU B 1 257 ? 1.828 32 -61.969 1 14.21 257 LEU B C 1
ATOM 5621 O O . LEU B 1 257 ? 1.137 31.953 -60.938 1 14.21 257 LEU B O 1
ATOM 5625 N N . LYS B 1 258 ? 1.438 30.938 -62.812 1 14.52 258 LYS B N 1
ATOM 5626 C CA . LYS B 1 258 ? 0.684 30.75 -64.062 1 14.52 258 LYS B CA 1
ATOM 5627 C C . LYS B 1 258 ? -0.737 30.281 -63.75 1 14.52 258 LYS B C 1
ATOM 5629 O O . LYS B 1 258 ? -1.706 30.875 -64.25 1 14.52 258 LYS B O 1
ATOM 5634 N N . ARG B 1 259 ? -1.006 28.891 -63.875 1 14.43 259 ARG B N 1
ATOM 5635 C CA . ARG B 1 259 ? -1.712 28.391 -65.062 1 14.43 259 ARG B CA 1
ATOM 5636 C C . ARG B 1 259 ? -3.195 28.203 -64.75 1 14.43 259 ARG B C 1
ATOM 5638 O O . ARG B 1 259 ? -3.594 28.062 -63.625 1 14.43 259 ARG B O 1
ATOM 5645 N N . ARG B 1 260 ? -3.941 27.453 -65.75 1 14.62 260 ARG B N 1
ATOM 5646 C CA . ARG B 1 260 ? -5.047 27.531 -66.688 1 14.62 260 ARG B CA 1
ATOM 5647 C C . ARG B 1 260 ? -6.277 26.797 -66.125 1 14.62 260 ARG B C 1
ATOM 5649 O O . ARG B 1 260 ? -7.395 27.312 -66.25 1 14.62 260 ARG B O 1
ATOM 5656 N N . ASN B 1 261 ? -6.348 25.312 -65.938 1 14.7 261 ASN B N 1
ATOM 5657 C CA . ASN B 1 261 ? -7.219 24.688 -66.938 1 14.7 261 ASN B CA 1
ATOM 5658 C C . ASN B 1 261 ? -8.664 24.641 -66.438 1 14.7 261 ASN B C 1
ATOM 5660 O O . ASN B 1 261 ? -8.922 24.719 -65.25 1 14.7 261 ASN B O 1
ATOM 5664 N N . THR B 1 262 ? -9.703 24.203 -67.375 1 15.13 262 THR B N 1
ATOM 5665 C CA . THR B 1 262 ? -11 24.406 -68 1 15.13 262 THR B CA 1
ATOM 5666 C C . THR B 1 262 ? -12.055 23.469 -67.375 1 15.13 262 THR B C 1
ATOM 5668 O O . THR B 1 262 ? -13.25 23.75 -67.438 1 15.13 262 THR B O 1
ATOM 5671 N N . PHE B 1 263 ? -11.852 22.25 -66.688 1 15.3 263 PHE B N 1
ATOM 5672 C CA . PHE B 1 263 ? -12.719 21.234 -67.25 1 15.3 263 PHE B CA 1
ATOM 5673 C C . PHE B 1 263 ? -14.164 21.453 -66.875 1 15.3 263 PHE B C 1
ATOM 5675 O O . PHE B 1 263 ? -14.445 21.781 -65.688 1 15.3 263 PHE B O 1
ATOM 5682 N N . SER B 1 264 ? -15.203 21.375 -67.812 1 15.33 264 SER B N 1
ATOM 5683 C CA . SER B 1 264 ? -16.531 21.734 -68.25 1 15.33 264 SER B CA 1
ATOM 5684 C C . SER B 1 264 ? -17.609 20.891 -67.625 1 15.33 264 SER B C 1
ATOM 5686 O O . SER B 1 264 ? -18.656 21.406 -67.188 1 15.33 264 SER B O 1
ATOM 5688 N N . GLY B 1 265 ? -17.609 19.453 -67.625 1 15.02 265 GLY B N 1
ATOM 5689 C CA . GLY B 1 265 ? -18.688 18.828 -68.375 1 15.02 265 GLY B CA 1
ATOM 5690 C C . GLY B 1 265 ? -20.031 18.906 -67.688 1 15.02 265 GLY B C 1
ATOM 5691 O O . GLY B 1 265 ? -20.109 19.312 -66.5 1 15.02 265 GLY B O 1
ATOM 5692 N N . PHE B 1 266 ? -21.016 17.703 -67.875 1 15.3 266 PHE B N 1
ATOM 5693 C CA . PHE B 1 266 ? -22.188 17.375 -68.625 1 15.3 266 PHE B CA 1
ATOM 5694 C C . PHE B 1 266 ? -23.406 17.156 -67.75 1 15.3 266 PHE B C 1
ATOM 5696 O O . PHE B 1 266 ? -24.5 17.625 -68.062 1 15.3 266 PHE B O 1
ATOM 5703 N N . PHE B 1 267 ? -23.469 16.219 -66.625 1 15.77 267 PHE B N 1
ATOM 5704 C CA . PHE B 1 267 ? -24.484 15.188 -66.812 1 15.77 267 PHE B CA 1
ATOM 5705 C C . PHE B 1 267 ? -25.859 15.703 -66.375 1 15.77 267 PHE B C 1
ATOM 5707 O O . PHE B 1 267 ? -26.016 16.234 -65.312 1 15.77 267 PHE B O 1
ATOM 5714 N N . ASN B 1 268 ? -26.844 15.797 -67.188 1 15.89 268 ASN B N 1
ATOM 5715 C CA . ASN B 1 268 ? -28.156 16.375 -67.438 1 15.89 268 ASN B CA 1
ATOM 5716 C C . ASN B 1 268 ? -29.25 15.586 -66.75 1 15.89 268 ASN B C 1
ATOM 5718 O O . ASN B 1 268 ? -30.422 15.992 -66.688 1 15.89 268 ASN B O 1
ATOM 5722 N N . ARG B 1 269 ? -29.078 14.328 -66.25 1 16 269 ARG B N 1
ATOM 5723 C CA . ARG B 1 269 ? -30.172 13.438 -66.625 1 16 269 ARG B CA 1
ATOM 5724 C C . ARG B 1 269 ? -31.5 13.953 -66.062 1 16 269 ARG B C 1
ATOM 5726 O O . ARG B 1 269 ? -31.578 14.406 -64.938 1 16 269 ARG B O 1
ATOM 5733 N N . HIS B 1 270 ? -32.594 13.781 -66.75 1 16.3 270 HIS B N 1
ATOM 5734 C CA . HIS B 1 270 ? -33.906 14.266 -67.125 1 16.3 270 HIS B CA 1
ATOM 5735 C C . HIS B 1 270 ? -34.938 13.891 -66.125 1 16.3 270 HIS B C 1
ATOM 5737 O O . HIS B 1 270 ? -35.625 14.766 -65.562 1 16.3 270 HIS B O 1
ATOM 5743 N N . SER B 1 271 ? -35.906 12.852 -66.438 1 16.62 271 SER B N 1
ATOM 5744 C CA . SER B 1 271 ? -37.25 13.016 -66.938 1 16.62 271 SER B CA 1
ATOM 5745 C C . SER B 1 271 ? -38.281 12.734 -65.812 1 16.62 271 SER B C 1
ATOM 5747 O O . SER B 1 271 ? -39.156 13.562 -65.562 1 16.62 271 SER B O 1
ATOM 5749 N N . SER B 1 272 ? -38.812 11.344 -65.562 1 18 272 SER B N 1
ATOM 5750 C CA . SER B 1 272 ? -40.094 10.797 -65.938 1 18 272 SER B CA 1
ATOM 5751 C C . SER B 1 272 ? -41.062 10.828 -64.812 1 18 272 SER B C 1
ATOM 5753 O O . SER B 1 272 ? -40.656 10.805 -63.625 1 18 272 SER B O 1
ATOM 5755 N N . GLU B 1 273 ? -42.5 10.93 -65 1 20.86 273 GLU B N 1
ATOM 5756 C CA . GLU B 1 273 ? -43.812 11.336 -64.5 1 20.86 273 GLU B CA 1
ATOM 5757 C C . GLU B 1 273 ? -44.469 10.203 -63.688 1 20.86 273 GLU B C 1
ATOM 5759 O O . GLU B 1 273 ? -45.594 10.352 -63.219 1 20.86 273 GLU B O 1
ATOM 5764 N N . SER B 1 274 ? -43.781 9.219 -63.094 1 18.16 274 SER B N 1
ATOM 5765 C CA . SER B 1 274 ? -44.5 7.965 -62.938 1 18.16 274 SER B CA 1
ATOM 5766 C C . SER B 1 274 ? -45.781 8.172 -62.125 1 18.16 274 SER B C 1
ATOM 5768 O O . SER B 1 274 ? -45.812 8.977 -61.188 1 18.16 274 SER B O 1
ATOM 5770 N N . ALA B 1 275 ? -47 7.617 -62.625 1 20.06 275 ALA B N 1
ATOM 5771 C CA . ALA B 1 275 ? -48.438 7.352 -62.531 1 20.06 275 ALA B CA 1
ATOM 5772 C C . ALA B 1 275 ? -48.781 6.562 -61.281 1 20.06 275 ALA B C 1
ATOM 5774 O O . ALA B 1 275 ? -48.031 5.672 -60.875 1 20.06 275 ALA B O 1
ATOM 5775 N N . GLU B 1 276 ? -49.688 7.039 -60.375 1 21.86 276 GLU B N 1
ATOM 5776 C CA . GLU B 1 276 ? -50.094 6.668 -59 1 21.86 276 GLU B CA 1
ATOM 5777 C C . GLU B 1 276 ? -50.906 5.371 -59 1 21.86 276 GLU B C 1
ATOM 5779 O O . GLU B 1 276 ? -51.406 4.957 -57.969 1 21.86 276 GLU B O 1
ATOM 5784 N N . PRO B 1 277 ? -50.469 4.262 -59.875 1 22.34 277 PRO B N 1
ATOM 5785 C CA . PRO B 1 277 ? -51.562 3.303 -60 1 22.34 277 PRO B CA 1
ATOM 5786 C C . PRO B 1 277 ? -52.062 2.781 -58.656 1 22.34 277 PRO B C 1
ATOM 5788 O O . PRO B 1 277 ? -51.312 2.834 -57.656 1 22.34 277 PRO B O 1
ATOM 5791 N N . LEU B 1 278 ? -53.406 2.285 -58.594 1 26.02 278 LEU B N 1
ATOM 5792 C CA . LEU B 1 278 ? -54.469 1.781 -57.75 1 26.02 278 LEU B CA 1
ATOM 5793 C C . LEU B 1 278 ? -54.125 0.4 -57.219 1 26.02 278 LEU B C 1
ATOM 5795 O O . LEU B 1 278 ? -55 -0.263 -56.625 1 26.02 278 LEU B O 1
ATOM 5799 N N . LEU B 1 279 ? -52.875 -0.067 -56.938 1 22.52 279 LEU B N 1
ATOM 5800 C CA . LEU B 1 279 ? -52.531 -1.49 -56.906 1 22.52 279 LEU B CA 1
ATOM 5801 C C . LEU B 1 279 ? -53.344 -2.205 -55.812 1 22.52 279 LEU B C 1
ATOM 5803 O O . LEU B 1 279 ? -53.688 -1.607 -54.812 1 22.52 279 LEU B O 1
ATOM 5807 N N . SER B 1 280 ? -53.969 -3.365 -56.219 1 24.78 280 SER B N 1
ATOM 5808 C CA . SER B 1 280 ? -54.781 -4.48 -55.75 1 24.78 280 SER B CA 1
ATOM 5809 C C . SER B 1 280 ? -54.219 -5.086 -54.5 1 24.78 280 SER B C 1
ATOM 5811 O O . SER B 1 280 ? -53.031 -4.898 -54.188 1 24.78 280 SER B O 1
ATOM 5813 N N . PRO B 1 281 ? -54.969 -6.125 -53.844 1 29.11 281 PRO B N 1
ATOM 5814 C CA . PRO B 1 281 ? -55.094 -6.645 -52.469 1 29.11 281 PRO B CA 1
ATOM 5815 C C . PRO B 1 281 ? -53.812 -7.355 -52 1 29.11 281 PRO B C 1
ATOM 5817 O O . PRO B 1 281 ? -53.625 -7.578 -50.812 1 29.11 281 PRO B O 1
ATOM 5820 N N . ASP B 1 282 ? -53.281 -8.156 -53.062 1 29.56 282 ASP B N 1
ATOM 5821 C CA . ASP B 1 282 ? -52.375 -9.297 -52.844 1 29.56 282 ASP B CA 1
ATOM 5822 C C . ASP B 1 282 ? -51.062 -8.844 -52.219 1 29.56 282 ASP B C 1
ATOM 5824 O O . ASP B 1 282 ? -50.219 -8.266 -52.906 1 29.56 282 ASP B O 1
ATOM 5828 N N . ASP B 1 283 ? -51.125 -8.242 -51.125 1 27.95 283 ASP B N 1
ATOM 5829 C CA . ASP B 1 283 ? -50.094 -7.391 -50.531 1 27.95 283 ASP B CA 1
ATOM 5830 C C . ASP B 1 283 ? -48.812 -8.156 -50.344 1 27.95 283 ASP B C 1
ATOM 5832 O O . ASP B 1 283 ? -48.719 -9.078 -49.531 1 27.95 283 ASP B O 1
ATOM 5836 N N . PRO B 1 284 ? -48.062 -8.508 -51.5 1 26.86 284 PRO B N 1
ATOM 5837 C CA . PRO B 1 284 ? -46.938 -9.43 -51.562 1 26.86 284 PRO B CA 1
ATOM 5838 C C . PRO B 1 284 ? -45.875 -9.133 -50.531 1 26.86 284 PRO B C 1
ATOM 5840 O O . PRO B 1 284 ? -44.75 -9.664 -50.594 1 26.86 284 PRO B O 1
ATOM 5843 N N . LEU B 1 285 ? -45.906 -8.008 -49.906 1 28.69 285 LEU B N 1
ATOM 5844 C CA . LEU B 1 285 ? -44.656 -7.562 -49.312 1 28.69 285 LEU B CA 1
ATOM 5845 C C . LEU B 1 285 ? -44.219 -8.523 -48.219 1 28.69 285 LEU B C 1
ATOM 5847 O O . LEU B 1 285 ? -44.5 -8.305 -47.031 1 28.69 285 LEU B O 1
ATOM 5851 N N . ALA B 1 286 ? -44.594 -9.758 -48.375 1 28.3 286 ALA B N 1
ATOM 5852 C CA . ALA B 1 286 ? -44.031 -10.703 -47.438 1 28.3 286 ALA B CA 1
ATOM 5853 C C . ALA B 1 286 ? -42.531 -10.469 -47.219 1 28.3 286 ALA B C 1
ATOM 5855 O O . ALA B 1 286 ? -41.75 -10.57 -48.188 1 28.3 286 ALA B O 1
ATOM 5856 N N . ILE B 1 287 ? -42.25 -9.469 -46.5 1 32.84 287 ILE B N 1
ATOM 5857 C CA . ILE B 1 287 ? -40.844 -9.18 -46.281 1 32.84 287 ILE B CA 1
ATOM 5858 C C . ILE B 1 287 ? -40.062 -10.477 -46.094 1 32.84 287 ILE B C 1
ATOM 5860 O O . ILE B 1 287 ? -40.438 -11.305 -45.25 1 32.84 287 ILE B O 1
ATOM 5864 N N . PRO B 1 288 ? -39.469 -10.945 -47.125 1 33.62 288 PRO B N 1
ATOM 5865 C CA . PRO B 1 288 ? -38.781 -12.219 -46.906 1 33.62 288 PRO B CA 1
ATOM 5866 C C . PRO B 1 288 ? -38.031 -12.25 -45.594 1 33.62 288 PRO B C 1
ATOM 5868 O O . PRO B 1 288 ? -37.625 -11.203 -45.062 1 33.62 288 PRO B O 1
ATOM 5871 N N . PRO B 1 289 ? -38.25 -13.336 -44.781 1 33.81 289 PRO B N 1
ATOM 5872 C CA . PRO B 1 289 ? -37.562 -13.43 -43.5 1 33.81 289 PRO B CA 1
ATOM 5873 C C . PRO B 1 289 ? -36.125 -12.992 -43.594 1 33.81 289 PRO B C 1
ATOM 5875 O O . PRO B 1 289 ? -35.5 -13.094 -44.625 1 33.81 289 PRO B O 1
ATOM 5878 N N . GLU B 1 290 ? -35.812 -11.852 -42.969 1 37.53 290 GLU B N 1
ATOM 5879 C CA . GLU B 1 290 ? -34.438 -11.383 -42.938 1 37.53 290 GLU B CA 1
ATOM 5880 C C . GLU B 1 290 ? -33.469 -12.562 -42.938 1 37.53 290 GLU B C 1
ATOM 5882 O O . GLU B 1 290 ? -33.688 -13.562 -42.25 1 37.53 290 GLU B O 1
ATOM 5887 N N . PRO B 1 291 ? -32.812 -12.773 -44.031 1 33.84 291 PRO B N 1
ATOM 5888 C CA . PRO B 1 291 ? -31.906 -13.914 -43.938 1 33.84 291 PRO B CA 1
ATOM 5889 C C . PRO B 1 291 ? -31.219 -14 -42.594 1 33.84 291 PRO B C 1
ATOM 5891 O O . PRO B 1 291 ? -30.953 -12.969 -41.969 1 33.84 291 PRO B O 1
ATOM 5894 N N . THR B 1 292 ? -31.625 -14.945 -41.688 1 34.25 292 THR B N 1
ATOM 5895 C CA . THR B 1 292 ? -30.781 -15.305 -40.562 1 34.25 292 THR B CA 1
ATOM 5896 C C . THR B 1 292 ? -29.312 -15.117 -40.906 1 34.25 292 THR B C 1
ATOM 5898 O O . THR B 1 292 ? -28.781 -15.766 -41.781 1 34.25 292 THR B O 1
ATOM 5901 N N . ILE B 1 293 ? -28.906 -13.852 -41 1 36.56 293 ILE B N 1
ATOM 5902 C CA . ILE B 1 293 ? -27.453 -13.852 -41.031 1 36.56 293 ILE B CA 1
ATOM 5903 C C . ILE B 1 293 ? -26.922 -15.07 -40.281 1 36.56 293 ILE B C 1
ATOM 5905 O O . ILE B 1 293 ? -27.094 -15.18 -39.062 1 36.56 293 ILE B O 1
ATOM 5909 N N . THR B 1 294 ? -26.953 -16.188 -40.812 1 36.97 294 THR B N 1
ATOM 5910 C CA . THR B 1 294 ? -26.156 -17.312 -40.312 1 36.97 294 THR B CA 1
ATOM 5911 C C . THR B 1 294 ? -24.891 -16.812 -39.625 1 36.97 294 THR B C 1
ATOM 5913 O O . THR B 1 294 ? -24.094 -16.078 -40.25 1 36.97 294 THR B O 1
ATOM 5916 N N . ARG B 1 295 ? -24.953 -16.359 -38.344 1 42.12 295 ARG B N 1
ATOM 5917 C CA . ARG B 1 295 ? -23.688 -16.297 -37.625 1 42.12 295 ARG B CA 1
ATOM 5918 C C . ARG B 1 295 ? -22.641 -17.188 -38.281 1 42.12 295 ARG B C 1
ATOM 5920 O O . ARG B 1 295 ? -22.75 -18.422 -38.25 1 42.12 295 ARG B O 1
ATOM 5927 N N . SER B 1 296 ? -22.234 -16.875 -39.438 1 40.97 296 SER B N 1
ATOM 5928 C CA . SER B 1 296 ? -21.078 -17.547 -40.031 1 40.97 296 SER B CA 1
ATOM 5929 C C . SER B 1 296 ? -20.156 -18.125 -38.969 1 40.97 296 SER B C 1
ATOM 5931 O O . SER B 1 296 ? -19.781 -17.438 -38.031 1 40.97 296 SER B O 1
ATOM 5933 N N . ASN B 1 297 ? -20.078 -19.391 -38.594 1 48.34 297 ASN B N 1
ATOM 5934 C CA . ASN B 1 297 ? -19.188 -20.312 -37.906 1 48.34 297 ASN B CA 1
ATOM 5935 C C . ASN B 1 297 ? -17.734 -19.906 -38.031 1 48.34 297 ASN B C 1
ATOM 5937 O O . ASN B 1 297 ? -16.875 -20.734 -38.375 1 48.34 297 ASN B O 1
ATOM 5941 N N . SER B 1 298 ? -17.422 -18.688 -38.438 1 53.09 298 SER B N 1
ATOM 5942 C CA . SER B 1 298 ? -16.031 -18.375 -38.719 1 53.09 298 SER B CA 1
ATOM 5943 C C . SER B 1 298 ? -15.156 -18.609 -37.5 1 53.09 298 SER B C 1
ATOM 5945 O O . SER B 1 298 ? -15.625 -18.484 -36.344 1 53.09 298 SER B O 1
ATOM 5947 N N . LEU B 1 299 ? -14.039 -19.406 -37.688 1 58.56 299 LEU B N 1
ATOM 5948 C CA . LEU B 1 299 ? -12.961 -19.688 -36.75 1 58.56 299 LEU B CA 1
ATOM 5949 C C . LEU B 1 299 ? -12.664 -18.484 -35.875 1 58.56 299 LEU B C 1
ATOM 5951 O O . LEU B 1 299 ? -12.398 -18.625 -34.688 1 58.56 299 LEU B O 1
ATOM 5955 N N . PHE B 1 300 ? -12.914 -17.328 -36.531 1 58.81 300 PHE B N 1
ATOM 5956 C CA . PHE B 1 300 ? -12.609 -16.109 -35.812 1 58.81 300 PHE B CA 1
ATOM 5957 C C . PHE B 1 300 ? -13.609 -15.883 -34.688 1 58.81 300 PHE B C 1
ATOM 5959 O O . PHE B 1 300 ? -13.219 -15.562 -33.562 1 58.81 300 PHE B O 1
ATOM 5966 N N . PHE B 1 301 ? -14.836 -15.984 -34.969 1 61.38 301 PHE B N 1
ATOM 5967 C CA . PHE B 1 301 ? -15.844 -15.742 -33.938 1 61.38 301 PHE B CA 1
ATOM 5968 C C . PHE B 1 301 ? -15.789 -16.828 -32.875 1 61.38 301 PHE B C 1
ATOM 5970 O O . PHE B 1 301 ? -16.016 -16.547 -31.688 1 61.38 301 PHE B O 1
ATOM 5977 N N . ARG B 1 302 ? -15.492 -18.094 -33.281 1 59.72 302 ARG B N 1
ATOM 5978 C CA . ARG B 1 302 ? -15.297 -19.156 -32.312 1 59.72 302 ARG B CA 1
ATOM 5979 C C . ARG B 1 302 ? -14.117 -18.844 -31.391 1 59.72 302 ARG B C 1
ATOM 5981 O O . ARG B 1 302 ? -14.188 -19.078 -30.172 1 59.72 302 ARG B O 1
ATOM 5988 N N . ILE B 1 30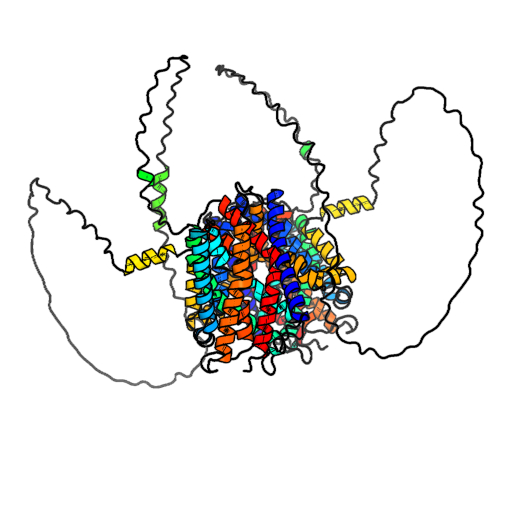3 ? -13.125 -18.312 -32.062 1 61.06 303 ILE B N 1
ATOM 5989 C CA . ILE B 1 303 ? -11.961 -17.922 -31.281 1 61.06 303 ILE B CA 1
ATOM 5990 C C . ILE B 1 303 ? -12.336 -16.797 -30.328 1 61.06 303 ILE B C 1
ATOM 5992 O O . ILE B 1 303 ? -11.953 -16.812 -29.156 1 61.06 303 ILE B O 1
ATOM 5996 N N . LEU B 1 304 ? -13.078 -15.875 -30.844 1 62.69 304 LEU B N 1
ATOM 5997 C CA . LEU B 1 304 ? -13.484 -14.75 -30.016 1 62.69 304 LEU B CA 1
ATOM 5998 C C . LEU B 1 304 ? -14.367 -15.211 -28.859 1 62.69 304 LEU B C 1
ATOM 6000 O O . LEU B 1 304 ? -14.242 -14.711 -27.734 1 62.69 304 LEU B O 1
ATOM 6004 N N . GLU B 1 305 ? -15.258 -16.094 -29.172 1 63.81 305 GLU B N 1
ATOM 6005 C CA . GLU B 1 305 ? -16.125 -16.625 -28.141 1 63.81 305 GLU B CA 1
ATOM 6006 C C . GLU B 1 305 ? -15.305 -17.406 -27.094 1 63.81 305 GLU B C 1
ATOM 6008 O O . GLU B 1 305 ? -15.586 -17.312 -25.891 1 63.81 305 GLU B O 1
ATOM 6013 N N . THR B 1 306 ? -14.367 -18.172 -27.719 1 61.72 306 THR B N 1
ATOM 6014 C CA . THR B 1 306 ? -13.5 -18.938 -26.828 1 61.72 306 THR B CA 1
ATOM 6015 C C . THR B 1 306 ? -12.68 -18 -25.938 1 61.72 306 THR B C 1
ATOM 6017 O O . THR B 1 306 ? -12.523 -18.234 -24.75 1 61.72 306 THR B O 1
ATOM 6020 N N . VAL B 1 307 ? -12.344 -16.938 -26.547 1 71 307 VAL B N 1
ATOM 6021 C CA . VAL B 1 307 ? -11.516 -15.977 -25.828 1 71 307 VAL B CA 1
ATOM 6022 C C . VAL B 1 307 ? -12.352 -15.25 -24.797 1 71 307 VAL B C 1
ATOM 6024 O O . VAL B 1 307 ? -11.875 -14.945 -23.703 1 71 307 VAL B O 1
ATOM 6027 N N . GLU B 1 308 ? -13.516 -15.047 -25.141 1 72.94 308 GLU B N 1
ATOM 6028 C CA . GLU B 1 308 ? -14.398 -14.289 -24.266 1 72.94 308 GLU B CA 1
ATOM 6029 C C . GLU B 1 308 ? -14.633 -15.016 -22.953 1 72.94 308 GLU B C 1
ATOM 6031 O O . GLU B 1 308 ? -14.875 -14.383 -21.922 1 72.94 308 GLU B O 1
ATOM 6036 N N . GLN B 1 309 ? -14.562 -16.375 -23.062 1 69.44 309 GLN B N 1
ATOM 6037 C CA . GLN B 1 309 ? -14.805 -17.141 -21.859 1 69.44 309 GLN B CA 1
ATOM 6038 C C . GLN B 1 309 ? -13.703 -16.922 -20.828 1 69.44 309 GLN B C 1
ATOM 6040 O O . GLN B 1 309 ? -13.906 -17.141 -19.641 1 69.44 309 GLN B O 1
ATOM 6045 N N . PHE B 1 310 ? -12.633 -16.453 -21.359 1 76.06 310 PHE B N 1
ATOM 6046 C CA . PHE B 1 310 ? -11.477 -16.25 -20.5 1 76.06 310 PHE B CA 1
ATOM 6047 C C . PHE B 1 310 ? -11.414 -14.812 -20 1 76.06 310 PHE B C 1
ATOM 6049 O O . PHE B 1 310 ? -10.656 -14.5 -19.078 1 76.06 310 PHE B O 1
ATOM 6056 N N . LEU B 1 311 ? -12.297 -14.031 -20.578 1 82.88 311 LEU B N 1
ATOM 6057 C CA . LEU B 1 311 ? -12.117 -12.609 -20.328 1 82.88 311 LEU B CA 1
ATOM 6058 C C . LEU B 1 311 ? -12.859 -12.18 -19.062 1 82.88 311 LEU B C 1
ATOM 6060 O O . LEU B 1 311 ? -14.023 -12.523 -18.875 1 82.88 311 LEU B O 1
ATOM 6064 N N . ASN B 1 312 ? -12.25 -11.758 -18.125 1 85.19 312 ASN B N 1
ATOM 6065 C CA . ASN B 1 312 ? -12.711 -11.062 -16.938 1 85.19 312 ASN B CA 1
ATOM 6066 C C . ASN B 1 312 ? -11.914 -9.789 -16.672 1 85.19 312 ASN B C 1
ATOM 6068 O O . ASN B 1 312 ? -10.938 -9.516 -17.375 1 85.19 312 ASN B O 1
ATOM 6072 N N . PRO B 1 313 ? -12.336 -8.984 -15.836 1 87.88 313 PRO B N 1
ATOM 6073 C CA . PRO B 1 313 ? -11.656 -7.699 -15.648 1 87.88 313 PRO B CA 1
ATOM 6074 C C . PRO B 1 313 ? -10.164 -7.855 -15.398 1 87.88 313 PRO B C 1
ATOM 6076 O O . PRO B 1 313 ? -9.359 -7.059 -15.898 1 87.88 313 PRO B O 1
ATOM 6079 N N . ALA B 1 314 ? -9.781 -8.875 -14.711 1 87.06 314 ALA B N 1
ATOM 6080 C CA . ALA B 1 314 ? -8.375 -9.102 -14.422 1 87.06 314 ALA B CA 1
ATOM 6081 C C . ALA B 1 314 ? -7.602 -9.453 -15.688 1 87.06 314 ALA B C 1
ATOM 6083 O O . ALA B 1 314 ? -6.52 -8.914 -15.93 1 87.06 314 ALA B O 1
ATOM 6084 N N . VAL B 1 315 ? -8.156 -10.297 -16.5 1 89.19 315 VAL B N 1
ATOM 6085 C CA . VAL B 1 315 ? -7.504 -10.711 -17.734 1 89.19 315 VAL B CA 1
ATOM 6086 C C . VAL B 1 315 ? -7.418 -9.531 -18.703 1 89.19 315 VAL B C 1
ATOM 6088 O O . VAL B 1 315 ? -6.379 -9.312 -19.328 1 89.19 315 VAL B O 1
ATOM 6091 N N . ILE B 1 316 ? -8.461 -8.805 -18.75 1 91.81 316 ILE B N 1
ATOM 6092 C CA . ILE B 1 316 ? -8.484 -7.625 -19.609 1 91.81 316 ILE B CA 1
ATOM 6093 C C . ILE B 1 316 ? -7.395 -6.648 -19.172 1 91.81 316 ILE B C 1
ATOM 6095 O O . ILE B 1 316 ? -6.645 -6.133 -20 1 91.81 316 ILE B O 1
ATOM 6099 N N . ALA B 1 317 ? -7.301 -6.449 -17.938 1 91.94 317 ALA B N 1
ATOM 6100 C CA . ALA B 1 317 ? -6.289 -5.539 -17.406 1 91.94 317 ALA B CA 1
ATOM 6101 C C . ALA B 1 317 ? -4.883 -6.07 -17.672 1 91.94 317 ALA B C 1
ATOM 6103 O O . ALA B 1 317 ? -3.98 -5.305 -18.031 1 91.94 317 ALA B O 1
ATOM 6104 N N . ALA B 1 318 ? -4.738 -7.332 -17.547 1 88.25 318 ALA B N 1
ATOM 6105 C CA . ALA B 1 318 ? -3.438 -7.949 -17.797 1 88.25 318 ALA B CA 1
ATOM 6106 C C . ALA B 1 318 ? -3.033 -7.809 -19.25 1 88.25 318 ALA B C 1
ATOM 6108 O O . ALA B 1 318 ? -1.885 -7.48 -19.562 1 88.25 318 ALA B O 1
ATOM 6109 N N . LEU B 1 319 ? -3.953 -8.047 -20.125 1 89.62 319 LEU B N 1
ATOM 6110 C CA . LEU B 1 319 ? -3.68 -7.914 -21.547 1 89.62 319 LEU B CA 1
ATOM 6111 C C . LEU B 1 319 ? -3.371 -6.465 -21.906 1 89.62 319 LEU B C 1
ATOM 6113 O O . LEU B 1 319 ? -2.441 -6.191 -22.672 1 89.62 319 LEU B O 1
ATOM 6117 N N . LEU B 1 320 ? -4.125 -5.59 -21.312 1 92.25 320 LEU B N 1
ATOM 6118 C CA . LEU B 1 320 ? -3.859 -4.168 -21.516 1 92.25 320 LEU B CA 1
ATOM 6119 C C . LEU B 1 320 ? -2.482 -3.787 -20.984 1 92.25 320 LEU B C 1
ATOM 6121 O O . LEU B 1 320 ? -1.77 -2.996 -21.609 1 92.25 320 LEU B O 1
ATOM 6125 N N . ALA B 1 321 ? -2.162 -4.328 -19.891 1 91.12 321 ALA B N 1
ATOM 6126 C CA . ALA B 1 321 ? -0.846 -4.078 -19.312 1 91.12 321 ALA B CA 1
ATOM 6127 C C . ALA B 1 321 ? 0.266 -4.531 -20.25 1 91.12 321 ALA B C 1
ATOM 6129 O O . ALA B 1 321 ? 1.269 -3.834 -20.422 1 91.12 321 ALA B O 1
ATOM 6130 N N . ILE B 1 322 ? 0.069 -5.66 -20.828 1 87.81 322 ILE B N 1
ATOM 6131 C CA . ILE B 1 322 ? 1.053 -6.195 -21.766 1 87.81 322 ILE B CA 1
ATOM 6132 C C . ILE B 1 322 ? 1.15 -5.285 -22.984 1 87.81 322 ILE B C 1
ATOM 6134 O O . ILE B 1 322 ? 2.25 -4.93 -23.422 1 87.81 322 ILE B O 1
ATOM 6138 N N . VAL B 1 323 ? 0.021 -4.883 -23.484 1 91.62 323 VAL B N 1
ATOM 6139 C CA . VAL B 1 323 ? -0.016 -4.012 -24.656 1 91.62 323 VAL B CA 1
ATOM 6140 C C . VAL B 1 323 ? 0.674 -2.689 -24.344 1 91.62 323 VAL B C 1
ATOM 6142 O O . VAL B 1 323 ? 1.552 -2.244 -25.094 1 91.62 323 VAL B O 1
ATOM 6145 N N . ILE B 1 324 ? 0.352 -2.113 -23.297 1 92.38 324 ILE B N 1
ATOM 6146 C CA . ILE B 1 324 ? 0.924 -0.83 -22.891 1 92.38 324 ILE B CA 1
ATOM 6147 C C . ILE B 1 324 ? 2.414 -0.996 -22.609 1 92.38 324 ILE B C 1
ATOM 6149 O O . ILE B 1 324 ? 3.219 -0.126 -22.953 1 92.38 324 ILE B O 1
ATOM 6153 N N . GLY B 1 325 ? 2.768 -2.061 -22 1 88.69 325 GLY B N 1
ATOM 6154 C CA . GLY B 1 325 ? 4.148 -2.311 -21.625 1 88.69 325 GLY B CA 1
ATOM 6155 C C . GLY B 1 325 ? 5.059 -2.566 -22.812 1 88.69 325 GLY B C 1
ATOM 6156 O O . GLY B 1 325 ? 6.211 -2.123 -22.812 1 88.69 325 GLY B O 1
ATOM 6157 N N . VAL B 1 326 ? 4.566 -3.191 -23.875 1 89.25 326 VAL B N 1
ATOM 6158 C CA . VAL B 1 326 ? 5.398 -3.627 -24.984 1 89.25 326 VAL B CA 1
ATOM 6159 C C . VAL B 1 326 ? 5.504 -2.508 -26.016 1 89.25 326 VAL B C 1
ATOM 6161 O O . VAL B 1 326 ? 6.52 -2.377 -26.703 1 89.25 326 VAL B O 1
ATOM 6164 N N . ILE B 1 327 ? 4.492 -1.656 -26.125 1 92.5 327 ILE B N 1
ATOM 6165 C CA . ILE B 1 327 ? 4.516 -0.545 -27.062 1 92.5 327 ILE B CA 1
ATOM 6166 C C . ILE B 1 327 ? 5.277 0.632 -26.453 1 92.5 327 ILE B C 1
ATOM 6168 O O . ILE B 1 327 ? 4.82 1.234 -25.484 1 92.5 327 ILE B O 1
ATOM 6172 N N . PRO B 1 328 ? 6.406 0.964 -27.094 1 90.25 328 PRO B N 1
ATOM 6173 C CA . PRO B 1 328 ? 7.309 1.949 -26.484 1 90.25 328 PRO B CA 1
ATOM 6174 C C . PRO B 1 328 ? 6.625 3.287 -26.219 1 90.25 328 PRO B C 1
ATOM 6176 O O . PRO B 1 328 ? 6.824 3.881 -25.156 1 90.25 328 PRO B O 1
ATOM 6179 N N . PHE B 1 329 ? 5.836 3.764 -27.141 1 92.19 329 PHE B N 1
ATOM 6180 C CA . PHE B 1 329 ? 5.156 5.039 -26.953 1 92.19 329 PHE B CA 1
ATOM 6181 C C . PHE B 1 329 ? 4.207 4.973 -25.75 1 92.19 329 PHE B C 1
ATOM 6183 O O . PHE B 1 329 ? 4.18 5.879 -24.922 1 92.19 329 PHE B O 1
ATOM 6190 N N . LEU B 1 330 ? 3.498 3.934 -25.641 1 93.19 330 LEU B N 1
ATOM 6191 C CA . LEU B 1 330 ? 2.537 3.773 -24.547 1 93.19 330 LEU B CA 1
ATOM 6192 C C . LEU B 1 330 ? 3.25 3.549 -23.219 1 93.19 330 LEU B C 1
ATOM 6194 O O . LEU B 1 330 ? 2.828 4.074 -22.188 1 93.19 330 LEU B O 1
ATOM 6198 N N . HIS B 1 331 ? 4.227 2.797 -23.281 1 91.5 331 HIS B N 1
ATOM 6199 C CA . HIS B 1 331 ? 5.008 2.547 -22.078 1 91.5 331 HIS B CA 1
ATOM 6200 C C . HIS B 1 331 ? 5.555 3.846 -21.484 1 91.5 331 HIS B C 1
ATOM 6202 O O . HIS B 1 331 ? 5.441 4.086 -20.281 1 91.5 331 HIS B O 1
ATOM 6208 N N . TYR B 1 332 ? 6.121 4.59 -22.391 1 90.56 332 TYR B N 1
ATOM 6209 C CA . TYR B 1 332 ? 6.668 5.871 -21.953 1 90.56 332 TYR B CA 1
ATOM 6210 C C . TYR B 1 332 ? 5.566 6.773 -21.406 1 90.56 332 TYR B C 1
ATOM 6212 O O . TYR B 1 332 ? 5.73 7.387 -20.344 1 90.56 332 TYR B O 1
ATOM 6220 N N . PHE B 1 333 ? 4.535 6.816 -22.078 1 91.69 333 PHE B N 1
ATOM 6221 C CA . PHE B 1 333 ? 3.445 7.719 -21.734 1 91.69 333 PHE B CA 1
ATOM 6222 C C . PHE B 1 333 ? 2.883 7.371 -20.359 1 91.69 333 PHE B C 1
ATOM 6224 O O . PHE B 1 333 ? 2.711 8.25 -19.5 1 91.69 333 PHE B O 1
ATOM 6231 N N . PHE B 1 334 ? 2.699 6.207 -20.047 1 91.38 334 PHE B N 1
ATOM 6232 C CA . PHE B 1 334 ? 1.958 5.824 -18.844 1 91.38 334 PHE B CA 1
ATOM 6233 C C . PHE B 1 334 ? 2.904 5.582 -17.672 1 91.38 334 PHE B C 1
ATOM 6235 O O . PHE B 1 334 ? 2.537 5.793 -16.516 1 91.38 334 PHE B O 1
ATOM 6242 N N . TYR B 1 335 ? 4.16 5.176 -17.953 1 87.25 335 TYR B N 1
ATOM 6243 C CA . TYR B 1 335 ? 4.977 4.695 -16.844 1 87.25 335 TYR B CA 1
ATOM 6244 C C . TYR B 1 335 ? 6.25 5.52 -16.703 1 87.25 335 TYR B C 1
ATOM 6246 O O . TYR B 1 335 ? 6.887 5.52 -15.656 1 87.25 335 TYR B O 1
ATOM 6254 N N . ASP B 1 336 ? 6.609 6.242 -17.766 1 85.31 336 ASP B N 1
ATOM 6255 C CA . ASP B 1 336 ? 7.883 6.957 -17.688 1 85.31 336 ASP B CA 1
ATOM 6256 C C . ASP B 1 336 ? 7.664 8.469 -17.688 1 85.31 336 ASP B C 1
ATOM 6258 O O . ASP B 1 336 ? 8.508 9.227 -17.203 1 85.31 336 ASP B O 1
ATOM 6262 N N . ASN B 1 337 ? 6.559 8.914 -18.281 1 84.56 337 ASN B N 1
ATOM 6263 C CA . ASN B 1 337 ? 6.227 10.328 -18.25 1 84.56 337 ASN B CA 1
ATOM 6264 C C . ASN B 1 337 ? 5.91 10.797 -16.828 1 84.56 337 ASN B C 1
ATOM 6266 O O . ASN B 1 337 ? 4.941 10.328 -16.219 1 84.56 337 ASN B O 1
ATOM 6270 N N . VAL B 1 338 ? 6.605 11.68 -16.328 1 77.25 338 VAL B N 1
ATOM 6271 C CA . VAL B 1 338 ? 6.547 12.078 -14.922 1 77.25 338 VAL B CA 1
ATOM 6272 C C . VAL B 1 338 ? 5.152 12.602 -14.594 1 77.25 338 VAL B C 1
ATOM 6274 O O . VAL B 1 338 ? 4.59 12.273 -13.547 1 77.25 338 VAL B O 1
ATOM 6277 N N . ALA B 1 339 ? 4.645 13.43 -15.477 1 78.88 339 ALA B N 1
ATOM 6278 C CA . ALA B 1 339 ? 3.34 14.031 -15.234 1 78.88 339 ALA B CA 1
ATOM 6279 C C . ALA B 1 339 ? 2.254 12.969 -15.117 1 78.88 339 ALA B C 1
ATOM 6281 O O . ALA B 1 339 ? 1.456 12.992 -14.18 1 78.88 339 ALA B O 1
ATOM 6282 N N . ILE B 1 340 ? 2.301 12.031 -15.992 1 86.81 340 ILE B N 1
ATOM 6283 C CA . ILE B 1 340 ? 1.267 11 -16.016 1 86.81 340 ILE B CA 1
ATOM 6284 C C . ILE B 1 340 ? 1.534 9.977 -14.922 1 86.81 340 ILE B C 1
ATOM 6286 O O . ILE B 1 340 ? 0.602 9.492 -14.266 1 86.81 340 ILE B O 1
ATOM 6290 N N . GLU B 1 341 ? 2.682 9.656 -14.727 1 84.75 341 GLU B N 1
ATOM 6291 C CA . GLU B 1 341 ? 3.049 8.68 -13.711 1 84.75 341 GLU B CA 1
ATOM 6292 C C . GLU B 1 341 ? 2.662 9.164 -12.312 1 84.75 341 GLU B C 1
ATOM 6294 O O . GLU B 1 341 ? 2.119 8.398 -11.516 1 84.75 341 GLU B O 1
ATOM 6299 N N . SER B 1 342 ? 2.844 10.477 -12.094 1 81.19 342 SER B N 1
ATOM 6300 C CA . SER B 1 342 ? 2.609 11.008 -10.758 1 81.19 342 SER B CA 1
ATOM 6301 C C . SER B 1 342 ? 1.139 11.359 -10.555 1 81.19 342 SER B C 1
ATOM 6303 O O . SER B 1 342 ? 0.724 11.695 -9.445 1 81.19 342 SER B O 1
ATOM 6305 N N . SER B 1 343 ? 0.399 11.305 -11.609 1 86.5 343 SER B N 1
ATOM 6306 C CA . SER B 1 343 ? -1.018 11.633 -11.5 1 86.5 343 SER B CA 1
ATOM 6307 C C . SER B 1 343 ? -1.895 10.422 -11.773 1 86.5 343 SER B C 1
ATOM 6309 O O . SER B 1 343 ? -2.178 9.633 -10.867 1 86.5 343 SER B O 1
ATOM 6311 N N . PHE B 1 344 ? -1.971 10.133 -13 1 91.25 344 PHE B N 1
ATOM 6312 C CA . PHE B 1 344 ? -2.9 9.086 -13.406 1 91.25 344 PHE B CA 1
ATOM 6313 C C . PHE B 1 344 ? -2.396 7.715 -12.969 1 91.25 344 PHE B C 1
ATOM 6315 O O . PHE B 1 344 ? -3.107 6.973 -12.289 1 91.25 344 PHE B O 1
ATOM 6322 N N . THR B 1 345 ? -1.232 7.363 -13.336 1 90.56 345 THR B N 1
ATOM 6323 C CA . THR B 1 345 ? -0.686 6.051 -13.016 1 90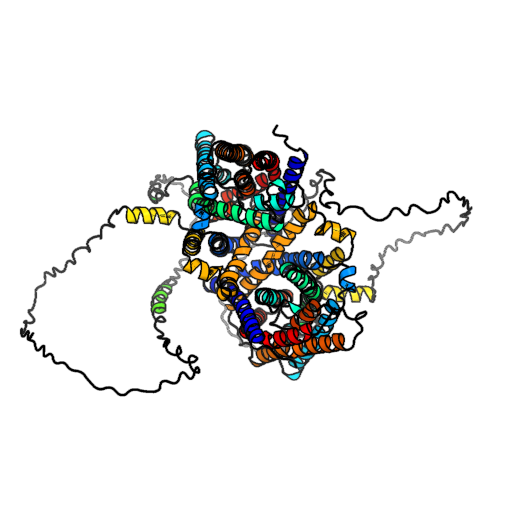.56 345 THR B CA 1
ATOM 6324 C C . THR B 1 345 ? -0.589 5.852 -11.508 1 90.56 345 THR B C 1
ATOM 6326 O O . THR B 1 345 ? -0.875 4.77 -11 1 90.56 345 THR B O 1
ATOM 6329 N N . GLN B 1 346 ? -0.26 6.902 -10.844 1 87.12 346 GLN B N 1
ATOM 6330 C CA . GLN B 1 346 ? -0.178 6.828 -9.391 1 87.12 346 GLN B CA 1
ATOM 6331 C C . GLN B 1 346 ? -1.549 6.562 -8.773 1 87.12 346 GLN B C 1
ATOM 6333 O O . GLN B 1 346 ? -1.661 5.84 -7.781 1 87.12 346 GLN B O 1
ATOM 6338 N N . SER B 1 347 ? -2.533 7.191 -9.297 1 90.25 347 SER B N 1
ATOM 6339 C CA . SER B 1 347 ? -3.875 6.945 -8.773 1 90.25 347 SER B CA 1
ATOM 6340 C C . SER B 1 347 ? -4.277 5.484 -8.953 1 90.25 347 SER B C 1
ATOM 6342 O O . SER B 1 347 ? -4.895 4.891 -8.062 1 90.25 347 SER B O 1
ATOM 6344 N N . ILE B 1 348 ? -3.889 4.895 -10.062 1 93.19 348 ILE B N 1
ATOM 6345 C CA . ILE B 1 348 ? -4.176 3.488 -10.328 1 93.19 348 ILE B CA 1
ATOM 6346 C C . ILE B 1 348 ? -3.346 2.605 -9.398 1 93.19 348 ILE B C 1
ATOM 6348 O O . ILE B 1 348 ? -3.842 1.604 -8.875 1 93.19 348 ILE B O 1
ATOM 6352 N N . ARG B 1 349 ? -2.189 2.984 -9.172 1 90.31 349 ARG B N 1
ATOM 6353 C CA . ARG B 1 349 ? -1.312 2.258 -8.258 1 90.31 349 ARG B CA 1
ATOM 6354 C C . ARG B 1 349 ? -1.847 2.305 -6.832 1 90.31 349 ARG B C 1
ATOM 6356 O O . ARG B 1 349 ? -1.763 1.317 -6.098 1 90.31 349 ARG B O 1
ATOM 6363 N N . SER B 1 350 ? -2.381 3.385 -6.496 1 88.75 350 SER B N 1
ATOM 6364 C CA . SER B 1 350 ? -2.902 3.559 -5.145 1 88.75 350 SER B CA 1
ATOM 6365 C C . SER B 1 350 ? -4.062 2.607 -4.875 1 88.75 350 SER B C 1
ATOM 6367 O O . SER B 1 350 ? -4.105 1.953 -3.83 1 88.75 350 SER B O 1
ATOM 6369 N N . ILE B 1 351 ? -4.922 2.504 -5.777 1 93.06 351 ILE B N 1
ATOM 6370 C CA . ILE B 1 351 ? -6.059 1.621 -5.535 1 93.06 351 ILE B CA 1
ATOM 6371 C C . ILE B 1 351 ? -5.648 0.171 -5.777 1 93.06 351 ILE B C 1
ATOM 6373 O O . ILE B 1 351 ? -6.16 -0.744 -5.129 1 93.06 351 ILE B O 1
ATOM 6377 N N . GLY B 1 352 ? -4.781 -0.066 -6.762 1 92.56 352 GLY B N 1
ATOM 6378 C CA . GLY B 1 352 ? -4.27 -1.411 -6.961 1 92.56 352 GLY B CA 1
ATOM 6379 C C . GLY B 1 352 ? -3.549 -1.961 -5.746 1 92.56 352 GLY B C 1
ATOM 6380 O O . GLY B 1 352 ? -3.629 -3.156 -5.457 1 92.56 352 GLY B O 1
ATOM 6381 N N . GLY B 1 353 ? -2.879 -1.108 -5.055 1 89.81 353 GLY B N 1
ATOM 6382 C CA . GLY B 1 353 ? -2.141 -1.489 -3.859 1 89.81 353 GLY B CA 1
ATOM 6383 C C . GLY B 1 353 ? -3.031 -1.987 -2.738 1 89.81 353 GLY B C 1
ATOM 6384 O O . GLY B 1 353 ? -2.557 -2.625 -1.798 1 89.81 353 GLY B O 1
ATOM 6385 N N . LEU B 1 354 ? -4.277 -1.76 -2.838 1 90.62 354 LEU B N 1
ATOM 6386 C CA . LEU B 1 354 ? -5.238 -2.195 -1.83 1 90.62 354 LEU B CA 1
ATOM 6387 C C . LEU B 1 354 ? -5.488 -3.695 -1.927 1 90.62 354 LEU B C 1
ATOM 6389 O O . LEU B 1 354 ? -5.883 -4.328 -0.945 1 90.62 354 LEU B O 1
ATOM 6393 N N . TYR B 1 355 ? -5.293 -4.258 -3.051 1 88.44 355 TYR B N 1
ATOM 6394 C CA . TYR B 1 355 ? -5.801 -5.586 -3.377 1 88.44 355 TYR B CA 1
ATOM 6395 C C . TYR B 1 355 ? -5.168 -6.645 -2.486 1 88.44 355 TYR B C 1
ATOM 6397 O O . TYR B 1 355 ? -5.871 -7.418 -1.831 1 88.44 355 TYR B O 1
ATOM 6405 N N . PRO B 1 356 ? -3.895 -6.762 -2.371 1 82.5 356 PRO B N 1
ATOM 6406 C CA . PRO B 1 356 ? -3.316 -7.926 -1.691 1 82.5 356 PRO B CA 1
ATOM 6407 C C . PRO B 1 356 ? -3.785 -8.055 -0.244 1 82.5 356 PRO B C 1
ATOM 6409 O O . PRO B 1 356 ? -4.336 -9.094 0.139 1 82.5 356 PRO B O 1
ATOM 6412 N N . ALA B 1 357 ? -3.619 -6.996 0.497 1 87.81 357 ALA B N 1
ATOM 6413 C CA . ALA B 1 357 ? -3.951 -7.07 1.918 1 87.81 357 ALA B CA 1
ATOM 6414 C C . ALA B 1 357 ? -5.461 -7.113 2.127 1 87.81 357 ALA B C 1
ATOM 6416 O O . ALA B 1 357 ? -5.957 -7.848 2.986 1 87.81 357 ALA B O 1
ATOM 6417 N N . LEU B 1 358 ? -6.148 -6.332 1.357 1 91.81 358 LEU B N 1
ATOM 6418 C CA . LEU B 1 358 ? -7.594 -6.258 1.54 1 91.81 358 LEU B CA 1
ATOM 6419 C C . LEU B 1 358 ? -8.266 -7.566 1.142 1 91.81 358 LEU B C 1
ATOM 6421 O O . LEU B 1 358 ? -9.227 -8 1.783 1 91.81 358 LEU B O 1
ATOM 6425 N N . GLN B 1 359 ? -7.836 -8.164 0.067 1 85.19 359 GLN B N 1
ATOM 6426 C CA . GLN B 1 359 ? -8.391 -9.445 -0.349 1 85.19 359 GLN B CA 1
ATOM 6427 C C . GLN B 1 359 ? -8.109 -10.531 0.688 1 85.19 359 GLN B C 1
ATOM 6429 O O . GLN B 1 359 ? -8.961 -11.383 0.95 1 85.19 359 GLN B O 1
ATOM 6434 N N . LEU B 1 360 ? -6.91 -10.531 1.163 1 84.06 360 LEU B N 1
ATOM 6435 C CA . LEU B 1 360 ? -6.562 -11.484 2.211 1 84.06 360 LEU B CA 1
ATOM 6436 C C . LEU B 1 360 ? -7.449 -11.289 3.438 1 84.06 360 LEU B C 1
ATOM 6438 O O . LEU B 1 360 ? -7.91 -12.266 4.035 1 84.06 360 LEU B O 1
ATOM 6442 N N . PHE B 1 361 ? -7.602 -10.062 3.803 1 91.69 361 PHE B N 1
ATOM 6443 C CA . PHE B 1 361 ? -8.477 -9.695 4.914 1 91.69 361 PHE B CA 1
ATOM 6444 C C . PHE B 1 361 ? -9.891 -10.195 4.668 1 91.69 361 PHE B C 1
ATOM 6446 O O . PHE B 1 361 ? -10.508 -10.805 5.551 1 91.69 361 PHE B O 1
ATOM 6453 N N . ALA B 1 362 ? -10.453 -9.969 3.479 1 88.75 362 ALA B N 1
ATOM 6454 C CA . ALA B 1 362 ? -11.805 -10.406 3.117 1 88.75 362 ALA B CA 1
ATOM 6455 C C . ALA B 1 362 ? -11.906 -11.93 3.148 1 88.75 362 ALA B C 1
ATOM 6457 O O . ALA B 1 362 ? -12.922 -12.477 3.586 1 88.75 362 ALA B O 1
ATOM 6458 N N . LEU B 1 363 ? -10.93 -12.602 2.686 1 83.06 363 LEU B N 1
ATOM 6459 C CA . LEU B 1 363 ? -10.922 -14.062 2.711 1 83.06 363 LEU B CA 1
ATOM 6460 C C . LEU B 1 363 ? -10.977 -14.578 4.145 1 83.06 363 LEU B C 1
ATOM 6462 O O . LEU B 1 363 ? -11.656 -15.57 4.422 1 83.06 363 LEU B O 1
ATOM 6466 N N . GLY B 1 364 ? -10.18 -13.945 4.988 1 87.44 364 GLY B N 1
ATOM 6467 C CA . GLY B 1 364 ? -10.234 -14.312 6.395 1 87.44 364 GLY B CA 1
ATOM 6468 C C . GLY B 1 364 ? -11.625 -14.234 6.984 1 87.44 364 GLY B C 1
ATOM 6469 O O . GLY B 1 364 ? -12.008 -15.07 7.809 1 87.44 364 GLY B O 1
ATOM 6470 N N . SER B 1 365 ? -12.32 -13.258 6.551 1 90 365 SER B N 1
ATOM 6471 C CA . SER B 1 365 ? -13.672 -13.078 7.062 1 90 365 SER B CA 1
ATOM 6472 C C . SER B 1 365 ? -14.578 -14.227 6.645 1 90 365 SER B C 1
ATOM 6474 O O . SER B 1 365 ? -15.57 -14.523 7.32 1 90 365 SER B O 1
ATOM 6476 N N . LYS B 1 366 ? -14.281 -14.898 5.594 1 83.62 366 LYS B N 1
ATOM 6477 C CA . LYS B 1 366 ? -15.109 -15.984 5.078 1 83.62 366 LYS B CA 1
ATOM 6478 C C . LYS B 1 366 ? -14.836 -17.297 5.812 1 83.62 366 LYS B C 1
ATOM 6480 O O . LYS B 1 366 ? -15.57 -18.266 5.656 1 83.62 366 LYS B O 1
ATOM 6485 N N . LEU B 1 367 ? -13.82 -17.25 6.57 1 85.38 367 LEU B N 1
ATOM 6486 C CA . LEU B 1 367 ? -13.445 -18.453 7.312 1 85.38 367 LEU B CA 1
ATOM 6487 C C . LEU B 1 367 ? -14.43 -18.734 8.438 1 85.38 367 LEU B C 1
ATOM 6489 O O . LEU B 1 367 ? -14.453 -19.828 9 1 85.38 367 LEU B O 1
ATOM 6493 N N . THR B 1 368 ? -15.242 -17.688 8.727 1 85.44 368 THR B N 1
ATOM 6494 C CA . THR B 1 368 ? -16.234 -17.875 9.781 1 85.44 368 THR B CA 1
ATOM 6495 C C . THR B 1 368 ? -17.391 -18.75 9.289 1 85.44 368 THR B C 1
ATOM 6497 O O . THR B 1 368 ? -18.141 -19.312 10.094 1 85.44 368 THR B O 1
ATOM 6500 N N . ALA B 1 369 ? -17.547 -18.859 8.047 1 79.31 369 ALA B N 1
ATOM 6501 C CA . ALA B 1 369 ? -18.625 -19.672 7.484 1 79.31 369 ALA B CA 1
ATOM 6502 C C . ALA B 1 369 ? -18.344 -21.156 7.699 1 79.31 369 ALA B C 1
ATOM 6504 O O . ALA B 1 369 ? -17.219 -21.625 7.527 1 79.31 369 ALA B O 1
ATOM 6505 N N . PRO B 1 370 ? -19.344 -21.828 8.281 1 74.75 370 PRO B N 1
ATOM 6506 C CA . PRO B 1 370 ? -19.141 -23.25 8.5 1 74.75 370 PRO B CA 1
ATOM 6507 C C . PRO B 1 370 ? -19.016 -24.047 7.191 1 74.75 370 PRO B C 1
ATOM 6509 O O . PRO B 1 370 ? -19.609 -23.656 6.18 1 74.75 370 PRO B O 1
ATOM 6512 N N . LEU B 1 371 ? -18.078 -24.984 7.184 1 74.62 371 LEU B N 1
ATOM 6513 C CA . LEU B 1 371 ? -17.969 -25.922 6.066 1 74.62 371 LEU B CA 1
ATOM 6514 C C . LEU B 1 371 ? -18.797 -27.172 6.316 1 74.62 371 LEU B C 1
ATOM 6516 O O . LEU B 1 371 ? -18.75 -27.75 7.402 1 74.62 371 LEU B O 1
ATOM 6520 N N . ARG B 1 372 ? -19.688 -27.391 5.328 1 69.88 372 ARG B N 1
ATOM 6521 C CA . ARG B 1 372 ? -20.453 -28.625 5.434 1 69.88 372 ARG B CA 1
ATOM 6522 C C . ARG B 1 372 ? -19.531 -29.844 5.508 1 69.88 372 ARG B C 1
ATOM 6524 O O . ARG B 1 372 ? -19.766 -30.75 6.309 1 69.88 372 ARG B O 1
ATOM 6531 N N . GLN B 1 373 ? -18.531 -29.844 4.613 1 77 373 GLN B N 1
ATOM 6532 C CA . GLN B 1 373 ? -17.516 -30.875 4.609 1 77 373 GLN B CA 1
ATOM 6533 C C . GLN B 1 373 ? -16.125 -30.297 4.832 1 77 373 GLN B C 1
ATOM 6535 O O . GLN B 1 373 ? -15.734 -29.328 4.172 1 77 373 GLN B O 1
ATOM 6540 N N . PRO B 1 374 ? -15.484 -30.891 5.844 1 82.69 374 PRO B N 1
ATOM 6541 C CA . PRO B 1 374 ? -14.125 -30.391 6.07 1 82.69 374 PRO B CA 1
ATOM 6542 C C . PRO B 1 374 ? -13.211 -30.625 4.875 1 82.69 374 PRO B C 1
ATOM 6544 O O . PRO B 1 374 ? -13.461 -31.516 4.059 1 82.69 374 PRO B O 1
ATOM 6547 N N . VAL B 1 375 ? -12.281 -29.812 4.77 1 89 375 VAL B N 1
ATOM 6548 C CA . VAL B 1 375 ? -11.273 -29.969 3.725 1 89 375 VAL B CA 1
ATOM 6549 C C . VAL B 1 375 ? -10.516 -31.281 3.939 1 89 375 VAL B C 1
ATOM 6551 O O . VAL B 1 375 ? -10.047 -31.547 5.047 1 89 375 VAL B O 1
ATOM 6554 N N . ARG B 1 376 ? -10.422 -32.031 2.938 1 91 376 ARG B N 1
ATOM 6555 C CA . ARG B 1 376 ? -9.766 -33.312 3.014 1 91 376 ARG B CA 1
ATOM 6556 C C . ARG B 1 376 ? -8.266 -33.156 3.24 1 91 376 ARG B C 1
ATOM 6558 O O . ARG B 1 376 ? -7.605 -32.375 2.545 1 91 376 ARG B O 1
ATOM 6565 N N . LYS B 1 377 ? -7.773 -33.938 4.137 1 93.5 377 LYS B N 1
ATOM 6566 C CA . LYS B 1 377 ? -6.34 -33.906 4.422 1 93.5 377 LYS B CA 1
ATOM 6567 C C . LYS B 1 377 ? -5.531 -34.344 3.201 1 93.5 377 LYS B C 1
ATOM 6569 O O . LYS B 1 377 ? -4.453 -33.781 2.945 1 93.5 377 LYS B O 1
ATOM 6574 N N . SER B 1 378 ? -6.078 -35.281 2.488 1 95.19 378 SER B N 1
ATOM 6575 C CA . SER B 1 378 ? -5.375 -35.781 1.305 1 95.19 378 SER B CA 1
ATOM 6576 C C . SER B 1 378 ? -5.199 -34.656 0.272 1 95.19 378 SER B C 1
ATOM 6578 O O . SER B 1 378 ? -4.172 -34.594 -0.406 1 95.19 378 SER B O 1
ATOM 6580 N N . THR B 1 379 ? -6.184 -33.812 0.192 1 95.69 379 THR B N 1
ATOM 6581 C CA . THR B 1 379 ? -6.121 -32.688 -0.746 1 95.69 379 THR B CA 1
ATOM 6582 C C . THR B 1 379 ? -5 -31.734 -0.365 1 95.69 379 THR B C 1
ATOM 6584 O O . THR B 1 379 ? -4.195 -31.328 -1.213 1 95.69 379 THR B O 1
ATOM 6587 N N . ILE B 1 380 ? -4.926 -31.438 0.872 1 95.88 380 ILE B N 1
ATOM 6588 C CA . ILE B 1 380 ? -3.908 -30.516 1.372 1 95.88 380 ILE B CA 1
ATOM 6589 C C . ILE B 1 380 ? -2.521 -31.125 1.188 1 95.88 380 ILE B C 1
ATOM 6591 O O . ILE B 1 380 ? -1.586 -30.438 0.765 1 95.88 380 ILE B O 1
ATOM 6595 N N . ILE B 1 381 ? -2.387 -32.375 1.454 1 96.5 381 ILE B N 1
ATOM 6596 C CA . ILE B 1 381 ? -1.107 -33.062 1.352 1 96.5 381 ILE B CA 1
ATOM 6597 C C . ILE B 1 381 ? -0.658 -33.094 -0.108 1 96.5 381 ILE B C 1
ATOM 6599 O O . ILE B 1 381 ? 0.51 -32.844 -0.411 1 96.5 381 ILE B O 1
ATOM 6603 N N . LEU B 1 382 ? -1.594 -33.406 -0.974 1 96.94 382 LEU B N 1
ATOM 6604 C CA . LEU B 1 382 ? -1.265 -33.469 -2.395 1 96.94 382 LEU B CA 1
ATOM 6605 C C . LEU B 1 382 ? -0.823 -32.125 -2.908 1 96.94 382 LEU B C 1
ATOM 6607 O O . LEU B 1 382 ? 0.168 -32 -3.635 1 96.94 382 LEU B O 1
ATOM 6611 N N . ILE B 1 383 ? -1.558 -31.078 -2.514 1 97.44 383 ILE B N 1
ATOM 6612 C CA . ILE B 1 383 ? -1.188 -29.719 -2.908 1 97.44 383 ILE B CA 1
ATOM 6613 C C . ILE B 1 383 ? 0.19 -29.375 -2.35 1 97.44 383 ILE B C 1
ATOM 6615 O O . ILE B 1 383 ? 1.033 -28.828 -3.057 1 97.44 383 ILE B O 1
ATOM 6619 N N . ALA B 1 384 ? 0.446 -29.75 -1.149 1 96.62 384 ALA B N 1
ATOM 6620 C CA . ALA B 1 384 ? 1.718 -29.469 -0.491 1 96.62 384 ALA B CA 1
ATOM 6621 C C . ALA B 1 384 ? 2.873 -30.156 -1.209 1 96.62 384 ALA B C 1
ATOM 6623 O O . ALA B 1 384 ? 3.92 -29.547 -1.444 1 96.62 384 ALA B O 1
ATOM 6624 N N . ILE B 1 385 ? 2.705 -31.359 -1.564 1 97 385 ILE B N 1
ATOM 6625 C CA . ILE B 1 385 ? 3.748 -32.125 -2.234 1 97 385 ILE B CA 1
ATOM 6626 C C . ILE B 1 385 ? 4.094 -31.469 -3.57 1 97 385 ILE B C 1
ATOM 6628 O O . ILE B 1 385 ? 5.273 -31.297 -3.9 1 97 385 ILE B O 1
ATOM 6632 N N . VAL B 1 386 ? 3.094 -31.078 -4.277 1 97.62 386 VAL B N 1
ATOM 6633 C CA . VAL B 1 386 ? 3.318 -30.5 -5.594 1 97.62 386 VAL B CA 1
ATOM 6634 C C . VAL B 1 386 ? 3.947 -29.109 -5.441 1 97.62 386 VAL B C 1
ATOM 6636 O O . VAL B 1 386 ? 4.922 -28.781 -6.121 1 97.62 386 VAL B O 1
ATOM 6639 N N . ARG B 1 387 ? 3.508 -28.328 -4.492 1 95.75 387 ARG B N 1
ATOM 6640 C CA . ARG B 1 387 ? 3.875 -26.922 -4.359 1 95.75 387 ARG B CA 1
ATOM 6641 C C . ARG B 1 387 ? 5.23 -26.781 -3.676 1 95.75 387 ARG B C 1
ATOM 6643 O O . ARG B 1 387 ? 5.984 -25.844 -3.98 1 95.75 387 ARG B O 1
ATOM 6650 N N . PHE B 1 388 ? 5.594 -27.703 -2.799 1 95.31 388 PHE B N 1
ATOM 6651 C CA . PHE B 1 388 ? 6.789 -27.5 -1.993 1 95.31 388 PHE B CA 1
ATOM 6652 C C . PHE B 1 388 ? 7.895 -28.469 -2.398 1 95.31 388 PHE B C 1
ATOM 6654 O O . PHE B 1 388 ? 9.055 -28.281 -2.035 1 95.31 388 PHE B O 1
ATOM 6661 N N . ALA B 1 389 ? 7.555 -29.484 -3.16 1 95.69 389 ALA B N 1
ATOM 6662 C CA . ALA B 1 389 ? 8.57 -30.469 -3.555 1 95.69 389 ALA B CA 1
ATOM 6663 C C . ALA B 1 389 ? 8.648 -30.594 -5.074 1 95.69 389 ALA B C 1
ATOM 6665 O O . ALA B 1 389 ? 9.641 -30.188 -5.684 1 95.69 389 ALA B O 1
ATOM 6666 N N . ILE B 1 390 ? 7.582 -30.984 -5.734 1 97.19 390 ILE B N 1
ATOM 6667 C CA . ILE B 1 390 ? 7.605 -31.297 -7.156 1 97.19 390 ILE B CA 1
ATOM 6668 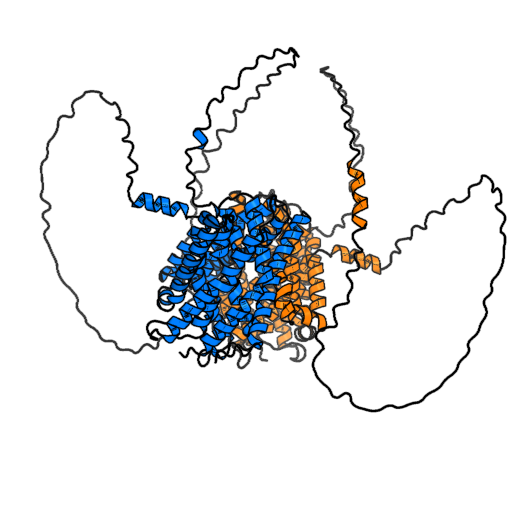C C . ILE B 1 390 ? 7.949 -30.047 -7.969 1 97.19 390 ILE B C 1
ATOM 6670 O O . ILE B 1 390 ? 8.789 -30.109 -8.867 1 97.19 390 ILE B O 1
ATOM 6674 N N . SER B 1 391 ? 7.281 -28.953 -7.695 1 96.69 391 SER B N 1
ATOM 6675 C CA . SER B 1 391 ? 7.543 -27.719 -8.43 1 96.69 391 SER B CA 1
ATOM 6676 C C . SER B 1 391 ? 9 -27.297 -8.281 1 96.69 391 SER B C 1
ATOM 6678 O O . SER B 1 391 ? 9.625 -26.859 -9.25 1 96.69 391 SER B O 1
ATOM 6680 N N . GLY B 1 392 ? 9.531 -27.406 -7.086 1 95.5 392 GLY B N 1
ATOM 6681 C CA . GLY B 1 392 ? 10.93 -27.078 -6.855 1 95.5 392 GLY B CA 1
ATOM 6682 C C . GLY B 1 392 ? 11.891 -28 -7.598 1 95.5 392 GLY B C 1
ATOM 6683 O O . GLY B 1 392 ? 12.875 -27.531 -8.172 1 95.5 392 GLY B O 1
ATOM 6684 N N . ILE B 1 393 ? 11.57 -29.25 -7.562 1 96.75 393 ILE B N 1
ATOM 6685 C CA . ILE B 1 393 ? 12.398 -30.234 -8.258 1 96.75 393 ILE B CA 1
ATOM 6686 C C . ILE B 1 393 ? 12.422 -29.922 -9.758 1 96.75 393 ILE B C 1
ATOM 6688 O O . ILE B 1 393 ? 13.477 -29.953 -10.391 1 96.75 393 ILE B O 1
ATOM 6692 N N . ILE B 1 394 ? 11.266 -29.562 -10.312 1 97 394 ILE B N 1
ATOM 6693 C CA . ILE B 1 394 ? 11.156 -29.266 -11.734 1 97 394 ILE B CA 1
ATOM 6694 C C . ILE B 1 394 ? 11.977 -28.016 -12.062 1 97 394 ILE B C 1
ATOM 6696 O O . ILE B 1 394 ? 12.812 -28.031 -12.977 1 97 394 ILE B O 1
ATOM 6700 N N . SER B 1 395 ? 11.758 -26.953 -11.352 1 96.94 395 SER B N 1
ATOM 6701 C CA . SER B 1 395 ? 12.43 -25.688 -11.664 1 96.94 395 SER B CA 1
ATOM 6702 C C . SER B 1 395 ? 13.938 -25.812 -11.469 1 96.94 395 SER B C 1
ATOM 6704 O O . SER B 1 395 ? 14.719 -25.375 -12.32 1 96.94 395 SER B O 1
ATOM 6706 N N . VAL B 1 396 ? 14.352 -26.422 -10.367 1 96.62 396 VAL B N 1
ATOM 6707 C CA . VAL B 1 396 ? 15.773 -26.578 -10.07 1 96.62 396 VAL B CA 1
ATOM 6708 C C . VAL B 1 396 ? 16.422 -27.469 -11.133 1 96.62 396 VAL B C 1
ATOM 6710 O O . VAL B 1 396 ? 17.516 -27.156 -11.625 1 96.62 396 VAL B O 1
ATOM 6713 N N . SER B 1 397 ? 15.766 -28.562 -11.484 1 97.06 397 SER B N 1
ATOM 6714 C CA . SER B 1 397 ? 16.312 -29.484 -12.477 1 97.06 397 SER B CA 1
ATOM 6715 C C . SER B 1 397 ? 16.5 -28.797 -13.828 1 97.06 397 SER B C 1
ATOM 6717 O O . SER B 1 397 ? 17.531 -28.953 -14.469 1 97.06 397 SER B O 1
ATOM 6719 N N . ILE B 1 398 ? 15.531 -28.016 -14.195 1 97 398 ILE B N 1
ATOM 6720 C CA . ILE B 1 398 ? 15.594 -27.344 -15.492 1 97 398 ILE B CA 1
ATOM 6721 C C . ILE B 1 398 ? 16.703 -26.297 -15.477 1 97 398 ILE B C 1
ATOM 6723 O O . ILE B 1 398 ? 17.516 -26.234 -16.406 1 97 398 ILE B O 1
ATOM 6727 N N . VAL B 1 399 ? 16.75 -25.5 -14.469 1 97 399 VAL B N 1
ATOM 6728 C CA . VAL B 1 399 ? 17.75 -24.438 -14.383 1 97 399 VAL B CA 1
ATOM 6729 C C . VAL B 1 399 ? 19.141 -25.047 -14.266 1 97 399 VAL B C 1
ATOM 6731 O O . VAL B 1 399 ? 20.094 -24.578 -14.922 1 97 399 VAL B O 1
ATOM 6734 N N . ALA B 1 400 ? 19.281 -26.078 -13.414 1 95.44 400 ALA B N 1
ATOM 6735 C CA . ALA B 1 400 ? 20.562 -26.75 -13.266 1 95.44 400 ALA B CA 1
ATOM 6736 C C . ALA B 1 400 ? 21.031 -27.344 -14.602 1 95.44 400 ALA B C 1
ATOM 6738 O O . ALA B 1 400 ? 22.203 -27.219 -14.969 1 95.44 400 ALA B O 1
ATOM 6739 N N . PHE B 1 401 ? 20.109 -27.938 -15.305 1 96.38 401 PHE B N 1
ATOM 6740 C CA . PHE B 1 401 ? 20.422 -28.547 -16.594 1 96.38 401 PHE B CA 1
ATOM 6741 C C . PHE B 1 401 ? 20.812 -27.469 -17.609 1 96.38 401 PHE B C 1
ATOM 6743 O O . PHE B 1 401 ? 21.844 -27.594 -18.281 1 96.38 401 PHE B O 1
ATOM 6750 N N . MET B 1 402 ? 20.047 -26.438 -17.703 1 95.62 402 MET B N 1
ATOM 6751 C CA . MET B 1 402 ? 20.281 -25.391 -18.703 1 95.62 402 MET B CA 1
ATOM 6752 C C . MET B 1 402 ? 21.547 -24.594 -18.375 1 95.62 402 MET B C 1
ATOM 6754 O O . MET B 1 402 ? 22.312 -24.266 -19.281 1 95.62 402 MET B O 1
ATOM 6758 N N . SER B 1 403 ? 21.781 -24.297 -17.141 1 94 403 SER B N 1
ATOM 6759 C CA . SER B 1 403 ? 22.953 -23.516 -16.75 1 94 403 SER B CA 1
ATOM 6760 C C . SER B 1 403 ? 24.234 -24.312 -16.984 1 94 403 SER B C 1
ATOM 6762 O O . SER B 1 403 ? 25.312 -23.734 -17.188 1 94 403 SER B O 1
ATOM 6764 N N . SER B 1 404 ? 24.172 -25.656 -16.953 1 92.38 404 SER B N 1
ATOM 6765 C CA . SER B 1 404 ? 25.359 -26.484 -17.094 1 92.38 404 SER B CA 1
ATOM 6766 C C . SER B 1 404 ? 25.594 -26.875 -18.547 1 92.38 404 SER B C 1
ATOM 6768 O O . SER B 1 404 ? 26.734 -27.109 -18.953 1 92.38 404 SER B O 1
ATOM 6770 N N . HIS B 1 405 ? 24.562 -26.906 -19.328 1 93.5 405 HIS B N 1
ATOM 6771 C CA . HIS B 1 405 ? 24.719 -27.5 -20.656 1 93.5 405 HIS B CA 1
ATOM 6772 C C . HIS B 1 405 ? 24.438 -26.469 -21.75 1 93.5 405 HIS B C 1
ATOM 6774 O O . HIS B 1 405 ? 24.875 -26.656 -22.891 1 93.5 405 HIS B O 1
ATOM 6780 N N . ALA B 1 406 ? 23.719 -25.469 -21.453 1 92.88 406 ALA B N 1
ATOM 6781 C CA . ALA B 1 406 ? 23.422 -24.469 -22.469 1 92.88 406 ALA B CA 1
ATOM 6782 C C . ALA B 1 406 ? 24.531 -23.438 -22.594 1 92.88 406 ALA B C 1
ATOM 6784 O O . ALA B 1 406 ? 25.234 -23.156 -21.609 1 92.88 406 ALA B O 1
ATOM 6785 N N . SER B 1 407 ? 24.734 -22.938 -23.797 1 91.62 407 SER B N 1
ATOM 6786 C CA . SER B 1 407 ? 25.703 -21.875 -24 1 91.62 407 SER B CA 1
ATOM 6787 C C . SER B 1 407 ? 25.234 -20.578 -23.344 1 91.62 407 SER B C 1
ATOM 6789 O O . SER B 1 407 ? 24.031 -20.312 -23.25 1 91.62 407 SER B O 1
ATOM 6791 N N . PRO B 1 408 ? 26.188 -19.75 -22.922 1 89.5 408 PRO B N 1
ATOM 6792 C CA . PRO B 1 408 ? 25.844 -18.469 -22.312 1 89.5 408 PRO B CA 1
ATOM 6793 C C . PRO B 1 408 ? 25.062 -17.547 -23.266 1 89.5 408 PRO B C 1
ATOM 6795 O O . PRO B 1 408 ? 24.391 -16.625 -22.812 1 89.5 408 PRO B O 1
ATOM 6798 N N . SER B 1 409 ? 25.109 -17.828 -24.562 1 88.31 409 SER B N 1
ATOM 6799 C CA . SER B 1 409 ? 24.359 -17.031 -25.531 1 88.31 409 SER B CA 1
ATOM 6800 C C . SER B 1 409 ? 22.875 -17.391 -25.5 1 88.31 409 SER B C 1
ATOM 6802 O O . SER B 1 409 ? 22.031 -16.594 -25.891 1 88.31 409 SER B O 1
ATOM 6804 N N . VAL B 1 410 ? 22.609 -18.562 -25.062 1 91 410 VAL B N 1
ATOM 6805 C CA . VAL B 1 410 ? 21.25 -19.062 -25.062 1 91 410 VAL B CA 1
ATOM 6806 C C . VAL B 1 410 ? 20.625 -18.875 -23.672 1 91 410 VAL B C 1
ATOM 6808 O O . VAL B 1 410 ? 19.5 -18.406 -23.547 1 91 410 VAL B O 1
ATOM 6811 N N . TRP B 1 411 ? 21.391 -19.203 -22.641 1 94.38 411 TRP B N 1
ATOM 6812 C CA . TRP B 1 411 ? 20.906 -19.125 -21.266 1 94.38 411 TRP B CA 1
ATOM 6813 C C . TRP B 1 411 ? 21.688 -18.062 -20.484 1 94.38 411 TRP B C 1
ATOM 6815 O O . TRP B 1 411 ? 22.906 -18.172 -20.312 1 94.38 411 TRP B O 1
ATOM 6825 N N . PRO B 1 412 ? 20.906 -17.078 -20.031 1 92.38 412 PRO B N 1
ATOM 6826 C CA . PRO B 1 412 ? 21.609 -16.031 -19.281 1 92.38 412 PRO B CA 1
ATOM 6827 C C . PRO B 1 412 ? 22.281 -16.562 -18.016 1 92.38 412 PRO B C 1
ATOM 6829 O O . PRO B 1 412 ? 21.641 -17.203 -17.203 1 92.38 412 PRO B O 1
ATOM 6832 N N . MET B 1 413 ? 23.594 -16.188 -17.875 1 92.94 413 MET B N 1
ATOM 6833 C CA . MET B 1 413 ? 24.391 -16.703 -16.766 1 92.94 413 MET B CA 1
ATOM 6834 C C . MET B 1 413 ? 24.438 -15.695 -15.617 1 92.94 413 MET B C 1
ATOM 6836 O O . MET B 1 413 ? 25.516 -15.422 -15.07 1 92.94 413 MET B O 1
ATOM 6840 N N . ASP B 1 414 ? 23.312 -15.102 -15.289 1 92.88 414 ASP B N 1
ATOM 6841 C CA . ASP B 1 414 ? 23.156 -14.242 -14.125 1 92.88 414 ASP B CA 1
ATOM 6842 C C . ASP B 1 414 ? 22.75 -15.062 -12.898 1 92.88 414 ASP B C 1
ATOM 6844 O O . ASP B 1 414 ? 21.656 -15.633 -12.867 1 92.88 414 ASP B O 1
ATOM 6848 N N . PRO B 1 415 ? 23.625 -15.117 -11.914 1 93.5 415 PRO B N 1
ATOM 6849 C CA . PRO B 1 415 ? 23.312 -15.953 -10.75 1 93.5 415 PRO B CA 1
ATOM 6850 C C . PRO B 1 415 ? 22 -15.578 -10.086 1 93.5 415 PRO B C 1
ATOM 6852 O O . PRO B 1 415 ? 21.25 -16.453 -9.641 1 93.5 415 PRO B O 1
ATOM 6855 N N . MET B 1 416 ? 21.703 -14.352 -10.008 1 92.88 416 MET B N 1
ATOM 6856 C CA . MET B 1 416 ? 20.453 -13.906 -9.391 1 92.88 416 MET B CA 1
ATOM 6857 C C . MET B 1 416 ? 19.25 -14.375 -10.195 1 92.88 416 MET B C 1
ATOM 6859 O O . MET B 1 416 ? 18.25 -14.844 -9.633 1 92.88 416 MET B O 1
ATOM 6863 N N . LEU B 1 417 ? 19.359 -14.234 -11.477 1 94.06 417 LEU B N 1
ATOM 6864 C CA . LEU B 1 417 ? 18.281 -14.688 -12.352 1 94.06 417 LEU B CA 1
ATOM 6865 C C . LEU B 1 417 ? 18.016 -16.172 -12.156 1 94.06 417 LEU B C 1
ATOM 6867 O O . LEU B 1 417 ? 16.875 -16.594 -12 1 94.06 417 LEU B O 1
ATOM 6871 N N . ASN B 1 418 ? 19.047 -16.922 -12.164 1 95.81 418 ASN B N 1
ATOM 6872 C CA . ASN B 1 418 ? 18.906 -18.359 -12.047 1 95.81 418 ASN B CA 1
ATOM 6873 C C . ASN B 1 418 ? 18.391 -18.766 -10.664 1 95.81 418 ASN B C 1
ATOM 6875 O O . ASN B 1 418 ? 17.625 -19.719 -10.539 1 95.81 418 ASN B O 1
ATOM 6879 N N . PHE B 1 419 ? 18.828 -18.047 -9.703 1 94.38 419 PHE B N 1
ATOM 6880 C CA . PHE B 1 419 ? 18.297 -18.266 -8.359 1 94.38 419 PHE B CA 1
ATOM 6881 C C . PHE B 1 419 ? 16.797 -18 -8.328 1 94.38 419 PHE B C 1
ATOM 6883 O O . PHE B 1 419 ? 16.031 -18.844 -7.836 1 94.38 419 PHE B O 1
ATOM 6890 N N . VAL B 1 420 ? 16.328 -16.875 -8.852 1 94.44 420 VAL B N 1
ATOM 6891 C CA . VAL B 1 420 ? 14.93 -16.484 -8.867 1 94.44 420 VAL B CA 1
ATOM 6892 C C . VAL B 1 420 ? 14.102 -17.5 -9.641 1 94.44 420 VAL B C 1
ATOM 6894 O O . VAL B 1 420 ? 13.016 -17.891 -9.203 1 94.44 420 VAL B O 1
ATOM 6897 N N . LEU B 1 421 ? 14.648 -18 -10.711 1 96 421 LEU B N 1
ATOM 6898 C CA . LEU B 1 421 ? 13.961 -18.984 -11.539 1 96 421 LEU B CA 1
ATOM 6899 C C . LEU B 1 421 ? 13.703 -20.266 -10.75 1 96 421 LEU B C 1
ATOM 6901 O O . LEU B 1 421 ? 12.672 -20.906 -10.93 1 96 421 LEU B O 1
ATOM 6905 N N . MET B 1 422 ? 14.539 -20.578 -9.883 1 96 422 MET B N 1
ATOM 6906 C CA . MET B 1 422 ? 14.438 -21.844 -9.148 1 96 422 MET B CA 1
ATOM 6907 C C . MET B 1 422 ? 13.453 -21.719 -7.992 1 96 422 MET B C 1
ATOM 6909 O O . MET B 1 422 ? 12.75 -22.672 -7.66 1 96 422 MET B O 1
ATOM 6913 N N . ILE B 1 423 ? 13.32 -20.547 -7.453 1 93.56 423 ILE B N 1
ATOM 6914 C CA . ILE B 1 423 ? 12.57 -20.469 -6.199 1 93.56 423 ILE B CA 1
ATOM 6915 C C . ILE B 1 423 ? 11.156 -19.969 -6.469 1 93.56 423 ILE B C 1
ATOM 6917 O O . ILE B 1 423 ? 10.25 -20.172 -5.664 1 93.56 423 ILE B O 1
ATOM 6921 N N . THR B 1 424 ? 10.891 -19.297 -7.527 1 94.12 424 THR B N 1
ATOM 6922 C CA . THR B 1 424 ? 9.617 -18.641 -7.785 1 94.12 424 THR B CA 1
ATOM 6923 C C . THR B 1 424 ? 8.492 -19.672 -7.906 1 94.12 424 THR B C 1
ATOM 6925 O O . THR B 1 424 ? 7.367 -19.422 -7.473 1 94.12 424 THR B O 1
ATOM 6928 N N . PRO B 1 425 ? 8.797 -20.891 -8.43 1 94.62 425 PRO B N 1
ATOM 6929 C CA . PRO B 1 425 ? 7.684 -21.828 -8.562 1 94.62 425 PRO B CA 1
ATOM 6930 C C . PRO B 1 425 ? 7.344 -22.547 -7.254 1 94.62 425 PRO B C 1
ATOM 6932 O O . PRO B 1 425 ? 6.391 -23.328 -7.199 1 94.62 425 PRO B O 1
ATOM 6935 N N . VAL B 1 426 ? 8.039 -22.281 -6.23 1 93.88 426 VAL B N 1
ATOM 6936 C CA . VAL B 1 426 ? 7.871 -23.016 -4.98 1 93.88 426 VAL B CA 1
ATOM 6937 C C . VAL B 1 426 ? 7.156 -22.141 -3.957 1 93.88 426 VAL B C 1
ATOM 6939 O O . VAL B 1 426 ? 7.441 -20.938 -3.846 1 93.88 426 VAL B O 1
ATOM 6942 N N . GLY B 1 427 ? 6.281 -22.766 -3.236 1 91.5 427 GLY B N 1
ATOM 6943 C CA . GLY B 1 427 ? 5.578 -22.031 -2.193 1 91.5 427 GLY B CA 1
ATOM 6944 C C . GLY B 1 427 ? 4.094 -22.344 -2.148 1 91.5 427 GLY B C 1
ATOM 6945 O O . GLY B 1 427 ? 3.594 -23.141 -2.947 1 91.5 427 GLY B O 1
ATOM 6946 N N . PRO B 1 428 ? 3.422 -21.75 -1.235 1 92.19 428 PRO B N 1
ATOM 6947 C CA . PRO B 1 428 ? 1.982 -22 -1.113 1 92.19 428 PRO B CA 1
ATOM 6948 C C . PRO B 1 428 ? 1.185 -21.422 -2.279 1 92.19 428 PRO B C 1
ATOM 6950 O O . PRO B 1 428 ? 1.709 -20.609 -3.051 1 92.19 428 PRO B O 1
ATOM 6953 N N . PRO B 1 429 ? -0.046 -21.953 -2.389 1 94 429 PRO B N 1
ATOM 6954 C CA . PRO B 1 429 ? -0.903 -21.406 -3.447 1 94 429 PRO B CA 1
ATOM 6955 C C . PRO B 1 429 ? -1.097 -19.891 -3.332 1 94 429 PRO B C 1
ATOM 6957 O O . PRO B 1 429 ? -0.972 -19.328 -2.242 1 94 429 PRO B O 1
ATOM 6960 N N . ALA B 1 430 ? -1.33 -19.312 -4.484 1 90.94 430 ALA B N 1
ATOM 6961 C CA . ALA B 1 430 ? -1.533 -17.859 -4.559 1 90.94 430 ALA B CA 1
ATOM 6962 C C . ALA B 1 430 ? -2.742 -17.438 -3.732 1 90.94 430 ALA B C 1
ATOM 6964 O O . ALA B 1 430 ? -3.807 -18.047 -3.814 1 90.94 430 ALA B O 1
ATOM 6965 N N . ILE B 1 431 ? -2.551 -16.438 -2.998 1 82.12 431 ILE B N 1
ATOM 6966 C CA . ILE B 1 431 ? -3.641 -15.898 -2.188 1 82.12 431 ILE B CA 1
ATOM 6967 C C . ILE B 1 431 ? -4.773 -15.422 -3.096 1 82.12 431 ILE B C 1
ATOM 6969 O O . ILE B 1 431 ? -5.945 -15.469 -2.715 1 82.12 431 ILE B O 1
ATOM 6973 N N . THR B 1 432 ? -4.434 -15.086 -4.312 1 85.31 432 THR B N 1
ATOM 6974 C CA . THR B 1 432 ? -5.402 -14.539 -5.258 1 85.31 432 THR B CA 1
ATOM 6975 C C . THR B 1 432 ? -6.332 -15.633 -5.773 1 85.31 432 THR B C 1
ATOM 6977 O O . THR B 1 432 ? -7.281 -15.352 -6.508 1 85.31 432 THR B O 1
ATOM 6980 N N . LEU B 1 433 ? -6.113 -16.859 -5.387 1 89.94 433 LEU B N 1
ATOM 6981 C CA . LEU B 1 433 ? -7.047 -17.922 -5.75 1 89.94 433 LEU B CA 1
ATOM 6982 C C . LEU B 1 433 ? -8.414 -17.672 -5.121 1 89.94 433 LEU B C 1
ATOM 6984 O O . LEU B 1 433 ? -9.43 -18.172 -5.617 1 89.94 433 LEU B O 1
ATOM 6988 N N . ALA B 1 434 ? -8.367 -16.969 -4.062 1 80.69 434 ALA B N 1
ATOM 6989 C CA . ALA B 1 434 ? -9.633 -16.547 -3.477 1 80.69 434 ALA B CA 1
ATOM 6990 C C . ALA B 1 434 ? -10.445 -15.719 -4.469 1 80.69 434 ALA B C 1
ATOM 6992 O O . ALA B 1 434 ? -11.656 -15.93 -4.617 1 80.69 434 ALA B O 1
ATOM 6993 N N . ALA B 1 435 ? -9.742 -14.828 -5.078 1 82.56 435 ALA B N 1
ATOM 6994 C CA . ALA B 1 435 ? -10.391 -14.016 -6.105 1 82.56 435 ALA B CA 1
ATOM 6995 C C . ALA B 1 435 ? -10.828 -14.875 -7.285 1 82.56 435 ALA B C 1
ATOM 6997 O O . ALA B 1 435 ? -11.906 -14.664 -7.848 1 82.56 435 ALA B O 1
ATOM 6998 N N . VAL B 1 436 ? -10.016 -15.781 -7.617 1 89.94 436 VAL B N 1
ATOM 6999 C CA . VAL B 1 436 ? -10.32 -16.672 -8.727 1 89.94 436 VAL B CA 1
ATOM 7000 C C . VAL B 1 436 ? -11.602 -17.453 -8.422 1 89.94 436 VAL B C 1
ATOM 7002 O O . VAL B 1 436 ? -12.445 -17.656 -9.305 1 89.94 436 VAL B O 1
ATOM 7005 N N . ALA B 1 437 ? -11.75 -17.859 -7.211 1 89 437 ALA B N 1
ATOM 7006 C CA . ALA B 1 437 ? -12.953 -18.578 -6.805 1 89 437 ALA B CA 1
ATOM 7007 C C . ALA B 1 437 ? -14.188 -17.688 -6.926 1 89 437 ALA B C 1
ATOM 7009 O O . ALA B 1 437 ? -15.25 -18.141 -7.359 1 89 437 ALA B O 1
ATOM 7010 N N . GLU B 1 438 ? -13.992 -16.484 -6.559 1 82.56 438 GLU B N 1
ATOM 7011 C CA . GLU B 1 438 ? -15.094 -15.531 -6.676 1 82.56 438 GLU B CA 1
ATOM 7012 C C . GLU B 1 438 ? -15.453 -15.273 -8.141 1 82.56 438 GLU B C 1
ATOM 7014 O O . GLU B 1 438 ? -16.625 -15.234 -8.5 1 82.56 438 GLU B O 1
ATOM 7019 N N . ILE B 1 439 ? -14.469 -15.125 -8.945 1 85.56 439 ILE B N 1
ATOM 7020 C CA . ILE B 1 439 ? -14.656 -14.883 -10.375 1 85.56 439 ILE B CA 1
ATOM 7021 C C . ILE B 1 439 ? -15.344 -16.094 -11.016 1 85.56 439 ILE B C 1
ATOM 7023 O O . ILE B 1 439 ? -16.203 -15.93 -11.883 1 85.56 439 ILE B O 1
ATOM 7027 N N . ALA B 1 440 ? -14.977 -17.25 -10.57 1 89.44 440 ALA B N 1
ATOM 7028 C CA . ALA B 1 440 ? -15.531 -18.484 -11.117 1 89.44 440 ALA B CA 1
ATOM 7029 C C . ALA B 1 440 ? -17 -18.656 -10.719 1 89.44 440 ALA B C 1
ATOM 7031 O O . ALA B 1 440 ? -17.719 -19.453 -11.32 1 89.44 440 ALA B O 1
ATOM 7032 N N . GLY B 1 441 ? -17.422 -17.938 -9.672 1 86.06 441 GLY B N 1
ATOM 7033 C CA . GLY B 1 441 ? -18.797 -18.047 -9.211 1 86.06 441 GLY B CA 1
ATOM 7034 C C . GLY B 1 441 ? -19.125 -19.391 -8.594 1 86.06 441 GLY B C 1
ATOM 7035 O O . GLY B 1 441 ? -20.203 -19.938 -8.797 1 86.06 441 GLY B O 1
ATOM 7036 N N . VAL B 1 442 ? -18.188 -20 -8 1 87.81 442 VAL B N 1
ATOM 7037 C CA . VAL B 1 442 ? -18.406 -21.281 -7.34 1 87.81 442 VAL B CA 1
ATOM 7038 C C . VAL B 1 442 ? -19.203 -21.078 -6.051 1 87.81 442 VAL B C 1
ATOM 7040 O O . VAL B 1 442 ? -19.438 -19.938 -5.641 1 87.81 442 VAL B O 1
ATOM 7043 N N . SER B 1 443 ? -19.656 -22.141 -5.465 1 85.88 443 SER B N 1
ATOM 7044 C CA . SER B 1 443 ? -20.484 -22.094 -4.266 1 85.88 443 SER B CA 1
ATOM 7045 C C . SER B 1 443 ? -19.719 -21.484 -3.092 1 85.88 443 SER B C 1
ATOM 7047 O O . SER B 1 443 ? -18.484 -21.547 -3.045 1 85.88 443 SER B O 1
ATOM 7049 N N . PRO B 1 444 ? -20.391 -20.891 -2.178 1 83.5 444 PRO B N 1
ATOM 7050 C CA . PRO B 1 444 ? -19.734 -20.344 -0.982 1 83.5 444 PRO B CA 1
ATOM 7051 C C . PRO B 1 444 ? -18.938 -21.406 -0.213 1 83.5 444 PRO B C 1
ATOM 7053 O O . PRO B 1 444 ? -17.922 -21.078 0.394 1 83.5 444 PRO B O 1
ATOM 7056 N N . GLU B 1 445 ? -19.406 -22.531 -0.271 1 86 445 GLU B N 1
ATOM 7057 C CA . GLU B 1 445 ? -18.672 -23.625 0.393 1 86 445 GLU B CA 1
ATOM 7058 C C . GLU B 1 445 ? -17.312 -23.859 -0.258 1 86 445 GLU B C 1
ATOM 7060 O O . GLU B 1 445 ? -16.328 -24.094 0.432 1 86 445 GLU B O 1
ATOM 7065 N N . GLU B 1 446 ? -17.328 -23.797 -1.534 1 87.56 446 GLU B N 1
ATOM 7066 C CA . GLU B 1 446 ? -16.078 -23.969 -2.26 1 87.56 446 GLU B CA 1
ATOM 7067 C C . GLU B 1 446 ? -15.117 -22.812 -1.991 1 87.56 446 GLU B C 1
ATOM 7069 O O . GLU B 1 446 ? -13.906 -23.016 -1.896 1 87.56 446 GLU B O 1
ATOM 7074 N N . VAL B 1 447 ? -15.672 -21.641 -1.872 1 87.06 447 VAL B N 1
ATOM 7075 C CA . VAL B 1 447 ? -14.852 -20.484 -1.544 1 87.06 447 VAL B CA 1
ATOM 7076 C C . VAL B 1 447 ? -14.227 -20.656 -0.162 1 87.06 447 VAL B C 1
ATOM 7078 O O . VAL B 1 447 ? -13.039 -20.391 0.032 1 87.06 447 VAL B O 1
ATOM 7081 N N . THR B 1 448 ? -15.023 -21.156 0.724 1 87 448 THR B N 1
ATOM 7082 C CA . THR B 1 448 ? -14.531 -21.406 2.072 1 87 448 THR B CA 1
ATOM 7083 C C . THR B 1 448 ? -13.469 -22.5 2.059 1 87 448 THR B C 1
ATOM 7085 O O . THR B 1 448 ? -12.484 -22.422 2.791 1 87 448 THR B O 1
ATOM 7088 N N . ALA B 1 449 ? -13.688 -23.484 1.243 1 89.56 449 ALA B N 1
ATOM 7089 C CA . ALA B 1 449 ? -12.703 -24.562 1.113 1 89.56 449 ALA B CA 1
ATOM 7090 C C . ALA B 1 449 ? -11.375 -24.016 0.599 1 89.56 449 ALA B C 1
ATOM 7092 O O . ALA B 1 449 ? -10.312 -24.422 1.082 1 89.56 449 ALA B O 1
ATOM 7093 N N . VAL B 1 450 ? -11.445 -23.141 -0.343 1 90.12 450 VAL B N 1
ATOM 7094 C CA . VAL B 1 450 ? -10.25 -22.516 -0.894 1 90.12 450 VAL B CA 1
ATOM 7095 C C . VAL B 1 450 ? -9.555 -21.688 0.186 1 90.12 450 VAL B C 1
ATOM 7097 O O . VAL B 1 450 ? -8.328 -21.734 0.318 1 90.12 450 VAL B O 1
ATOM 7100 N N . SER B 1 451 ? -10.312 -20.984 0.991 1 87.75 451 SER B N 1
ATOM 7101 C CA . SER B 1 451 ? -9.75 -20.188 2.074 1 87.75 451 SER B CA 1
ATOM 7102 C C . SER B 1 451 ? -9.039 -21.078 3.1 1 87.75 451 SER B C 1
ATOM 7104 O O . SER B 1 451 ? -7.945 -20.734 3.562 1 87.75 451 SER B O 1
ATOM 7106 N N . ARG B 1 452 ? -9.617 -22.141 3.447 1 90.25 452 ARG B N 1
ATOM 7107 C CA . ARG B 1 452 ? -9.016 -23.062 4.406 1 90.25 452 ARG B CA 1
ATOM 7108 C C . ARG B 1 452 ? -7.762 -23.703 3.83 1 90.25 452 ARG B C 1
ATOM 7110 O O . ARG B 1 452 ? -6.773 -23.906 4.543 1 90.25 452 ARG B O 1
ATOM 7117 N N . MET B 1 453 ? -7.926 -24.078 2.596 1 91.56 453 MET B N 1
ATOM 7118 C CA . MET B 1 453 ? -6.754 -24.625 1.917 1 91.56 453 MET B CA 1
ATOM 7119 C C . MET B 1 453 ? -5.582 -23.641 1.979 1 91.56 453 MET B C 1
ATOM 7121 O O . MET B 1 453 ? -4.453 -24.047 2.268 1 91.56 453 MET B O 1
ATOM 7125 N N . LEU B 1 454 ? -5.836 -22.375 1.753 1 89 454 LEU B N 1
ATOM 7126 C CA . LEU B 1 454 ? -4.805 -21.344 1.832 1 89 454 LEU B CA 1
ATOM 7127 C C . LEU B 1 454 ? -4.25 -21.234 3.248 1 89 454 LEU B C 1
ATOM 7129 O O . LEU B 1 454 ? -3.031 -21.203 3.441 1 89 454 LEU B O 1
ATOM 7133 N N . LEU B 1 455 ? -5.133 -21.266 4.199 1 88.19 455 LEU B N 1
ATOM 7134 C CA . LEU B 1 455 ? -4.711 -21.203 5.594 1 88.19 455 LEU B CA 1
ATOM 7135 C C . LEU B 1 455 ? -3.76 -22.344 5.926 1 88.19 455 LEU B C 1
ATOM 7137 O O . LEU B 1 455 ? -2.672 -22.125 6.461 1 88.19 455 LEU B O 1
ATOM 7141 N N . TYR B 1 456 ? -4.094 -23.516 5.547 1 91.75 456 TYR B N 1
ATOM 7142 C CA . TYR B 1 456 ? -3.299 -24.703 5.867 1 91.75 456 TYR B CA 1
ATOM 7143 C C . TYR B 1 456 ? -1.967 -24.688 5.129 1 91.75 456 TYR B C 1
ATOM 7145 O O . TYR B 1 456 ? -0.924 -25 5.707 1 91.75 456 TYR B O 1
ATOM 7153 N N . THR B 1 457 ? -2 -24.281 3.949 1 92.25 457 THR B N 1
ATOM 7154 C CA . THR B 1 457 ? -0.781 -24.344 3.15 1 92.25 457 THR B CA 1
ATOM 7155 C C . THR B 1 457 ? 0.186 -23.234 3.557 1 92.25 457 THR B C 1
ATOM 7157 O O . THR B 1 457 ? 1.404 -23.406 3.488 1 92.25 457 THR B O 1
ATOM 7160 N N . TYR B 1 458 ? -0.286 -22.125 3.986 1 87.19 458 TYR B N 1
ATOM 7161 C CA . TYR B 1 458 ? 0.59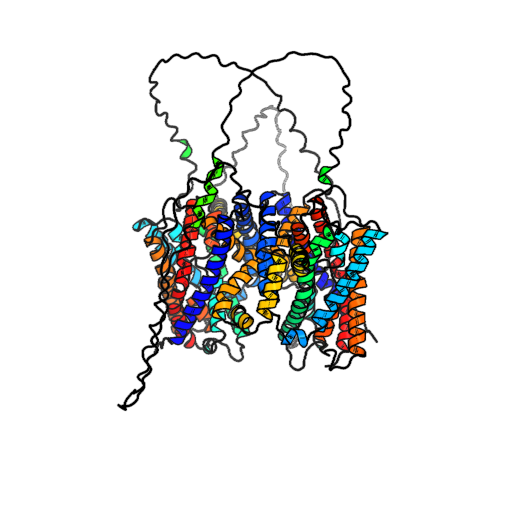3 -21.047 4.426 1 87.19 458 TYR B CA 1
ATOM 7162 C C . TYR B 1 458 ? 1.221 -21.359 5.773 1 87.19 458 TYR B C 1
ATOM 7164 O O . TYR B 1 458 ? 2.311 -20.875 6.094 1 87.19 458 TYR B O 1
ATOM 7172 N N . THR B 1 459 ? 0.588 -22.25 6.586 1 88.56 459 THR B N 1
ATOM 7173 C CA . THR B 1 459 ? 1.169 -22.688 7.852 1 88.56 459 THR B CA 1
ATOM 7174 C C . THR B 1 459 ? 2.426 -23.516 7.613 1 88.56 459 THR B C 1
ATOM 7176 O O . THR B 1 459 ? 3.348 -23.5 8.43 1 88.56 459 THR B O 1
ATOM 7179 N N . ILE B 1 460 ? 2.479 -24.141 6.438 1 91.31 460 ILE B N 1
ATOM 7180 C CA . ILE B 1 460 ? 3.629 -25 6.18 1 91.31 460 ILE B CA 1
ATOM 7181 C C . ILE B 1 460 ? 4.551 -24.344 5.16 1 91.31 460 ILE B C 1
ATOM 7183 O O . ILE B 1 460 ? 5.344 -25.016 4.5 1 91.31 460 ILE B O 1
ATOM 7187 N N . ALA B 1 461 ? 4.492 -23.078 5.016 1 87.75 461 ALA B N 1
ATOM 7188 C CA . ALA B 1 461 ? 5.277 -22.297 4.062 1 87.75 461 ALA B CA 1
ATOM 7189 C C . ALA B 1 461 ? 6.773 -22.469 4.305 1 87.75 461 ALA B C 1
ATOM 7191 O O . ALA B 1 461 ? 7.57 -22.422 3.367 1 87.75 461 ALA B O 1
ATOM 7192 N N . PRO B 1 462 ? 7.277 -22.75 5.508 1 86.88 462 PRO B N 1
ATOM 7193 C CA . PRO B 1 462 ? 8.711 -22.938 5.746 1 86.88 462 PRO B CA 1
ATOM 7194 C C . PRO B 1 462 ? 9.289 -24.125 4.977 1 86.88 462 PRO B C 1
ATOM 7196 O O . PRO B 1 462 ? 10.508 -24.25 4.855 1 86.88 462 PRO B O 1
ATOM 7199 N N . LEU B 1 463 ? 8.484 -24.922 4.406 1 91 463 LEU B N 1
ATOM 7200 C CA . LEU B 1 463 ? 8.922 -26.078 3.637 1 91 463 LEU B CA 1
ATOM 7201 C C . LEU B 1 463 ? 9.586 -25.641 2.332 1 91 463 LEU B C 1
ATOM 7203 O O . LEU B 1 463 ? 10.133 -26.484 1.604 1 91 463 LEU B O 1
ATOM 7207 N N . VAL B 1 464 ? 9.625 -24.344 2.121 1 90.62 464 VAL B N 1
ATOM 7208 C CA . VAL B 1 464 ? 10.312 -23.844 0.937 1 90.62 464 VAL B CA 1
ATOM 7209 C C . VAL B 1 464 ? 11.82 -23.875 1.162 1 90.62 464 VAL B C 1
ATOM 7211 O O . VAL B 1 464 ? 12.602 -23.797 0.208 1 90.62 464 VAL B O 1
ATOM 7214 N N . ALA B 1 465 ? 12.297 -24 2.34 1 87.94 465 ALA B N 1
ATOM 7215 C CA . ALA B 1 465 ? 13.672 -23.766 2.771 1 87.94 465 ALA B CA 1
ATOM 7216 C C . ALA B 1 465 ? 14.633 -24.734 2.072 1 87.94 465 ALA B C 1
ATOM 7218 O O . ALA B 1 465 ? 15.68 -24.312 1.579 1 87.94 465 ALA B O 1
ATOM 7219 N N . PRO B 1 466 ? 14.305 -26 1.99 1 88.31 466 PRO B N 1
ATOM 7220 C CA . PRO B 1 466 ? 15.234 -26.906 1.306 1 88.31 466 PRO B CA 1
ATOM 7221 C C . PRO B 1 466 ? 15.469 -26.516 -0.152 1 88.31 466 PRO B C 1
ATOM 7223 O O . PRO B 1 466 ? 16.609 -26.562 -0.637 1 88.31 466 PRO B O 1
ATOM 7226 N N . THR B 1 467 ? 14.406 -26.141 -0.827 1 91.69 467 THR B N 1
ATOM 7227 C CA . THR B 1 467 ? 14.547 -25.719 -2.217 1 91.69 467 THR B CA 1
ATOM 7228 C C . THR B 1 467 ? 15.406 -24.469 -2.32 1 91.69 467 THR B C 1
ATOM 7230 O O . THR B 1 467 ? 16.25 -24.344 -3.221 1 91.69 467 THR B O 1
ATOM 7233 N N . VAL B 1 468 ? 15.242 -23.578 -1.433 1 88.38 468 VAL B N 1
ATOM 7234 C CA . VAL B 1 468 ? 16.016 -22.328 -1.433 1 88.38 468 VAL B CA 1
ATOM 7235 C C . VAL B 1 468 ? 17.484 -22.641 -1.224 1 88.38 468 VAL B C 1
ATOM 7237 O O . VAL B 1 468 ? 18.344 -22.078 -1.907 1 88.38 468 VAL B O 1
ATOM 7240 N N . ALA B 1 469 ? 17.766 -23.516 -0.339 1 87.31 469 ALA B N 1
ATOM 7241 C CA . ALA B 1 469 ? 19.141 -23.891 -0.062 1 87.31 469 ALA B CA 1
ATOM 7242 C C . ALA B 1 469 ? 19.797 -24.516 -1.286 1 87.31 469 ALA B C 1
ATOM 7244 O O . ALA B 1 469 ? 20.922 -24.188 -1.639 1 87.31 469 ALA B O 1
ATOM 7245 N N . VAL B 1 470 ? 19.062 -25.391 -1.902 1 91.44 470 VAL B N 1
ATOM 7246 C CA . VAL B 1 470 ? 19.594 -26.047 -3.096 1 91.44 470 VAL B CA 1
ATOM 7247 C C . VAL B 1 470 ? 19.766 -25.031 -4.215 1 91.44 470 VAL B C 1
ATOM 7249 O O . VAL B 1 470 ? 20.781 -25.047 -4.918 1 91.44 470 VAL B O 1
ATOM 7252 N N . ALA B 1 471 ? 18.797 -24.188 -4.336 1 93.31 471 ALA B N 1
ATOM 7253 C CA . ALA B 1 471 ? 18.844 -23.156 -5.371 1 93.31 471 ALA B CA 1
ATOM 7254 C C . ALA B 1 471 ? 20.062 -22.25 -5.18 1 93.31 471 ALA B C 1
ATOM 7256 O O . ALA B 1 471 ? 20.734 -21.891 -6.152 1 93.31 471 ALA B O 1
ATOM 7257 N N . LEU B 1 472 ? 20.328 -21.922 -3.996 1 88.5 472 LEU B N 1
ATOM 7258 C CA . LEU B 1 472 ? 21.484 -21.078 -3.703 1 88.5 472 LEU B CA 1
ATOM 7259 C C . LEU B 1 472 ? 22.781 -21.797 -4.059 1 88.5 472 LEU B C 1
ATOM 7261 O O . LEU B 1 472 ? 23.672 -21.203 -4.676 1 88.5 472 LEU B O 1
ATOM 7265 N N . SER B 1 473 ? 22.844 -22.984 -3.666 1 88.38 473 SER B N 1
ATOM 7266 C CA . SER B 1 473 ? 24.047 -23.781 -3.947 1 88.38 473 SER B CA 1
ATOM 7267 C C . SER B 1 473 ? 24.312 -23.844 -5.445 1 88.38 473 SER B C 1
ATOM 7269 O O . SER B 1 473 ? 25.469 -23.75 -5.875 1 88.38 473 SER B O 1
ATOM 7271 N N . ILE B 1 474 ? 23.328 -23.969 -6.18 1 92 474 ILE B N 1
ATOM 7272 C CA . ILE B 1 474 ? 23.453 -24.047 -7.629 1 92 474 ILE B CA 1
ATOM 7273 C C . ILE B 1 474 ? 23.797 -22.672 -8.195 1 92 474 ILE B C 1
ATOM 7275 O O . ILE B 1 474 ? 24.688 -22.547 -9.031 1 92 474 ILE B O 1
ATOM 7279 N N . ALA B 1 475 ? 23.109 -21.672 -7.746 1 92.5 475 ALA B N 1
ATOM 7280 C CA . ALA B 1 475 ? 23.297 -20.312 -8.242 1 92.5 475 ALA B CA 1
ATOM 7281 C C . ALA B 1 475 ? 24.719 -19.828 -7.977 1 92.5 475 ALA B C 1
ATOM 7283 O O . ALA B 1 475 ? 25.297 -19.094 -8.781 1 92.5 475 ALA B O 1
ATOM 7284 N N . TYR B 1 476 ? 25.312 -20.281 -6.898 1 89.31 476 TYR B N 1
ATOM 7285 C CA . TYR B 1 476 ? 26.672 -19.906 -6.531 1 89.31 476 TYR B CA 1
ATOM 7286 C C . TYR B 1 476 ? 27.672 -20.422 -7.551 1 89.31 476 TYR B C 1
ATOM 7288 O O . TYR B 1 476 ? 28.766 -19.859 -7.695 1 89.31 476 TYR B O 1
ATOM 7296 N N . GLN B 1 477 ? 27.281 -21.406 -8.203 1 89.31 477 GLN B N 1
ATOM 7297 C CA . GLN B 1 477 ? 28.219 -22.031 -9.141 1 89.31 477 GLN B CA 1
ATOM 7298 C C . GLN B 1 477 ? 28.094 -21.422 -10.531 1 89.31 477 GLN B C 1
ATOM 7300 O O . GLN B 1 477 ? 28.906 -21.688 -11.414 1 89.31 477 GLN B O 1
ATOM 7305 N N . ILE B 1 478 ? 27.078 -20.594 -10.672 1 90.38 478 ILE B N 1
ATOM 7306 C CA . ILE B 1 478 ? 26.859 -19.969 -11.977 1 90.38 478 ILE B CA 1
ATOM 7307 C C . ILE B 1 478 ? 27.734 -18.719 -12.102 1 90.38 478 ILE B C 1
ATOM 7309 O O . ILE B 1 478 ? 27.625 -17.797 -11.289 1 90.38 478 ILE B O 1
ATOM 7313 N N . LYS B 1 479 ? 28.672 -18.625 -12.938 1 78.94 479 LYS B N 1
ATOM 7314 C CA . LYS B 1 479 ? 29.562 -17.484 -13.156 1 78.94 479 LYS B CA 1
ATOM 7315 C C . LYS B 1 479 ? 29.234 -16.766 -14.453 1 78.94 479 LYS B C 1
ATOM 7317 O O . LYS B 1 479 ? 29.078 -17.391 -15.5 1 78.94 479 LYS B O 1
ATOM 7322 N N . PRO B 1 480 ? 28.891 -15.453 -14.211 1 71.31 480 PRO B N 1
ATOM 7323 C CA . PRO B 1 480 ? 28.594 -14.711 -15.438 1 71.31 480 PRO B CA 1
ATOM 7324 C C . PRO B 1 480 ? 29.719 -14.805 -16.469 1 71.31 480 PRO B C 1
ATOM 7326 O O . PRO B 1 480 ? 30.875 -15 -16.109 1 71.31 480 PRO B O 1
#

Foldseek 3Di:
DLPLDPVLLVLLLVLLQVLLVVLLVLLQLLQVCLVVVVAPPVNLVVLLCCLLAALLLLLLQQLQQLLDAPVCCVVQVLLVVLLVVLLVVQLVVLVCCCVPVVAALLLNLQLRFAAQQSNVLSSLVSCLVDCLCVLLDDVPDDSVRLSVVLNSSSSNSVLNRLLCCLLCVLCSNVPVPPPPPPPVPPVPPCPPPPPPDDDDDDDDDPDDDDDPPDPPPPPPPPDPPPDDPDDDDDDDDFAPDDPDPDDDPDPPPDDDDDDDDDDDDDPPPDDDDDDDDDPDDDPPPPVPDPPPPPPPPPPVVVVVVVSVSRDGSNNVSSVSSNVQNHDPVSSCRQCVGPVNCVPVSVVSNVSNVCNPSSLSSSLSSLLNDDAPDAQDPVSLVSSLCSQLPVSLCSQLVVLLVCLVPPDCVVDPLNLSSSLSSNQSSHFGGHSCSLSSNVVSVDDSNVSSNSSVSRSVRSSSRSSNSVSNSSSSSSSSPRDD/DLPLDPVLLVLLLVLLQVLLVVLLVLLQLLQVCLV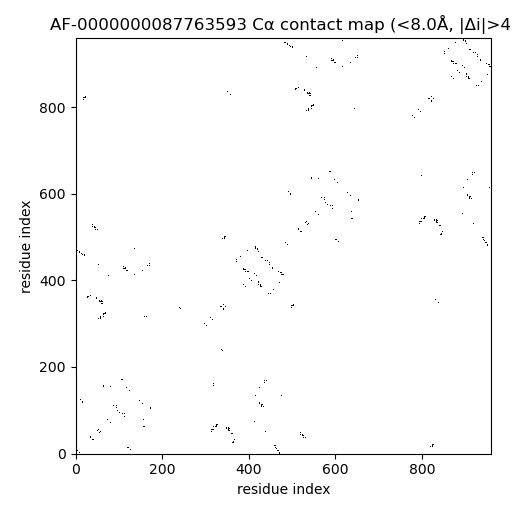VVVAPPVNLVVLLCCLLQALLLLLLQQLQQLLDAPVCCVVQVLLVVLLVVLLVVQLVVLVCCCVPVVAALLLNLQLRFAAQQSSVLSSLVSCLVDCLCVLLDDVPDDSVNLSVVLNSSSSNSVLNRLLCCLLCVLCSNVPVPDPPPPPVPPVVPCPPPPCPDDDDDDDDDDDDDPPPPDPPPPPPPPPPVPPPPDDPPDPPPPPPDPDDDPDPPDDDDDDDDDDDDDDDDDDDDDDDDDDPDPDDDPPPPPVPDPPPPPPPPPPVVVVVVVSVSRDGSNNVSSVSSNVQNHDPVSSCVQPVPPVNCVPVSVVSNVSNVCNPSSLSSSLSSLLNDDAPDAQDPVSLVSSLCSQLPVSLCSQLVVLLVCLVPPDCVVDPLNLSSSLSSNQSSHFGGHSCSLSSNVVSVDDSNVSSNSSVSRSVRSSSRSSNSVSSSSSSSSSSVRDD

Sequence (960 aa):
MFSLDLATIVNSAIAAAESSVSVILVLFYGYICSKTEFLSETGERSISKLCVNLFLPAMLLTDMGSHISLKTLKEFWPLVALPIIVLFITYILGRLSVRFLNQPNYVVPGMVFNNVVAMPLLLMEAISNSDVLLPLLRENESIEQALVRARAYVLLHGIVHNLARFALGPLMLKGGAPSSKADVESTAATQPILHNEQTEHSRLLGSNGSGSMDYDTVANFRKRARLLSTGSIDADEAEAILGGLRIETDSTGHSKLKRRNTFSGFFNRHSSESAEPLLSPDDPLAIPPEPTITRSNSLFFRILETVEQFLNPAVIAALLAIVIGVIPFLHYFFYDNVAIESSFTQSIRSIGGLYPALQLFALGSKLTAPLRQPVRKSTIILIAIVRFAISGIISVSIVAFMSSHASPSVWPMDPMLNFVLMITPVGPPAITLAAVAEIAGVSPEEVTAVSRMLLYTYTIAPLVAPTVAVALSIAYQIKPMFSLDLATIVNSAIAAAESSVSVILVLFYGYICSKTEFLSETGERSISKLCVNLFLPAMLLTDMGSHISLKTLKEFWPLVALPIIVLFITYILGRLSVRFLNQPNYVVPGMVFNNVVAMPLLLMEAISNSDVLLPLLRENESIEQALVRARAYVLLHGIVHNLARFALGPLMLKGGAPSSKADVESTAATQPILHNEQTEHSRLLGSNGSGSMDYDTVANFRKRARLLSTGSIDADEAEAILGGLRIETDSTGHSKLKRRNTFSGFFNRHSSESAEPLLSPDDPLAIPPEPTITRSNSLFFRILETVEQFLNPAVIAALLAIVIGVIPFLHYFFYDNVAIESSFTQSIRSIGGLYPALQLFALGSKLTAPLRQPVRKSTIILIAIVRFAISGIISVSIVAFMSSHASPSVWPMDPMLNFVLMITPVGPPAITLAAVAEIAGVSPEEVTAVSRMLLYTYTIAPLVAPTVAVALSIAYQIKP

Radius of gyration: 36.65 Å; Cα contacts (8 Å, |Δi|>4): 1184; chains: 2; bounding box: 109×81×143 Å

Solvent-accessible surface area (backbone atoms only — not comparable to full-atom values): 53246 Å² total; per-residue (Å²): 129,84,68,69,50,63,68,49,26,51,53,41,20,49,32,30,38,25,48,27,45,15,55,50,46,34,21,46,54,19,24,51,31,32,71,70,57,69,37,44,72,63,22,42,50,36,51,48,49,43,28,50,63,46,16,39,17,30,28,35,30,49,61,39,15,66,64,41,33,61,67,54,50,61,72,43,37,63,44,55,50,48,52,53,52,52,36,50,54,29,36,52,53,20,50,48,37,33,73,75,61,70,40,62,41,61,46,23,43,43,30,37,39,43,31,35,48,65,52,49,52,48,43,47,59,57,39,59,84,41,80,76,46,56,71,43,44,58,92,92,50,51,71,68,56,46,49,54,52,50,49,52,52,35,47,48,31,33,44,59,51,50,44,48,40,55,36,45,31,28,49,40,50,68,59,76,64,69,80,66,77,61,63,82,56,59,80,61,65,72,68,74,72,74,70,79,70,84,72,84,74,87,70,80,69,83,77,73,86,66,84,73,82,84,86,71,79,84,74,75,80,72,73,75,82,71,75,75,76,71,83,83,89,85,89,76,91,57,76,79,44,72,73,73,80,80,72,84,69,84,70,87,71,75,89,92,80,91,82,81,90,77,95,78,88,75,90,75,86,73,90,89,84,87,83,81,80,81,83,76,84,78,83,72,74,68,74,68,75,73,74,72,72,65,78,70,83,44,68,62,59,53,47,48,54,57,47,50,72,30,56,44,56,43,30,50,24,37,52,48,10,49,52,34,12,51,35,65,70,46,27,38,50,48,62,57,28,41,49,37,27,46,10,59,43,38,26,37,41,44,46,12,65,34,22,68,49,50,46,42,20,46,45,16,27,42,62,62,56,82,62,94,66,76,76,55,65,66,56,54,50,53,30,45,46,37,15,46,42,50,35,23,52,52,34,39,50,51,50,55,49,40,70,73,68,45,52,67,90,77,39,73,42,44,22,45,57,52,28,49,58,20,42,35,58,30,30,33,47,28,77,61,50,58,48,30,37,59,71,46,62,59,55,70,60,55,46,37,47,50,45,50,50,48,55,58,38,35,73,54,28,32,55,37,11,65,51,48,31,52,30,46,53,53,21,60,69,42,67,108,128,82,69,68,52,64,66,50,27,51,53,40,20,49,32,30,38,23,48,26,45,15,54,50,46,34,22,45,53,19,22,52,32,32,69,70,57,69,39,44,72,63,22,43,49,36,50,48,50,44,28,50,63,46,16,40,17,29,28,35,31,50,62,40,14,68,67,40,35,61,67,52,50,64,72,44,38,64,43,55,52,49,55,53,52,52,36,49,54,28,37,52,52,20,50,47,37,34,73,75,63,70,41,61,42,61,48,24,43,44,30,37,38,46,30,34,48,65,53,47,52,48,43,48,59,56,38,59,80,41,79,74,45,57,71,45,43,58,92,95,49,50,70,69,57,46,49,53,52,50,48,51,53,35,47,50,30,32,43,59,51,50,45,46,40,53,36,45,31,28,48,39,49,68,59,75,66,71,80,65,83,58,66,82,58,60,82,63,67,75,70,76,75,72,71,79,71,83,77,84,81,82,79,77,83,72,85,68,84,68,83,70,82,82,79,70,74,78,68,69,72,73,67,70,77,67,67,81,68,66,79,76,78,82,77,68,85,71,66,68,88,71,63,76,77,72,79,83,77,75,83,87,81,87,80,83,90,85,89,82,91,76,92,75,91,78,92,69,90,79,87,87,82,86,76,84,75,83,81,77,84,78,71,69,76,63,68,68,74,69,73,71,72,64,77,69,84,42,68,62,56,54,48,48,53,56,47,49,75,31,55,43,57,43,30,49,22,37,52,48,10,50,53,34,12,50,37,64,71,47,26,38,49,49,60,62,32,62,65,38,26,46,10,59,43,38,26,37,41,45,46,12,65,35,21,68,48,50,47,42,22,46,45,16,28,44,61,62,54,80,62,94,65,76,77,54,66,66,56,54,50,53,31,46,45,36,16,44,42,50,35,24,51,51,34,38,51,51,51,53,50,40,70,72,69,43,53,67,90,76,38,74,42,44,22,45,58,52,28,49,56,21,42,34,58,31,29,34,47,27,75,61,51,58,48,30,38,59,73,46,64,58,55,69,59,55,46,37,45,52,45,49,50,49,54,57,39,36,74,53,28,32,54,37,10,64,52,46,31,52,30,48,52,54,22,62,70,44,66,109

InterPro domains:
  IPR004776 Membrane transport PIN-like [PF03547] (18-461)